Protein 5BXR (pdb70)

GO terms:
  GO:0047403 lacto-N-biosidase activity (F, EXP)

B-factor: mean 18.06, std 8.79, range [6.61, 90.72]

Radius of gyration: 36.3 Å; Cα contacts (8 Å, |Δi|>4): 2988; chains: 2; bounding box: 89×66×102 Å

Sequence (1270 aa):
SSGLVPRGSHMGYSATAPVNLTRPATVPSMDGWTDGTGAWTLGEGTRVVSSDALAARAQSLASELTKFTDVDIKAATGSATGKDISLTLDASKKAELGDEGFKLNIGSKGLEVIGATDIGVFYGTRSVSQMLRQGQLTLPAGTVATKPKYKERGATLCACQINISTDWIDRFLSDMADLRLNYVLLEMKLKPEEDNTKKAATWSYYTRDDVKKFVKKANNYGIDVIPEINSPGHMNVWLENYPEYQLADNSGRKDPNKLDISNPEAVKFYKTLIDEYDGVFTTKYWHMGADEYMIGTSFDNYSKLKTFAEKQYGAGATPNDAFTGFINDIDKYVKAKGKQLRIWNDGIVNTKNVSLNKDIVIEYWYGAGRKPQELVQDGYTLMNATQALYWSRSAQVYKVNAARLYNNNWNVGTFDGGRQIDKNYDKLTGAKVSIWPDSSYFQTENEVEKEIFDGMRFISQMTWSDSRPWATWNDMKADIDKIGYPLDIREYDYTPVDAGIYDIPQLKSISKGPWELITTPDGYYQMKDTVSGKCLALFTGSKHLDVVTQVGARPELRNCADVSVGQDQRNTANERNTQKWQIRADKDGKYTISPALTQQRLAIATGNEQNIDLETHRPAAGTVAQFPADLVSDHHSSGLVPRGSHMGYSATAPVNLTRPATVPSMDGWTDGTGAWTLGEGTRVVSSDALAARAQSLASELTKFTDVDIKAATGSATGKDISLTLDASKKAELGDEGFKLNIGSKGLEVIGATDIGVFYGTRSVSQMLRQGQLTLPAGTVATKPKYKERGATLCACQINISTDWIDRFLSDMADLRLNYVLLEMKLKPEEDNTKKAATWSYYTRDDVKKFVKKANNYGIDVIPEINSPGHMNVWLENYPEYQLADNSGRKDPNKLDISNPEAVKFYKTLIDEYDGVFTTKYWHMGADEYMIGTSFDNYSKLKTFAEKQYGAGATPNDAFTGFINDIDKYVKAKGKQLRIWNDGIVNTKNVSLNKDIVIEYWYGAGRKPQELVQDGYTLMNATQALYWSRSAQVYKVNAARLYNNNWNVGTFDGGRQIDKNYDKLTGAKVSIWPDSSYFQTENEVEKEIFDGMRFISQMTWSDSRPWATWNDMKADIDKIGYPLDIREYDYTPVDAGIYDIPQLKSISKGPWELITTPDGYYQMKDTVSGKCLALFTGSKHLDVVTQVGARPELRNCADVSVGQDQRNTANERNTQKWQIRADKDGKYTISPALTQQRLAIATGNEQNIDLETHRPAAGTVAQFPADLVSD

Secondary structure (DSSP, 8-state):
----EE--PPSEEES---TT------SS---S-EEEEEEEE--TT-EEEE-STTHHHHHHHHHHHHHHH-S--EEE-S---TTSEEEEE-GGGHHHHTTT-EEEEEETTEEEEEESSHHHHHHHHHHHHHHHSSS--EEEEEEEEE--SSSEEEEEEE--SSPPPHHHHHHHHHHHHHTT--EEEEE-PBPP-STTTGGG-PSS-B-HHHHHHHHHHHHHTT-EEEEEEEESSS-HHHHTT-GGGEEE-TTS-EEEEEE-TT-HHHHHHHHHHHHHHHTT---SEEEEE---TTTTS-GGG-HHHHHHHHHHH-TT--HHHHHHHHHHHHHHHHHTTT-EEEEESTT----SS----TTSEEEE-STTSS-HHHHHHTT--EEE--GGGEEESS-TT----HHHHHHTT--TTEETTTEE--TT-TTEEEEEEEEE-SSGGGS-HHHHHHHHHHHHHHHHHHHHT----SSSHHHHHHHHHHH---HHHHT--SS-S-SEEEE-GGGTTT-S--EEEEE-TTS-EEEEETTTS-EEE---S-EETTEE--TTPPPEEEPPP-TTS-TT-GGGHHHHHTT-EEEEE-TTS-EEEEETTT--EEEE--S----GGGGT--PPTTSEEEE-GGGS--/------EEPP--SEEES---TT------SS--TT-EEEEEEEE--TT-EEEE-GGGHHHHHHHHHHHHHHH-S--EEEES---TTSEEEEE-GGGHHHHTTT-EEEEEETTEEEEEESSHHHHHHHHHHHHHHHSSS--EEEEEEEEE--SSSEEEEEEE--SS---HHHHHHHHHHHHHTT--EEEEE--BPP-STTTGGG-PSS-B-HHHHHHHHHHHHHTT-EEEEEEEESSS-HHHHTT-GGGEEE-TTS-EEEEEE-TT-HHHHHHHHHHHHHHTTT---SEEEEE---TTTTS-GGG-HHHHHHHHHHH-TT--HHHHHHHHHHHHHHHHHTTT-EEEEESTT----SS----TTSEEEE-SS-SS-HHHHHHTT--EEE--GGGEEESS-TT----HHHHHHTT--TTEETTTEE--TT-TTEEEEEEEEE-SSGGGS-HHHHHHHHHHHHHHHHHHHHT----SSSHHHHHHHHHHH---HHHHH--SS-S-SEEEE-GGGTTT-S--EEEEE-TTS-EEEEETTT--EEE---S-EETTEE--TTPPPEEEPPP--SS-TT-GGGHHHHHTT-EEEEEPTTS-EEEEETTT--EEEE--S----HHHHH--PPTT-EEEE-GGGS--

Nearest PDB structures (foldseek):
  5bxt-assembly2_B  TM=9.995E-01  e=0.000E+00  Bifidobacterium bifidum JCM 1254
  7ezt-assembly3_C  TM=6.791E-01  e=1.115E-30  Akkermansia muciniphila ATCC BAA-835
  5fky-assembly1_A  TM=6.550E-01  e=6.855E-15  Bacteroides thetaiotaomicron
  2w67-assembly2_B  TM=6.382E-01  e=8.160E-15  Bacteroides thetaiotaomicron VPI-5482
  4aiu-assembly1_A  TM=6.571E-01  e=1.489E-13  Bacteroides thetaiotaomicron VPI-5482

CATH classification: 3.30.379.10 (+2 more: 3.20.20.80, 2.80.10.50)

Solvent-accessible surface area: 47411 Å² total; per-residue (Å²): 92,0,34,11,73,82,96,72,56,140,42,4,71,50,69,103,30,32,134,58,14,40,82,5,18,3,1,4,11,6,59,68,40,82,112,40,102,10,3,0,12,2,10,137,40,1,69,0,5,6,62,123,100,6,26,76,29,1,104,72,1,4,65,12,0,45,117,42,14,134,29,93,5,128,35,25,76,61,97,46,70,22,66,1,0,16,7,61,77,44,61,100,60,95,95,82,1,20,92,28,0,2,48,0,31,6,18,75,157,0,0,50,0,14,0,2,33,58,34,0,0,15,0,0,2,20,0,0,0,0,0,2,16,31,50,19,53,16,0,17,3,8,48,4,44,15,99,25,86,9,168,20,0,0,0,0,1,5,0,14,39,2,9,4,5,42,40,1,4,42,8,7,3,5,8,0,3,1,1,3,0,17,3,3,0,2,25,5,9,1,30,2,103,85,133,61,0,110,83,3,7,10,22,4,4,6,30,79,91,50,0,104,145,3,5,159,69,0,62,84,26,21,3,45,5,0,2,0,2,8,0,0,0,64,0,27,23,9,0,60,47,9,64,91,17,14,0,15,17,86,82,49,171,101,35,54,51,10,0,19,6,34,36,109,83,0,19,112,2,0,38,22,0,4,65,17,1,59,51,8,12,92,9,156,49,8,0,0,0,1,17,52,10,26,110,85,50,45,42,124,70,9,59,72,0,102,90,45,0,71,184,99,63,30,102,56,3,42,16,32,0,1,4,1,3,10,2,22,50,0,0,139,60,0,91,92,67,59,44,60,0,0,1,4,0,22,15,11,56,111,36,153,64,21,85,10,46,113,57,0,4,0,0,0,25,100,21,43,21,76,98,0,72,75,1,25,135,66,23,6,28,0,0,0,0,3,43,45,0,11,7,1,11,22,31,117,128,50,60,23,64,6,35,157,14,5,85,84,95,9,22,0,0,22,2,14,64,62,64,94,5,89,67,90,28,128,88,14,21,0,0,1,0,0,6,40,7,57,26,0,48,31,3,0,6,5,14,5,16,121,50,5,24,38,2,0,2,0,0,1,0,0,0,5,22,26,27,80,80,26,92,60,14,73,53,0,61,22,32,1,76,90,2,14,54,8,29,58,9,115,85,49,92,58,47,33,13,119,47,16,39,12,45,9,69,11,0,150,52,37,13,175,6,5,1,20,2,60,62,12,83,7,9,0,0,15,0,43,1,0,45,51,24,84,1,0,0,4,44,79,26,65,93,32,44,68,4,5,5,34,1,2,8,96,6,47,48,62,115,56,20,45,3,57,36,33,56,106,57,63,134,69,1,33,62,1,1,11,0,1,0,5,1,32,53,51,191,139,48,103,55,40,0,0,3,2,12,5,6,0,43,7,2,61,4,64,31,113,7,126,15,29,29,6,129,129,108,80,9,57,77,45,23,0,0,0,1,1,43,53,21,17,94,127,52,155,29,1,32,12,72,92,108,68,71,120,58,1,51,32,64,111,40,37,117,56,16,42,101,5,20,6,0,4,10,12,62,68,28,86,112,39,100,11,2,0,12,1,11,154,46,1,84,0,4,6,61,120,100,6,28,77,29,0,106,69,1,4,58,14,0,48,114,39,16,133,24,92,5,126,35,24,82,51,104,42,72,5,66,2,0,12,4,60,79,42,67,100,52,94,103,79,1,21,90,26,0,1,45,0,32,6,15,72,144,1,0,33,0,17,0,2,27,54,36,0,0,15,0,0,2,22,0,0,0,0,0,2,17,31,58,22,55,17,0,20,4,8,48,4,46,17,101,26,86,10,161,20,0,0,0,0,1,6,0,15,35,2,9,5,4,43,38,2,4,44,8,8,3,7,8,0,3,2,1,3,0,15,2,4,0,2,24,6,7,1,28,1,106,80,132,64,0,97,88,2,7,8,19,5,4,6,32,91,98,52,0,106,142,3,5,162,70,0,64,84,28,20,2,38,6,0,2,0,2,8,0,0,0,65,0,26,20,9,0,58,50,7,63,91,22,15,0,29,29,90,86,51,175,99,35,56,50,9,0,16,5,18,38,110,90,0,19,122,4,0,38,16,0,1,53,20,3,56,47,6,10,99,11,122,24,3,0,0,0,1,17,54,11,26,112,83,53,43,46,123,68,10,60,108,0,95,92,38,0,67,169,89,65,36,98,51,0,48,18,42,0,0,5,2,4,8,0,23,51,0,0,148,61,0,95,92,69,62,28,59,0,0,0,4,2,22,20,5,47,73,21,177,62,24,85,9,47,109,53,0,4,0,0,0,22,98,16,20,29,25,77,1,103,72,1,28,152,56,28,8,27,0,0,0,0,3,42,45,0,10,7,1,11,22,31,118,132,48,63,23,65,8,34,154,20,4,79,104,98,14,26,0,0,23,1,13,64,60,91,92,5,88,68,89,32,121,90,13,23,0,0,0,0,0,7,40,7,56,24,0,49,30,3,0,6,7,14,6,16,120,51,6,25,38,2,0,2,0,0,0,0,0,0,6,23,25,29,67,78,27,93,58,12,80,54,0,63,22,33,1,75,90,2,14,51,7,27,64,8,115,87,48,92,57,48,34,12,119,42,15,28,11,34,2,70,17,0,93,83,50,12,151,7,8,1,18,1,55,60,11,86,7,9,0,0,16,0,39,2,0,64,50,23,84,1,0,0,4,44,81,25,68,92,33,44,69,5,5,4,32,0,2,3,140,13,51,50,63,115,56,21,44,4,55,34,32,58,106,53,62,135,68,1,35,62,1,1,11,0,2,0,7,1,34,54,60,185,116,45,108,52,31,0,0,3,3,11,4,6,0,45,8,10,86,4,84,23,112,11,128,14,30,34,4,126,127,99,81,7,70,73,36,38,5,0,0,0,0,36,59,30,40,80,189

InterPro domains:
  IPR000421 Coagulation factor 5/8, C-terminal domain [PF00754] (787-915)
  IPR003343 Bacterial Ig-like domain, group 2 [PF02368] (975-1041)
  IPR003343 Bacterial Ig-like domain, group 2 [SM00635] (960-1041)
  IPR008964 Invasin/intimin cell-adhesion fragments [SSF49373] (976-1044)
  IPR008979 Galactose-binding-like domain superfamily [SSF49785] (787-899)
  IPR015882 Beta-hexosaminidase, bacterial type, N-terminal [PF02838] (53-173)
  IPR015883 Beta-hexosaminidase, catalytic domain [PF00728] (225-495)
  IPR017853 Glycoside hydrolase superfamily [SSF51445] (179-529)
  IPR025705 Beta-hexosaminidase [PR00738] (140-160)
  IPR025705 Beta-hexosaminidase [PR00738] (246-263)
  IPR025705 Beta-hexosaminidase [PR00738] (288-306)
  IPR025705 Beta-hexosaminidase [PR00738] (310-323)
  IPR029018 Beta-hexosaminidase-like, domain 2 [G3DSA:3.30.379.10] (40-175)
  IPR029018 Beta-hexosaminidase-like, domain 2 [SSF55545] (60-177)
  IPR035992 Ricin B-like lectins [SSF50370] (550-654)
  IPR052764 Glycosyl Hydrolase 20 Enzymes [PTHR43678] (1-511)

Organism: Bifidobacterium bifidum (strain DSM 20082 / JCM 1254 / BCRC 11844 / KCTC 3440 / E319f (Variant a)) (NCBI:txid398514)

Structure (mmCIF, N/CA/C/O backbone):
data_5BXR
#
_entry.id   5BXR
#
_cell.length_a   116.868
_cell.length_b   131.271
_cell.length_c   104.302
_cell.angle_alpha   90.00
_cell.angle_beta   90.00
_cell.angle_gamma   90.00
#
_symmetry.space_group_name_H-M   'P 21 21 2'
#
loop_
_entity.id
_entity.type
_entity.pdbx_description
1 polymer Lacto-N-biosidase
2 non-polymer beta-D-galactopyranose
3 non-polymer 2-ACETAMIDO-1,2-DIDEOXYNOJIRMYCIN
4 non-polymer 'SULFATE ION'
5 water water
#
loop_
_atom_site.group_PDB
_atom_site.id
_atom_site.type_symbol
_atom_site.label_atom_id
_atom_site.label_alt_id
_atom_site.label_comp_id
_atom_site.label_asym_id
_atom_site.label_entity_id
_atom_site.label_seq_id
_atom_site.pdbx_PDB_ins_code
_atom_site.Cartn_x
_atom_site.Cartn_y
_atom_site.Cartn_z
_atom_site.occupancy
_atom_site.B_iso_or_equiv
_atom_site.auth_seq_id
_atom_site.auth_comp_id
_atom_site.auth_asym_id
_atom_site.auth_atom_id
_atom_site.pdbx_PDB_model_num
ATOM 1 N N . SER A 1 11 ? 63.495 36.923 57.648 1.00 44.92 30 SER A N 1
ATOM 2 C CA . SER A 1 11 ? 63.378 36.514 56.188 1.00 38.73 30 SER A CA 1
ATOM 3 C C . SER A 1 11 ? 64.777 36.204 55.625 1.00 34.22 30 SER A C 1
ATOM 4 O O . SER A 1 11 ? 65.747 36.579 56.210 1.00 32.07 30 SER A O 1
ATOM 7 N N . SER A 1 12 ? 64.878 35.561 54.453 1.00 28.32 31 SER A N 1
ATOM 8 C CA . SER A 1 12 ? 66.202 35.101 53.984 1.00 24.65 31 SER A CA 1
ATOM 9 C C . SER A 1 12 ? 67.165 36.262 53.561 1.00 24.12 31 SER A C 1
ATOM 10 O O . SER A 1 12 ? 68.411 36.088 53.534 1.00 22.62 31 SER A O 1
ATOM 13 N N . GLY A 1 13 ? 66.553 37.365 53.135 1.00 25.11 32 GLY A N 1
ATOM 14 C CA . GLY A 1 13 ? 67.296 38.458 52.500 1.00 23.20 32 GLY A CA 1
ATOM 15 C C . GLY A 1 13 ? 67.893 38.212 51.127 1.00 25.70 32 GLY A C 1
ATOM 16 O O . GLY A 1 13 ? 68.792 38.924 50.662 1.00 26.39 32 GLY A O 1
ATOM 17 N N . LEU A 1 14 ? 67.411 37.193 50.454 1.00 20.81 33 LEU A N 1
ATOM 18 C CA . LEU A 1 14 ? 67.851 36.808 49.165 1.00 23.56 33 LEU A CA 1
ATOM 19 C C . LEU A 1 14 ? 67.800 37.991 48.214 1.00 22.80 33 LEU A C 1
ATOM 20 O O . LEU A 1 14 ? 66.723 38.637 48.101 1.00 25.50 33 LEU A O 1
ATOM 25 N N . VAL A 1 15 ? 68.913 38.288 47.557 1.00 23.59 34 VAL A N 1
ATOM 26 C CA . VAL A 1 15 ? 68.993 39.415 46.627 1.00 25.26 34 VAL A CA 1
ATOM 27 C C . VAL A 1 15 ? 70.004 39.076 45.537 1.00 26.21 34 VAL A C 1
ATOM 28 O O . VAL A 1 15 ? 70.983 38.421 45.795 1.00 22.72 34 VAL A O 1
ATOM 32 N N . PRO A 1 16 ? 69.748 39.512 44.274 1.00 27.98 35 PRO A N 1
ATOM 33 C CA . PRO A 1 16 ? 70.761 39.326 43.271 1.00 27.42 35 PRO A CA 1
ATOM 34 C C . PRO A 1 16 ? 72.065 39.906 43.684 1.00 27.84 35 PRO A C 1
ATOM 35 O O . PRO A 1 16 ? 72.102 41.003 44.285 1.00 30.60 35 PRO A O 1
ATOM 39 N N . ARG A 1 17 ? 73.114 39.166 43.369 1.00 26.66 36 ARG A N 1
ATOM 40 C CA . ARG A 1 17 ? 74.481 39.572 43.615 1.00 32.25 36 ARG A CA 1
ATOM 41 C C . ARG A 1 17 ? 74.734 40.933 42.927 1.00 31.95 36 ARG A C 1
ATOM 42 O O . ARG A 1 17 ? 75.295 41.870 43.543 1.00 35.51 36 ARG A O 1
ATOM 50 N N . GLY A 1 18 ? 74.361 41.032 41.661 1.00 28.85 37 GLY A N 1
ATOM 51 C CA . GLY A 1 18 ? 74.610 42.288 40.892 1.00 33.83 37 GLY A CA 1
ATOM 52 C C . GLY A 1 18 ? 76.076 42.767 40.916 1.00 35.31 37 GLY A C 1
ATOM 53 O O . GLY A 1 18 ? 76.369 43.897 41.294 1.00 39.65 37 GLY A O 1
ATOM 54 N N . SER A 1 19 ? 76.983 41.891 40.488 1.00 31.65 38 SER A N 1
ATOM 55 C CA . SER A 1 19 ? 78.418 42.228 40.232 1.00 32.72 38 SER A CA 1
ATOM 56 C C . SER A 1 19 ? 78.657 43.342 39.191 1.00 30.44 38 SER A C 1
ATOM 57 O O . SER A 1 19 ? 77.961 43.410 38.198 1.00 33.86 38 SER A O 1
ATOM 60 N N . HIS A 1 20 ? 79.645 44.212 39.429 1.00 29.43 39 HIS A N 1
ATOM 61 C CA . HIS A 1 20 ? 79.953 45.288 38.472 1.00 26.76 39 HIS A CA 1
ATOM 62 C C . HIS A 1 20 ? 80.411 44.646 37.147 1.00 26.47 39 HIS A C 1
ATOM 63 O O . HIS A 1 20 ? 80.915 43.561 37.156 1.00 23.44 39 HIS A O 1
ATOM 70 N N . MET A 1 21 ? 80.229 45.326 36.041 1.00 23.64 40 MET A N 1
ATOM 71 C CA . MET A 1 21 ? 80.710 44.780 34.777 1.00 26.75 40 MET A CA 1
ATOM 72 C C . MET A 1 21 ? 82.235 44.773 34.692 1.00 26.82 40 MET A C 1
ATOM 73 O O . MET A 1 21 ? 82.938 45.529 35.363 1.00 25.91 40 MET A O 1
ATOM 78 N N . GLY A 1 22 ? 82.761 43.882 33.894 1.00 22.77 41 GLY A N 1
ATOM 79 C CA . GLY A 1 22 ? 84.190 43.747 33.763 1.00 21.00 41 GLY A CA 1
ATOM 80 C C . GLY A 1 22 ? 84.867 42.753 34.671 1.00 19.63 41 GLY A C 1
ATOM 81 O O . GLY A 1 22 ? 84.269 41.820 35.237 1.00 18.12 41 GLY A O 1
ATOM 82 N N . TYR A 1 23 ? 86.166 42.892 34.756 1.00 17.38 42 TYR A N 1
ATOM 83 C CA . TYR A 1 23 ? 86.937 42.048 35.605 1.00 18.45 42 TYR A CA 1
ATOM 84 C C . TYR A 1 23 ? 86.847 42.365 37.108 1.00 22.99 42 TYR A C 1
ATOM 85 O O . TYR A 1 23 ? 86.741 43.576 37.530 1.00 24.98 42 TYR A O 1
ATOM 94 N N . SER A 1 24 ? 86.956 41.285 37.869 1.00 22.34 43 SER A N 1
ATOM 95 C CA . SER A 1 24 ? 87.124 41.362 39.319 1.00 22.21 43 SER A CA 1
ATOM 96 C C . SER A 1 24 ? 88.133 40.397 39.806 1.00 23.33 43 SER A C 1
ATOM 97 O O . SER A 1 24 ? 88.103 39.247 39.433 1.00 24.82 43 SER A O 1
ATOM 100 N N . ALA A 1 25 ? 89.092 40.827 40.672 1.00 21.99 44 ALA A N 1
ATOM 101 C CA . ALA A 1 25 ? 90.101 39.923 41.143 1.00 23.81 44 ALA A CA 1
ATOM 102 C C . ALA A 1 25 ? 89.435 38.943 42.106 1.00 22.21 44 ALA A C 1
ATOM 103 O O . ALA A 1 25 ? 90.033 37.996 42.463 1.00 23.38 44 ALA A O 1
ATOM 105 N N . THR A 1 26 ? 88.235 39.272 42.577 1.00 25.42 45 THR A N 1
ATOM 106 C CA . THR A 1 26 ? 87.538 38.446 43.579 1.00 28.46 45 THR A CA 1
ATOM 107 C C . THR A 1 26 ? 86.572 37.552 42.840 1.00 26.13 45 THR A C 1
ATOM 108 O O . THR A 1 26 ? 85.718 38.046 42.172 1.00 28.58 45 THR A O 1
ATOM 112 N N . ALA A 1 27 ? 86.692 36.253 43.036 1.00 27.55 46 ALA A N 1
ATOM 113 C CA . ALA A 1 27 ? 85.594 35.351 42.619 1.00 24.60 46 ALA A CA 1
ATOM 114 C C . ALA A 1 27 ? 85.555 34.172 43.486 1.00 22.83 46 ALA A C 1
ATOM 115 O O . ALA A 1 27 ? 86.564 33.638 43.832 1.00 23.09 46 ALA A O 1
ATOM 117 N N . PRO A 1 28 ? 84.318 33.644 43.737 1.00 20.72 47 PRO A N 1
ATOM 118 C CA . PRO A 1 28 ? 84.311 32.394 44.459 1.00 22.54 47 PRO A CA 1
ATOM 119 C C . PRO A 1 28 ? 84.980 31.239 43.713 1.00 20.02 47 PRO A C 1
ATOM 120 O O . PRO A 1 28 ? 84.836 31.066 42.448 1.00 22.40 47 PRO A O 1
ATOM 124 N N . VAL A 1 29 ? 85.671 30.422 44.440 1.00 22.57 48 VAL A N 1
ATOM 125 C CA . VAL A 1 29 ? 86.570 29.379 43.900 1.00 26.21 48 VAL A CA 1
ATOM 126 C C . VAL A 1 29 ? 85.849 28.355 43.038 1.00 25.51 48 VAL A C 1
ATOM 127 O O . VAL A 1 29 ? 86.360 27.853 42.021 1.00 24.90 48 VAL A O 1
ATOM 131 N N . ASN A 1 30 ? 84.601 28.087 43.420 1.00 20.32 49 ASN A N 1
ATOM 132 C CA . ASN A 1 30 ? 83.784 27.119 42.646 1.00 18.13 49 ASN A CA 1
ATOM 133 C C . ASN A 1 30 ? 82.603 27.709 41.967 1.00 18.96 49 ASN A C 1
ATOM 134 O O . ASN A 1 30 ? 81.560 27.042 41.779 1.00 17.31 49 ASN A O 1
ATOM 139 N N . LEU A 1 31 ? 82.638 28.972 41.535 1.00 17.94 50 LEU A N 1
ATOM 140 C CA . LEU A 1 31 ? 81.707 29.514 40.633 1.00 19.25 50 LEU A CA 1
ATOM 141 C C . LEU A 1 31 ? 81.667 28.614 39.369 1.00 18.89 50 LEU A C 1
ATOM 142 O O . LEU A 1 31 ? 82.717 28.126 38.901 1.00 16.68 50 LEU A O 1
ATOM 147 N N . THR A 1 32 ? 80.442 28.381 38.943 1.00 18.65 51 THR A N 1
ATOM 148 C CA . THR A 1 32 ? 80.215 27.539 37.743 1.00 16.67 51 THR A CA 1
ATOM 149 C C . THR A 1 32 ? 80.888 28.159 36.526 1.00 16.03 51 THR A C 1
ATOM 150 O O . THR A 1 32 ? 80.712 29.300 36.277 1.00 16.75 51 THR A O 1
ATOM 154 N N . ARG A 1 33 ? 81.621 27.319 35.828 1.00 16.44 52 ARG A N 1
ATOM 155 C CA . ARG A 1 33 ? 82.036 27.635 34.423 1.00 17.02 52 ARG A CA 1
ATOM 156 C C . ARG A 1 33 ? 80.947 27.104 33.465 1.00 15.20 52 ARG A C 1
ATOM 157 O O . ARG A 1 33 ? 80.813 25.883 33.405 1.00 18.99 52 ARG A O 1
ATOM 165 N N . PRO A 1 34 ? 80.164 27.953 32.851 1.00 16.10 53 PRO A N 1
ATOM 166 C CA . PRO A 1 34 ? 79.085 27.440 31.974 1.00 15.63 53 PRO A CA 1
ATOM 167 C C . PRO A 1 34 ? 79.659 26.539 30.899 1.00 17.13 53 PRO A C 1
ATOM 168 O O . PRO A 1 34 ? 80.686 26.814 30.272 1.00 18.59 53 PRO A O 1
ATOM 172 N N . ALA A 1 35 ? 78.979 25.392 30.710 1.00 17.15 54 ALA A N 1
ATOM 173 C CA . ALA A 1 35 ? 79.346 24.382 29.753 1.00 16.30 54 ALA A CA 1
ATOM 174 C C . ALA A 1 35 ? 79.190 24.921 28.299 1.00 14.37 54 ALA A C 1
ATOM 175 O O . ALA A 1 35 ? 78.395 25.758 28.023 1.00 11.72 54 ALA A O 1
ATOM 177 N N . THR A 1 36 ? 79.968 24.246 27.460 1.00 13.27 55 THR A N 1
ATOM 178 C CA . THR A 1 36 ? 79.853 24.404 25.988 1.00 12.54 55 THR A CA 1
ATOM 179 C C . THR A 1 36 ? 79.759 23.044 25.345 1.00 13.16 55 THR A C 1
ATOM 180 O O . THR A 1 36 ? 80.155 22.015 25.909 1.00 13.45 55 THR A O 1
ATOM 184 N N . VAL A 1 37 ? 79.255 23.063 24.107 1.00 12.30 56 VAL A N 1
ATOM 185 C CA . VAL A 1 37 ? 79.379 21.926 23.262 1.00 11.67 56 VAL A CA 1
ATOM 186 C C . VAL A 1 37 ? 79.906 22.368 21.864 1.00 9.25 56 VAL A C 1
ATOM 187 O O . VAL A 1 37 ? 79.277 23.231 21.280 1.00 10.83 56 VAL A O 1
ATOM 191 N N . PRO A 1 38 ? 81.028 21.788 21.440 1.00 10.56 57 PRO A N 1
ATOM 192 C CA . PRO A 1 38 ? 81.960 20.850 22.067 1.00 10.70 57 PRO A CA 1
ATOM 193 C C . PRO A 1 38 ? 82.477 21.362 23.430 1.00 11.90 57 PRO A C 1
ATOM 194 O O . PRO A 1 38 ? 82.571 22.608 23.595 1.00 11.87 57 PRO A O 1
ATOM 198 N N . SER A 1 39 ? 82.815 20.447 24.324 1.00 12.16 58 SER A N 1
ATOM 199 C CA . SER A 1 39 ? 83.564 20.841 25.518 1.00 12.50 58 SER A CA 1
ATOM 200 C C . SER A 1 39 ? 84.915 21.452 25.107 1.00 12.71 58 SER A C 1
ATOM 201 O O . SER A 1 39 ? 85.482 21.144 24.078 1.00 12.27 58 SER A O 1
ATOM 204 N N . MET A 1 40 ? 85.360 22.362 25.970 1.00 13.85 59 MET A N 1
ATOM 205 C CA . MET A 1 40 ? 86.726 22.935 25.769 1.00 14.66 59 MET A CA 1
ATOM 206 C C . MET A 1 40 ? 87.584 22.368 26.889 1.00 15.24 59 MET A C 1
ATOM 207 O O . MET A 1 40 ? 87.500 22.860 28.042 1.00 17.25 59 MET A O 1
ATOM 212 N N . ASP A 1 41 ? 88.372 21.374 26.548 1.00 16.58 60 ASP A N 1
ATOM 213 C CA . ASP A 1 41 ? 89.008 20.550 27.535 1.00 18.11 60 ASP A CA 1
ATOM 214 C C . ASP A 1 41 ? 90.350 21.240 27.912 1.00 18.80 60 ASP A C 1
ATOM 215 O O . ASP A 1 41 ? 90.965 21.890 27.057 1.00 20.13 60 ASP A O 1
ATOM 220 N N . GLY A 1 42 ? 90.775 21.013 29.136 1.00 25.53 61 GLY A N 1
ATOM 221 C CA . GLY A 1 42 ? 92.113 21.508 29.542 1.00 25.06 61 GLY A CA 1
ATOM 222 C C . GLY A 1 42 ? 92.130 22.990 29.885 1.00 26.17 61 GLY A C 1
ATOM 223 O O . GLY A 1 42 ? 93.157 23.639 29.729 1.00 24.14 61 GLY A O 1
ATOM 224 N N . TRP A 1 43 ? 90.997 23.487 30.337 1.00 24.79 62 TRP A N 1
ATOM 225 C CA . TRP A 1 43 ? 90.799 24.804 30.891 1.00 27.58 62 TRP A CA 1
ATOM 226 C C . TRP A 1 43 ? 91.820 25.029 32.024 1.00 30.84 62 TRP A C 1
ATOM 227 O O . TRP A 1 43 ? 92.083 24.120 32.862 1.00 30.49 62 TRP A O 1
ATOM 238 N N . THR A 1 44 ? 92.498 26.169 32.012 1.00 26.89 63 THR A N 1
ATOM 239 C CA . THR A 1 44 ? 93.407 26.518 33.105 1.00 26.77 63 THR A CA 1
ATOM 240 C C . THR A 1 44 ? 92.775 27.673 33.855 1.00 26.26 63 THR A C 1
ATOM 241 O O . THR A 1 44 ? 92.548 28.715 33.281 1.00 24.34 63 THR A O 1
ATOM 245 N N . ASP A 1 45 ? 92.593 27.501 35.158 1.00 25.14 64 ASP A N 1
ATOM 246 C CA . ASP A 1 45 ? 91.919 28.484 35.959 1.00 26.48 64 ASP A CA 1
ATOM 247 C C . ASP A 1 45 ? 92.831 29.652 36.274 1.00 24.78 64 ASP A C 1
ATOM 248 O O . ASP A 1 45 ? 94.006 29.459 36.476 1.00 27.54 64 ASP A O 1
ATOM 253 N N . GLY A 1 46 ? 92.244 30.824 36.252 1.00 25.51 65 GLY A N 1
ATOM 254 C CA . GLY A 1 46 ? 92.937 32.065 36.600 1.00 28.53 65 GLY A CA 1
ATOM 255 C C . GLY A 1 46 ? 92.290 32.654 37.816 1.00 30.05 65 GLY A C 1
ATOM 256 O O . GLY A 1 46 ? 91.311 32.183 38.320 1.00 36.08 65 GLY A O 1
ATOM 257 N N . THR A 1 47 ? 92.843 33.734 38.291 1.00 34.96 66 THR A N 1
ATOM 258 C CA . THR A 1 47 ? 92.274 34.428 39.388 1.00 29.81 66 THR A CA 1
ATOM 259 C C . THR A 1 47 ? 91.153 35.306 38.963 1.00 23.32 66 THR A C 1
ATOM 260 O O . THR A 1 47 ? 91.284 36.090 38.015 1.00 27.55 66 THR A O 1
ATOM 264 N N . GLY A 1 48 ? 90.082 35.290 39.726 1.00 19.92 67 GLY A N 1
ATOM 265 C CA . GLY A 1 48 ? 89.004 36.149 39.540 1.00 18.02 67 GLY A CA 1
ATOM 266 C C . GLY A 1 48 ? 88.043 35.726 38.439 1.00 21.37 67 GLY A C 1
ATOM 267 O O . GLY A 1 48 ? 87.965 34.563 38.150 1.00 20.80 67 GLY A O 1
ATOM 268 N N . ALA A 1 49 ? 87.282 36.671 37.949 1.00 21.78 68 ALA A N 1
ATOM 269 C CA . ALA A 1 49 ? 86.146 36.435 37.043 1.00 21.94 68 ALA A CA 1
ATOM 270 C C . ALA A 1 49 ? 85.852 37.665 36.254 1.00 22.99 68 ALA A C 1
ATOM 271 O O . ALA A 1 49 ? 86.239 38.785 36.625 1.00 24.87 68 ALA A O 1
ATOM 273 N N . TRP A 1 50 ? 85.121 37.479 35.166 1.00 18.60 69 TRP A N 1
ATOM 274 C CA . TRP A 1 50 ? 84.710 38.518 34.271 1.00 16.33 69 TRP A CA 1
ATOM 275 C C . TRP A 1 50 ? 83.233 38.592 34.061 1.00 19.57 69 TRP A C 1
ATOM 276 O O . TRP A 1 50 ? 82.576 37.550 33.813 1.00 18.47 69 TRP A O 1
ATOM 287 N N . THR A 1 51 ? 82.682 39.787 34.111 1.00 17.11 70 THR A N 1
ATOM 288 C CA . THR A 1 51 ? 81.235 40.016 34.020 1.00 17.74 70 THR A CA 1
ATOM 289 C C . THR A 1 51 ? 80.771 40.845 32.843 1.00 20.62 70 THR A C 1
ATOM 290 O O . THR A 1 51 ? 81.155 41.988 32.657 1.00 18.55 70 THR A O 1
ATOM 294 N N . LEU A 1 52 ? 79.920 40.299 31.956 1.00 18.54 71 LEU A N 1
ATOM 295 C CA . LEU A 1 52 ? 79.307 41.089 30.927 1.00 17.71 71 LEU A CA 1
ATOM 296 C C . LEU A 1 52 ? 78.256 41.992 31.569 1.00 20.89 71 LEU A C 1
ATOM 297 O O . LEU A 1 52 ? 77.473 41.540 32.410 1.00 20.66 71 LEU A O 1
ATOM 302 N N . GLY A 1 53 ? 78.289 43.276 31.239 1.00 23.95 72 GLY A N 1
ATOM 303 C CA . GLY A 1 53 ? 77.330 44.211 31.823 1.00 24.08 72 GLY A CA 1
ATOM 304 C C . GLY A 1 53 ? 77.250 45.502 31.039 1.00 27.17 72 GLY A C 1
ATOM 305 O O . GLY A 1 53 ? 77.703 45.620 29.903 1.00 26.40 72 GLY A O 1
ATOM 306 N N . GLU A 1 54 ? 76.617 46.510 31.638 1.00 28.47 73 GLU A N 1
ATOM 307 C CA . GLU A 1 54 ? 76.438 47.790 30.968 1.00 29.26 73 GLU A CA 1
ATOM 308 C C . GLU A 1 54 ? 77.796 48.375 30.520 1.00 25.73 73 GLU A C 1
ATOM 309 O O . GLU A 1 54 ? 78.717 48.466 31.295 1.00 28.28 73 GLU A O 1
ATOM 315 N N . GLY A 1 55 ? 77.884 48.789 29.266 1.00 27.56 74 GLY A N 1
ATOM 316 C CA . GLY A 1 55 ? 79.176 49.272 28.738 1.00 24.14 74 GLY A CA 1
ATOM 317 C C . GLY A 1 55 ? 80.025 48.206 28.061 1.00 26.29 74 GLY A C 1
ATOM 318 O O . GLY A 1 55 ? 81.001 48.526 27.385 1.00 25.32 74 GLY A O 1
ATOM 319 N N . THR A 1 56 ? 79.691 46.938 28.210 1.00 22.08 75 THR A N 1
ATOM 320 C CA . THR A 1 56 ? 80.559 45.893 27.571 1.00 20.18 75 THR A CA 1
ATOM 321 C C . THR A 1 56 ? 80.371 46.047 26.069 1.00 18.35 75 THR A C 1
ATOM 322 O O . THR A 1 56 ? 79.264 46.205 25.637 1.00 21.23 75 THR A O 1
ATOM 326 N N . ARG A 1 57 ? 81.455 45.921 25.269 1.00 16.55 76 ARG A N 1
ATOM 327 C CA . ARG A 1 57 ? 81.464 46.019 23.855 1.00 16.01 76 ARG A CA 1
ATOM 328 C C . ARG A 1 57 ? 82.095 44.789 23.281 1.00 14.84 76 ARG A C 1
ATOM 329 O O . ARG A 1 57 ? 82.786 44.098 24.000 1.00 15.81 76 ARG A O 1
ATOM 337 N N . VAL A 1 58 ? 81.792 44.503 22.003 1.00 16.11 77 VAL A N 1
ATOM 338 C CA . VAL A 1 58 ? 82.641 43.547 21.222 1.00 16.46 77 VAL A CA 1
ATOM 339 C C . VAL A 1 58 ? 83.567 44.373 20.368 1.00 15.38 77 VAL A C 1
ATOM 340 O O . VAL A 1 58 ? 83.117 45.106 19.488 1.00 15.99 77 VAL A O 1
ATOM 344 N N . VAL A 1 59 ? 84.870 44.235 20.667 1.00 17.26 78 VAL A N 1
ATOM 345 C CA . VAL A 1 59 ? 85.891 45.036 20.016 1.00 17.28 78 VAL A CA 1
ATOM 346 C C . VAL A 1 59 ? 86.674 44.175 19.061 1.00 15.25 78 VAL A C 1
ATOM 347 O O . VAL A 1 59 ? 87.145 43.098 19.421 1.00 15.66 78 VAL A O 1
ATOM 351 N N . SER A 1 60 ? 86.930 44.705 17.876 1.00 15.28 79 SER A N 1
ATOM 352 C CA . SER A 1 60 ? 87.723 44.040 16.917 1.00 14.57 79 SER A CA 1
ATOM 353 C C . SER A 1 60 ? 88.385 45.000 15.931 1.00 17.87 79 SER A C 1
ATOM 354 O O . SER A 1 60 ? 88.037 46.171 15.830 1.00 18.12 79 SER A O 1
ATOM 357 N N . SER A 1 61 ? 89.293 44.426 15.147 1.00 17.35 80 SER A N 1
ATOM 358 C CA . SER A 1 61 ? 89.774 45.093 13.896 1.00 18.21 80 SER A CA 1
ATOM 359 C C . SER A 1 61 ? 88.644 45.383 12.918 1.00 19.04 80 SER A C 1
ATOM 360 O O . SER A 1 61 ? 87.499 44.872 13.010 1.00 19.28 80 SER A O 1
ATOM 363 N N . ASP A 1 62 ? 88.934 46.152 11.884 1.00 21.94 81 ASP A N 1
ATOM 364 C CA . ASP A 1 62 ? 87.952 46.414 10.829 1.00 24.95 81 ASP A CA 1
ATOM 365 C C . ASP A 1 62 ? 87.551 45.148 10.123 1.00 22.24 81 ASP A C 1
ATOM 366 O O . ASP A 1 62 ? 86.364 44.993 9.759 1.00 22.15 81 ASP A O 1
ATOM 371 N N . ALA A 1 63 ? 88.523 44.294 9.860 1.00 21.72 82 ALA A N 1
ATOM 372 C CA . ALA A 1 63 ? 88.311 43.085 9.099 1.00 20.39 82 ALA A CA 1
ATOM 373 C C . ALA A 1 63 ? 87.350 42.135 9.792 1.00 20.72 82 ALA A C 1
ATOM 374 O O . ALA A 1 63 ? 86.629 41.432 9.119 1.00 19.99 82 ALA A O 1
ATOM 376 N N . LEU A 1 64 ? 87.297 42.220 11.118 1.00 18.44 83 LEU A N 1
ATOM 377 C CA . LEU A 1 64 ? 86.416 41.367 11.937 1.00 18.87 83 LEU A CA 1
ATOM 378 C C . LEU A 1 64 ? 85.114 42.078 12.309 1.00 18.95 83 LEU A C 1
ATOM 379 O O . LEU A 1 64 ? 84.317 41.559 13.063 1.00 16.35 83 LEU A O 1
ATOM 384 N N . ALA A 1 65 ? 84.937 43.273 11.825 1.00 16.29 84 ALA A N 1
ATOM 385 C CA . ALA A 1 65 ? 83.768 44.068 12.143 1.00 19.02 84 ALA A CA 1
ATOM 386 C C . ALA A 1 65 ? 82.424 43.374 12.013 1.00 19.37 84 ALA A C 1
ATOM 387 O O . ALA A 1 65 ? 81.592 43.485 12.927 1.00 19.60 84 ALA A O 1
ATOM 389 N N . ALA A 1 66 ? 82.209 42.657 10.915 1.00 18.24 85 ALA A N 1
ATOM 390 C CA . ALA A 1 66 ? 80.975 41.907 10.725 1.00 19.76 85 ALA A CA 1
ATOM 391 C C . ALA A 1 66 ? 80.784 40.850 11.791 1.00 18.81 85 ALA A C 1
ATOM 392 O O . ALA A 1 66 ? 79.665 40.647 12.288 1.00 18.16 85 ALA A O 1
ATOM 394 N N . ARG A 1 67 ? 81.815 40.106 12.103 1.00 16.34 86 ARG A N 1
ATOM 395 C CA . ARG A 1 67 ? 81.679 39.120 13.183 1.00 14.58 86 ARG A CA 1
ATOM 396 C C . ARG A 1 67 ? 81.354 39.775 14.475 1.00 15.15 86 ARG A C 1
ATOM 397 O O . ARG A 1 67 ? 80.612 39.269 15.296 1.00 15.20 86 ARG A O 1
ATOM 405 N N . ALA A 1 68 ? 81.989 40.932 14.745 1.00 14.84 87 ALA A N 1
ATOM 406 C CA . ALA A 1 68 ? 81.790 41.620 16.014 1.00 13.93 87 ALA A CA 1
ATOM 407 C C . ALA A 1 68 ? 80.427 42.195 16.090 1.00 14.78 87 ALA A C 1
ATOM 408 O O . ALA A 1 68 ? 79.811 42.134 17.142 1.00 15.98 87 ALA A O 1
ATOM 410 N N . GLN A 1 69 ? 79.921 42.711 14.997 1.00 15.78 88 GLN A N 1
ATOM 411 C CA . GLN A 1 69 ? 78.627 43.348 14.988 1.00 18.88 88 GLN A CA 1
ATOM 412 C C . GLN A 1 69 ? 77.579 42.240 15.220 1.00 20.65 88 GLN A C 1
ATOM 413 O O . GLN A 1 69 ? 76.682 42.423 15.965 1.00 20.41 88 GLN A O 1
ATOM 419 N N . SER A 1 70 ? 77.775 41.106 14.566 1.00 15.86 89 SER A N 1
ATOM 420 C CA . SER A 1 70 ? 76.780 39.992 14.700 1.00 16.50 89 SER A CA 1
ATOM 421 C C . SER A 1 70 ? 76.813 39.453 16.120 1.00 16.08 89 SER A C 1
ATOM 422 O O . SER A 1 70 ? 75.759 39.169 16.726 1.00 15.57 89 SER A O 1
ATOM 425 N N . LEU A 1 71 ? 77.990 39.279 16.718 1.00 14.97 90 LEU A N 1
ATOM 426 C CA . LEU A 1 71 ? 78.044 38.850 18.109 1.00 14.18 90 LEU A CA 1
ATOM 427 C C . LEU A 1 71 ? 77.384 39.857 19.137 1.00 14.45 90 LEU A C 1
ATOM 428 O O . LEU A 1 71 ? 76.673 39.499 20.044 1.00 15.28 90 LEU A O 1
ATOM 433 N N . ALA A 1 72 ? 77.673 41.141 18.948 1.00 16.69 91 ALA A N 1
ATOM 434 C CA . ALA A 1 72 ? 77.110 42.197 19.819 1.00 17.85 91 ALA A CA 1
ATOM 435 C C . ALA A 1 72 ? 75.593 42.119 19.737 1.00 16.91 91 ALA A C 1
ATOM 436 O O . ALA A 1 72 ? 74.939 42.148 20.794 1.00 19.11 91 ALA A O 1
ATOM 438 N N . SER A 1 73 ? 75.089 42.030 18.538 1.00 16.80 92 SER A N 1
ATOM 439 C CA . SER A 1 73 ? 73.625 42.033 18.321 1.00 21.42 92 SER A CA 1
ATOM 440 C C . SER A 1 73 ? 73.022 40.806 18.981 1.00 20.88 92 SER A C 1
ATOM 441 O O . SER A 1 73 ? 71.980 40.841 19.701 1.00 19.71 92 SER A O 1
ATOM 444 N N . GLU A 1 74 ? 73.699 39.674 18.803 1.00 19.13 93 GLU A N 1
ATOM 445 C CA . GLU A 1 74 ? 73.211 38.408 19.377 1.00 18.25 93 GLU A CA 1
ATOM 446 C C . GLU A 1 74 ? 73.255 38.453 20.876 1.00 18.84 93 GLU A C 1
ATOM 447 O O . GLU A 1 74 ? 72.339 38.098 21.606 1.00 17.57 93 GLU A O 1
ATOM 453 N N . LEU A 1 75 ? 74.355 38.926 21.458 1.00 15.97 94 LEU A N 1
ATOM 454 C CA . LEU A 1 75 ? 74.421 38.993 22.900 1.00 17.78 94 LEU A CA 1
ATOM 455 C C . LEU A 1 75 ? 73.453 40.016 23.566 1.00 17.53 94 LEU A C 1
ATOM 456 O O . LEU A 1 75 ? 73.040 39.845 24.729 1.00 20.60 94 LEU A O 1
ATOM 461 N N . THR A 1 76 ? 73.157 41.068 22.834 1.00 17.59 95 THR A N 1
ATOM 462 C CA . THR A 1 76 ? 72.208 42.061 23.321 1.00 19.97 95 THR A CA 1
ATOM 463 C C . THR A 1 76 ? 70.858 41.303 23.559 1.00 21.36 95 THR A C 1
ATOM 464 O O . THR A 1 76 ? 70.201 41.481 24.579 1.00 22.44 95 THR A O 1
ATOM 468 N N . LYS A 1 77 ? 70.476 40.553 22.544 1.00 20.07 96 LYS A N 1
ATOM 469 C CA . LYS A 1 77 ? 69.238 39.738 22.616 1.00 22.55 96 LYS A CA 1
ATOM 470 C C . LYS A 1 77 ? 69.239 38.712 23.735 1.00 22.68 96 LYS A C 1
ATOM 471 O O . LYS A 1 77 ? 68.247 38.643 24.463 1.00 29.63 96 LYS A O 1
ATOM 477 N N . PHE A 1 78 ? 70.293 37.914 23.946 1.00 22.53 97 PHE A N 1
ATOM 478 C CA . PHE A 1 78 ? 70.314 36.906 24.997 1.00 22.05 97 PHE A CA 1
ATOM 479 C C . PHE A 1 78 ? 70.421 37.480 26.387 1.00 24.74 97 PHE A C 1
ATOM 480 O O . PHE A 1 78 ? 70.015 36.862 27.365 1.00 23.45 97 PHE A O 1
ATOM 488 N N . THR A 1 79 ? 71.089 38.637 26.503 1.00 24.59 98 THR A N 1
ATOM 489 C CA . THR A 1 79 ? 71.435 39.133 27.857 1.00 23.80 98 THR A CA 1
ATOM 490 C C . THR A 1 79 ? 70.582 40.316 28.306 1.00 24.43 98 THR A C 1
ATOM 491 O O . THR A 1 79 ? 70.675 40.738 29.454 1.00 29.36 98 THR A O 1
ATOM 495 N N . ASP A 1 80 ? 69.840 40.913 27.399 1.00 26.85 99 ASP A N 1
ATOM 496 C CA . ASP A 1 80 ? 69.142 42.128 27.706 1.00 30.34 99 ASP A CA 1
ATOM 497 C C . ASP A 1 80 ? 70.043 43.314 28.078 1.00 34.07 99 ASP A C 1
ATOM 498 O O . ASP A 1 80 ? 69.563 44.250 28.669 1.00 32.18 99 ASP A O 1
ATOM 503 N N . VAL A 1 81 ? 71.345 43.276 27.742 1.00 27.67 100 VAL A N 1
ATOM 504 C CA . VAL A 1 81 ? 72.253 44.410 28.013 1.00 27.14 100 VAL A CA 1
ATOM 505 C C . VAL A 1 81 ? 72.545 44.986 26.607 1.00 28.33 100 VAL A C 1
ATOM 506 O O . VAL A 1 81 ? 72.670 44.214 25.625 1.00 22.40 100 VAL A O 1
ATOM 510 N N . ASP A 1 82 ? 72.635 46.311 26.470 1.00 27.88 101 ASP A N 1
ATOM 511 C CA . ASP A 1 82 ? 72.961 46.934 25.195 1.00 29.09 101 ASP A CA 1
ATOM 512 C C . ASP A 1 82 ? 74.449 46.678 24.893 1.00 28.09 101 ASP A C 1
ATOM 513 O O . ASP A 1 82 ? 75.349 47.315 25.470 1.00 25.73 101 ASP A O 1
ATOM 518 N N . ILE A 1 83 ? 74.723 45.724 24.007 1.00 23.79 102 ILE A N 1
ATOM 519 C CA . ILE A 1 83 ? 76.115 45.364 23.688 1.00 24.40 102 ILE A CA 1
ATOM 520 C C . ILE A 1 83 ? 76.350 45.868 22.278 1.00 23.29 102 ILE A C 1
ATOM 521 O O . ILE A 1 83 ? 75.692 45.481 21.338 1.00 20.51 102 ILE A O 1
ATOM 526 N N . LYS A 1 84 ? 77.320 46.787 22.133 1.00 22.57 103 LYS A N 1
ATOM 527 C CA . LYS A 1 84 ? 77.658 47.288 20.842 1.00 20.35 103 LYS A CA 1
ATOM 528 C C . LYS A 1 84 ? 79.035 46.794 20.366 1.00 15.83 103 LYS A C 1
ATOM 529 O O . LYS A 1 84 ? 79.840 46.450 21.217 1.00 17.54 103 LYS A O 1
ATOM 535 N N . ALA A 1 85 ? 79.261 46.859 19.085 1.00 17.53 104 ALA A N 1
ATOM 536 C CA . ALA A 1 85 ? 80.533 46.572 18.486 1.00 18.13 104 ALA A CA 1
ATOM 537 C C . ALA A 1 85 ? 81.309 47.871 18.315 1.00 19.58 104 ALA A C 1
ATOM 538 O O . ALA A 1 85 ? 80.727 48.920 18.018 1.00 20.30 104 ALA A O 1
ATOM 540 N N . ALA A 1 86 ? 82.608 47.715 18.365 1.00 18.43 105 ALA A N 1
ATOM 541 C CA . ALA A 1 86 ? 83.548 48.857 18.253 1.00 18.28 105 ALA A CA 1
ATOM 542 C C . ALA A 1 86 ? 84.842 48.408 17.709 1.00 18.47 105 ALA A C 1
ATOM 543 O O . ALA A 1 86 ? 85.239 47.215 17.732 1.00 17.94 105 ALA A O 1
ATOM 545 N N . THR A 1 87 ? 85.589 49.409 17.231 1.00 18.99 106 THR A N 1
ATOM 546 C CA . THR A 1 87 ? 87.019 49.225 16.881 1.00 20.83 106 THR A CA 1
ATOM 547 C C . THR A 1 87 ? 87.920 49.979 17.842 1.00 20.08 106 THR A C 1
ATOM 548 O O . THR A 1 87 ? 87.436 50.708 18.744 1.00 20.76 106 THR A O 1
ATOM 552 N N . GLY A 1 88 ? 89.219 49.787 17.672 1.00 20.09 107 GLY A N 1
ATOM 553 C CA . GLY A 1 88 ? 90.175 50.493 18.553 1.00 22.87 107 GLY A CA 1
ATOM 554 C C . GLY A 1 88 ? 90.476 49.652 19.763 1.00 23.73 107 GLY A C 1
ATOM 555 O O . GLY A 1 88 ? 90.399 48.396 19.701 1.00 25.74 107 GLY A O 1
ATOM 556 N N . SER A 1 89 ? 90.793 50.337 20.869 1.00 22.83 108 SER A N 1
ATOM 557 C CA . SER A 1 89 ? 91.277 49.744 22.101 1.00 24.08 108 SER A CA 1
ATOM 558 C C . SER A 1 89 ? 90.135 49.098 22.839 1.00 24.13 108 SER A C 1
ATOM 559 O O . SER A 1 89 ? 89.028 49.636 22.905 1.00 24.73 108 SER A O 1
ATOM 562 N N . ALA A 1 90 ? 90.488 47.984 23.457 1.00 26.45 109 ALA A N 1
ATOM 563 C CA . ALA A 1 90 ? 89.550 47.244 24.264 1.00 27.30 109 ALA A CA 1
ATOM 564 C C . ALA A 1 90 ? 89.786 47.572 25.744 1.00 29.62 109 ALA A C 1
ATOM 565 O O . ALA A 1 90 ? 90.926 47.823 26.140 1.00 28.04 109 ALA A O 1
ATOM 567 N N . THR A 1 91 ? 88.731 47.496 26.550 1.00 26.27 110 THR A N 1
ATOM 568 C CA . THR A 1 91 ? 88.876 4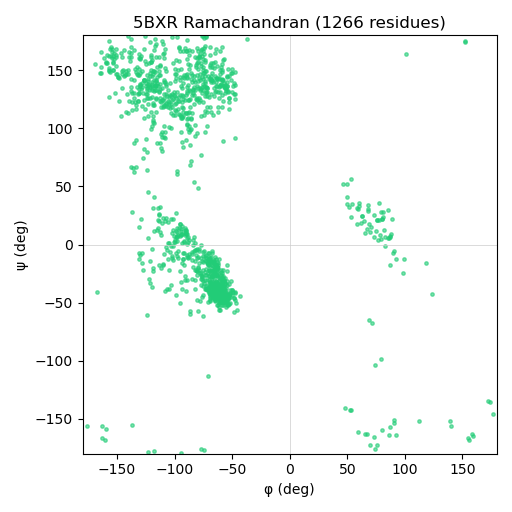7.597 27.979 1.00 27.03 110 THR A CA 1
ATOM 569 C C . THR A 1 91 ? 88.602 46.212 28.654 1.00 28.38 110 THR A C 1
ATOM 570 O O . THR A 1 91 ? 88.193 45.221 28.000 1.00 25.61 110 THR A O 1
ATOM 574 N N . GLY A 1 92 ? 88.855 46.130 29.953 1.00 26.36 111 GLY A N 1
ATOM 575 C CA . GLY A 1 92 ? 88.458 44.932 30.691 1.00 25.95 111 GLY A CA 1
ATOM 576 C C . GLY A 1 92 ? 86.947 44.701 30.674 1.00 22.62 111 GLY A C 1
ATOM 577 O O . GLY A 1 92 ? 86.505 43.599 31.048 1.00 23.75 111 GLY A O 1
ATOM 578 N N . LYS A 1 93 ? 86.119 45.649 30.252 1.00 21.17 112 LYS A N 1
ATOM 579 C CA . LYS A 1 93 ? 84.694 45.386 30.203 1.00 26.22 112 LYS A CA 1
ATOM 580 C C . LYS A 1 93 ? 84.346 44.609 28.945 1.00 21.02 112 LYS A C 1
ATOM 581 O O . LYS A 1 93 ? 83.187 44.262 28.790 1.00 22.84 112 LYS A O 1
ATOM 587 N N . ASP A 1 94 ? 85.323 44.369 28.067 1.00 18.10 113 ASP A N 1
ATOM 588 C CA . ASP A 1 94 ? 84.940 44.067 26.686 1.00 17.30 113 ASP A CA 1
ATOM 589 C C . ASP A 1 94 ? 85.272 42.602 26.316 1.00 12.86 113 ASP A C 1
ATOM 590 O O . ASP A 1 94 ? 86.153 41.996 26.808 1.00 14.52 113 ASP A O 1
ATOM 595 N N . ILE A 1 95 ? 84.505 42.126 25.342 1.00 16.75 114 ILE A N 1
ATOM 596 C CA . ILE A 1 95 ? 84.904 40.963 24.500 1.00 16.10 114 ILE A CA 1
ATOM 597 C C . ILE A 1 95 ? 85.713 41.467 23.303 1.00 14.29 114 ILE A C 1
ATOM 598 O O . ILE A 1 95 ? 85.285 42.381 22.621 1.00 15.50 114 ILE A O 1
ATOM 603 N N . SER A 1 96 ? 86.909 40.927 23.169 1.00 15.45 115 SER A N 1
ATOM 604 C CA . SER A 1 96 ? 87.823 41.247 22.058 1.0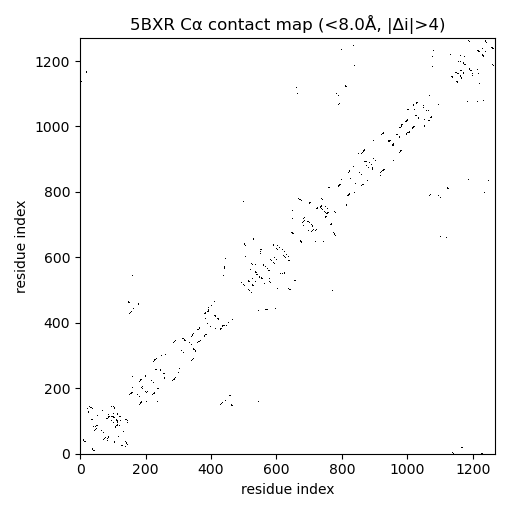0 16.06 115 SER A CA 1
ATOM 605 C C . SER A 1 96 ? 87.893 40.088 21.113 1.00 14.81 115 SER A C 1
ATOM 606 O O . SER A 1 96 ? 88.078 38.946 21.561 1.00 15.22 115 SER A O 1
ATOM 609 N N . LEU A 1 97 ? 87.892 40.340 19.815 1.00 14.59 116 LEU A N 1
ATOM 610 C CA . LEU A 1 97 ? 88.083 39.298 18.767 1.00 15.16 116 LEU A CA 1
ATOM 611 C C . LEU A 1 97 ? 89.421 39.595 18.062 1.00 15.40 116 LEU A C 1
ATOM 612 O O . LEU A 1 97 ? 89.640 40.747 17.556 1.00 16.91 116 LEU A O 1
ATOM 617 N N . THR A 1 98 ? 90.213 38.570 17.929 1.00 13.81 117 THR A N 1
ATOM 618 C CA . THR A 1 98 ? 91.590 38.655 17.320 1.00 14.81 117 THR A CA 1
ATOM 619 C C . THR A 1 98 ? 91.781 37.503 16.354 1.00 14.43 117 THR A C 1
ATOM 620 O O . THR A 1 98 ? 91.711 36.329 16.766 1.00 15.01 117 THR A O 1
ATOM 624 N N . LEU A 1 99 ? 92.144 37.862 15.133 1.00 13.13 118 LEU A N 1
ATOM 625 C CA . LEU A 1 99 ? 92.664 36.893 14.171 1.00 13.15 118 LEU A CA 1
ATOM 626 C C . LEU A 1 99 ? 94.180 36.948 14.131 1.00 13.79 118 LEU A C 1
ATOM 627 O O . LEU A 1 99 ? 94.742 37.967 13.752 1.00 16.78 118 LEU A O 1
ATOM 632 N N . ASP A 1 100 ? 94.801 35.882 14.532 1.00 14.55 119 ASP A N 1
ATOM 633 C CA . ASP A 1 100 ? 96.245 35.692 14.496 1.00 13.79 119 ASP A CA 1
ATOM 634 C C . ASP A 1 100 ? 96.647 34.470 13.770 1.00 13.67 119 ASP A C 1
ATOM 635 O O . ASP A 1 100 ? 96.819 33.378 14.327 1.00 14.28 119 ASP A O 1
ATOM 640 N N . ALA A 1 101 ? 96.865 34.654 12.480 1.00 14.59 120 ALA A N 1
ATOM 641 C CA . ALA A 1 101 ? 97.213 33.584 11.585 1.00 15.73 120 ALA A CA 1
ATOM 642 C C . ALA A 1 101 ? 98.552 32.895 11.853 1.00 15.69 120 ALA A C 1
ATOM 643 O O . ALA A 1 101 ? 98.801 31.895 11.269 1.00 17.32 120 ALA A O 1
ATOM 645 N N . SER A 1 102 ? 99.402 33.457 12.693 1.00 15.08 121 SER A N 1
ATOM 646 C CA . SER A 1 102 ? 100.634 32.792 13.084 1.00 16.58 121 SER A CA 1
ATOM 647 C C . SER A 1 102 ? 100.453 31.642 14.038 1.00 18.28 121 SER A C 1
ATOM 648 O O . SER A 1 102 ? 101.444 30.966 14.322 1.00 20.71 121 SER A O 1
ATOM 651 N N . LYS A 1 103 ? 99.221 31.492 14.568 1.00 17.36 122 LYS A N 1
ATOM 652 C CA . LYS A 1 103 ? 98.909 30.466 15.582 1.00 18.25 122 LYS A CA 1
ATOM 653 C C . LYS A 1 103 ? 98.350 29.221 14.927 1.00 20.58 122 LYS A C 1
ATOM 654 O O . LYS A 1 103 ? 97.654 28.450 15.625 1.00 18.29 122 LYS A O 1
ATOM 660 N N . LYS A 1 104 ? 98.527 29.030 13.622 1.00 20.85 123 LYS A N 1
ATOM 661 C CA . LYS A 1 104 ? 98.144 27.724 13.010 1.00 25.22 123 LYS A CA 1
ATOM 662 C C . LYS A 1 104 ? 98.638 26.484 13.742 1.00 27.92 123 LYS A C 1
ATOM 663 O O . LYS A 1 104 ? 97.910 25.447 13.847 1.00 25.92 123 LYS A O 1
ATOM 669 N N . ALA A 1 105 ? 99.877 26.453 14.237 1.00 25.66 124 ALA A N 1
ATOM 670 C CA . ALA A 1 105 ? 100.274 25.226 14.960 1.00 29.19 124 ALA A CA 1
ATOM 671 C C . ALA A 1 105 ? 99.471 24.907 16.196 1.00 29.71 124 ALA A C 1
ATOM 672 O O . ALA A 1 105 ? 99.155 23.715 16.433 1.00 30.70 124 ALA A O 1
ATOM 674 N N . GLU A 1 106 ? 99.167 25.915 17.010 1.00 22.14 125 GLU A N 1
ATOM 675 C CA . GLU A 1 106 ? 98.514 25.740 18.198 1.00 22.56 125 GLU A CA 1
ATOM 676 C C . GLU A 1 106 ? 97.020 25.477 17.813 1.00 24.08 125 GLU A C 1
ATOM 677 O O . GLU A 1 106 ? 96.351 24.613 18.468 1.00 26.28 125 GLU A O 1
ATOM 683 N N . LEU A 1 107 ? 96.475 26.259 16.858 1.00 17.85 126 LEU A N 1
ATOM 684 C CA . LEU A 1 107 ? 95.018 26.273 16.723 1.00 16.94 126 LEU A CA 1
ATOM 685 C C . LEU A 1 107 ? 94.475 25.613 15.494 1.00 16.50 126 LEU A C 1
ATOM 686 O O . LEU A 1 107 ? 93.233 25.452 15.402 1.00 17.31 126 LEU A O 1
ATOM 691 N N . GLY A 1 108 ? 95.306 25.411 14.517 1.00 15.96 127 GLY A N 1
ATOM 692 C CA . GLY A 1 108 ? 94.921 24.986 13.200 1.00 16.12 127 GLY A CA 1
ATOM 693 C C . GLY A 1 108 ? 93.971 25.912 12.480 1.00 14.76 127 GLY A C 1
ATOM 694 O O . GLY A 1 108 ? 93.828 27.087 12.796 1.00 15.62 127 GLY A O 1
ATOM 695 N N . ASP A 1 109 ? 93.313 25.366 11.449 1.00 17.39 128 ASP A N 1
ATOM 696 C CA . ASP A 1 109 ? 92.363 26.092 10.633 1.00 14.65 128 ASP A CA 1
ATOM 697 C C . ASP A 1 109 ? 91.030 26.461 11.319 1.00 11.95 128 ASP A C 1
ATOM 698 O O . ASP A 1 109 ? 90.270 27.289 10.838 1.00 12.07 128 ASP A O 1
ATOM 703 N N . GLU A 1 110 ? 90.668 25.730 12.396 1.00 12.17 129 GLU A N 1
ATOM 704 C CA . GLU A 1 110 ? 89.364 25.950 12.986 1.00 10.18 129 GLU A CA 1
ATOM 705 C C . GLU A 1 110 ? 89.313 26.170 14.518 1.00 9.29 129 GLU A C 1
ATOM 706 O O . GLU A 1 110 ? 88.282 26.529 15.067 1.00 10.42 129 GLU A O 1
ATOM 712 N N . GLY A 1 111 ? 90.423 25.953 15.169 1.00 10.56 130 GLY A N 1
ATOM 713 C CA . GLY A 1 111 ? 90.567 26.079 16.621 1.00 9.78 130 GLY A CA 1
ATOM 714 C C . GLY A 1 111 ? 90.598 27.520 17.096 1.00 10.66 130 GLY A C 1
ATOM 715 O O . GLY A 1 111 ? 90.669 28.536 16.306 1.00 11.14 130 GLY A O 1
ATOM 716 N N . PHE A 1 112 ? 90.493 27.679 18.410 1.00 9.80 131 PHE A N 1
ATOM 717 C CA . PHE A 1 112 ? 90.466 29.010 19.013 1.00 10.69 131 PHE A CA 1
ATOM 718 C C . PHE A 1 112 ? 90.958 28.913 20.466 1.00 11.57 131 PHE A C 1
ATOM 719 O O . PHE A 1 112 ? 91.077 27.784 21.039 1.00 12.87 131 PHE A O 1
ATOM 727 N N . LYS A 1 113 ? 91.323 30.076 20.980 1.00 11.77 132 LYS A N 1
ATOM 728 C CA . LYS A 1 113 ? 91.760 30.307 22.337 1.00 12.63 132 LYS A CA 1
ATOM 729 C C . LYS A 1 113 ? 90.906 31.326 22.978 1.00 12.44 132 LYS A C 1
ATOM 730 O O . LYS A 1 113 ? 90.493 32.315 22.352 1.00 12.93 132 LYS A O 1
ATOM 736 N N . LEU A 1 114 ? 90.531 31.098 24.268 1.00 12.48 133 LEU A N 1
ATOM 737 C CA . LEU A 1 114 ? 89.761 32.058 25.040 1.00 14.43 133 LEU A CA 1
ATOM 738 C C . LEU A 1 114 ? 90.725 32.421 26.180 1.00 16.85 133 LEU A C 1
ATOM 739 O O . LEU A 1 114 ? 91.303 31.553 26.766 1.00 15.95 133 LEU A O 1
ATOM 744 N N . ASN A 1 115 ? 90.850 33.715 26.433 1.00 16.50 134 ASN A N 1
ATOM 745 C CA . ASN A 1 115 ? 91.550 34.192 27.617 1.00 17.60 134 ASN A CA 1
ATOM 746 C C . ASN A 1 115 ? 90.560 35.039 28.321 1.00 16.60 134 ASN A C 1
ATOM 747 O O . ASN A 1 115 ? 90.146 36.106 27.772 1.00 15.01 134 ASN A O 1
ATOM 752 N N . ILE A 1 116 ? 90.234 34.685 29.576 1.00 14.31 135 ILE A N 1
ATOM 753 C CA . ILE A 1 116 ? 89.306 35.411 30.339 1.00 16.82 135 ILE A CA 1
ATOM 754 C C . ILE A 1 116 ? 89.967 35.924 31.605 1.00 16.75 135 ILE A C 1
ATOM 755 O O . ILE A 1 116 ? 90.548 35.170 32.328 1.00 18.94 135 ILE A O 1
ATOM 760 N N . GLY A 1 117 ? 90.086 37.260 31.704 1.00 19.59 136 GLY A N 1
ATOM 761 C CA . GLY A 1 117 ? 90.925 37.852 32.771 1.00 18.71 136 GLY A CA 1
ATOM 762 C C . GLY A 1 117 ? 90.827 39.366 32.748 1.00 15.68 136 GLY A C 1
ATOM 763 O O . GLY A 1 117 ? 89.800 39.974 32.381 1.00 15.83 136 GLY A O 1
ATOM 764 N N . SER A 1 118 ? 91.870 39.989 33.292 1.00 18.50 137 SER A N 1
ATOM 765 C CA . SER A 1 118 ? 91.725 41.421 33.537 1.00 18.91 137 SER A CA 1
ATOM 766 C C . SER A 1 118 ? 91.688 42.286 32.243 1.00 21.71 137 SER A C 1
ATOM 767 O O . SER A 1 118 ? 91.168 43.423 32.302 1.00 20.76 137 SER A O 1
ATOM 770 N N . LYS A 1 119 ? 92.033 41.710 31.094 1.00 20.79 138 LYS A N 1
ATOM 771 C CA . LYS A 1 119 ? 91.871 42.439 29.810 1.00 21.26 138 LYS A CA 1
ATOM 772 C C . LYS A 1 119 ? 90.554 42.163 29.099 1.00 24.33 138 LYS A C 1
ATOM 773 O O . LYS A 1 119 ? 90.282 42.733 28.026 1.00 29.96 138 LYS A O 1
ATOM 779 N N . GLY A 1 120 ? 89.714 41.339 29.729 1.00 19.35 139 GLY A N 1
ATOM 780 C CA . GLY A 1 120 ? 88.367 41.083 29.308 1.00 17.19 139 GLY A CA 1
ATOM 781 C C . GLY A 1 120 ? 88.259 39.644 28.840 1.00 14.29 139 GLY A C 1
ATOM 782 O O . GLY A 1 120 ? 89.089 38.800 29.234 1.00 18.32 139 GLY A O 1
ATOM 783 N N . LEU A 1 121 ? 87.320 39.401 27.913 1.00 14.26 140 LEU A N 1
ATOM 784 C CA . LEU A 1 121 ? 87.153 38.071 27.339 1.00 14.05 140 LEU A CA 1
ATOM 785 C C . LEU A 1 121 ? 87.748 38.112 25.918 1.00 13.27 140 LEU A C 1
ATOM 786 O O . LEU A 1 121 ? 87.144 38.679 25.062 1.00 12.83 140 LEU A O 1
ATOM 791 N N . GLU A 1 122 ? 88.939 37.610 25.772 1.00 13.57 141 GLU A N 1
ATOM 792 C CA . GLU A 1 122 ? 89.599 37.530 24.492 1.00 15.36 141 GLU A CA 1
ATOM 793 C C . GLU A 1 122 ? 89.294 36.237 23.748 1.00 13.75 141 GLU A C 1
ATOM 794 O O . GLU A 1 122 ? 89.467 35.140 24.314 1.00 14.23 141 GLU A O 1
ATOM 800 N N . VAL A 1 123 ? 88.914 36.391 22.484 1.00 13.81 142 VAL A N 1
ATOM 801 C CA . VAL A 1 123 ? 88.754 35.306 21.562 1.00 13.50 142 VAL A CA 1
ATOM 802 C C . VAL A 1 123 ? 89.869 35.452 20.537 1.00 14.15 142 VAL A C 1
ATOM 803 O O . VAL A 1 123 ? 89.978 36.531 19.928 1.00 15.50 142 VAL A O 1
ATOM 807 N N . ILE A 1 124 ? 90.666 34.412 20.360 1.00 12.80 143 ILE A N 1
ATOM 808 C CA . ILE A 1 124 ? 91.779 34.424 19.343 1.00 14.80 143 ILE A CA 1
ATOM 809 C C . ILE A 1 124 ? 91.556 33.205 18.439 1.00 14.50 143 ILE A C 1
ATOM 810 O O . ILE A 1 124 ? 91.417 32.059 18.896 1.00 14.35 143 ILE A O 1
ATOM 815 N N . GLY A 1 125 ? 91.565 33.421 17.140 1.00 13.14 144 GLY A N 1
ATOM 816 C CA . GLY A 1 125 ? 91.637 32.281 16.211 1.00 13.93 144 GLY A CA 1
ATOM 817 C C . GLY A 1 125 ? 92.705 32.531 15.192 1.00 13.44 144 GLY A C 1
ATOM 818 O O . GLY A 1 125 ? 93.148 33.682 15.036 1.00 11.93 144 GLY A O 1
ATOM 819 N N . ALA A 1 126 ? 93.123 31.497 14.483 1.00 13.44 145 ALA A N 1
ATOM 820 C CA . ALA A 1 126 ? 94.118 31.689 13.418 1.00 12.56 145 ALA A CA 1
ATOM 821 C C . ALA A 1 126 ? 93.544 31.923 12.050 1.00 13.69 145 ALA A C 1
ATOM 822 O O . ALA A 1 126 ? 94.269 32.211 11.107 1.00 14.59 145 ALA A O 1
ATOM 824 N N . THR A 1 127 ? 92.196 31.785 11.924 1.00 11.87 146 THR A N 1
ATOM 825 C CA . THR A 1 127 ? 91.455 32.020 10.743 1.00 12.12 146 THR A CA 1
ATOM 826 C C . THR A 1 127 ? 90.166 32.723 11.090 1.00 11.26 146 THR A C 1
ATOM 827 O O . THR A 1 127 ? 89.762 32.709 12.264 1.00 11.84 146 THR A O 1
ATOM 831 N N . ASP A 1 128 ? 89.456 33.289 10.136 1.00 10.90 147 ASP A N 1
ATOM 832 C CA . ASP A 1 128 ? 88.121 33.889 10.323 1.00 11.84 147 ASP A CA 1
ATOM 833 C C . ASP A 1 128 ? 87.162 32.854 10.970 1.00 10.83 147 ASP A C 1
ATOM 834 O O . ASP A 1 128 ? 86.473 33.160 11.937 1.00 11.09 147 ASP A O 1
ATOM 839 N N . ILE A 1 129 ? 87.150 31.660 10.408 1.00 12.49 148 ILE A N 1
ATOM 840 C CA . ILE A 1 129 ? 86.313 30.585 11.042 1.00 12.17 148 ILE A CA 1
ATOM 841 C C . ILE A 1 129 ? 86.747 30.235 12.437 1.00 11.02 148 ILE A C 1
ATOM 842 O O . ILE A 1 129 ? 85.846 30.058 13.353 1.00 11.31 148 ILE A O 1
ATOM 847 N N . GLY A 1 130 ? 88.042 30.209 12.758 1.00 10.44 149 GLY A N 1
ATOM 848 C CA . GLY A 1 130 ? 88.406 29.981 14.153 1.00 11.46 149 GLY A CA 1
ATOM 849 C C . GLY A 1 130 ? 87.825 31.014 15.076 1.00 10.42 149 GLY A C 1
ATOM 850 O O . GLY A 1 130 ? 87.365 30.704 16.211 1.00 9.75 149 GLY A O 1
ATOM 851 N N . VAL A 1 131 ? 87.968 32.299 14.697 1.00 10.79 150 VAL A N 1
ATOM 852 C CA . VAL A 1 131 ? 87.378 33.383 15.524 1.00 10.50 150 VAL A CA 1
ATOM 853 C C . VAL A 1 131 ? 85.868 33.121 15.671 1.00 10.65 150 VAL A C 1
ATOM 854 O O . VAL A 1 131 ? 85.364 33.171 16.773 1.00 11.83 150 VAL A O 1
ATOM 858 N N . PHE A 1 132 ? 85.170 32.833 14.580 1.00 10.00 151 PHE A N 1
ATOM 859 C CA . PHE A 1 132 ? 83.746 32.580 14.585 1.00 9.58 151 PHE A CA 1
ATOM 860 C C . PHE A 1 132 ? 83.456 31.439 15.518 1.00 9.09 151 PHE A C 1
ATOM 861 O O . PHE A 1 132 ? 82.499 31.547 16.343 1.00 10.01 151 PHE A O 1
ATOM 869 N N . TYR A 1 133 ? 84.214 30.370 15.493 1.00 8.50 152 TYR A N 1
ATOM 870 C CA . TYR A 1 133 ? 83.941 29.199 16.367 1.00 8.77 152 TYR A CA 1
ATOM 871 C C . TYR A 1 133 ? 84.193 29.585 17.829 1.00 10.80 152 TYR A C 1
ATOM 872 O O . TYR A 1 133 ? 83.446 29.216 18.675 1.00 10.62 152 TYR A O 1
ATOM 881 N N . GLY A 1 134 ? 85.188 30.444 18.093 1.00 9.91 153 GLY A N 1
ATOM 882 C CA . GLY A 1 134 ? 85.326 30.933 19.452 1.00 10.74 153 GLY A CA 1
ATOM 883 C C . GLY A 1 134 ? 84.150 31.735 19.924 1.00 10.26 153 GLY A C 1
ATOM 884 O O . GLY A 1 134 ? 83.734 31.625 21.115 1.00 10.60 153 GLY A O 1
ATOM 885 N N . THR A 1 135 ? 83.585 32.584 19.064 1.00 10.12 154 THR A N 1
ATOM 886 C CA . THR A 1 135 ? 82.412 33.339 19.360 1.00 11.28 154 THR A CA 1
ATOM 887 C C . THR A 1 135 ? 81.194 32.430 19.656 1.00 11.24 154 THR A C 1
ATOM 888 O O . THR A 1 135 ? 80.316 32.865 20.429 1.00 11.40 154 THR A O 1
ATOM 892 N N . ARG A 1 136 ? 81.153 31.249 19.030 1.00 11.25 155 ARG A N 1
ATOM 893 C CA . ARG A 1 136 ? 80.021 30.294 19.395 1.00 11.24 155 ARG A CA 1
ATOM 894 C C . ARG A 1 136 ? 80.165 29.871 20.841 1.00 11.46 155 ARG A C 1
ATOM 895 O O . ARG A 1 136 ? 79.144 29.833 21.549 1.00 12.21 155 ARG A O 1
ATOM 903 N N . SER A 1 137 ? 81.360 29.581 21.325 1.00 11.91 156 SER A N 1
ATOM 904 C CA . SER A 1 137 ? 81.535 29.267 22.732 1.00 12.67 156 SER A CA 1
ATOM 905 C C . SER A 1 137 ? 81.221 30.407 23.625 1.00 13.69 156 SER A C 1
ATOM 906 O O . SER A 1 137 ? 80.597 30.207 24.670 1.00 12.00 156 SER A O 1
ATOM 909 N N . VAL A 1 138 ? 81.583 31.641 23.265 1.00 11.90 157 VAL A N 1
ATOM 910 C CA . VAL A 1 138 ? 81.197 32.821 24.040 1.00 12.83 157 VAL A CA 1
ATOM 911 C C . VAL A 1 138 ? 79.690 32.944 24.149 1.00 12.44 157 VAL A C 1
ATOM 912 O O . VAL A 1 138 ? 79.184 33.080 25.248 1.00 13.65 157 VAL A O 1
ATOM 916 N N . SER A 1 139 ? 78.984 32.820 23.053 1.00 11.13 158 SER A N 1
ATOM 917 C CA . SER A 1 139 ? 77.519 32.851 23.032 1.00 12.60 158 SER A CA 1
ATOM 918 C C . SER A 1 139 ? 76.914 31.769 23.928 1.00 13.38 158 SER A C 1
ATOM 919 O O . SER A 1 139 ? 76.086 32.079 24.824 1.00 12.63 158 SER A O 1
ATOM 922 N N . GLN A 1 140 ? 77.406 30.551 23.778 1.00 11.08 159 GLN A N 1
ATOM 923 C CA . GLN A 1 140 ? 76.970 29.477 24.682 1.00 11.23 159 GLN A CA 1
ATOM 924 C C . GLN A 1 140 ? 77.151 29.772 26.129 1.00 13.81 159 GLN A C 1
ATOM 925 O O . GLN A 1 140 ? 76.211 29.555 26.912 1.00 13.98 159 GLN A O 1
ATOM 931 N N . MET A 1 141 ? 78.346 30.232 26.507 1.00 12.80 160 MET A N 1
ATOM 932 C CA . MET A 1 141 ? 78.683 30.458 27.910 1.00 14.43 160 MET A CA 1
ATOM 933 C C . MET A 1 141 ? 77.866 31.567 28.495 1.00 13.80 160 MET A C 1
ATOM 934 O O . MET A 1 141 ? 77.646 31.537 29.703 1.00 14.60 160 MET A O 1
ATOM 939 N N . LEU A 1 142 ? 77.383 32.519 27.725 1.00 12.81 161 LEU A N 1
ATOM 940 C CA . LEU A 1 142 ? 76.692 33.736 28.214 1.00 15.10 161 LEU A CA 1
ATOM 941 C C . LEU A 1 142 ? 75.193 33.719 28.188 1.00 17.57 161 LEU A C 1
ATOM 942 O O . LEU A 1 142 ? 74.509 34.689 28.619 1.00 17.47 161 LEU A O 1
ATOM 947 N N . ARG A 1 143 ? 74.615 32.663 27.582 1.00 16.50 162 ARG A N 1
ATOM 948 C CA . ARG A 1 143 ? 73.162 32.636 27.306 1.00 16.21 162 ARG A CA 1
ATOM 949 C C . ARG A 1 143 ? 72.532 31.638 28.299 1.00 15.89 162 ARG A C 1
ATOM 950 O O . ARG A 1 143 ? 71.416 31.186 28.024 1.00 18.75 162 ARG A O 1
ATOM 958 N N . GLN A 1 144 ? 73.131 31.333 29.419 1.00 17.35 163 GLN A N 1
ATOM 959 C CA . GLN A 1 144 ? 72.583 30.335 30.339 1.00 18.12 163 GLN A CA 1
ATOM 960 C C . GLN A 1 144 ? 72.125 30.999 31.696 1.00 20.71 163 GLN A C 1
ATOM 961 O O . GLN A 1 144 ? 71.970 30.315 32.682 1.00 24.02 163 GLN A O 1
ATOM 967 N N . GLY A 1 145 ? 71.920 32.305 31.618 1.00 23.34 164 GLY A N 1
ATOM 968 C CA . GLY A 1 145 ? 71.514 33.136 32.783 1.00 25.49 164 GLY A CA 1
ATOM 969 C C . GLY A 1 145 ? 72.648 33.493 33.730 1.00 25.19 164 GLY A C 1
ATOM 970 O O . GLY A 1 145 ? 72.370 33.939 34.832 1.00 29.25 164 GLY A O 1
ATOM 971 N N . GLN A 1 146 ? 73.909 33.208 33.402 1.00 21.82 165 GLN A N 1
ATOM 972 C CA . GLN A 1 146 ? 75.012 33.595 34.233 1.00 20.66 165 GLN A CA 1
ATOM 973 C C . GLN A 1 146 ? 75.838 34.574 33.390 1.00 22.27 165 GLN A C 1
ATOM 974 O O . GLN A 1 146 ? 76.219 34.262 32.234 1.00 21.36 165 GLN A O 1
ATOM 980 N N . LEU A 1 147 ? 76.111 35.785 33.911 1.00 18.74 166 LEU A N 1
ATOM 981 C CA . LEU A 1 147 ? 76.851 36.756 33.129 1.00 20.78 166 LEU A CA 1
ATOM 982 C C . LEU A 1 147 ? 78.264 36.918 33.654 1.00 19.82 166 LEU A C 1
ATOM 983 O O . LEU A 1 147 ? 79.042 37.672 33.057 1.00 19.83 166 LEU A O 1
ATOM 988 N N . THR A 1 148 ? 78.610 36.230 34.717 1.00 19.21 167 THR A N 1
ATOM 989 C CA . THR A 1 148 ? 79.970 36.186 35.289 1.00 20.37 167 THR A CA 1
ATOM 990 C C . THR A 1 148 ? 80.671 34.853 34.956 1.00 21.57 167 THR A C 1
ATOM 991 O O . THR A 1 148 ? 80.166 33.715 35.258 1.00 20.91 167 THR A O 1
ATOM 995 N N . LEU A 1 149 ? 81.819 34.964 34.319 1.00 18.08 168 LEU A N 1
ATOM 996 C CA . LEU A 1 149 ? 82.603 33.826 33.938 1.00 16.95 168 LEU A CA 1
ATOM 997 C C . LEU A 1 149 ? 83.875 33.745 34.635 1.00 17.30 168 LEU A C 1
ATOM 998 O O . LEU A 1 149 ? 84.670 34.734 34.622 1.00 16.98 168 LEU A O 1
ATOM 1003 N N . PRO A 1 150 ? 84.228 32.589 35.169 1.00 15.89 169 PRO A N 1
ATOM 1004 C CA . PRO A 1 150 ? 85.490 32.366 35.813 1.00 15.79 169 PRO A CA 1
ATOM 1005 C C . PRO A 1 150 ? 86.697 32.692 34.941 1.00 18.25 169 PRO A C 1
ATOM 1006 O O . PRO A 1 150 ? 86.678 32.346 33.777 1.00 16.34 169 PRO A O 1
ATOM 1010 N N . ALA A 1 151 ? 87.688 33.409 35.465 1.00 16.97 170 ALA A N 1
ATOM 1011 C CA . ALA A 1 151 ? 88.901 33.661 34.682 1.00 16.36 170 ALA A CA 1
ATOM 1012 C C . ALA A 1 151 ? 89.734 32.392 34.384 1.00 14.98 170 ALA A C 1
ATOM 1013 O O . ALA A 1 151 ? 89.675 31.337 35.088 1.00 16.44 170 ALA A O 1
ATOM 1015 N N . GLY A 1 152 ? 90.472 32.393 33.265 1.00 15.20 171 GLY A N 1
ATOM 1016 C CA . GLY A 1 152 ? 91.378 31.378 32.904 1.00 14.08 171 GLY A CA 1
ATOM 1017 C C . GLY A 1 152 ? 91.550 31.387 31.353 1.00 13.89 171 GLY A C 1
ATOM 1018 O O . GLY A 1 152 ? 91.133 32.313 30.719 1.00 16.43 171 GLY A O 1
ATOM 1019 N N . THR A 1 153 ? 92.132 30.345 30.876 1.00 17.12 172 THR A N 1
ATOM 1020 C CA . THR A 1 153 ? 92.483 30.265 29.478 1.00 17.49 172 THR A CA 1
ATOM 1021 C C . THR A 1 153 ? 92.264 28.838 29.011 1.00 18.51 172 THR A C 1
ATOM 1022 O O . THR A 1 153 ? 92.487 27.865 29.727 1.00 16.83 172 THR A O 1
ATOM 1026 N N . VAL A 1 154 ? 91.860 28.735 27.761 1.00 14.06 173 VAL A N 1
ATOM 1027 C CA . VAL A 1 154 ? 91.842 27.441 27.118 1.00 15.84 173 VAL A CA 1
ATOM 1028 C C . VAL A 1 154 ? 92.099 27.612 25.607 1.00 12.89 173 VAL A C 1
ATOM 1029 O O . VAL A 1 154 ? 91.641 28.570 25.016 1.00 15.60 173 VAL A O 1
ATOM 1033 N N . ALA A 1 155 ? 92.802 26.652 25.058 1.00 13.20 174 ALA A N 1
ATOM 1034 C CA . ALA A 1 155 ? 92.952 26.511 23.590 1.00 13.33 174 ALA A CA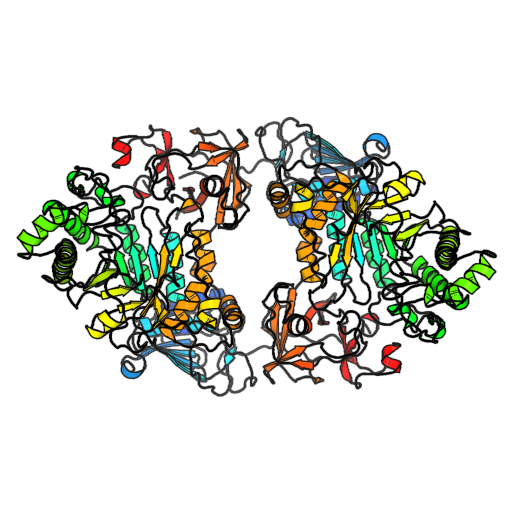 1
ATOM 1035 C C . ALA A 1 155 ? 92.377 25.154 23.171 1.00 13.35 174 ALA A C 1
ATOM 1036 O O . ALA A 1 155 ? 92.705 24.136 23.798 1.00 14.12 174 ALA A O 1
ATOM 1038 N N . THR A 1 156 ? 91.554 25.187 22.110 1.00 13.40 175 THR A N 1
ATOM 1039 C CA . THR A 1 156 ? 90.894 23.991 21.637 1.00 14.00 175 THR A CA 1
ATOM 1040 C C . THR A 1 156 ? 90.876 23.975 20.117 1.00 13.23 175 THR A C 1
ATOM 1041 O O . THR A 1 156 ? 90.608 25.001 19.497 1.00 14.03 175 THR A O 1
ATOM 1045 N N . LYS A 1 157 ? 90.959 22.784 19.589 1.00 11.65 176 LYS A N 1
ATOM 1046 C CA . LYS A 1 157 ? 90.877 22.585 18.142 1.00 11.47 176 LYS A CA 1
ATOM 1047 C C . LYS A 1 157 ? 90.348 21.170 17.855 1.00 11.18 176 LYS A C 1
ATOM 1048 O O . LYS A 1 157 ? 90.512 20.250 18.688 1.00 11.05 176 LYS A O 1
ATOM 1054 N N . PRO A 1 158 ? 89.657 21.033 16.745 1.00 10.62 177 PRO A N 1
ATOM 1055 C CA . PRO A 1 158 ? 88.994 19.718 16.544 1.00 10.06 177 PRO A CA 1
ATOM 1056 C C . PRO A 1 158 ? 89.918 18.631 16.193 1.00 10.69 177 PRO A C 1
ATOM 1057 O O . PRO A 1 158 ? 90.911 18.792 15.436 1.00 11.91 177 PRO A O 1
ATOM 1061 N N . LYS A 1 159 ? 89.652 17.439 16.775 1.00 10.37 178 LYS A N 1
ATOM 1062 C CA . LYS A 1 159 ? 90.400 16.294 16.490 1.00 10.99 178 LYS A CA 1
ATOM 1063 C C . LYS A 1 159 ? 90.316 15.850 15.022 1.00 10.71 178 LYS A C 1
ATOM 1064 O O . LYS A 1 159 ? 91.312 15.458 14.402 1.00 12.60 178 LYS A O 1
ATOM 1070 N N . TYR A 1 160 ? 89.091 15.982 14.437 1.00 10.03 179 TYR A N 1
ATOM 1071 C CA . TYR A 1 160 ? 88.838 15.539 13.076 1.00 9.77 179 TYR A CA 1
ATOM 1072 C C . TYR A 1 160 ? 88.405 16.703 12.177 1.00 10.88 179 TYR A C 1
ATOM 1073 O O . TYR A 1 160 ? 87.787 17.679 12.649 1.00 10.51 179 TYR A O 1
ATOM 1082 N N . LYS A 1 161 ? 88.765 16.597 10.873 1.00 11.79 180 LYS A N 1
ATOM 1083 C CA . LYS A 1 161 ? 88.581 17.663 9.931 1.00 11.98 180 LYS A CA 1
ATOM 1084 C C . LYS A 1 161 ? 87.163 17.812 9.360 1.00 10.66 180 LYS A C 1
ATOM 1085 O O . LYS A 1 161 ? 86.758 18.861 8.891 1.00 11.54 180 LYS A O 1
ATOM 1091 N N . GLU A 1 162 ? 86.397 16.709 9.403 1.00 11.01 181 GLU A N 1
ATOM 1092 C CA . GLU A 1 162 ? 85.057 16.697 8.826 1.00 10.98 181 GLU A CA 1
ATOM 1093 C C . GLU A 1 162 ? 84.081 16.183 9.845 1.00 10.16 181 GLU A C 1
ATOM 1094 O O . GLU A 1 162 ? 84.276 15.099 10.366 1.00 11.23 181 GLU A O 1
ATOM 1100 N N . ARG A 1 163 ? 83.135 17.033 10.187 1.00 10.36 182 ARG A N 1
ATOM 1101 C CA . ARG A 1 163 ? 82.244 16.833 11.348 1.00 8.72 182 ARG A CA 1
ATOM 1102 C C . ARG A 1 163 ? 80.862 17.308 10.979 1.00 9.26 182 ARG A C 1
ATOM 1103 O O . ARG A 1 163 ? 80.647 18.509 10.736 1.00 7.98 182 ARG A O 1
ATOM 1111 N N . GLY A 1 164 ? 79.852 16.419 10.887 1.00 9.24 183 GLY A N 1
ATOM 1112 C CA . GLY A 1 164 ? 78.587 16.905 10.475 1.00 8.54 183 GLY A CA 1
ATOM 1113 C C . GLY A 1 164 ? 77.489 15.880 10.234 1.00 8.83 183 GLY A C 1
ATOM 1114 O O . GLY A 1 164 ? 77.352 14.965 11.015 1.00 9.01 183 GLY A O 1
ATOM 1115 N N . ALA A 1 165 ? 76.781 16.082 9.119 1.00 7.97 184 ALA A N 1
ATOM 1116 C CA . ALA A 1 165 ? 75.524 15.288 8.895 1.00 8.60 184 ALA A CA 1
ATOM 1117 C C . ALA A 1 165 ? 75.405 15.027 7.398 1.00 9.27 184 ALA A C 1
ATOM 1118 O O . ALA A 1 165 ? 75.728 15.873 6.567 1.00 9.54 184 ALA A O 1
ATOM 1120 N N . THR A 1 166 ? 74.845 13.860 7.057 1.00 8.89 185 THR A N 1
ATOM 1121 C CA . THR A 1 166 ? 74.102 13.667 5.795 1.00 8.49 185 THR A CA 1
ATOM 1122 C C . THR A 1 166 ? 72.683 14.216 5.981 1.00 9.21 185 THR A C 1
ATOM 1123 O O . THR A 1 166 ? 71.995 13.778 6.953 1.00 8.29 185 THR A O 1
ATOM 1127 N N . LEU A 1 167 ? 72.256 15.128 5.135 1.00 8.54 186 LEU A N 1
ATOM 1128 C CA . LEU A 1 167 ? 70.867 15.617 5.139 1.00 8.70 186 LEU A CA 1
ATOM 1129 C C . LEU A 1 167 ? 70.322 15.248 3.790 1.00 10.01 186 LEU A C 1
ATOM 1130 O O . LEU A 1 167 ? 70.640 15.906 2.798 1.00 11.56 186 LEU A O 1
ATOM 1135 N N . CYS A 1 168 ? 69.507 14.223 3.751 1.00 9.41 187 CYS A N 1
ATOM 1136 C CA . CYS A 1 168 ? 68.925 13.804 2.473 1.00 10.08 187 CYS A CA 1
ATOM 1137 C C . CYS A 1 168 ? 67.681 14.608 2.265 1.00 9.48 187 CYS A C 1
ATOM 1138 O O . CYS A 1 168 ? 66.614 14.321 2.775 1.00 10.22 187 CYS A O 1
ATOM 1141 N N . ALA A 1 169 ? 67.838 15.647 1.483 1.00 10.41 188 ALA A N 1
ATOM 1142 C CA . ALA A 1 169 ? 66.728 16.555 1.142 1.00 11.12 188 ALA A CA 1
ATOM 1143 C C . ALA A 1 169 ? 66.268 16.032 -0.238 1.00 11.12 188 ALA A C 1
ATOM 1144 O O . ALA A 1 169 ? 66.325 16.755 -1.222 1.00 11.31 188 ALA A O 1
ATOM 1146 N N . CYS A 1 170 ? 65.837 14.784 -0.241 1.00 12.06 189 CYS A N 1
ATOM 1147 C CA . CYS A 1 170 ? 65.779 13.971 -1.407 1.00 12.25 189 CYS A CA 1
ATOM 1148 C C . CYS A 1 170 ? 64.350 13.334 -1.623 1.00 10.74 189 CYS A C 1
ATOM 1149 O O . CYS A 1 170 ? 63.816 12.711 -0.690 1.00 11.13 189 CYS A O 1
ATOM 1152 N N . GLN A 1 171 ? 63.810 13.465 -2.820 1.00 9.22 190 GLN A N 1
ATOM 1153 C CA . GLN A 1 171 ? 62.445 13.042 -3.214 1.00 10.98 190 GLN A CA 1
ATOM 1154 C C . GLN A 1 171 ? 61.450 13.900 -2.553 1.00 10.78 190 GLN A C 1
ATOM 1155 O O . GLN A 1 171 ? 60.765 14.667 -3.234 1.00 11.09 190 GLN A O 1
ATOM 1161 N N . ILE A 1 172 ? 61.350 13.856 -1.236 1.00 10.49 191 ILE A N 1
ATOM 1162 C CA . ILE A 1 172 ? 60.703 14.945 -0.497 1.00 10.07 191 ILE A CA 1
ATOM 1163 C C . ILE A 1 172 ? 61.606 16.169 -0.422 1.00 9.77 191 ILE A C 1
ATOM 1164 O O . ILE A 1 172 ? 62.780 16.132 -0.754 1.00 10.25 191 ILE A O 1
ATOM 1169 N N . ASN A 1 173 ? 60.954 17.327 -0.159 1.00 9.22 192 ASN A N 1
ATOM 1170 C CA . ASN A 1 173 ? 61.651 18.580 -0.033 1.00 8.90 192 ASN A CA 1
ATOM 1171 C C . ASN A 1 173 ? 61.743 18.937 1.455 1.00 9.63 192 ASN A C 1
ATOM 1172 O O . ASN A 1 173 ? 60.785 18.839 2.217 1.00 9.77 192 ASN A O 1
ATOM 1177 N N . ILE A 1 174 ? 62.974 19.245 1.881 1.00 9.16 193 ILE A N 1
ATOM 1178 C CA . ILE A 1 174 ? 63.223 19.809 3.226 1.00 10.20 193 ILE A CA 1
ATOM 1179 C C . ILE A 1 174 ? 63.221 21.313 3.013 1.00 9.60 193 ILE A C 1
ATOM 1180 O O . ILE A 1 174 ? 64.010 21.841 2.189 1.00 9.56 193 ILE A O 1
ATOM 1185 N N . SER A 1 175 ? 62.357 22.034 3.704 1.00 9.68 194 SER A N 1
ATOM 1186 C CA . SER A 1 175 ? 62.200 23.433 3.354 1.00 8.89 194 SER A CA 1
ATOM 1187 C C . SER A 1 175 ? 63.533 24.214 3.470 1.00 9.44 194 SER A C 1
ATOM 1188 O O . SER A 1 175 ? 64.358 23.952 4.321 1.00 9.23 194 SER A O 1
ATOM 1191 N N . THR A 1 176 ? 63.710 25.219 2.642 1.00 10.74 195 THR A N 1
ATOM 1192 C CA . THR A 1 176 ? 64.859 26.061 2.837 1.00 10.44 195 THR A CA 1
ATOM 1193 C C . THR A 1 176 ? 64.904 26.767 4.184 1.00 10.37 195 THR A C 1
ATOM 1194 O O . THR A 1 176 ? 65.988 26.992 4.755 1.00 11.23 195 THR A O 1
ATOM 1198 N N . ASP A 1 177 ? 63.752 27.071 4.793 1.00 11.19 196 ASP A N 1
ATOM 1199 C CA . ASP A 1 177 ? 63.788 27.590 6.119 1.00 11.20 196 ASP A CA 1
ATOM 1200 C C . ASP A 1 177 ? 64.363 26.587 7.127 1.00 10.33 196 ASP A C 1
ATOM 1201 O O . ASP A 1 177 ? 65.132 26.968 8.025 1.00 9.83 196 ASP A O 1
ATOM 1206 N N . TRP A 1 178 ? 63.956 25.301 6.975 1.00 9.12 197 TRP A N 1
ATOM 1207 C CA . TRP A 1 178 ? 64.554 24.216 7.789 1.00 8.87 197 TRP A CA 1
ATOM 1208 C C . TRP A 1 178 ? 66.049 24.172 7.581 1.00 8.43 197 TRP A C 1
ATOM 1209 O O . TRP A 1 178 ? 66.813 24.071 8.517 1.00 9.23 197 TRP A O 1
ATOM 1220 N N . ILE A 1 179 ? 66.461 24.175 6.328 1.00 8.52 198 ILE A N 1
ATOM 1221 C CA . ILE A 1 179 ? 67.873 24.109 6.040 1.00 9.57 198 ILE A CA 1
ATOM 1222 C C . ILE A 1 179 ? 68.640 25.286 6.691 1.00 8.86 198 ILE A C 1
ATOM 1223 O O . ILE A 1 179 ? 69.690 25.080 7.307 1.00 9.71 198 ILE A O 1
ATOM 1228 N N . ASP A 1 180 ? 68.057 26.473 6.636 1.00 10.02 199 ASP A N 1
ATOM 1229 C CA . ASP A 1 180 ? 68.735 27.604 7.260 1.00 11.83 199 ASP A CA 1
ATOM 1230 C C . ASP A 1 180 ? 68.885 27.404 8.746 1.00 10.74 199 ASP A C 1
ATOM 1231 O O . ASP A 1 180 ? 69.934 27.716 9.344 1.00 10.30 199 ASP A O 1
ATOM 1236 N N . ARG A 1 181 ? 67.825 26.933 9.401 1.00 9.88 200 ARG A N 1
ATOM 1237 C CA . ARG A 1 181 ? 67.924 26.628 10.821 1.00 9.67 200 ARG A CA 1
ATOM 1238 C C . ARG A 1 181 ? 68.970 25.565 11.130 1.00 9.19 200 ARG A C 1
ATOM 1239 O O . ARG A 1 181 ? 69.732 25.673 12.099 1.00 8.98 200 ARG A O 1
ATOM 1247 N N . PHE A 1 182 ? 68.977 24.509 10.313 1.00 8.99 201 PHE A N 1
ATOM 1248 C CA . PHE A 1 182 ? 69.938 23.433 10.476 1.00 8.35 201 PHE A CA 1
ATOM 1249 C C . PHE A 1 182 ? 71.365 23.910 10.394 1.00 9.14 201 PHE A C 1
ATOM 1250 O O . PHE A 1 182 ? 72.238 23.470 11.176 1.00 10.04 201 PHE A O 1
ATOM 1258 N N . LEU A 1 183 ? 71.635 24.791 9.431 1.00 8.84 202 LEU A N 1
ATOM 1259 C CA . LEU A 1 183 ? 72.946 25.378 9.268 1.00 9.71 202 LEU A CA 1
ATOM 1260 C C . LEU A 1 183 ? 73.357 26.210 10.510 1.00 9.67 202 LEU A C 1
ATOM 1261 O O . LEU A 1 183 ? 74.505 26.109 10.955 1.00 8.67 202 LEU A O 1
ATOM 1266 N N . SER A 1 184 ? 72.419 26.975 11.061 1.00 9.23 203 SER A N 1
ATOM 1267 C CA . SER A 1 184 ? 72.639 27.723 12.301 1.00 11.02 203 SER A CA 1
ATOM 1268 C C . SER A 1 184 ? 72.949 26.798 13.445 1.00 9.65 203 SER A C 1
ATOM 1269 O O . SER A 1 184 ? 73.808 27.087 14.295 1.00 10.37 203 SER A O 1
ATOM 1272 N N . ASP A 1 185 ? 72.200 25.641 13.525 1.00 9.61 204 ASP A N 1
ATOM 1273 C CA . ASP A 1 185 ? 72.474 24.717 14.584 1.00 10.40 204 ASP A CA 1
ATOM 1274 C C . ASP A 1 185 ? 73.875 24.066 14.430 1.00 9.71 204 ASP A C 1
ATOM 1275 O O . ASP A 1 185 ? 74.673 23.968 15.375 1.00 10.25 204 ASP A O 1
ATOM 1280 N N . MET A 1 186 ? 74.213 23.669 13.200 1.00 8.85 205 MET A N 1
ATOM 1281 C CA . MET A 1 186 ? 75.494 23.104 12.925 1.00 8.64 205 MET A CA 1
ATOM 1282 C C . MET A 1 186 ? 76.632 24.106 13.364 1.00 8.12 205 MET A C 1
ATOM 1283 O O . MET A 1 186 ? 77.604 23.716 13.969 1.00 8.82 205 MET A O 1
ATOM 1288 N N . ALA A 1 187 ? 76.417 25.355 12.997 1.00 9.48 206 ALA A N 1
ATOM 1289 C CA . ALA A 1 187 ? 77.432 26.368 13.315 1.00 9.85 206 ALA A CA 1
ATOM 1290 C C . ALA A 1 187 ? 77.652 26.494 14.816 1.00 9.72 206 ALA A C 1
ATOM 1291 O O . ALA A 1 187 ? 78.807 26.574 15.311 1.00 10.00 206 ALA A O 1
ATOM 1293 N N . ASP A 1 188 ? 76.546 26.513 15.600 1.00 9.51 207 ASP A N 1
ATOM 1294 C CA . ASP A 1 188 ? 76.595 26.621 17.035 1.00 9.20 207 ASP A CA 1
ATOM 1295 C C . ASP A 1 188 ? 77.416 25.460 17.554 1.00 9.13 207 ASP A C 1
ATOM 1296 O O . ASP A 1 188 ? 78.222 25.549 18.511 1.00 10.83 207 ASP A O 1
ATOM 1301 N N . LEU A 1 189 ? 77.231 24.292 16.922 1.00 10.70 208 LEU A N 1
ATOM 1302 C CA . LEU A 1 189 ? 77.930 23.031 17.349 1.00 9.06 208 LEU A CA 1
ATOM 1303 C C . LEU A 1 189 ? 79.295 22.762 16.705 1.00 9.66 208 LEU A C 1
ATOM 1304 O O . LEU A 1 189 ? 79.925 21.689 16.860 1.00 10.41 208 LEU A O 1
ATOM 1309 N N . ARG A 1 190 ? 79.794 23.784 15.968 1.00 9.85 209 ARG A N 1
ATOM 1310 C CA . ARG A 1 190 ? 81.090 23.669 15.310 1.00 9.75 209 ARG A CA 1
ATOM 1311 C C . ARG A 1 190 ? 81.137 22.509 14.311 1.00 9.02 209 ARG A C 1
ATOM 1312 O O . ARG A 1 190 ? 82.195 21.828 14.134 1.00 8.89 209 ARG A O 1
ATOM 1320 N N . LEU A 1 191 ? 79.974 22.211 13.716 1.00 9.79 210 LEU A N 1
ATOM 1321 C CA . LEU A 1 191 ? 79.901 21.188 12.683 1.00 8.99 210 LEU A CA 1
ATOM 1322 C C . LEU A 1 191 ? 80.078 21.856 11.308 1.00 8.26 210 LEU A C 1
ATOM 1323 O O . LEU A 1 191 ? 79.407 22.852 10.993 1.00 9.22 210 LEU A O 1
ATOM 1328 N N . ASN A 1 192 ? 81.031 21.290 10.542 1.00 8.76 211 ASN A N 1
ATOM 1329 C CA . ASN A 1 192 ? 81.496 21.886 9.308 1.00 8.78 211 ASN A CA 1
ATOM 1330 C C . ASN A 1 192 ? 81.239 21.145 8.050 1.00 8.95 211 ASN A C 1
ATOM 1331 O O . ASN A 1 192 ? 81.705 21.557 6.954 1.00 9.00 211 ASN A O 1
ATOM 1336 N N . TYR A 1 193 ? 80.374 20.108 8.070 1.00 8.88 212 TYR A N 1
ATOM 1337 C CA . TYR A 1 193 ? 80.157 19.234 6.945 1.00 8.50 212 TYR A CA 1
ATOM 1338 C C . TYR A 1 193 ? 78.663 18.901 6.810 1.00 8.70 212 TYR A C 1
ATOM 1339 O O . TYR A 1 193 ? 78.062 18.425 7.758 1.00 9.30 212 TYR A O 1
ATOM 1348 N N . VAL A 1 194 ? 78.066 19.187 5.636 1.00 9.18 213 VAL A N 1
ATOM 1349 C CA . VAL A 1 194 ? 76.708 18.638 5.353 1.00 9.15 213 VAL A CA 1
ATOM 1350 C C . VAL A 1 194 ? 76.708 18.063 3.937 1.00 9.95 213 VAL A C 1
ATOM 1351 O O . VAL A 1 194 ? 77.083 18.760 2.941 1.00 9.81 213 VAL A O 1
ATOM 1355 N N . LEU A 1 195 ? 76.428 16.769 3.869 1.00 9.11 214 LEU A N 1
ATOM 1356 C CA . LEU A 1 195 ? 76.192 16.135 2.562 1.00 9.71 214 LEU A CA 1
ATOM 1357 C C . LEU A 1 195 ? 74.747 16.294 2.249 1.00 9.24 214 LEU A C 1
ATOM 1358 O O . LEU A 1 195 ? 73.905 15.699 2.934 1.00 8.50 214 LEU A O 1
ATOM 1363 N N . LEU A 1 196 ? 74.457 17.058 1.233 1.00 9.76 215 LEU A N 1
ATOM 1364 C CA . LEU A 1 196 ? 73.106 17.452 0.863 1.00 9.59 215 LEU A CA 1
ATOM 1365 C C . LEU A 1 196 ? 72.786 16.712 -0.407 1.00 10.44 215 LEU A C 1
ATOM 1366 O O . LEU A 1 196 ? 73.055 17.166 -1.494 1.00 11.97 215 LEU A O 1
ATOM 1371 N N . GLU A 1 197 ? 72.170 15.547 -0.226 1.00 10.10 216 GLU A N 1
ATOM 1372 C CA . GLU A 1 197 ? 71.555 14.922 -1.389 1.00 10.33 216 GLU A CA 1
ATOM 1373 C C . GLU A 1 197 ? 70.239 15.557 -1.711 1.00 10.87 216 GLU A C 1
ATOM 1374 O O . GLU A 1 197 ? 69.358 15.590 -0.901 1.00 11.32 216 GLU A O 1
ATOM 1380 N N . MET A 1 198 ? 70.103 16.068 -2.931 1.00 11.10 217 MET A N 1
ATOM 1381 C CA . MET A 1 198 ? 69.109 16.984 -3.310 1.00 10.90 217 MET A CA 1
ATOM 1382 C C . MET A 1 198 ? 69.088 17.147 -4.808 1.00 11.39 217 MET A C 1
ATOM 1383 O O . MET A 1 198 ? 70.044 16.794 -5.474 1.00 13.16 217 MET A O 1
ATOM 1388 N N . LYS A 1 199 ? 67.941 17.554 -5.311 1.00 10.47 218 LYS A N 1
ATOM 1389 C CA . LYS A 1 199 ? 67.816 17.912 -6.744 1.00 11.65 218 LYS A CA 1
ATOM 1390 C C . LYS A 1 199 ? 67.888 19.434 -6.945 1.00 13.50 218 LYS A C 1
ATOM 1391 O O . LYS A 1 199 ? 67.066 20.205 -6.447 1.00 12.96 218 LYS A O 1
ATOM 1397 N N . LEU A 1 200 ? 68.856 19.925 -7.756 1.00 12.85 219 LEU A N 1
ATOM 1398 C CA . LEU A 1 200 ? 68.879 21.295 -8.209 1.00 14.22 219 LEU A CA 1
ATOM 1399 C C . LEU A 1 200 ? 68.015 21.312 -9.464 1.00 13.74 219 LEU A C 1
ATOM 1400 O O . LEU A 1 200 ? 68.252 20.518 -10.377 1.00 12.63 219 LEU A O 1
ATOM 1405 N N . LYS A 1 201 ? 67.100 22.235 -9.595 1.00 14.41 220 LYS A N 1
ATOM 1406 C CA . LYS A 1 201 ? 66.147 22.136 -10.700 1.00 13.92 220 LYS A CA 1
ATOM 1407 C C . LYS A 1 201 ? 66.853 22.132 -12.059 1.00 15.91 220 LYS A C 1
ATOM 1408 O O . LYS A 1 201 ? 67.561 23.060 -12.357 1.00 17.94 220 LYS A O 1
ATOM 1414 N N . PRO A 1 202 ? 66.714 21.070 -12.833 1.00 16.06 221 PRO A N 1
ATOM 1415 C CA . PRO A 1 202 ? 67.370 21.028 -14.163 1.00 17.35 221 PRO A CA 1
ATOM 1416 C C . PRO A 1 202 ? 66.612 21.893 -15.184 1.00 20.82 221 PRO A C 1
ATOM 1417 O O . PRO A 1 202 ? 65.426 21.897 -15.191 1.00 17.88 221 PRO A O 1
ATOM 1421 N N . GLU A 1 203 ? 67.337 22.711 -16.004 1.00 23.55 222 GLU A N 1
ATOM 1422 C CA . GLU A 1 203 ? 66.653 23.682 -16.895 1.00 26.97 222 GLU A CA 1
ATOM 1423 C C . GLU A 1 203 ? 66.956 23.496 -18.377 1.00 31.84 222 GLU A C 1
ATOM 1424 O O . GLU A 1 203 ? 66.296 24.138 -19.239 1.00 34.19 222 GLU A O 1
ATOM 1430 N N . GLU A 1 204 ? 67.985 22.709 -18.662 1.00 26.31 223 GLU A N 1
ATOM 1431 C CA . GLU A 1 204 ? 68.429 22.592 -20.011 1.00 29.05 223 GLU A CA 1
ATOM 1432 C C . GLU A 1 204 ? 67.441 21.763 -20.788 1.00 35.50 223 GLU A C 1
ATOM 1433 O O . GLU A 1 204 ? 66.726 20.903 -20.243 1.00 32.94 223 GLU A O 1
ATOM 1439 N N . ASP A 1 205 ? 67.435 21.948 -22.095 1.00 37.82 224 ASP A N 1
ATOM 1440 C CA . ASP A 1 205 ? 66.579 21.104 -22.945 1.00 37.95 224 ASP A CA 1
ATOM 1441 C C . ASP A 1 205 ? 66.703 19.548 -22.717 1.00 30.44 224 ASP A C 1
ATOM 1442 O O . ASP A 1 205 ? 65.745 18.873 -22.693 1.00 35.60 224 ASP A O 1
ATOM 1447 N N . ASN A 1 206 ? 67.896 19.065 -22.485 1.00 25.56 225 ASN A N 1
ATOM 1448 C CA . ASN A 1 206 ? 68.280 17.674 -22.329 1.00 30.63 225 ASN A CA 1
ATOM 1449 C C . ASN A 1 206 ? 68.025 17.044 -20.874 1.00 29.43 225 ASN A C 1
ATOM 1450 O O . ASN A 1 206 ? 68.233 15.824 -20.574 1.00 23.67 225 ASN A O 1
ATOM 1455 N N . THR A 1 207 ? 67.670 17.918 -19.949 1.00 24.44 226 THR A N 1
ATOM 1456 C CA . THR A 1 207 ? 67.509 17.450 -18.517 1.00 22.81 226 THR A CA 1
ATOM 1457 C C . THR A 1 207 ? 66.217 17.903 -17.897 1.00 22.74 226 THR A C 1
ATOM 1458 O O . THR A 1 207 ? 65.852 17.397 -16.813 1.00 19.75 226 THR A O 1
ATOM 1462 N N . LYS A 1 208 ? 65.520 18.835 -18.537 1.00 22.61 227 LYS A N 1
ATOM 1463 C CA . LYS A 1 208 ? 64.437 19.517 -17.899 1.00 23.52 227 LYS A CA 1
ATOM 1464 C C . LYS A 1 208 ? 63.238 18.611 -17.565 1.00 20.46 227 LYS A C 1
ATOM 1465 O O . LYS A 1 208 ? 62.399 19.012 -16.738 1.00 20.41 227 LYS A O 1
ATOM 1471 N N . LYS A 1 209 ? 63.143 17.414 -18.169 1.00 22.11 228 LYS A N 1
ATOM 1472 C CA . LYS A 1 209 ? 62.025 16.501 -17.829 1.00 18.28 228 LYS A CA 1
ATOM 1473 C C . LYS A 1 209 ? 62.187 15.904 -16.416 1.00 15.54 228 LYS A C 1
ATOM 1474 O O . LYS A 1 209 ? 61.266 15.267 -15.947 1.00 15.16 228 LYS A O 1
ATOM 1480 N N . ALA A 1 210 ? 63.366 16.070 -15.859 1.00 13.71 229 ALA A N 1
ATOM 1481 C CA . ALA A 1 210 ? 63.587 15.673 -14.428 1.00 14.48 229 ALA A CA 1
ATOM 1482 C C . ALA A 1 210 ? 63.298 16.774 -13.452 1.00 14.09 229 ALA A C 1
ATOM 1483 O O . ALA A 1 210 ? 63.587 16.511 -12.248 1.00 11.42 229 ALA A O 1
ATOM 1485 N N . ALA A 1 211 ? 62.707 17.916 -13.838 1.00 13.58 230 ALA A N 1
ATOM 1486 C CA . ALA A 1 211 ? 62.333 18.942 -12.948 1.00 14.21 230 ALA A CA 1
ATOM 1487 C C . ALA A 1 211 ? 61.042 18.672 -12.234 1.00 16.58 230 ALA A C 1
ATOM 1488 O O . ALA A 1 211 ? 60.199 19.510 -12.026 1.00 18.81 230 ALA A O 1
ATOM 1490 N N . THR A 1 212 ? 60.967 17.466 -11.689 1.00 12.74 231 THR A N 1
ATOM 1491 C CA . THR A 1 212 ? 59.899 17.088 -10.791 1.00 11.41 231 THR A CA 1
ATOM 1492 C C . THR A 1 212 ? 60.278 17.446 -9.368 1.00 11.43 231 THR A C 1
ATOM 1493 O O . THR A 1 212 ? 61.461 17.576 -9.014 1.00 11.37 231 THR A O 1
ATOM 1497 N N . TRP A 1 213 ? 59.253 17.646 -8.526 1.00 9.89 232 TRP A N 1
ATOM 1498 C CA . TRP A 1 213 ? 59.490 18.008 -7.097 1.00 10.00 232 TRP A CA 1
ATOM 1499 C C . TRP A 1 213 ? 59.768 16.755 -6.249 1.00 9.34 232 TRP A C 1
ATOM 1500 O O . TRP A 1 213 ? 59.178 15.725 -6.501 1.00 10.05 232 TRP A O 1
ATOM 1511 N N . SER A 1 214 ? 60.625 16.813 -5.237 1.00 9.44 233 SER A N 1
ATOM 1512 C CA . SER A 1 214 ? 61.356 18.002 -4.770 1.00 9.44 233 SER A CA 1
ATOM 1513 C C . SER A 1 214 ? 62.414 18.535 -5.702 1.00 9.32 233 SER A C 1
ATOM 1514 O O . SER A 1 214 ? 63.168 17.783 -6.312 1.00 11.48 233 SER A O 1
ATOM 1517 N N . TYR A 1 215 ? 62.527 19.857 -5.795 1.00 10.32 234 TYR A N 1
ATOM 1518 C CA . TYR A 1 215 ? 63.730 20.490 -6.327 1.00 11.18 234 TYR A CA 1
ATOM 1519 C C . TYR A 1 215 ? 63.996 21.787 -5.630 1.00 12.37 234 TYR A C 1
ATOM 1520 O O . TYR A 1 215 ? 63.112 22.334 -4.897 1.00 11.83 234 TYR A O 1
ATOM 1529 N N . TYR A 1 216 ? 65.236 22.240 -5.743 1.00 12.32 235 TYR A N 1
ATOM 1530 C CA . TYR A 1 216 ? 65.627 23.554 -5.260 1.00 11.83 235 TYR A CA 1
ATOM 1531 C C . TYR A 1 216 ? 66.043 24.421 -6.430 1.00 11.74 235 TYR A C 1
ATOM 1532 O O . TYR A 1 216 ? 66.676 23.892 -7.330 1.00 12.55 235 TYR A O 1
ATOM 1541 N N . THR A 1 217 ? 65.736 25.703 -6.346 1.00 12.71 236 THR A N 1
ATOM 1542 C CA . THR A 1 217 ? 66.118 26.586 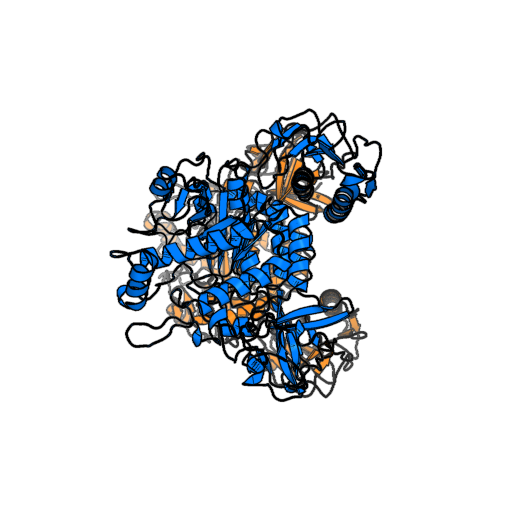-7.439 1.00 14.47 236 THR A CA 1
ATOM 1543 C C . THR A 1 217 ? 67.613 26.967 -7.267 1.00 14.55 236 THR A C 1
ATOM 1544 O O . THR A 1 217 ? 68.213 26.909 -6.177 1.00 14.25 236 THR A O 1
ATOM 1548 N N . ARG A 1 218 ? 68.221 27.418 -8.374 1.00 15.92 237 ARG A N 1
ATOM 1549 C CA . ARG A 1 218 ? 69.568 27.979 -8.271 1.00 14.90 237 ARG A CA 1
ATOM 1550 C C . ARG A 1 218 ? 69.685 29.070 -7.267 1.00 15.15 237 ARG A C 1
ATOM 1551 O O . ARG A 1 218 ? 70.726 29.164 -6.575 1.00 14.90 237 ARG A O 1
ATOM 1559 N N . ASP A 1 219 ? 68.721 29.992 -7.244 1.00 16.60 238 ASP A N 1
ATOM 1560 C CA . ASP A 1 219 ? 68.755 31.104 -6.313 1.00 18.28 238 ASP A CA 1
ATOM 1561 C C . ASP A 1 219 ? 68.674 30.626 -4.856 1.00 17.11 238 ASP A C 1
ATOM 1562 O O . ASP A 1 219 ? 69.429 31.077 -4.007 1.00 21.44 238 ASP A O 1
ATOM 1567 N N . ASP A 1 220 ? 67.866 29.617 -4.674 1.00 18.99 239 ASP A N 1
ATOM 1568 C CA . ASP A 1 220 ? 67.694 29.087 -3.298 1.00 19.40 239 ASP A CA 1
ATOM 1569 C C . ASP A 1 220 ? 68.957 28.472 -2.802 1.00 15.51 239 ASP A C 1
ATOM 1570 O O . ASP A 1 220 ? 69.345 28.721 -1.629 1.00 16.29 239 ASP A O 1
ATOM 1575 N N . VAL A 1 221 ? 69.590 27.684 -3.626 1.00 15.12 240 VAL A N 1
ATOM 1576 C CA . VAL A 1 221 ? 70.866 27.015 -3.286 1.00 13.35 240 VAL A CA 1
ATOM 1577 C C . VAL A 1 221 ? 71.969 28.038 -3.078 1.00 14.23 240 VAL A C 1
ATOM 1578 O O . VAL A 1 221 ? 72.694 27.977 -2.107 1.00 14.94 240 VAL A O 1
ATOM 1582 N N . LYS A 1 222 ? 72.036 29.008 -3.952 1.00 14.42 241 LYS A N 1
ATOM 1583 C CA . LYS A 1 222 ? 73.037 30.074 -3.754 1.00 16.18 241 LYS A CA 1
ATOM 1584 C C . LYS A 1 222 ? 72.913 30.740 -2.420 1.00 14.51 241 LYS A C 1
ATOM 1585 O O . LYS A 1 222 ? 73.887 30.946 -1.760 1.00 15.65 241 LYS A O 1
ATOM 1591 N N . LYS A 1 223 ? 71.704 31.013 -1.988 1.00 14.57 242 LYS A N 1
ATOM 1592 C CA . LYS A 1 223 ? 71.452 31.668 -0.725 1.00 16.31 242 LYS A CA 1
ATOM 1593 C C . LYS A 1 223 ? 71.890 30.798 0.488 1.00 15.92 242 LYS A C 1
ATOM 1594 O O . LYS A 1 223 ? 72.550 31.265 1.412 1.00 15.51 242 LYS A O 1
ATOM 1600 N N . PHE A 1 224 ? 71.524 29.517 0.461 1.00 12.54 243 PHE A N 1
ATOM 1601 C CA . PHE A 1 224 ? 71.967 28.671 1.633 1.00 13.15 243 PHE A CA 1
ATOM 1602 C C . PHE A 1 224 ? 73.393 28.212 1.612 1.00 12.99 243 PHE A C 1
ATOM 1603 O O . PHE A 1 224 ? 73.975 28.088 2.643 1.00 12.56 243 PHE A O 1
ATOM 1611 N N . VAL A 1 225 ? 73.994 28.174 0.433 1.00 12.03 244 VAL A N 1
ATOM 1612 C CA . VAL A 1 225 ? 75.446 27.937 0.373 1.00 12.41 244 VAL A CA 1
ATOM 1613 C C . VAL A 1 225 ? 76.212 29.176 0.927 1.00 11.19 244 VAL A C 1
ATOM 1614 O O . VAL A 1 225 ? 77.221 29.034 1.599 1.00 10.67 244 VAL A O 1
ATOM 1618 N N . LYS A 1 226 ? 75.738 30.381 0.556 1.00 12.48 245 LYS A N 1
ATOM 1619 C CA . LYS A 1 226 ? 76.390 31.615 1.107 1.00 14.92 245 LYS A CA 1
ATOM 1620 C C . LYS A 1 226 ? 76.283 31.651 2.645 1.00 14.90 245 LYS A C 1
ATOM 1621 O O . LYS A 1 226 ? 77.279 31.906 3.348 1.00 14.64 245 LYS A O 1
ATOM 1627 N N . LYS A 1 227 ? 75.099 31.295 3.163 1.00 13.36 246 LYS A N 1
ATOM 1628 C CA . LYS A 1 227 ? 74.909 31.192 4.634 1.00 13.99 246 LYS A CA 1
ATOM 1629 C C . LYS A 1 227 ? 75.851 30.178 5.203 1.00 12.79 246 LYS A C 1
ATOM 1630 O O . LYS A 1 227 ? 76.530 30.427 6.190 1.00 12.54 246 LYS A O 1
ATOM 1636 N N . ALA A 1 228 ? 75.889 29.001 4.608 1.00 11.62 247 ALA A N 1
ATOM 1637 C CA . ALA A 1 228 ? 76.758 27.927 5.078 1.00 10.51 247 ALA A CA 1
ATOM 1638 C C . ALA A 1 228 ? 78.223 28.333 5.136 1.00 11.39 247 ALA A C 1
ATOM 1639 O O . ALA A 1 228 ? 78.958 28.077 6.130 1.00 10.88 247 ALA A O 1
ATOM 1641 N N . ASN A 1 229 ? 78.646 28.928 4.060 1.00 11.80 248 ASN A N 1
ATOM 1642 C CA . ASN A 1 229 ? 80.039 29.273 3.955 1.00 12.92 248 ASN A CA 1
ATOM 1643 C C . ASN A 1 229 ? 80.474 30.281 5.006 1.00 13.97 248 ASN A C 1
ATOM 1644 O O . ASN A 1 229 ? 81.599 30.168 5.496 1.00 15.71 248 ASN A O 1
ATOM 1649 N N . ASN A 1 230 ? 79.612 31.252 5.318 1.00 14.53 249 ASN A N 1
ATOM 1650 C CA . ASN A 1 230 ? 79.818 32.272 6.400 1.00 14.01 249 ASN A CA 1
ATOM 1651 C C . ASN A 1 230 ? 79.899 31.583 7.743 1.00 11.99 249 ASN A C 1
ATOM 1652 O O . ASN A 1 230 ? 80.505 32.085 8.662 1.00 14.02 249 ASN A O 1
ATOM 1657 N N . TYR A 1 231 ? 79.264 30.402 7.885 1.00 11.35 250 TYR A N 1
ATOM 1658 C CA . TYR A 1 231 ? 79.347 29.606 9.112 1.00 10.51 250 TYR A CA 1
ATOM 1659 C C . TYR A 1 231 ? 80.446 28.536 9.082 1.00 11.50 250 TYR A C 1
ATOM 1660 O O . TYR A 1 231 ? 80.529 27.738 10.079 1.00 12.71 250 TYR A O 1
ATOM 1669 N N . GLY A 1 232 ? 81.335 28.499 8.056 1.00 11.72 251 GLY A N 1
ATOM 1670 C CA . GLY A 1 232 ? 82.408 27.512 8.003 1.00 11.46 251 GLY A CA 1
ATOM 1671 C C . GLY A 1 232 ? 81.945 26.115 7.602 1.00 10.62 251 GLY A C 1
ATOM 1672 O O . GLY A 1 232 ? 82.679 25.159 7.813 1.00 11.79 251 GLY A O 1
ATOM 1673 N N . ILE A 1 233 ? 80.790 26.034 6.942 1.00 9.85 252 ILE A N 1
ATOM 1674 C CA . ILE A 1 233 ? 80.213 24.727 6.540 1.00 9.43 252 ILE A CA 1
ATOM 1675 C C . ILE A 1 233 ? 80.414 24.451 5.071 1.00 9.93 252 ILE A C 1
ATOM 1676 O O . ILE A 1 233 ? 80.101 25.340 4.242 1.00 10.40 252 ILE A O 1
ATOM 1681 N N . ASP A 1 234 ? 80.954 23.291 4.777 1.00 9.59 253 ASP A N 1
ATOM 1682 C CA . ASP A 1 234 ? 81.125 22.780 3.395 1.00 11.72 253 ASP A CA 1
ATOM 1683 C C . ASP A 1 234 ? 79.853 22.049 3.059 1.00 11.91 253 ASP A C 1
ATOM 1684 O O . ASP A 1 234 ? 79.530 21.027 3.696 1.00 11.38 253 ASP A O 1
ATOM 1689 N N . VAL A 1 235 ? 79.091 22.598 2.094 1.00 11.06 254 VAL A N 1
ATOM 1690 C CA . VAL A 1 235 ? 77.876 21.966 1.609 1.00 10.82 254 VAL A CA 1
ATOM 1691 C C . VAL A 1 235 ? 78.223 21.137 0.372 1.00 11.30 254 VAL A C 1
ATOM 1692 O O . VAL A 1 235 ? 78.556 21.710 -0.673 1.00 11.80 254 VAL A O 1
ATOM 1696 N N . ILE A 1 236 ? 78.181 19.810 0.538 1.00 10.51 255 ILE A N 1
ATOM 1697 C CA . ILE A 1 236 ? 78.653 18.910 -0.527 1.00 10.54 255 ILE A CA 1
ATOM 1698 C C . ILE A 1 236 ? 77.364 18.342 -1.106 1.00 10.22 255 ILE A C 1
ATOM 1699 O O . ILE A 1 236 ? 76.611 17.629 -0.387 1.00 11.02 255 ILE A O 1
ATOM 1704 N N . PRO A 1 237 ? 77.156 18.514 -2.444 1.00 10.21 256 PRO A N 1
ATOM 1705 C CA . PRO A 1 237 ? 75.978 17.963 -3.089 1.00 11.54 256 PRO A CA 1
ATOM 1706 C C . PRO A 1 237 ? 76.164 16.492 -3.366 1.00 10.53 256 PRO A C 1
ATOM 1707 O O . PRO A 1 237 ? 77.304 16.040 -3.611 1.00 9.91 256 PRO A O 1
ATOM 1711 N N . GLU A 1 238 ? 75.091 15.740 -3.384 1.00 12.23 257 GLU A N 1
ATOM 1712 C CA . GLU A 1 238 ? 75.133 14.380 -3.895 1.00 12.50 257 GLU A CA 1
ATOM 1713 C C . GLU A 1 238 ? 74.001 14.201 -4.920 1.00 13.57 257 GLU A C 1
ATOM 1714 O O . GLU A 1 238 ? 72.834 14.610 -4.731 1.00 12.75 257 GLU A O 1
ATOM 1720 N N . ILE A 1 239 ? 74.382 13.591 -6.061 1.00 13.96 258 ILE A N 1
ATOM 1721 C CA . ILE A 1 239 ? 73.372 13.006 -7.018 1.00 14.39 258 ILE A CA 1
ATOM 1722 C C . ILE A 1 239 ? 73.752 11.579 -7.009 1.00 13.55 258 ILE A C 1
ATOM 1723 O O . ILE A 1 239 ? 74.843 11.132 -7.503 1.00 13.41 258 ILE A O 1
ATOM 1728 N N . ASN A 1 240 ? 72.862 10.794 -6.414 1.00 13.09 259 ASN A N 1
ATOM 1729 C CA . ASN A 1 240 ? 73.222 9.404 -6.208 1.00 12.17 259 ASN A CA 1
ATOM 1730 C C . ASN A 1 240 ? 73.141 8.710 -7.601 1.00 11.59 259 ASN A C 1
ATOM 1731 O O . ASN A 1 240 ? 72.234 8.971 -8.372 1.00 12.47 259 ASN A O 1
ATOM 1736 N N . SER A 1 241 ? 74.121 7.850 -7.855 1.00 14.27 260 SER A N 1
ATOM 1737 C CA . SER A 1 241 ? 74.283 7.093 -9.135 1.00 12.05 260 SER A CA 1
ATOM 1738 C C . SER A 1 241 ? 75.175 5.899 -8.826 1.00 12.42 260 SER A C 1
ATOM 1739 O O . SER A 1 241 ? 76.036 5.894 -7.873 1.00 13.00 260 SER A O 1
ATOM 1742 N N . PRO A 1 242 ? 75.084 4.810 -9.630 1.00 10.53 261 PRO A N 1
ATOM 1743 C CA . PRO A 1 242 ? 74.095 4.550 -10.650 1.00 12.24 261 PRO A CA 1
ATOM 1744 C C . PRO A 1 242 ? 72.805 3.937 -10.090 1.00 12.37 261 PRO A C 1
ATOM 1745 O O . PRO A 1 242 ? 71.884 3.724 -10.888 1.00 11.06 261 PRO A O 1
ATOM 1749 N N . GLY A 1 243 ? 72.676 3.768 -8.751 1.00 11.97 262 GLY A N 1
ATOM 1750 C CA . GLY A 1 243 ? 71.381 3.434 -8.158 1.00 13.00 262 GLY A CA 1
ATOM 1751 C C . GLY A 1 243 ? 70.616 4.601 -7.582 1.00 11.14 262 GLY A C 1
ATOM 1752 O O . GLY A 1 243 ? 71.054 5.749 -7.619 1.00 11.21 262 GLY A O 1
ATOM 1753 N N . HIS A 1 244 ? 69.409 4.301 -7.054 1.00 12.67 263 HIS A N 1
ATOM 1754 C CA . HIS A 1 244 ? 68.548 5.363 -6.458 1.00 12.07 263 HIS A CA 1
ATOM 1755 C C . HIS A 1 244 ? 68.363 6.517 -7.299 1.00 11.78 263 HIS A C 1
ATOM 1756 O O . HIS A 1 244 ? 68.318 7.675 -6.883 1.00 12.65 263 HIS A O 1
ATOM 1763 N N . MET A 1 245 ? 68.167 6.256 -8.629 1.00 11.01 264 MET A N 1
ATOM 1764 C CA . MET A 1 245 ? 68.079 7.298 -9.600 1.00 12.31 264 MET A CA 1
ATOM 1765 C C . MET A 1 245 ? 66.647 7.634 -10.075 1.00 10.83 264 MET A C 1
ATOM 1766 O O . MET A 1 245 ? 66.451 8.458 -11.028 1.00 12.97 264 MET A O 1
ATOM 1771 N N . ASN A 1 246 ? 65.668 7.049 -9.372 1.00 13.58 265 ASN A N 1
ATOM 1772 C CA . ASN A 1 246 ? 64.254 7.276 -9.769 1.00 13.05 265 ASN A CA 1
ATOM 1773 C C . ASN A 1 246 ? 63.908 8.711 -10.028 1.00 12.81 265 ASN A C 1
ATOM 1774 O O . ASN A 1 246 ? 63.341 9.006 -11.069 1.00 13.93 265 ASN A O 1
ATOM 1779 N N . VAL A 1 247 ? 64.217 9.641 -9.128 1.00 12.46 266 VAL A N 1
ATOM 1780 C CA . VAL A 1 247 ? 63.851 11.035 -9.346 1.00 13.33 266 VAL A CA 1
ATOM 1781 C C . VAL A 1 247 ? 64.506 11.752 -10.532 1.00 12.11 266 VAL A C 1
ATOM 1782 O O . VAL A 1 247 ? 64.026 12.796 -10.949 1.00 12.35 266 VAL A O 1
ATOM 1786 N N . TRP A 1 248 ? 65.529 11.114 -11.141 1.00 12.20 267 TRP A N 1
ATOM 1787 C CA . TRP A 1 248 ? 66.183 11.629 -12.278 1.00 12.64 267 TRP A CA 1
ATOM 1788 C C . TRP A 1 248 ? 65.767 10.929 -13.590 1.00 12.80 267 TRP A C 1
ATOM 1789 O O . TRP A 1 248 ? 65.654 11.596 -14.632 1.00 12.84 267 TRP A O 1
ATOM 1800 N N . LEU A 1 249 ? 65.500 9.618 -13.490 1.00 12.42 268 LEU A N 1
ATOM 1801 C CA . LEU A 1 249 ? 65.329 8.851 -14.710 1.00 12.42 268 LEU A CA 1
ATOM 1802 C C . LEU A 1 249 ? 63.851 8.568 -15.021 1.00 15.41 268 LEU A C 1
ATOM 1803 O O . LEU A 1 249 ? 63.555 7.902 -16.007 1.00 13.77 268 LEU A O 1
ATOM 1808 N N . GLU A 1 250 ? 62.943 8.854 -14.100 1.00 13.74 269 GLU A N 1
ATOM 1809 C CA . GLU A 1 250 ? 61.513 8.503 -14.334 1.00 16.11 269 GLU A CA 1
ATOM 1810 C C . GLU A 1 250 ? 61.027 8.909 -15.679 1.00 15.70 269 GLU A C 1
ATOM 1811 O O . GLU A 1 250 ? 60.129 8.266 -16.215 1.00 16.12 269 GLU A O 1
ATOM 1817 N N . ASN A 1 251 ? 61.431 10.076 -16.111 1.00 15.31 270 ASN A N 1
ATOM 1818 C CA . ASN A 1 251 ? 61.040 10.577 -17.378 1.00 14.79 270 ASN A CA 1
ATOM 1819 C C . ASN A 1 251 ? 62.024 10.420 -18.494 1.00 17.04 270 ASN A C 1
ATOM 1820 O O . ASN A 1 251 ? 61.821 11.003 -19.611 1.00 16.79 270 ASN A O 1
ATOM 1825 N N . TYR A 1 252 ? 63.105 9.691 -18.183 1.00 15.95 271 TYR A N 1
ATOM 1826 C CA . TYR A 1 252 ? 64.126 9.290 -19.165 1.00 15.50 271 TYR A CA 1
ATOM 1827 C C . TYR A 1 252 ? 64.321 7.750 -19.196 1.00 14.40 271 TYR A C 1
ATOM 1828 O O . TYR A 1 252 ? 65.407 7.213 -18.936 1.00 14.40 271 TYR A O 1
ATOM 1837 N N . PRO A 1 253 ? 63.292 6.985 -19.592 1.00 14.30 272 PRO A N 1
ATOM 1838 C CA . PRO A 1 253 ? 63.433 5.541 -19.679 1.00 14.57 272 PRO A CA 1
ATOM 1839 C C . PRO A 1 253 ? 64.580 5.094 -20.632 1.00 14.77 272 PRO A C 1
ATOM 1840 O O . PRO A 1 253 ? 65.094 3.958 -20.481 1.00 15.84 272 PRO A O 1
ATOM 1844 N N . GLU A 1 254 ? 64.966 5.978 -21.549 1.00 15.63 273 GLU A N 1
ATOM 1845 C CA . GLU A 1 254 ? 66.096 5.677 -22.468 1.00 16.18 273 GLU A CA 1
ATOM 1846 C C . GLU A 1 254 ? 67.430 5.487 -21.763 1.00 16.98 273 GLU A C 1
ATOM 1847 O O . GLU A 1 254 ? 68.303 4.857 -22.320 1.00 17.00 273 GLU A O 1
ATOM 1853 N N . TYR A 1 255 ? 67.536 5.984 -20.507 1.00 13.40 274 TYR A N 1
ATOM 1854 C CA . TYR A 1 255 ? 68.755 5.837 -19.730 1.00 13.62 274 TYR A CA 1
ATOM 1855 C C . TYR A 1 255 ? 68.695 4.808 -18.614 1.00 12.32 274 TYR A C 1
ATOM 1856 O O . TYR A 1 255 ? 69.713 4.579 -17.915 1.00 11.96 274 TYR A O 1
ATOM 1865 N N . GLN A 1 256 ? 67.567 4.129 -18.467 1.00 13.40 275 GLN A N 1
ATOM 1866 C CA . GLN A 1 256 ? 67.335 3.108 -17.426 1.00 12.88 275 GLN A CA 1
ATOM 1867 C C . GLN A 1 256 ? 67.868 1.757 -17.768 1.00 14.27 275 GLN A C 1
ATOM 1868 O O . GLN A 1 256 ? 67.874 1.350 -18.958 1.00 16.25 275 GLN A O 1
ATOM 1874 N N . LEU A 1 257 ? 68.428 1.088 -16.814 1.00 12.83 276 LEU A N 1
ATOM 1875 C CA . LEU A 1 257 ? 68.949 -0.213 -17.024 1.00 12.75 276 LEU A CA 1
ATOM 1876 C C . LEU A 1 257 ? 67.863 -1.278 -17.060 1.00 13.44 276 LEU A C 1
ATOM 1877 O O . LEU A 1 257 ? 67.056 -1.421 -16.074 1.00 13.39 276 LEU A O 1
ATOM 1882 N N . ALA A 1 258 ? 67.842 -2.038 -18.170 1.00 12.66 277 ALA A N 1
ATOM 1883 C CA . ALA A 1 258 ? 66.955 -3.256 -18.240 1.00 12.82 277 ALA A CA 1
ATOM 1884 C C . ALA A 1 258 ? 67.601 -4.537 -17.809 1.00 14.15 277 ALA A C 1
ATOM 1885 O O . ALA A 1 258 ? 68.796 -4.736 -17.979 1.00 15.01 277 ALA A O 1
ATOM 1887 N N . ASP A 1 259 ? 66.837 -5.428 -17.135 1.00 15.65 278 ASP A N 1
ATOM 1888 C CA . ASP A 1 259 ? 67.258 -6.747 -16.754 1.00 15.68 278 ASP A CA 1
ATOM 1889 C C . ASP A 1 259 ? 67.247 -7.655 -17.980 1.00 15.28 278 ASP A C 1
ATOM 1890 O O . ASP A 1 259 ? 66.948 -7.215 -19.113 1.00 15.51 278 ASP A O 1
ATOM 1895 N N . ASN A 1 260 ? 67.628 -8.912 -17.781 1.00 18.03 279 ASN A N 1
ATOM 1896 C CA . ASN A 1 260 ? 67.725 -9.864 -18.860 1.00 19.57 279 ASN A CA 1
ATOM 1897 C C . ASN A 1 260 ? 66.384 -10.071 -19.589 1.00 18.54 279 ASN A C 1
ATOM 1898 O O . ASN A 1 260 ? 66.393 -10.382 -20.766 1.00 21.23 279 ASN A O 1
ATOM 1903 N N . SER A 1 261 ? 65.304 -9.846 -18.900 1.00 21.07 280 SER A N 1
ATOM 1904 C CA . SER A 1 261 ? 63.978 -9.934 -19.528 1.00 25.44 280 SER A CA 1
ATOM 1905 C C . SER A 1 261 ? 63.473 -8.614 -20.187 1.00 22.22 280 SER A C 1
ATOM 1906 O O . SER A 1 261 ? 62.342 -8.534 -20.729 1.00 23.18 280 SER A O 1
ATOM 1909 N N . GLY A 1 262 ? 64.274 -7.550 -20.181 1.00 17.41 281 GLY A N 1
ATOM 1910 C CA . GLY A 1 262 ? 63.845 -6.358 -20.750 1.00 17.85 281 GLY A CA 1
ATOM 1911 C C . GLY A 1 262 ? 63.079 -5.405 -19.844 1.00 20.37 281 GLY A C 1
ATOM 1912 O O . GLY A 1 262 ? 62.669 -4.342 -20.315 1.00 20.01 281 GLY A O 1
ATOM 1913 N N . ARG A 1 263 ? 63.041 -5.706 -18.549 1.00 19.10 282 ARG A N 1
ATOM 1914 C CA . ARG A 1 263 ? 62.317 -4.785 -17.648 1.00 21.85 282 ARG A CA 1
ATOM 1915 C C . ARG A 1 263 ? 63.253 -3.710 -17.079 1.00 17.71 282 ARG A C 1
ATOM 1916 O O . ARG A 1 263 ? 64.298 -4.014 -16.467 1.00 18.46 282 ARG A O 1
ATOM 1924 N N . LYS A 1 264 ? 62.869 -2.476 -17.302 1.00 19.34 283 LYS A N 1
ATOM 1925 C CA . LYS A 1 264 ? 63.699 -1.412 -16.864 1.00 17.31 283 LYS A CA 1
ATOM 1926 C C . LYS A 1 264 ? 63.323 -1.036 -15.427 1.00 19.42 283 LYS A C 1
ATOM 1927 O O . LYS A 1 264 ? 62.167 -1.021 -15.080 1.00 22.12 283 LYS A O 1
ATOM 1933 N N . ASP A 1 265 ? 64.335 -0.613 -14.644 1.00 16.15 284 ASP A N 1
ATOM 1934 C CA . ASP A 1 265 ? 64.157 0.070 -13.342 1.00 16.63 284 ASP A CA 1
ATOM 1935 C C . ASP A 1 265 ? 64.430 1.595 -13.389 1.00 15.04 284 ASP A C 1
ATOM 1936 O O . ASP A 1 265 ? 65.587 1.977 -13.675 1.00 16.36 284 ASP A O 1
ATOM 1941 N N . PRO A 1 266 ? 63.481 2.429 -13.047 1.00 13.95 285 PRO A N 1
ATOM 1942 C CA . PRO A 1 266 ? 63.770 3.868 -13.060 1.00 14.33 285 PRO A CA 1
ATOM 1943 C C . PRO A 1 266 ? 64.859 4.216 -12.065 1.00 12.10 285 PRO A C 1
ATOM 1944 O O . PRO A 1 266 ? 65.464 5.254 -12.161 1.00 15.59 285 PRO A O 1
ATOM 1948 N N . ASN A 1 267 ? 65.072 3.342 -11.085 1.00 14.25 286 ASN A N 1
ATOM 1949 C CA . ASN A 1 267 ? 66.199 3.558 -10.109 1.00 12.73 286 ASN A CA 1
ATOM 1950 C C . ASN A 1 267 ? 67.574 3.240 -10.619 1.00 13.49 286 ASN A C 1
ATOM 1951 O O . ASN A 1 267 ? 68.537 3.688 -10.010 1.00 12.98 286 ASN A O 1
ATOM 1956 N N . LYS A 1 268 ? 67.738 2.533 -11.768 1.00 13.44 287 LYS A N 1
ATOM 1957 C CA . LYS A 1 268 ? 69.074 2.147 -12.189 1.00 13.16 287 LYS A CA 1
ATOM 1958 C C . LYS A 1 268 ? 69.486 2.859 -13.456 1.00 12.08 287 LYS A C 1
ATOM 1959 O O . LYS A 1 268 ? 68.850 2.698 -14.497 1.00 11.79 287 LYS A O 1
ATOM 1965 N N . LEU A 1 269 ? 70.637 3.520 -13.396 1.00 10.96 288 LEU A N 1
ATOM 1966 C CA . LEU A 1 269 ? 71.303 4.070 -14.620 1.00 11.62 288 LEU A CA 1
ATOM 1967 C C . LEU A 1 269 ? 71.932 2.934 -15.412 1.00 11.36 288 LEU A C 1
ATOM 1968 O O . LEU A 1 269 ? 72.641 2.074 -14.885 1.00 10.89 288 LEU A O 1
ATOM 1973 N N . ASP A 1 270 ? 71.755 2.958 -16.757 1.00 11.26 289 ASP A N 1
ATOM 1974 C CA . ASP A 1 270 ? 72.498 1.978 -17.614 1.00 11.19 289 ASP A CA 1
ATOM 1975 C C . ASP A 1 270 ? 73.905 2.446 -17.897 1.00 11.88 289 ASP A C 1
ATOM 1976 O O . ASP A 1 270 ? 74.162 3.237 -18.804 1.00 12.36 289 ASP A O 1
ATOM 1981 N N . ILE A 1 271 ? 74.853 2.003 -17.076 1.00 11.51 290 ILE A N 1
ATOM 1982 C CA . ILE A 1 271 ? 76.259 2.502 -17.161 1.00 12.71 290 ILE A CA 1
ATOM 1983 C C . ILE A 1 271 ? 76.989 2.024 -18.430 1.00 11.82 290 ILE A C 1
ATOM 1984 O O . ILE A 1 271 ? 78.045 2.532 -18.775 1.00 13.43 290 ILE A O 1
ATOM 1989 N N . SER A 1 272 ? 76.298 1.131 -19.142 1.00 11.94 291 SER A N 1
ATOM 1990 C CA . SER A 1 272 ? 76.819 0.608 -20.466 1.00 12.13 291 SER A CA 1
ATOM 1991 C C . SER A 1 272 ? 76.379 1.511 -21.587 1.00 13.87 291 SER A C 1
ATOM 1992 O O . SER A 1 272 ? 76.834 1.370 -22.760 1.00 14.76 291 SER A O 1
ATOM 1995 N N . ASN A 1 273 ? 75.503 2.476 -21.300 1.00 12.05 292 ASN A N 1
ATOM 1996 C CA . ASN A 1 273 ? 74.983 3.353 -22.332 1.00 14.04 292 ASN A CA 1
ATOM 1997 C C . ASN A 1 273 ? 75.684 4.686 -22.236 1.00 14.30 292 ASN A C 1
ATOM 1998 O O . ASN A 1 273 ? 75.502 5.391 -21.218 1.00 11.31 292 ASN A O 1
ATOM 2003 N N . PRO A 1 274 ? 76.515 5.111 -23.205 1.00 14.32 293 PRO A N 1
ATOM 2004 C CA . PRO A 1 274 ? 77.274 6.325 -23.004 1.00 14.77 293 PRO A CA 1
ATOM 2005 C C . PRO A 1 274 ? 76.432 7.593 -22.916 1.00 13.46 293 PRO A C 1
ATOM 2006 O O . PRO A 1 274 ? 76.877 8.634 -22.367 1.00 14.37 293 PRO A O 1
ATOM 2010 N N . GLU A 1 275 ? 75.238 7.533 -23.470 1.00 14.07 294 GLU A N 1
ATOM 2011 C CA . GLU A 1 275 ? 74.354 8.664 -23.439 1.00 14.26 294 GLU A CA 1
ATOM 2012 C C . GLU A 1 275 ? 73.815 8.882 -21.994 1.00 12.19 294 GLU A C 1
ATOM 2013 O O . GLU A 1 275 ? 73.574 10.064 -21.507 1.00 14.48 294 GLU A O 1
ATOM 2019 N N . ALA A 1 276 ? 73.573 7.752 -21.338 1.00 11.92 295 ALA A N 1
ATOM 2020 C CA . ALA A 1 276 ? 73.173 7.752 -19.894 1.00 10.94 295 ALA A CA 1
ATOM 2021 C C . ALA A 1 276 ? 74.239 8.303 -19.032 1.00 11.90 295 ALA A C 1
ATOM 2022 O O . ALA A 1 276 ? 73.999 9.134 -18.104 1.00 14.01 295 ALA A O 1
ATOM 2024 N N . VAL A 1 277 ? 75.470 7.869 -19.265 1.00 12.41 296 VAL A N 1
ATOM 2025 C CA . VAL A 1 277 ? 76.610 8.461 -18.549 1.00 12.92 296 VAL A CA 1
ATOM 2026 C C . VAL A 1 277 ? 76.783 9.948 -18.782 1.00 12.55 296 VAL A C 1
ATOM 2027 O O . VAL A 1 277 ? 77.087 10.705 -17.842 1.00 12.44 296 VAL A O 1
ATOM 2031 N N . LYS A 1 278 ? 76.640 10.387 -20.020 1.00 11.69 297 LYS A N 1
ATOM 2032 C CA . LYS A 1 278 ? 76.714 11.770 -20.380 1.00 13.29 297 LYS A CA 1
ATOM 2033 C C . LYS A 1 278 ? 75.604 12.515 -19.682 1.00 12.68 297 LYS A C 1
ATOM 2034 O O . LYS A 1 278 ? 75.815 13.593 -19.208 1.00 13.64 297 LYS A O 1
ATOM 2040 N N . PHE A 1 279 ? 74.422 11.922 -19.565 1.00 13.80 298 PHE A N 1
ATOM 2041 C CA . PHE A 1 279 ? 73.342 12.568 -18.874 1.00 14.61 298 PHE A CA 1
ATOM 2042 C C . PHE A 1 279 ? 73.747 12.874 -17.412 1.00 12.39 298 PHE A C 1
ATOM 2043 O O . PHE A 1 279 ? 73.517 13.977 -16.887 1.00 14.30 298 PHE A O 1
ATOM 2051 N N . TYR A 1 280 ? 74.337 11.901 -16.715 1.00 11.78 299 TYR A N 1
ATOM 2052 C CA . TYR A 1 280 ? 74.777 12.117 -15.328 1.00 11.65 299 TYR A CA 1
ATOM 2053 C C . TYR A 1 280 ? 75.799 13.241 -15.333 1.00 12.59 299 TYR A C 1
ATOM 2054 O O . TYR A 1 280 ? 75.806 14.056 -14.419 1.00 14.11 299 TYR A O 1
ATOM 2063 N N . LYS A 1 281 ? 76.766 13.207 -16.262 1.00 12.21 300 LYS A N 1
ATOM 2064 C CA . LYS A 1 281 ? 77.813 14.255 -16.236 1.00 12.88 300 LYS A CA 1
ATOM 2065 C C . LYS A 1 281 ? 77.207 15.672 -16.482 1.00 12.53 300 LYS A C 1
ATOM 2066 O O . LYS A 1 281 ? 77.808 16.695 -16.006 1.00 14.39 300 LYS A O 1
ATOM 2072 N N . THR A 1 282 ? 76.180 15.749 -17.313 1.00 12.63 301 THR A N 1
ATOM 2073 C CA . THR A 1 282 ? 75.467 16.962 -17.578 1.00 14.61 301 THR A CA 1
ATOM 2074 C C . THR A 1 282 ? 74.932 17.504 -16.240 1.00 16.36 301 THR A C 1
ATOM 2075 O O . THR A 1 282 ? 75.014 18.691 -15.987 1.00 16.42 301 THR A O 1
ATOM 2079 N N . LEU A 1 283 ? 74.390 16.617 -15.407 1.00 15.20 302 LEU A N 1
ATOM 2080 C CA . LEU A 1 283 ? 73.899 17.029 -14.091 1.00 16.20 302 LEU A CA 1
ATOM 2081 C C . LEU A 1 283 ? 74.991 17.556 -13.240 1.00 15.70 302 LEU A C 1
ATOM 2082 O O . LEU A 1 283 ? 74.809 18.619 -12.641 1.00 17.45 302 LEU A O 1
ATOM 2087 N N . ILE A 1 284 ? 76.142 16.893 -13.206 1.00 13.39 303 ILE A N 1
ATOM 2088 C CA . ILE A 1 284 ? 77.268 17.417 -12.479 1.00 14.64 303 ILE A CA 1
ATOM 2089 C C . ILE A 1 284 ? 77.537 18.877 -12.899 1.00 13.77 303 ILE A C 1
ATOM 2090 O O . ILE A 1 284 ? 77.772 19.752 -12.071 1.00 14.74 303 ILE A O 1
ATOM 2095 N N . ASP A 1 285 ? 77.616 19.105 -14.178 1.00 12.89 304 ASP A N 1
ATOM 2096 C CA . ASP A 1 285 ? 77.972 20.424 -14.681 1.00 13.72 304 ASP A CA 1
ATOM 2097 C C . ASP A 1 285 ? 76.913 21.478 -14.270 1.00 14.62 304 ASP A C 1
ATOM 2098 O O . ASP A 1 285 ? 77.317 22.626 -13.956 1.00 16.83 304 ASP A O 1
ATOM 2103 N N . GLU A 1 286 ? 75.634 21.072 -14.161 1.00 16.39 305 GLU A N 1
ATOM 2104 C CA . GLU A 1 286 ? 74.584 22.013 -13.696 1.00 16.66 305 GLU A CA 1
ATOM 2105 C C . GLU A 1 286 ? 74.814 22.414 -12.227 1.00 17.59 305 GLU A C 1
ATOM 2106 O O . GLU A 1 286 ? 74.689 23.579 -11.825 1.00 21.22 305 GLU A O 1
ATOM 2112 N N . TYR A 1 287 ? 75.238 21.491 -11.434 1.00 17.02 306 TYR A N 1
ATOM 2113 C CA . TYR A 1 287 ? 75.496 21.725 -9.956 1.00 16.09 306 TYR A CA 1
ATOM 2114 C C . TYR A 1 287 ? 76.785 22.538 -9.691 1.00 19.93 306 TYR A C 1
ATOM 2115 O O . TYR A 1 287 ? 76.922 23.212 -8.664 1.00 21.26 306 TYR A O 1
ATOM 2124 N N . ASP A 1 288 ? 77.764 22.347 -10.547 1.00 20.82 307 ASP A N 1
ATOM 2125 C CA . ASP A 1 288 ? 79.017 23.039 -10.422 1.00 25.20 307 ASP A CA 1
ATOM 2126 C C . ASP A 1 288 ? 78.822 24.563 -10.348 1.00 24.33 307 ASP A C 1
ATOM 2127 O O . ASP A 1 288 ? 79.636 25.269 -9.669 1.00 25.19 307 ASP A O 1
ATOM 2132 N N . GLY A 1 289 ? 77.788 25.088 -11.009 1.00 22.66 308 GLY A N 1
ATOM 2133 C CA . GLY A 1 289 ? 77.638 26.518 -10.925 1.00 22.66 308 GLY A CA 1
ATOM 2134 C C . GLY A 1 289 ? 77.161 27.183 -9.637 1.00 26.62 308 GLY A C 1
ATOM 2135 O O . GLY A 1 289 ? 77.141 28.391 -9.559 1.00 28.87 308 GLY A O 1
ATOM 2136 N N . VAL A 1 290 ? 76.664 26.417 -8.655 1.00 19.95 309 VAL A N 1
ATOM 2137 C CA . VAL A 1 290 ? 75.969 26.994 -7.473 1.00 19.48 309 VAL A CA 1
ATOM 2138 C C . VAL A 1 290 ? 76.553 26.487 -6.144 1.00 17.80 309 VAL A C 1
ATOM 2139 O O . VAL A 1 290 ? 76.308 27.064 -5.065 1.00 19.63 309 VAL A O 1
ATOM 2143 N N . PHE A 1 291 ? 77.232 25.353 -6.138 1.00 15.26 310 PHE A N 1
ATOM 2144 C CA . PHE A 1 291 ? 77.893 24.951 -4.934 1.00 15.87 310 PHE A CA 1
ATOM 2145 C C . PHE A 1 291 ? 79.338 25.385 -5.048 1.00 15.63 310 PHE A C 1
ATOM 2146 O O . PHE A 1 291 ? 79.887 25.416 -6.192 1.00 19.03 310 PHE A O 1
ATOM 2154 N N . THR A 1 292 ? 79.935 25.677 -3.920 1.00 14.68 311 THR A N 1
ATOM 2155 C CA . THR A 1 292 ? 81.345 26.199 -3.845 1.00 15.33 311 THR A CA 1
ATOM 2156 C C . THR A 1 292 ? 82.359 25.120 -3.428 1.00 15.43 311 THR A C 1
ATOM 2157 O O . THR A 1 292 ? 83.598 25.291 -3.471 1.00 16.31 311 THR A O 1
ATOM 2161 N N . THR A 1 293 ? 81.860 23.967 -2.972 1.00 13.39 312 THR A N 1
ATOM 2162 C CA . THR A 1 293 ? 82.729 22.904 -2.458 1.00 11.61 312 THR A CA 1
ATOM 2163 C C . THR A 1 293 ? 83.730 22.395 -3.444 1.00 12.06 312 THR A C 1
ATOM 2164 O O . THR A 1 293 ? 83.456 22.461 -4.663 1.00 13.92 312 THR A O 1
ATOM 2168 N N . LYS A 1 294 ? 84.829 21.844 -2.926 1.00 13.64 313 LYS A N 1
ATOM 2169 C CA . LYS A 1 294 ? 85.733 21.100 -3.743 1.00 15.52 313 LYS A CA 1
ATOM 2170 C C . LYS A 1 294 ? 85.446 19.618 -3.831 1.00 15.84 313 LYS A C 1
ATOM 2171 O O . LYS A 1 294 ? 86.304 18.854 -4.292 1.00 16.13 313 LYS A O 1
ATOM 2177 N N . TYR A 1 295 ? 84.252 19.147 -3.407 1.00 11.73 314 TYR A N 1
ATOM 2178 C CA . TYR A 1 295 ? 83.942 17.704 -3.486 1.00 11.36 314 TYR A CA 1
ATOM 2179 C C . TYR A 1 295 ? 82.691 17.481 -4.362 1.00 11.57 314 TYR A C 1
ATOM 2180 O O . TYR A 1 295 ? 81.820 18.317 -4.544 1.00 12.17 314 TYR A O 1
ATOM 2189 N N . TRP A 1 296 ? 82.625 16.225 -4.881 1.00 10.98 315 TRP A N 1
ATOM 2190 C CA . TRP A 1 296 ? 81.417 15.734 -5.513 1.00 12.52 315 TRP A CA 1
ATOM 2191 C C . TRP A 1 296 ? 81.171 14.390 -4.891 1.00 10.90 315 TRP A C 1
ATOM 2192 O O . TRP A 1 296 ? 82.028 13.551 -4.784 1.00 14.14 315 TRP A O 1
ATOM 2203 N N . HIS A 1 297 ? 79.922 14.146 -4.407 1.00 11.54 316 HIS A N 1
ATOM 2204 C CA . HIS A 1 297 ? 79.534 12.840 -3.963 1.00 10.71 316 HIS A CA 1
ATOM 2205 C C . HIS A 1 297 ? 78.536 12.179 -4.922 1.00 11.07 316 HIS A C 1
ATOM 2206 O O . HIS A 1 297 ? 77.550 12.763 -5.277 1.00 11.53 316 HIS A O 1
ATOM 2213 N N . MET A 1 298 ? 78.953 11.027 -5.451 1.00 11.38 317 MET A N 1
ATOM 2214 C CA . MET A 1 298 ? 78.102 10.382 -6.460 1.00 11.88 317 MET A CA 1
ATOM 2215 C C . MET A 1 298 ? 77.316 9.266 -5.874 1.00 13.49 317 MET A C 1
ATOM 2216 O O . MET A 1 298 ? 76.685 8.515 -6.632 1.00 13.18 317 MET A O 1
ATOM 2221 N N . GLY A 1 299 ? 77.352 9.079 -4.550 1.00 11.79 318 GLY A N 1
ATOM 2222 C CA . GLY A 1 299 ? 76.559 8.049 -3.913 1.00 14.50 318 GLY A CA 1
ATOM 2223 C C . GLY A 1 299 ? 77.162 6.752 -4.042 1.00 12.40 318 GLY A C 1
ATOM 2224 O O . GLY A 1 299 ? 78.073 6.350 -3.360 1.00 15.91 318 GLY A O 1
ATOM 2225 N N . ALA A 1 300 ? 76.628 6.012 -5.051 1.00 15.91 319 ALA A N 1
ATOM 2226 C CA . ALA A 1 300 ? 76.999 4.630 -5.312 1.00 14.97 319 ALA A CA 1
ATOM 2227 C C . ALA A 1 300 ? 76.590 3.579 -4.292 1.00 14.29 319 ALA A C 1
ATOM 2228 O O . ALA A 1 300 ? 77.066 2.495 -4.372 1.00 15.19 319 ALA A O 1
ATOM 2230 N N . ASP A 1 301 ? 75.492 3.817 -3.589 1.00 15.34 320 ASP A N 1
ATOM 2231 C CA . ASP A 1 301 ? 74.956 2.800 -2.667 1.00 12.29 320 ASP A CA 1
ATOM 2232 C C . ASP A 1 301 ? 73.833 2.063 -3.328 1.00 13.51 320 ASP A C 1
ATOM 2233 O O . ASP A 1 301 ? 73.123 2.630 -4.178 1.00 13.50 320 ASP A O 1
ATOM 2238 N N . GLU A 1 302 ? 73.699 0.761 -2.991 1.00 13.53 321 GLU A N 1
ATOM 2239 C CA . GLU A 1 302 ? 72.448 0.012 -3.239 1.00 13.44 321 GLU A CA 1
ATOM 2240 C C . GLU A 1 302 ? 72.059 -0.054 -4.697 1.00 13.89 321 GLU A C 1
ATOM 2241 O O . GLU A 1 302 ? 70.873 -0.094 -5.021 1.00 13.83 321 GLU A O 1
ATOM 2247 N N . TYR A 1 303 ? 73.044 -0.091 -5.588 1.00 13.42 322 TYR A N 1
ATOM 2248 C CA . TYR A 1 303 ? 72.718 -0.224 -7.058 1.00 12.12 322 TYR A CA 1
ATOM 2249 C C . TYR A 1 303 ? 71.856 -1.415 -7.334 1.00 14.74 322 TYR A C 1
ATOM 2250 O O . TYR A 1 303 ? 70.852 -1.323 -8.075 1.00 16.81 322 TYR A O 1
ATOM 2259 N N . MET A 1 304 ? 72.247 -2.541 -6.740 1.00 13.53 323 MET A N 1
ATOM 2260 C CA . MET A 1 304 ? 71.564 -3.806 -7.023 1.00 17.26 323 MET A CA 1
ATOM 2261 C C . MET A 1 304 ? 70.595 -4.256 -5.917 1.00 16.87 323 MET A C 1
ATOM 2262 O O . MET A 1 304 ? 70.210 -5.442 -5.853 1.00 17.88 323 MET A O 1
ATOM 2267 N N . ILE A 1 305 ? 70.124 -3.332 -5.078 1.00 17.02 324 ILE A N 1
ATOM 2268 C CA . ILE A 1 305 ? 69.119 -3.705 -4.062 1.00 15.65 324 ILE A CA 1
ATOM 2269 C C . ILE A 1 305 ? 67.867 -4.310 -4.662 1.00 15.74 324 ILE A C 1
ATOM 2270 O O . ILE A 1 305 ? 67.356 -3.794 -5.673 1.00 15.33 324 ILE A O 1
ATOM 2275 N N . GLY A 1 306 ? 67.405 -5.393 -4.021 1.00 16.56 325 GLY A N 1
ATOM 2276 C CA . GLY A 1 306 ? 66.229 -6.162 -4.441 1.00 14.14 325 GLY A CA 1
ATOM 2277 C C . GLY A 1 306 ? 66.527 -7.109 -5.585 1.00 15.36 325 GLY A C 1
ATOM 2278 O O . GLY A 1 306 ? 65.584 -7.693 -6.134 1.00 17.18 325 GLY A O 1
ATOM 2279 N N . THR A 1 307 ? 67.782 -7.215 -5.991 1.00 14.87 326 THR A N 1
ATOM 2280 C CA . THR A 1 307 ? 68.183 -8.040 -7.153 1.00 15.49 326 THR A CA 1
ATOM 2281 C C . THR A 1 307 ? 69.665 -8.379 -7.095 1.00 15.54 326 THR A C 1
ATOM 2282 O O . THR A 1 307 ? 70.262 -8.497 -6.068 1.00 16.27 326 THR A O 1
ATOM 2286 N N . SER A 1 308 ? 70.239 -8.712 -8.232 1.00 15.24 327 SER A N 1
ATOM 2287 C CA . SER A 1 308 ? 71.649 -9.075 -8.328 1.00 16.38 327 SER A CA 1
ATOM 2288 C C . SER A 1 308 ? 72.153 -8.795 -9.756 1.00 15.67 327 SER A C 1
ATOM 2289 O O . SER A 1 308 ? 71.388 -8.770 -10.700 1.00 17.89 327 SER A O 1
ATOM 2292 N N . PHE A 1 309 ? 73.456 -8.694 -9.900 1.00 17.10 328 PHE A N 1
ATOM 2293 C CA . PHE A 1 309 ? 74.103 -8.559 -11.231 1.00 16.54 328 PHE A CA 1
ATOM 2294 C C . PHE A 1 309 ? 73.901 -9.704 -12.155 1.00 17.14 328 PHE A C 1
ATOM 2295 O O . PHE A 1 309 ? 73.991 -9.519 -13.391 1.00 18.03 328 PHE A O 1
ATOM 2303 N N . ASP A 1 310 ? 73.491 -10.842 -11.606 1.00 17.33 329 ASP A N 1
ATOM 2304 C CA . ASP A 1 310 ? 73.271 -12.014 -12.467 1.00 17.40 329 ASP A CA 1
ATOM 2305 C C . ASP A 1 310 ? 72.109 -11.732 -13.396 1.00 16.81 329 ASP A C 1
ATOM 2306 O O . ASP A 1 310 ? 72.029 -12.366 -14.436 1.00 19.56 329 ASP A O 1
ATOM 2311 N N . ASN A 1 311 ? 71.210 -10.828 -13.030 1.00 16.66 330 ASN A N 1
ATOM 2312 C CA . ASN A 1 311 ? 70.004 -10.506 -13.727 1.00 14.87 330 ASN A CA 1
ATOM 2313 C C . ASN A 1 311 ? 70.284 -9.425 -14.793 1.00 16.04 330 ASN A C 1
ATOM 2314 O O . ASN A 1 311 ? 69.317 -8.907 -15.425 1.00 15.86 330 ASN A O 1
ATOM 2319 N N . TYR A 1 312 ? 71.575 -9.026 -14.961 1.00 14.68 331 TYR A N 1
ATOM 2320 C CA . TYR A 1 312 ? 71.952 -7.908 -15.869 1.00 14.00 331 TYR A CA 1
ATOM 2321 C C . TYR A 1 312 ? 73.176 -8.341 -16.601 1.00 15.62 331 TYR A C 1
ATOM 2322 O O . TYR A 1 312 ? 74.216 -7.724 -16.540 1.00 13.54 331 TYR A O 1
ATOM 2331 N N . SER A 1 313 ? 73.008 -9.348 -17.439 1.00 18.44 332 SER A N 1
ATOM 2332 C CA . SER A 1 313 ? 74.156 -9.922 -18.251 1.00 18.81 332 SER A CA 1
ATOM 2333 C C . SER A 1 313 ? 74.817 -8.905 -19.133 1.00 16.41 332 SER A C 1
ATOM 2334 O O . SER A 1 313 ? 76.037 -8.937 -19.414 1.00 16.40 332 SER A O 1
ATOM 2337 N N . LYS A 1 314 ? 74.049 -7.903 -19.554 1.00 16.18 333 LYS A N 1
ATOM 2338 C CA . LYS A 1 314 ? 74.559 -6.843 -20.359 1.00 16.90 333 LYS A CA 1
ATOM 2339 C C . LYS A 1 314 ? 75.718 -6.100 -19.691 1.00 13.83 333 LYS A C 1
ATOM 2340 O O . LYS A 1 314 ? 76.589 -5.621 -20.393 1.00 14.46 333 LYS A O 1
ATOM 2346 N N . LEU A 1 315 ? 75.746 -6.004 -18.343 1.00 12.65 334 LEU A N 1
ATOM 2347 C CA . LEU A 1 315 ? 76.835 -5.367 -17.675 1.00 13.27 334 LEU A CA 1
ATOM 2348 C C . LEU A 1 315 ? 78.107 -6.233 -17.686 1.00 13.83 334 LEU A C 1
ATOM 2349 O O . LEU A 1 315 ? 79.199 -5.687 -17.704 1.00 14.80 334 LEU A O 1
ATOM 2354 N N . LYS A 1 316 ? 77.927 -7.537 -17.686 1.00 14.21 335 LYS A N 1
ATOM 2355 C CA . LYS A 1 316 ? 79.101 -8.411 -17.872 1.00 17.59 335 LYS A CA 1
ATOM 2356 C C . LYS A 1 316 ? 79.695 -8.228 -19.280 1.00 15.49 335 LYS A C 1
ATOM 2357 O O . LYS A 1 316 ? 80.903 -8.053 -19.470 1.00 15.09 335 LYS A O 1
ATOM 2363 N N . THR A 1 317 ? 78.835 -8.171 -20.302 1.00 14.39 336 THR A N 1
ATOM 2364 C CA . THR A 1 317 ? 79.279 -7.987 -21.672 1.00 15.55 336 THR A CA 1
ATOM 2365 C C . THR A 1 317 ? 80.047 -6.691 -21.827 1.00 15.14 336 THR A C 1
ATOM 2366 O O . THR A 1 317 ? 81.104 -6.607 -22.481 1.00 15.96 336 THR A O 1
ATOM 2370 N N . PHE A 1 318 ? 79.486 -5.621 -21.234 1.00 13.48 337 PHE A N 1
ATOM 2371 C CA . PHE A 1 318 ? 80.121 -4.358 -21.186 1.00 13.06 337 PHE A CA 1
ATOM 2372 C C . PHE A 1 318 ? 81.456 -4.341 -20.512 1.00 13.71 337 PHE A C 1
ATOM 2373 O O . PHE A 1 318 ? 82.409 -3.795 -21.038 1.00 14.54 337 PHE A O 1
ATOM 2381 N N . ALA A 1 319 ? 81.508 -4.961 -19.337 1.00 15.52 338 ALA A N 1
ATOM 2382 C CA . ALA A 1 319 ? 82.727 -5.058 -18.601 1.00 15.02 338 ALA A CA 1
ATOM 2383 C C . ALA A 1 319 ? 83.842 -5.681 -19.415 1.00 17.90 338 ALA A C 1
ATOM 2384 O O . ALA A 1 319 ? 84.940 -5.137 -19.483 1.00 18.95 338 ALA A O 1
ATOM 2386 N N . GLU A 1 320 ? 83.460 -6.760 -20.130 1.00 17.65 339 GLU A N 1
ATOM 2387 C CA . GLU A 1 320 ? 84.478 -7.473 -20.941 1.00 20.32 339 GLU A CA 1
ATOM 2388 C C . GLU A 1 320 ? 85.014 -6.654 -22.094 1.00 21.43 339 GLU A C 1
ATOM 2389 O O . GLU A 1 320 ? 86.245 -6.661 -22.382 1.00 20.80 339 GLU A O 1
ATOM 2395 N N . LYS A 1 321 ? 84.134 -5.921 -22.751 1.00 20.95 340 LYS A N 1
ATOM 2396 C CA . LYS A 1 321 ? 84.510 -5.047 -23.866 1.00 25.77 340 LYS A CA 1
ATOM 2397 C C . LYS A 1 321 ? 85.403 -3.950 -23.298 1.00 25.22 340 LYS A C 1
ATOM 2398 O O . LYS A 1 321 ? 86.437 -3.600 -23.814 1.00 24.29 340 LYS A O 1
ATOM 2404 N N . GLN A 1 322 ? 84.973 -3.391 -22.184 1.00 21.24 341 GLN A N 1
ATOM 2405 C CA . GLN A 1 322 ? 85.576 -2.179 -21.730 1.00 22.10 341 GLN A CA 1
ATOM 2406 C C . GLN A 1 322 ? 86.843 -2.418 -20.975 1.00 21.88 341 GLN A C 1
ATOM 2407 O O . GLN A 1 322 ? 87.774 -1.645 -21.052 1.00 25.63 341 GLN A O 1
ATOM 2413 N N . TYR A 1 323 ? 86.894 -3.458 -20.177 1.00 22.33 342 TYR A N 1
ATOM 2414 C CA . TYR A 1 323 ? 87.984 -3.667 -19.201 1.00 26.99 342 TYR A CA 1
ATOM 2415 C C . TYR A 1 323 ? 88.678 -5.008 -19.417 1.00 26.67 342 TYR A C 1
ATOM 2416 O O . TYR A 1 323 ? 89.443 -5.427 -18.553 1.00 28.66 342 TYR A O 1
ATOM 2425 N N . GLY A 1 324 ? 88.279 -5.706 -20.487 1.00 26.73 343 GLY A N 1
ATOM 2426 C CA . GLY A 1 324 ? 89.031 -6.840 -21.046 1.00 30.11 343 GLY A CA 1
ATOM 2427 C C . GLY A 1 324 ? 88.467 -8.179 -20.653 1.00 29.36 343 GLY A C 1
ATOM 2428 O O . GLY A 1 324 ? 87.667 -8.321 -19.696 1.00 26.54 343 GLY A O 1
ATOM 2429 N N . ALA A 1 325 ? 88.879 -9.234 -21.375 1.00 28.73 344 ALA A N 1
ATOM 2430 C CA . ALA A 1 325 ? 88.328 -10.573 -21.097 1.00 26.61 344 ALA A CA 1
ATOM 2431 C C . ALA A 1 325 ? 88.500 -10.859 -19.586 1.00 22.12 344 ALA A C 1
ATOM 2432 O O . ALA A 1 325 ? 89.469 -10.395 -18.987 1.00 27.19 344 ALA A O 1
ATOM 2434 N N . GLY A 1 326 ? 87.548 -11.569 -18.947 1.00 24.96 345 GLY A N 1
ATOM 2435 C CA . GLY A 1 326 ? 87.459 -11.838 -17.467 1.00 24.15 345 GLY A CA 1
ATOM 2436 C C . GLY A 1 326 ? 86.728 -10.771 -16.553 1.00 25.04 345 GLY A C 1
ATOM 2437 O O . GLY A 1 326 ? 86.326 -11.007 -15.365 1.00 22.68 345 GLY A O 1
ATOM 2438 N N . ALA A 1 327 ? 86.571 -9.584 -17.101 1.00 27.04 346 ALA A N 1
ATOM 2439 C CA . ALA A 1 327 ? 85.953 -8.460 -16.321 1.00 21.95 346 ALA A CA 1
ATOM 2440 C C . ALA A 1 327 ? 84.541 -8.806 -15.901 1.00 21.44 346 ALA A C 1
ATOM 2441 O O . ALA A 1 327 ? 83.799 -9.440 -16.686 1.00 20.65 346 ALA A O 1
ATOM 2443 N N . THR A 1 328 ? 84.137 -8.311 -14.734 1.00 17.59 347 THR A N 1
ATOM 2444 C CA . THR A 1 328 ? 82.887 -8.714 -14.149 1.00 16.79 347 THR A CA 1
ATOM 2445 C C . THR A 1 328 ? 81.959 -7.486 -14.022 1.00 14.78 347 THR A C 1
ATOM 2446 O O . THR A 1 328 ? 82.447 -6.356 -14.159 1.00 14.53 347 THR A O 1
ATOM 2450 N N . PRO A 1 329 ? 80.669 -7.679 -13.751 1.00 15.19 348 PRO A N 1
ATOM 2451 C CA . PRO A 1 329 ? 79.903 -6.478 -13.519 1.00 13.74 348 PRO A CA 1
ATOM 2452 C C . PRO A 1 329 ? 80.429 -5.549 -12.396 1.00 15.79 348 PRO A C 1
ATOM 2453 O O . PRO A 1 329 ? 80.303 -4.300 -12.492 1.00 13.36 348 PRO A O 1
ATOM 2457 N N . ASN A 1 330 ? 81.023 -6.120 -11.319 1.00 14.12 349 ASN A N 1
ATOM 2458 C CA . ASN A 1 330 ? 81.614 -5.311 -10.278 1.00 16.43 349 ASN A CA 1
ATOM 2459 C C . ASN A 1 330 ? 82.719 -4.490 -10.881 1.00 14.66 349 ASN A C 1
ATOM 2460 O O . ASN A 1 330 ? 82.929 -3.319 -10.504 1.00 12.11 349 ASN A O 1
ATOM 2465 N N . ASP A 1 331 ? 83.481 -5.027 -11.857 1.00 13.66 350 ASP A N 1
ATOM 2466 C CA . ASP A 1 331 ? 84.498 -4.197 -12.544 1.00 13.85 350 ASP A CA 1
ATOM 2467 C C . ASP A 1 331 ? 83.848 -3.040 -13.312 1.00 13.77 350 ASP A C 1
ATOM 2468 O O . ASP A 1 331 ? 84.388 -1.905 -13.326 1.00 13.98 350 ASP A O 1
ATOM 2473 N N . ALA A 1 332 ? 82.765 -3.345 -14.028 1.00 12.80 351 ALA A N 1
ATOM 2474 C CA . ALA A 1 332 ? 82.070 -2.272 -14.771 1.00 14.11 351 ALA A CA 1
ATOM 2475 C C . ALA A 1 332 ? 81.604 -1.144 -13.760 1.00 13.31 351 ALA A C 1
ATOM 2476 O O . ALA A 1 332 ? 81.636 0.082 -14.048 1.00 12.94 351 ALA A O 1
ATOM 2478 N N . PHE A 1 333 ? 81.078 -1.595 -12.618 1.00 12.39 352 PHE A N 1
ATOM 2479 C CA . PHE A 1 333 ? 80.614 -0.658 -11.592 1.00 11.74 352 PHE A CA 1
ATOM 2480 C C . PHE A 1 333 ? 81.716 0.202 -11.065 1.00 11.53 352 PHE A C 1
ATOM 2481 O O . PHE A 1 333 ? 81.641 1.413 -10.962 1.00 10.58 352 PHE A O 1
ATOM 2489 N N . THR A 1 334 ? 82.850 -0.409 -10.753 1.00 12.99 353 THR A N 1
ATOM 2490 C CA . THR A 1 334 ? 83.965 0.364 -10.246 1.00 12.49 353 THR A CA 1
ATOM 2491 C C . THR A 1 334 ? 84.531 1.246 -11.320 1.00 11.36 353 THR A C 1
ATOM 2492 O O . THR A 1 334 ? 84.956 2.373 -11.060 1.00 11.56 353 THR A O 1
ATOM 2496 N N . GLY A 1 335 ? 84.563 0.748 -12.569 1.00 12.66 354 GLY A N 1
ATOM 2497 C CA . GLY A 1 335 ? 84.997 1.540 -13.715 1.00 11.08 354 GLY A CA 1
ATOM 2498 C C . GLY A 1 335 ? 84.179 2.807 -13.927 1.00 10.02 354 GLY A C 1
ATOM 2499 O O . GLY A 1 335 ? 84.693 3.811 -14.312 1.00 11.99 354 GLY A O 1
ATOM 2500 N N . PHE A 1 336 ? 82.878 2.697 -13.690 1.00 9.65 355 PHE A N 1
ATOM 2501 C CA . PHE A 1 336 ? 81.979 3.862 -13.779 1.00 10.03 355 PHE A CA 1
ATOM 2502 C C . PHE A 1 336 ? 82.362 4.868 -12.686 1.00 10.07 355 PHE A C 1
ATOM 2503 O O . PHE A 1 336 ? 82.491 6.055 -12.948 1.00 10.61 355 PHE A O 1
ATOM 2511 N N . ILE A 1 337 ? 82.602 4.403 -11.485 1.00 10.96 356 ILE A N 1
ATOM 2512 C CA . ILE A 1 337 ? 83.010 5.332 -10.384 1.00 10.54 356 ILE A CA 1
ATOM 2513 C C . ILE A 1 337 ? 84.358 6.002 -10.765 1.00 10.23 356 ILE A C 1
ATOM 2514 O O . ILE A 1 337 ? 84.473 7.218 -10.632 1.00 10.18 356 ILE A O 1
ATOM 2519 N N . ASN A 1 338 ? 85.328 5.240 -11.335 1.00 11.05 357 ASN A N 1
ATOM 2520 C CA . ASN A 1 338 ? 86.627 5.834 -11.644 1.00 11.57 357 ASN A CA 1
ATOM 2521 C C . ASN A 1 338 ? 86.506 6.812 -12.794 1.00 10.91 357 ASN A C 1
ATOM 2522 O O . ASN A 1 338 ? 87.207 7.816 -12.842 1.00 11.75 357 ASN A O 1
ATOM 2527 N N . ASP A 1 339 ? 85.555 6.581 -13.723 1.00 11.77 358 ASP A N 1
ATOM 2528 C CA . ASP A 1 339 ? 85.353 7.511 -14.799 1.00 11.39 358 ASP A CA 1
ATOM 2529 C C . ASP A 1 339 ? 84.693 8.789 -14.319 1.00 10.76 358 ASP A C 1
ATOM 2530 O O . ASP A 1 339 ? 85.086 9.877 -14.707 1.00 12.86 358 ASP A O 1
ATOM 2535 N N . ILE A 1 340 ? 83.771 8.697 -13.337 1.00 10.94 359 ILE A N 1
ATOM 2536 C CA . ILE A 1 340 ? 83.265 9.899 -12.714 1.00 11.08 359 ILE A CA 1
ATOM 2537 C C . ILE A 1 340 ? 84.365 10.645 -11.898 1.00 11.11 359 ILE A C 1
ATOM 2538 O O . ILE A 1 340 ? 84.413 11.893 -11.925 1.00 11.28 359 ILE A O 1
ATOM 2543 N N . ASP A 1 341 ? 85.274 9.911 -11.273 1.00 11.06 360 ASP A N 1
ATOM 2544 C CA . ASP A 1 341 ? 86.441 10.441 -10.566 1.00 10.49 360 ASP A CA 1
ATOM 2545 C C . ASP A 1 341 ? 87.270 11.249 -11.543 1.00 12.10 360 ASP A C 1
ATOM 2546 O O . ASP A 1 341 ? 87.525 12.405 -11.317 1.00 13.19 360 ASP A O 1
ATOM 2551 N N . LYS A 1 342 ? 87.582 10.684 -12.680 1.00 12.77 361 LYS A N 1
ATOM 2552 C CA . LYS A 1 342 ? 88.297 11.425 -13.689 1.00 15.81 361 LYS A CA 1
ATOM 2553 C C . LYS A 1 342 ? 87.615 12.706 -14.084 1.00 14.33 361 LYS A C 1
ATOM 2554 O O . LYS A 1 342 ? 88.245 13.748 -14.188 1.00 15.02 361 LYS A O 1
ATOM 2560 N N . TYR A 1 343 ? 86.304 12.649 -14.276 1.00 13.01 362 TYR A N 1
ATOM 2561 C CA . TYR A 1 343 ? 85.520 13.702 -14.728 1.00 12.41 362 TYR A CA 1
ATOM 2562 C C . TYR A 1 343 ? 85.523 14.851 -13.700 1.00 14.52 362 TYR A C 1
ATOM 2563 O O . TYR A 1 343 ? 85.763 16.046 -14.078 1.00 15.68 362 TYR A O 1
ATOM 2572 N N . VAL A 1 344 ? 85.289 14.559 -12.445 1.00 13.21 363 VAL A N 1
ATOM 2573 C CA . VAL A 1 344 ? 85.209 15.647 -11.461 1.00 13.45 363 VAL A CA 1
ATOM 2574 C C . VAL A 1 344 ? 86.584 16.198 -11.112 1.00 14.25 363 VAL A C 1
ATOM 2575 O O . VAL A 1 344 ? 86.747 17.390 -10.797 1.00 14.95 363 VAL A O 1
ATOM 2579 N N . LYS A 1 345 ? 87.570 15.342 -11.154 1.00 14.99 364 LYS A N 1
ATOM 2580 C CA . LYS A 1 345 ? 88.943 15.841 -10.937 1.00 15.42 364 LYS A CA 1
ATOM 2581 C C . LYS A 1 345 ? 89.347 16.890 -11.932 1.00 17.80 364 LYS A C 1
ATOM 2582 O O . LYS A 1 345 ? 90.127 17.812 -11.585 1.00 17.47 364 LYS A O 1
ATOM 2588 N N . ALA A 1 346 ? 88.919 16.712 -13.173 1.00 18.21 365 ALA A N 1
ATOM 2589 C CA . ALA A 1 346 ? 89.208 17.664 -14.189 1.00 20.47 365 ALA A CA 1
ATOM 2590 C C . ALA A 1 346 ? 88.515 18.978 -13.993 1.00 23.48 365 ALA A C 1
ATOM 2591 O O . ALA A 1 346 ? 88.908 19.969 -14.608 1.00 25.33 365 ALA A O 1
ATOM 2593 N N . LYS A 1 347 ? 87.464 19.012 -13.153 1.00 18.97 366 LYS A N 1
ATOM 2594 C CA . LYS A 1 347 ? 86.774 20.218 -12.757 1.00 21.63 366 LYS A CA 1
ATOM 2595 C C . LYS A 1 347 ? 87.329 20.724 -11.429 1.00 20.29 366 LYS A C 1
ATOM 2596 O O . LYS A 1 347 ? 86.711 21.637 -10.885 1.00 24.44 366 LYS A O 1
ATOM 2602 N N . GLY A 1 348 ? 88.411 20.141 -10.910 1.00 17.85 367 GLY A N 1
ATOM 2603 C CA . GLY A 1 348 ? 89.002 20.469 -9.659 1.00 20.92 367 GLY A CA 1
ATOM 2604 C C . GLY A 1 348 ? 88.444 19.949 -8.367 1.00 20.70 367 GLY A C 1
ATOM 2605 O O . GLY A 1 348 ? 88.747 20.501 -7.290 1.00 19.97 367 GLY A O 1
ATOM 2606 N N . LYS A 1 349 ? 87.685 18.841 -8.452 1.00 20.25 368 LYS A N 1
ATOM 2607 C CA . LYS A 1 349 ? 87.003 18.256 -7.318 1.00 19.44 368 LYS A CA 1
ATOM 2608 C C . LYS A 1 349 ? 87.558 16.925 -6.960 1.00 20.93 368 LYS A C 1
ATOM 2609 O O . LYS A 1 349 ? 88.247 16.288 -7.773 1.00 21.80 368 LYS A O 1
ATOM 2615 N N . GLN A 1 350 ? 87.264 16.488 -5.727 1.00 14.84 369 GLN A N 1
ATOM 2616 C CA . GLN A 1 350 ? 87.682 15.209 -5.197 1.00 13.35 369 GLN A CA 1
ATOM 2617 C C . GLN A 1 350 ? 86.351 14.447 -5.066 1.00 13.44 369 GLN A C 1
ATOM 2618 O O . GLN A 1 350 ? 85.367 15.035 -4.549 1.00 11.78 369 GLN A O 1
ATOM 2624 N N . LEU A 1 351 ? 86.353 13.204 -5.530 1.00 12.17 370 LEU A N 1
ATOM 2625 C CA . LEU A 1 351 ? 85.161 12.321 -5.455 1.00 12.03 370 LEU A CA 1
ATOM 2626 C C . LEU A 1 351 ? 85.016 11.696 -4.093 1.00 11.28 370 LEU A C 1
ATOM 2627 O O . LEU A 1 351 ? 85.952 11.334 -3.444 1.00 12.14 370 LEU A O 1
ATOM 2632 N N . ARG A 1 352 ? 83.733 11.502 -3.683 1.00 10.88 371 ARG A N 1
ATOM 2633 C CA . ARG A 1 352 ? 83.363 10.785 -2.494 1.00 10.81 371 ARG A CA 1
ATOM 2634 C C . ARG A 1 352 ? 82.231 9.740 -2.901 1.00 10.47 371 ARG A C 1
ATOM 2635 O O . ARG A 1 352 ? 81.433 10.016 -3.793 1.00 11.30 371 ARG A O 1
ATOM 2643 N N . ILE A 1 353 ? 82.270 8.610 -2.235 1.00 11.03 372 ILE A N 1
ATOM 2644 C CA . ILE A 1 353 ? 81.275 7.553 -2.433 1.00 12.65 372 ILE A CA 1
ATOM 2645 C C . ILE A 1 353 ? 80.896 6.999 -1.075 1.00 11.75 372 ILE A C 1
ATOM 2646 O O . ILE A 1 353 ? 81.629 7.089 -0.064 1.00 11.97 372 ILE A O 1
ATOM 2651 N N . TRP A 1 354 ? 79.722 6.327 -1.079 1.00 13.43 373 TRP A N 1
ATOM 2652 C CA . TRP A 1 354 ? 79.424 5.290 -0.074 1.00 13.47 373 TRP A CA 1
ATOM 2653 C C . TRP A 1 354 ? 80.182 3.966 -0.260 1.00 15.69 373 TRP A C 1
ATOM 2654 O O . TRP A 1 354 ? 80.460 3.653 -1.427 1.00 17.31 373 TRP A O 1
ATOM 2665 N N . ASN A 1 355 ? 80.465 3.290 0.832 1.00 16.76 374 ASN A N 1
ATOM 2666 C CA . ASN A 1 355 ? 81.461 2.138 0.823 1.00 16.04 374 ASN A CA 1
ATOM 2667 C C . ASN A 1 355 ? 80.857 0.893 0.185 1.00 18.03 374 ASN A C 1
ATOM 2668 O O . ASN A 1 355 ? 81.619 0.008 -0.205 1.00 19.96 374 ASN A O 1
ATOM 2673 N N . ASP A 1 356 ? 79.538 0.751 0.132 1.00 14.04 375 ASP A N 1
ATOM 2674 C CA . ASP A 1 356 ? 78.956 -0.585 -0.185 1.00 12.79 375 ASP A CA 1
ATOM 2675 C C . ASP A 1 356 ? 78.991 -1.348 -1.489 1.00 18.27 375 ASP A C 1
ATOM 2676 O O . ASP A 1 356 ? 78.837 -2.576 -1.494 1.00 22.66 375 ASP A O 1
ATOM 2681 N N . GLY A 1 357 ? 79.165 -0.657 -2.525 1.00 16.75 376 GLY A N 1
ATOM 2682 C CA . GLY A 1 357 ? 79.270 -1.240 -3.861 1.00 21.61 376 GLY A CA 1
ATOM 2683 C C . GLY A 1 357 ? 80.736 -1.580 -4.120 1.00 22.72 376 GLY A C 1
ATOM 2684 O O . GLY A 1 357 ? 81.000 -2.228 -5.203 1.00 24.02 376 GLY A O 1
ATOM 2685 N N . ILE A 1 358 ? 81.662 -1.089 -3.232 1.00 22.34 377 ILE A N 1
ATOM 2686 C CA . ILE A 1 358 ? 83.091 -1.391 -3.446 1.00 26.12 377 ILE A CA 1
ATOM 2687 C C . ILE A 1 358 ? 83.301 -2.762 -3.082 1.00 25.99 377 ILE A C 1
ATOM 2688 O O . ILE A 1 358 ? 83.328 -3.108 -1.904 1.00 19.12 377 ILE A O 1
ATOM 2693 N N . VAL A 1 359 ? 83.577 -3.531 -4.110 1.00 22.81 378 VAL A N 1
ATOM 2694 C CA . VAL A 1 359 ? 83.574 -4.954 -3.960 1.00 35.68 378 VAL A CA 1
ATOM 2695 C C . VAL A 1 359 ? 84.745 -5.503 -4.653 1.00 32.21 378 VAL A C 1
ATOM 2696 O O . VAL A 1 359 ? 85.775 -4.800 -4.839 1.00 25.35 378 VAL A O 1
ATOM 2700 N N . ASN A 1 360 ? 84.511 -6.786 -4.999 1.00 38.50 379 ASN A N 1
ATOM 2701 C CA . ASN A 1 360 ? 85.531 -7.721 -5.456 1.00 35.24 379 ASN A CA 1
ATOM 2702 C C . ASN A 1 360 ? 85.669 -7.505 -6.933 1.00 33.63 379 ASN A C 1
ATOM 2703 O O . ASN A 1 360 ? 84.772 -7.880 -7.725 1.00 32.76 379 ASN A O 1
ATOM 2708 N N . THR A 1 361 ? 86.798 -6.895 -7.270 1.00 30.94 380 THR A N 1
ATOM 2709 C CA . THR A 1 361 ? 87.122 -6.626 -8.627 1.00 28.40 380 THR A CA 1
ATOM 2710 C C . THR A 1 361 ? 88.260 -7.494 -9.128 1.00 30.20 380 THR A C 1
ATOM 2711 O O . THR A 1 361 ? 88.903 -8.130 -8.393 1.00 37.17 380 THR A O 1
ATOM 2715 N N . LYS A 1 362 ? 88.398 -7.531 -10.436 1.00 29.19 381 LYS A N 1
ATOM 2716 C CA . LYS A 1 362 ? 89.416 -8.389 -11.052 1.00 35.22 381 LYS A CA 1
ATOM 2717 C C . LYS A 1 362 ? 90.278 -7.508 -11.914 1.00 26.73 381 LYS A C 1
ATOM 2718 O O . LYS A 1 362 ? 91.528 -7.413 -11.748 1.00 24.20 381 LYS A O 1
ATOM 2724 N N . ASN A 1 363 ? 89.592 -6.911 -12.880 1.00 31.46 382 ASN A N 1
ATOM 2725 C CA . ASN A 1 363 ? 90.249 -6.194 -13.972 1.00 27.69 382 ASN A CA 1
ATOM 2726 C C . ASN A 1 363 ? 90.459 -4.708 -13.695 1.00 24.42 382 ASN A C 1
ATOM 2727 O O . ASN A 1 363 ? 91.187 -4.029 -14.427 1.00 24.96 382 ASN A O 1
ATOM 2732 N N . VAL A 1 364 ? 89.741 -4.164 -12.709 1.00 22.89 383 VAL A N 1
ATOM 2733 C CA . VAL A 1 364 ? 89.743 -2.736 -12.395 1.00 24.39 383 VAL A CA 1
ATOM 2734 C C . VAL A 1 364 ? 89.984 -2.590 -10.895 1.00 27.16 383 VAL A C 1
ATOM 2735 O O . VAL A 1 364 ? 89.584 -3.469 -10.117 1.00 30.15 383 VA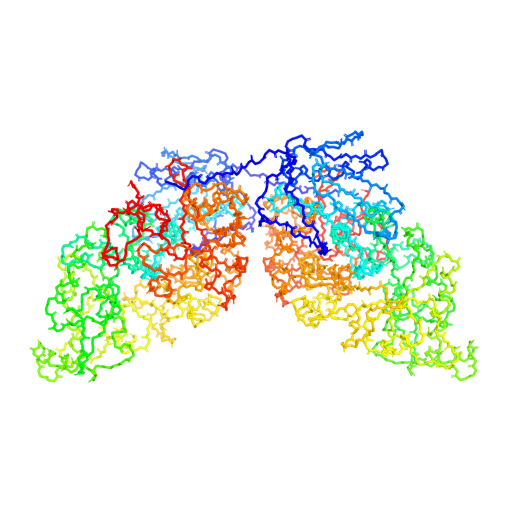L A O 1
ATOM 2739 N N . SER A 1 365 ? 90.653 -1.521 -10.470 1.00 23.77 384 SER A N 1
ATOM 2740 C CA . SER A 1 365 ? 90.781 -1.293 -9.055 1.00 24.79 384 SER A CA 1
ATOM 2741 C C . SER A 1 365 ? 90.248 0.144 -8.736 1.00 19.99 384 SER A C 1
ATOM 2742 O O . SER A 1 365 ? 90.460 1.091 -9.523 1.00 21.05 384 SER A O 1
ATOM 2745 N N . LEU A 1 366 ? 89.480 0.294 -7.681 1.00 20.00 385 LEU A N 1
ATOM 2746 C CA . LEU A 1 366 ? 89.012 1.602 -7.255 1.00 18.85 385 LEU A CA 1
ATOM 2747 C C . LEU A 1 366 ? 90.142 2.590 -7.033 1.00 20.36 385 LEU A C 1
ATOM 2748 O O . LEU A 1 366 ? 91.114 2.227 -6.343 1.00 20.22 385 LEU A O 1
ATOM 2753 N N . ASN A 1 367 ? 90.002 3.821 -7.531 1.00 16.15 386 ASN A N 1
ATOM 2754 C CA . ASN A 1 367 ? 90.984 4.866 -7.396 1.00 15.79 386 ASN A CA 1
ATOM 2755 C C . ASN A 1 367 ? 91.089 5.232 -5.913 1.00 17.07 386 ASN A C 1
ATOM 2756 O O . ASN A 1 367 ? 90.062 5.333 -5.253 1.00 18.17 386 ASN A O 1
ATOM 2761 N N . LYS A 1 368 ? 92.355 5.359 -5.412 1.00 17.09 387 LYS A N 1
ATOM 2762 C CA . LYS A 1 368 ? 92.572 5.668 -3.968 1.00 19.71 387 LYS A CA 1
ATOM 2763 C C . LYS A 1 368 ? 92.375 7.120 -3.573 1.00 19.57 387 LYS A C 1
ATOM 2764 O O . LYS A 1 368 ? 92.373 7.460 -2.379 1.00 19.77 387 LYS A O 1
ATOM 2770 N N . ASP A 1 369 ? 92.143 7.999 -4.519 1.00 17.65 388 ASP A N 1
ATOM 2771 C CA . ASP A 1 369 ? 91.904 9.397 -4.265 1.00 17.10 388 ASP A CA 1
ATOM 2772 C C . ASP A 1 369 ? 90.415 9.710 -4.070 1.00 13.71 388 ASP A C 1
ATOM 2773 O O . ASP A 1 369 ? 90.015 10.840 -4.092 1.00 16.48 388 ASP A O 1
ATOM 2778 N N . ILE A 1 370 ? 89.639 8.641 -3.913 1.00 14.91 389 ILE A N 1
ATOM 2779 C CA . ILE A 1 370 ? 88.180 8.753 -3.678 1.00 13.87 389 ILE A CA 1
ATOM 2780 C C . ILE A 1 370 ? 87.936 8.543 -2.180 1.00 12.90 389 ILE A C 1
ATOM 2781 O O . ILE A 1 370 ? 88.266 7.506 -1.599 1.00 13.32 389 ILE A O 1
ATOM 2786 N N . VAL A 1 371 ? 87.255 9.516 -1.556 1.00 12.67 390 VAL A N 1
ATOM 2787 C CA . VAL A 1 371 ? 86.935 9.404 -0.165 1.00 12.31 390 VAL A CA 1
ATOM 2788 C C . VAL A 1 371 ? 85.821 8.342 -0.005 1.00 11.00 390 VAL A C 1
ATOM 2789 O O . VAL A 1 371 ? 84.805 8.459 -0.649 1.00 13.40 390 VAL A O 1
ATOM 2793 N N . ILE A 1 372 ? 86.008 7.418 0.903 1.00 12.95 391 ILE A N 1
ATOM 2794 C CA . ILE A 1 372 ? 85.024 6.360 1.208 1.00 12.66 391 ILE A CA 1
ATOM 2795 C C . ILE A 1 372 ? 84.300 6.741 2.500 1.00 11.61 391 ILE A C 1
ATOM 2796 O O . ILE A 1 372 ? 84.914 6.880 3.543 1.00 12.28 391 ILE A O 1
ATOM 2801 N N . GLU A 1 373 ? 82.966 6.927 2.424 1.00 11.59 392 GLU A N 1
ATOM 2802 C CA . GLU A 1 373 ? 82.108 7.207 3.585 1.00 10.54 392 GLU A CA 1
ATOM 2803 C C . GLU A 1 373 ? 81.463 5.875 3.938 1.00 11.51 392 GLU A C 1
ATOM 2804 O O . GLU A 1 373 ? 80.703 5.321 3.111 1.00 10.92 392 GLU A O 1
ATOM 2810 N N . TYR A 1 374 ? 81.866 5.378 5.066 1.00 12.52 393 TYR A N 1
ATOM 2811 C CA . TYR A 1 374 ? 81.581 4.031 5.472 1.00 13.79 393 TYR A CA 1
ATOM 2812 C C . TYR A 1 374 ? 80.386 3.984 6.364 1.00 11.45 393 TYR A C 1
ATOM 2813 O O . TYR A 1 374 ? 80.365 4.358 7.503 1.00 11.54 393 TYR A O 1
ATOM 2822 N N . TRP A 1 375 ? 79.316 3.354 5.800 1.00 12.28 394 TRP A N 1
ATOM 2823 C CA . TRP A 1 375 ? 78.106 3.152 6.533 1.00 11.44 394 TRP A CA 1
ATOM 2824 C C . TRP A 1 375 ? 77.705 1.689 6.734 1.00 11.19 394 TRP A C 1
ATOM 2825 O O . TRP A 1 375 ? 76.933 1.356 7.656 1.00 10.62 394 TRP A O 1
ATOM 2836 N N . TYR A 1 376 ? 78.170 0.765 5.891 1.00 11.20 395 TYR A N 1
ATOM 2837 C CA . TYR A 1 376 ? 77.635 -0.585 5.938 1.00 14.06 395 TYR A CA 1
ATOM 2838 C C . TYR A 1 376 ? 78.714 -1.667 6.078 1.00 15.23 395 TYR A C 1
ATOM 2839 O O . TYR A 1 376 ? 79.471 -1.845 5.175 1.00 20.88 395 TYR A O 1
ATOM 2848 N N . GLY A 1 377 ? 78.839 -2.313 7.199 1.00 19.15 396 GLY A N 1
ATOM 2849 C CA . GLY A 1 377 ? 79.753 -3.562 7.119 1.00 24.84 396 GLY A CA 1
ATOM 2850 C C . GLY A 1 377 ? 79.382 -4.456 5.867 1.00 27.88 396 GLY A C 1
ATOM 2851 O O . GLY A 1 377 ? 78.605 -5.398 6.048 1.00 21.88 396 GLY A O 1
ATOM 2852 N N . ALA A 1 378 ? 80.022 -4.241 4.675 1.00 27.46 397 ALA A N 1
ATOM 2853 C CA . ALA A 1 378 ? 79.657 -4.732 3.321 1.00 33.51 397 ALA A CA 1
ATOM 2854 C C . ALA A 1 378 ? 80.712 -4.608 2.165 1.00 36.02 397 ALA A C 1
ATOM 2855 O O . ALA A 1 378 ? 80.809 -5.522 1.307 1.00 34.17 397 ALA A O 1
ATOM 2857 N N . GLY A 1 379 ? 81.452 -3.503 2.070 1.00 36.47 398 GLY A N 1
ATOM 2858 C CA . GLY A 1 379 ? 82.625 -3.464 1.097 1.00 45.58 398 GLY A CA 1
ATOM 2859 C C . GLY A 1 379 ? 83.744 -4.394 1.662 1.00 53.28 398 GLY A C 1
ATOM 2860 O O . GLY A 1 379 ? 83.526 -5.615 1.782 1.00 37.22 398 GLY A O 1
ATOM 2861 N N . ARG A 1 380 ? 84.901 -3.840 2.078 1.00 49.35 399 ARG A N 1
ATOM 2862 C CA . ARG A 1 380 ? 85.735 -4.571 3.002 1.00 42.07 399 ARG A CA 1
ATOM 2863 C C . ARG A 1 380 ? 85.369 -4.221 4.491 1.00 33.66 399 ARG A C 1
ATOM 2864 O O . ARG A 1 380 ? 84.442 -3.389 4.762 1.00 30.72 399 ARG A O 1
ATOM 2872 N N . LYS A 1 381 ? 85.877 -4.949 5.479 1.00 27.95 400 LYS A N 1
ATOM 2873 C CA . LYS A 1 381 ? 85.819 -4.417 6.793 1.00 31.12 400 LYS A CA 1
ATOM 2874 C C . LYS A 1 381 ? 86.596 -3.053 6.605 1.00 34.31 400 LYS A C 1
ATOM 2875 O O . LYS A 1 381 ? 87.247 -2.811 5.554 1.00 38.82 400 LYS A O 1
ATOM 2881 N N . PRO A 1 382 ? 86.346 -2.130 7.520 1.00 40.88 401 PRO A N 1
ATOM 2882 C CA . PRO A 1 382 ? 87.102 -0.886 7.559 1.00 37.54 401 PRO A CA 1
ATOM 2883 C C . PRO A 1 382 ? 88.584 -1.226 7.624 1.00 34.91 401 PRO A C 1
ATOM 2884 O O . PRO A 1 382 ? 89.299 -0.743 6.772 1.00 29.69 401 PRO A O 1
ATOM 2888 N N . GLN A 1 383 ? 88.950 -2.092 8.569 1.00 33.61 402 GLN A N 1
ATOM 2889 C CA . GLN A 1 383 ? 90.381 -2.522 8.787 1.00 36.73 402 GLN A CA 1
ATOM 2890 C C . GLN A 1 383 ? 91.064 -2.977 7.513 1.00 35.11 402 GLN A C 1
ATOM 2891 O O . GLN A 1 383 ? 92.231 -2.574 7.219 1.00 35.63 402 GLN A O 1
ATOM 2897 N N . GLU A 1 384 ? 90.338 -3.698 6.663 1.00 34.94 403 GLU A N 1
ATOM 2898 C CA . GLU A 1 384 ? 90.840 -3.931 5.303 1.00 37.42 403 GLU A CA 1
ATOM 2899 C C . GLU A 1 384 ? 91.084 -2.689 4.435 1.00 38.23 403 GLU A C 1
ATOM 2900 O O . GLU A 1 384 ? 92.067 -2.596 3.642 1.00 37.55 403 GLU A O 1
ATOM 2906 N N . LEU A 1 385 ? 90.182 -1.694 4.551 1.00 34.17 404 LEU A N 1
ATOM 2907 C CA . LEU A 1 385 ? 90.363 -0.481 3.786 1.00 25.87 404 LEU A CA 1
ATOM 2908 C C . LEU A 1 385 ? 91.535 0.422 4.286 1.00 22.25 404 LEU A C 1
ATOM 2909 O O . LEU A 1 385 ? 92.192 1.079 3.489 1.00 24.95 404 LEU A O 1
ATOM 2914 N N . VAL A 1 386 ? 91.688 0.399 5.567 1.00 23.81 405 VAL A N 1
ATOM 2915 C CA . VAL A 1 386 ? 92.817 1.068 6.260 1.00 23.55 405 VAL A CA 1
ATOM 2916 C C . VAL A 1 386 ? 94.119 0.466 5.653 1.00 21.92 405 VAL A C 1
ATOM 2917 O O . VAL A 1 386 ? 95.038 1.159 5.281 1.00 22.89 405 VAL A O 1
ATOM 2921 N N . GLN A 1 387 ? 94.148 -0.852 5.547 1.00 28.72 406 GLN A N 1
ATOM 2922 C CA . GLN A 1 387 ? 95.383 -1.518 5.102 1.00 33.34 406 GLN A CA 1
ATOM 2923 C C . GLN A 1 387 ? 95.763 -1.067 3.713 1.00 31.74 406 GLN A C 1
ATOM 2924 O O . GLN A 1 387 ? 96.930 -0.794 3.435 1.00 32.27 406 GLN A O 1
ATOM 2930 N N . ASP A 1 388 ? 94.748 -0.873 2.852 1.00 34.77 407 ASP A N 1
ATOM 2931 C CA . ASP A 1 388 ? 94.999 -0.401 1.502 1.00 36.31 407 ASP A CA 1
ATOM 2932 C C . ASP A 1 388 ? 95.200 1.108 1.339 1.00 29.93 407 ASP A C 1
ATOM 2933 O O . ASP A 1 388 ? 95.475 1.562 0.254 1.00 31.64 407 ASP A O 1
ATOM 2938 N N . GLY A 1 389 ? 95.040 1.884 2.416 1.00 27.03 408 GLY A N 1
ATOM 2939 C CA . GLY A 1 389 ? 95.373 3.278 2.385 1.00 25.48 408 GLY A CA 1
ATOM 2940 C C . GLY A 1 389 ? 94.235 4.194 1.928 1.00 23.64 408 GLY A C 1
ATOM 2941 O O . GLY A 1 389 ? 94.487 5.218 1.411 1.00 22.16 408 GLY A O 1
ATOM 2942 N N . TYR A 1 390 ? 93.007 3.741 2.031 1.00 24.44 409 TYR A N 1
ATOM 2943 C CA . TYR A 1 390 ? 91.879 4.567 1.574 1.00 24.56 409 TYR A CA 1
ATOM 2944 C C . TYR A 1 390 ? 91.603 5.632 2.620 1.00 18.36 409 TYR A C 1
ATOM 2945 O O . TYR A 1 390 ? 91.783 5.402 3.760 1.00 16.19 409 TYR A O 1
ATOM 2954 N N . THR A 1 391 ? 91.035 6.754 2.176 1.00 17.86 410 THR A N 1
ATOM 2955 C CA . THR A 1 391 ? 90.622 7.822 3.088 1.00 15.96 410 THR A CA 1
ATOM 2956 C C . THR A 1 391 ? 89.176 7.490 3.493 1.00 15.20 410 THR A C 1
ATOM 2957 O O . THR A 1 391 ? 88.417 7.160 2.574 1.00 15.49 410 THR A O 1
ATOM 2961 N N . LEU A 1 392 ? 88.876 7.610 4.785 1.00 14.77 411 LEU A N 1
ATOM 2962 C CA . LEU A 1 392 ? 87.628 7.055 5.336 1.00 15.00 411 LEU A CA 1
ATOM 2963 C C . LEU A 1 392 ? 86.944 8.114 6.147 1.00 14.68 411 LEU A C 1
ATOM 2964 O O . LEU A 1 392 ? 87.569 8.823 6.941 1.00 13.63 411 LEU A O 1
ATOM 2969 N N . MET A 1 393 ? 85.619 8.211 6.007 1.00 12.67 412 MET A N 1
ATOM 2970 C CA . MET A 1 393 ? 84.783 8.966 6.969 1.00 12.92 412 MET A CA 1
ATOM 2971 C C . MET A 1 393 ? 83.825 8.000 7.637 1.00 12.72 412 MET A C 1
ATOM 2972 O O . MET A 1 393 ? 83.263 7.132 6.932 1.00 11.63 412 MET A O 1
ATOM 2977 N N . ASN A 1 394 ? 83.650 8.093 8.914 1.00 10.77 413 ASN A N 1
ATOM 2978 C CA . ASN A 1 394 ? 82.756 7.111 9.636 1.00 11.45 413 ASN A CA 1
ATOM 2979 C C . ASN A 1 394 ? 81.306 7.660 9.510 1.00 11.00 413 ASN A C 1
ATOM 2980 O O . ASN A 1 394 ? 80.962 8.674 10.105 1.00 10.10 413 ASN A O 1
ATOM 2985 N N . ALA A 1 395 ? 80.430 6.919 8.755 1.00 9.92 414 ALA A N 1
ATOM 2986 C CA . ALA A 1 395 ? 79.061 7.235 8.563 1.00 9.93 414 ALA A CA 1
ATOM 2987 C C . ALA A 1 395 ? 78.205 5.990 9.047 1.00 9.53 414 ALA A C 1
ATOM 2988 O O . ALA A 1 395 ? 77.185 5.663 8.453 1.00 10.15 414 ALA A O 1
ATOM 2990 N N . THR A 1 396 ? 78.588 5.486 10.212 1.00 10.22 415 THR A N 1
ATOM 2991 C CA . THR A 1 396 ? 77.946 4.299 10.785 1.00 11.02 415 THR A CA 1
ATOM 2992 C C . THR A 1 396 ? 76.421 4.456 10.815 1.00 9.92 415 THR A C 1
ATOM 2993 O O . THR A 1 396 ? 75.853 5.498 11.146 1.00 10.71 415 THR A O 1
ATOM 2997 N N . GLN A 1 397 ? 75.748 3.311 10.649 1.00 10.09 416 GLN A N 1
ATOM 2998 C CA . GLN A 1 397 ? 74.291 3.286 10.885 1.00 10.57 416 GLN A CA 1
ATOM 2999 C C . GLN A 1 397 ? 73.897 3.527 12.323 1.00 9.51 416 GLN A C 1
ATOM 3000 O O . GLN A 1 397 ? 72.709 3.784 12.618 1.00 9.70 416 GLN A O 1
ATOM 3006 N N . ALA A 1 398 ? 74.801 3.431 13.323 1.00 8.72 417 ALA A N 1
ATOM 3007 C CA . ALA A 1 398 ? 74.526 3.794 14.669 1.00 9.65 417 ALA A CA 1
ATOM 3008 C C . ALA A 1 398 ? 74.160 5.341 14.876 1.00 9.46 417 ALA A C 1
ATOM 3009 O O . ALA A 1 398 ? 73.653 5.723 15.927 1.00 10.21 417 ALA A O 1
ATOM 3011 N N . LEU A 1 399 ? 74.508 6.104 13.783 1.00 10.31 418 LEU A N 1
ATOM 3012 C CA . LEU A 1 399 ? 74.247 7.520 13.768 1.00 9.94 418 LEU A CA 1
ATOM 3013 C C . LEU A 1 399 ? 73.216 7.921 12.716 1.00 10.35 418 LEU A C 1
ATOM 3014 O O . LEU A 1 399 ? 73.055 9.077 12.365 1.00 9.54 418 LEU A O 1
ATOM 3019 N N . TYR A 1 400 ? 72.409 6.962 12.278 1.00 9.32 419 TYR A N 1
ATOM 3020 C CA . TYR A 1 400 ? 71.238 7.227 11.413 1.00 8.54 419 TYR A CA 1
ATOM 3021 C C . TYR A 1 400 ? 69.964 7.509 12.138 1.00 8.30 419 TYR A C 1
ATOM 3022 O O . TYR A 1 400 ? 69.591 6.887 13.172 1.00 9.19 419 TYR A O 1
ATOM 3031 N N . TRP A 1 401 ? 69.178 8.439 11.539 1.00 8.16 420 TRP A N 1
ATOM 3032 C CA . TRP A 1 401 ? 67.750 8.545 11.750 1.00 9.02 420 TRP A CA 1
ATOM 3033 C C . TRP A 1 401 ? 67.039 8.359 10.410 1.00 8.55 420 TRP A C 1
ATOM 3034 O O . TRP A 1 401 ? 67.457 8.768 9.360 1.00 10.81 420 TRP A O 1
ATOM 3045 N N . SER A 1 402 ? 65.881 7.732 10.543 1.00 8.98 421 SER A N 1
ATOM 3046 C CA . SER A 1 402 ? 64.909 7.645 9.490 1.00 8.70 421 SER A CA 1
ATOM 3047 C C . SER A 1 402 ? 63.534 8.020 10.048 1.00 8.29 421 SER A C 1
ATOM 3048 O O . SER A 1 402 ? 63.153 7.679 11.190 1.00 8.93 421 SER A O 1
ATOM 3051 N N . ARG A 1 403 ? 62.693 8.684 9.192 1.00 8.11 422 ARG A N 1
ATOM 3052 C CA . ARG A 1 403 ? 61.352 8.961 9.653 1.00 8.77 422 ARG A CA 1
ATOM 3053 C C . ARG A 1 403 ? 60.526 7.685 9.870 1.00 8.70 422 ARG A C 1
ATOM 3054 O O . ARG A 1 403 ? 59.616 7.684 10.732 1.00 10.50 422 ARG A O 1
ATOM 3062 N N . SER A 1 404 ? 60.788 6.710 9.023 1.00 9.31 423 SER A N 1
ATOM 3063 C CA . SER A 1 404 ? 59.966 5.457 8.969 1.00 9.80 423 SER A CA 1
ATOM 3064 C C . SER A 1 404 ? 60.637 4.234 9.547 1.00 10.68 423 SER A C 1
ATOM 3065 O O . SER A 1 404 ? 59.931 3.370 10.122 1.00 12.18 423 SER A O 1
ATOM 3068 N N . ALA A 1 405 ? 61.932 4.067 9.349 1.00 10.19 424 ALA A N 1
ATOM 3069 C CA . ALA A 1 405 ? 62.658 2.889 9.771 1.00 11.32 424 ALA A CA 1
ATOM 3070 C C . ALA A 1 405 ? 63.102 3.054 11.239 1.00 11.32 424 ALA A C 1
ATOM 3071 O O . ALA A 1 405 ? 64.107 3.694 11.510 1.00 10.88 424 ALA A O 1
ATOM 3073 N N . GLN A 1 406 ? 62.336 2.432 12.159 1.00 10.57 425 GLN A N 1
ATOM 3074 C CA . GLN A 1 406 ? 62.525 2.596 13.576 1.00 10.33 425 GLN A CA 1
ATOM 3075 C C . GLN A 1 406 ? 63.826 1.924 13.998 1.00 10.83 425 GLN A C 1
ATOM 3076 O O . GLN A 1 406 ? 64.326 2.222 15.101 1.00 11.95 425 GLN A O 1
ATOM 3082 N N . VAL A 1 407 ? 64.393 1.106 13.146 1.00 10.94 426 VAL A N 1
ATOM 3083 C CA . VAL A 1 407 ? 65.768 0.582 13.420 1.00 11.59 426 VAL A CA 1
ATOM 3084 C C . VAL A 1 407 ? 66.769 1.688 13.451 1.00 13.16 426 VAL A C 1
ATOM 3085 O O . VAL A 1 407 ? 67.831 1.576 14.066 1.00 14.67 426 VAL A O 1
ATOM 3089 N N . TYR A 1 408 ? 66.430 2.783 12.846 1.00 11.30 427 TYR A N 1
ATOM 3090 C CA . TYR A 1 408 ? 67.334 3.956 12.773 1.00 10.40 427 TYR A CA 1
ATOM 3091 C C . TYR A 1 408 ? 66.892 5.159 13.568 1.00 10.00 427 TYR A C 1
ATOM 3092 O O . TYR A 1 408 ? 66.222 6.093 13.029 1.00 10.75 427 TYR A O 1
ATOM 3101 N N . LYS A 1 409 ? 67.165 5.106 14.860 1.00 10.10 428 LYS A N 1
ATOM 3102 C CA . LYS A 1 409 ? 66.990 6.264 15.722 1.00 10.89 428 LYS A CA 1
ATOM 3103 C C . LYS A 1 409 ? 68.215 6.389 16.570 1.00 11.05 428 LYS A C 1
ATOM 3104 O O . LYS A 1 409 ? 68.508 5.500 17.369 1.00 12.68 428 LYS A O 1
ATOM 3110 N N . VAL A 1 410 ? 68.946 7.455 16.419 1.00 10.98 429 VAL A N 1
ATOM 3111 C CA . VAL A 1 410 ? 70.206 7.527 17.181 1.00 11.48 429 VAL A CA 1
ATOM 3112 C C . VAL A 1 410 ? 69.926 7.472 18.683 1.00 11.35 429 VAL A C 1
ATOM 3113 O O . VAL A 1 410 ? 69.018 8.118 19.205 1.00 12.52 429 VAL A O 1
ATOM 3117 N N . ASN A 1 411 ? 70.745 6.687 19.349 1.00 11.67 430 ASN A N 1
ATOM 3118 C CA . ASN A 1 411 ? 70.699 6.597 20.800 1.00 12.15 430 ASN A CA 1
ATOM 3119 C C . ASN A 1 411 ? 71.957 7.175 21.441 1.00 12.05 430 ASN A C 1
ATOM 3120 O O . ASN A 1 411 ? 72.912 6.468 21.656 1.00 12.82 430 ASN A O 1
ATOM 3125 N N . ALA A 1 412 ? 71.909 8.500 21.679 1.00 11.60 431 ALA A N 1
ATOM 3126 C CA . ALA A 1 412 ? 73.128 9.204 22.110 1.00 11.51 431 ALA A CA 1
ATOM 3127 C C . ALA A 1 412 ? 73.538 8.700 23.485 1.00 13.06 431 ALA A C 1
ATOM 3128 O O . ALA A 1 412 ? 74.742 8.559 23.730 1.00 13.16 431 ALA A O 1
ATOM 3130 N N . ALA A 1 413 ? 72.591 8.332 24.324 1.00 12.45 432 ALA A N 1
ATOM 3131 C CA . ALA A 1 413 ? 72.930 7.888 25.703 1.00 14.44 432 ALA A CA 1
ATOM 3132 C C . ALA A 1 413 ? 73.757 6.648 25.568 1.00 14.95 432 ALA A C 1
ATOM 3133 O O . ALA A 1 413 ? 74.815 6.453 26.187 1.00 13.95 432 ALA A O 1
ATOM 3135 N N . ARG A 1 414 ? 73.251 5.682 24.808 1.00 14.60 433 ARG A N 1
ATOM 3136 C CA . ARG A 1 414 ? 74.003 4.477 24.580 1.00 16.54 433 ARG A CA 1
ATOM 3137 C C . ARG A 1 414 ? 75.393 4.630 24.024 1.00 16.57 433 ARG A C 1
ATOM 3138 O O . ARG A 1 414 ? 76.377 4.031 24.474 1.00 14.17 433 ARG A O 1
ATOM 3146 N N . LEU A 1 415 ? 75.554 5.440 22.982 1.00 14.20 434 LEU A N 1
ATOM 3147 C CA . LEU A 1 415 ? 76.869 5.632 22.416 1.00 14.63 434 LEU A CA 1
ATOM 3148 C C . LEU A 1 415 ? 77.824 6.322 23.386 1.00 12.87 434 LEU A C 1
ATOM 3149 O O . LEU A 1 415 ? 78.997 6.019 23.384 1.00 13.77 434 LEU A O 1
ATOM 3154 N N . TYR A 1 416 ? 77.283 7.286 24.107 1.00 12.36 435 TYR A N 1
ATOM 3155 C CA . TYR A 1 416 ? 78.090 8.053 25.103 1.00 13.10 435 TYR A CA 1
ATOM 3156 C C . TYR A 1 416 ? 78.579 7.060 26.178 1.00 13.97 435 TYR A C 1
ATOM 3157 O O . TYR A 1 416 ? 79.763 6.992 26.474 1.00 13.84 435 TYR A O 1
ATOM 3166 N N . ASN A 1 417 ? 77.632 6.322 26.719 1.00 13.50 436 ASN A N 1
ATOM 3167 C CA . ASN A 1 417 ? 77.967 5.324 27.772 1.00 12.65 436 ASN A CA 1
ATOM 3168 C C . ASN A 1 417 ? 78.758 4.135 27.391 1.00 13.17 436 ASN A C 1
ATOM 3169 O O . ASN A 1 417 ? 79.456 3.594 28.290 1.00 14.06 436 ASN A O 1
ATOM 3174 N N . ASN A 1 418 ? 78.693 3.673 26.137 1.00 11.68 437 ASN A N 1
ATOM 3175 C CA . ASN A 1 418 ? 79.400 2.528 25.677 1.00 14.18 437 ASN A CA 1
ATOM 3176 C C . ASN A 1 418 ? 80.707 2.828 25.071 1.00 14.79 437 ASN A C 1
ATOM 3177 O O . ASN A 1 418 ? 81.275 1.997 24.492 1.00 15.00 437 ASN A O 1
ATOM 3182 N N . ASN A 1 419 ? 81.174 4.083 25.175 1.00 16.70 438 ASN A N 1
ATOM 3183 C CA . ASN A 1 419 ? 82.525 4.406 24.641 1.00 19.08 438 ASN A CA 1
ATOM 3184 C C . ASN A 1 419 ? 82.809 4.374 23.112 1.00 15.72 438 ASN A C 1
ATOM 3185 O O . ASN A 1 419 ? 83.879 4.140 22.645 1.00 18.02 438 ASN A O 1
ATOM 3190 N N . TRP A 1 420 ? 81.754 4.673 22.349 1.00 14.95 439 TRP A N 1
ATOM 3191 C CA . TRP A 1 420 ? 81.827 4.850 20.937 1.00 12.68 439 TRP A CA 1
ATOM 3192 C C . TRP A 1 420 ? 82.814 5.986 20.689 1.00 12.64 439 TRP A C 1
ATOM 3193 O O . TRP A 1 420 ? 82.741 6.946 21.429 1.00 12.68 439 TRP A O 1
ATOM 3204 N N . ASN A 1 421 ? 83.601 5.847 19.651 1.00 13.63 440 ASN A N 1
ATOM 3205 C CA . ASN A 1 421 ? 84.369 7.008 19.192 1.00 12.96 440 ASN A CA 1
ATOM 3206 C C . ASN A 1 421 ? 84.379 7.013 17.689 1.00 13.75 440 ASN A C 1
ATOM 3207 O O . ASN A 1 421 ? 83.913 6.078 17.058 1.00 13.50 440 ASN A O 1
ATOM 3212 N N . VAL A 1 422 ? 85.018 8.006 17.086 1.00 12.05 441 VAL A N 1
ATOM 3213 C CA . VAL A 1 422 ? 85.043 8.096 15.647 1.00 11.85 441 VAL A CA 1
ATOM 3214 C C . VAL A 1 422 ? 85.742 6.958 14.915 1.00 11.74 441 VAL A C 1
ATOM 3215 O O . VAL A 1 422 ? 85.462 6.765 13.727 1.00 11.94 441 VAL A O 1
ATOM 3219 N N . GLY A 1 423 ? 86.615 6.189 15.627 1.00 13.67 442 GLY A N 1
ATOM 3220 C CA . GLY A 1 423 ? 87.138 4.911 15.063 1.00 13.97 442 GLY A CA 1
ATOM 3221 C C . GLY A 1 423 ? 86.206 3.673 15.081 1.00 13.89 442 GLY A C 1
ATOM 3222 O O . GLY A 1 423 ? 86.580 2.643 14.529 1.00 15.69 442 GLY A O 1
ATOM 3223 N N . THR A 1 424 ? 85.035 3.872 15.606 1.00 14.21 443 THR A N 1
ATOM 3224 C CA . THR A 1 424 ? 84.059 2.760 15.832 1.00 13.73 443 THR A CA 1
ATOM 3225 C C . THR A 1 424 ? 83.147 2.687 14.629 1.00 14.50 443 THR A C 1
ATOM 3226 O O . THR A 1 424 ? 82.118 3.414 14.605 1.00 14.96 443 THR A O 1
ATOM 3230 N N . PHE A 1 425 ? 83.596 1.932 13.682 1.00 15.94 444 PHE A N 1
ATOM 3231 C CA . PHE A 1 425 ? 82.967 1.797 12.360 1.00 15.79 444 PHE A CA 1
ATOM 3232 C C . PHE A 1 425 ? 81.697 0.904 12.514 1.00 15.90 444 PHE A C 1
ATOM 3233 O O . PHE A 1 425 ? 81.460 0.345 13.565 1.00 16.44 444 PHE A O 1
ATOM 3241 N N . ASP A 1 426 ? 80.882 0.927 11.461 1.00 14.71 445 ASP A N 1
ATOM 3242 C CA . ASP A 1 426 ? 79.597 0.198 11.440 1.00 15.35 445 ASP A CA 1
ATOM 3243 C C . ASP A 1 426 ? 79.821 -1.234 11.947 1.00 16.31 445 ASP A C 1
ATOM 3244 O O . ASP A 1 426 ? 80.658 -1.939 11.446 1.00 18.46 445 ASP A O 1
ATOM 3249 N N . GLY A 1 427 ? 78.885 -1.632 12.753 1.00 20.84 446 GLY A N 1
ATOM 3250 C CA . GLY A 1 427 ? 78.864 -3.047 13.204 1.00 26.00 446 GLY A CA 1
ATOM 3251 C C . GLY A 1 427 ? 79.884 -3.208 14.341 1.00 28.17 446 GLY A C 1
ATOM 3252 O O . GLY A 1 427 ? 80.314 -4.331 14.625 1.00 37.37 446 GLY A O 1
ATOM 3253 N N . GLY A 1 428 ? 80.235 -2.119 15.003 1.00 26.43 447 GLY A N 1
ATOM 3254 C CA . GLY A 1 428 ? 81.259 -2.189 16.093 1.00 28.56 447 GLY A CA 1
ATOM 3255 C C . GLY A 1 428 ? 82.657 -2.615 15.686 1.00 29.76 447 GLY A C 1
ATOM 3256 O O . GLY A 1 428 ? 83.405 -3.105 16.545 1.00 36.43 447 GLY A O 1
ATOM 3257 N N . ARG A 1 429 ? 83.006 -2.405 14.428 1.00 26.91 448 ARG A N 1
ATOM 3258 C CA . ARG A 1 429 ? 84.283 -2.675 13.830 1.00 25.54 448 ARG A CA 1
ATOM 3259 C C . ARG A 1 429 ? 85.264 -1.486 14.150 1.00 25.38 448 ARG A C 1
ATOM 3260 O O . ARG A 1 429 ? 85.151 -0.437 13.595 1.00 21.20 448 ARG A O 1
ATOM 3268 N N . GLN A 1 430 ? 86.161 -1.675 15.082 1.00 23.47 449 GLN A N 1
ATOM 3269 C CA . GLN A 1 430 ? 87.043 -0.573 15.611 1.00 22.17 449 GLN A CA 1
ATOM 3270 C C . GLN A 1 430 ? 88.257 -0.518 14.737 1.00 24.51 449 GLN A C 1
ATOM 3271 O O . GLN A 1 430 ? 88.802 -1.540 14.278 1.00 25.89 449 GLN A O 1
ATOM 3277 N N . ILE A 1 431 ? 88.646 0.705 14.411 1.00 21.57 450 ILE A N 1
ATOM 3278 C CA . ILE A 1 431 ? 89.876 0.946 13.693 1.00 18.55 450 ILE A CA 1
ATOM 3279 C C . ILE A 1 431 ? 90.582 1.944 14.533 1.00 16.59 450 ILE A C 1
ATOM 3280 O O . ILE A 1 431 ? 90.058 2.423 15.504 1.00 18.40 450 ILE A O 1
ATOM 3285 N N . ASP A 1 432 ? 91.882 2.151 14.200 1.00 19.12 451 ASP A N 1
ATOM 3286 C CA . ASP A 1 432 ? 92.648 3.124 14.942 1.00 18.92 451 ASP A CA 1
ATOM 3287 C C . ASP A 1 432 ? 91.991 4.543 14.736 1.00 17.76 451 ASP A C 1
ATOM 3288 O O . ASP A 1 432 ? 91.917 5.036 13.604 1.00 19.07 451 ASP A O 1
ATOM 3293 N N . LYS A 1 433 ? 91.546 5.108 15.818 1.00 16.45 452 LYS A N 1
ATOM 3294 C CA . LYS A 1 433 ? 90.820 6.397 15.686 1.00 16.68 452 LYS A CA 1
ATOM 3295 C C . LYS A 1 433 ? 91.860 7.479 15.287 1.00 15.67 452 LYS A C 1
ATOM 3296 O O . LYS A 1 433 ? 91.501 8.559 14.834 1.00 16.56 452 LYS A O 1
ATOM 3302 N N . ASN A 1 434 ? 93.137 7.181 15.499 1.00 16.63 453 ASN A N 1
ATOM 3303 C CA . ASN A 1 434 ? 94.196 8.073 14.961 1.00 18.38 453 ASN A CA 1
ATOM 3304 C C . ASN A 1 434 ? 94.720 7.775 13.576 1.00 17.00 453 ASN A C 1
ATOM 3305 O O . ASN A 1 434 ? 95.711 8.362 13.117 1.00 19.78 453 ASN A O 1
ATOM 3310 N N . TYR A 1 435 ? 94.038 6.878 12.831 1.00 17.33 454 TYR A N 1
ATOM 3311 C CA . TYR A 1 435 ? 94.355 6.617 11.453 1.00 19.17 454 TYR A CA 1
ATOM 3312 C C . TYR A 1 435 ? 94.525 7.904 10.689 1.00 17.38 454 TYR A C 1
ATOM 3313 O O . TYR A 1 435 ? 93.662 8.804 10.741 1.00 19.21 454 TYR A O 1
ATOM 3322 N N . ASP A 1 436 ? 95.671 8.109 10.006 1.00 21.94 455 ASP A N 1
ATOM 3323 C CA . ASP A 1 436 ? 95.919 9.441 9.503 1.00 23.69 455 ASP A CA 1
ATOM 3324 C C . ASP A 1 436 ? 95.085 9.840 8.293 1.00 19.88 455 ASP A C 1
ATOM 3325 O O . ASP A 1 436 ? 95.068 11.008 7.945 1.00 24.31 455 ASP A O 1
ATOM 3330 N N . LYS A 1 437 ? 94.287 8.919 7.712 1.00 17.39 456 LYS A N 1
ATOM 3331 C CA . LYS A 1 437 ? 93.335 9.240 6.671 1.00 17.06 456 LYS A CA 1
ATOM 3332 C C . LYS A 1 437 ? 91.844 9.039 7.150 1.00 14.41 456 LYS A C 1
ATOM 3333 O O . LYS A 1 437 ? 91.030 8.794 6.263 1.00 13.07 456 LYS A O 1
ATOM 3339 N N . LEU A 1 438 ? 91.615 9.149 8.438 1.00 14.75 457 LEU A N 1
ATOM 3340 C CA . LEU A 1 438 ? 90.255 9.165 9.030 1.00 15.05 457 LEU A CA 1
ATOM 3341 C C . LEU A 1 438 ? 89.849 10.614 9.131 1.00 13.73 457 LEU A C 1
ATOM 3342 O O . LEU A 1 438 ? 90.396 11.415 9.920 1.00 13.72 457 LEU A O 1
ATOM 3347 N N . THR A 1 439 ? 88.881 10.977 8.297 1.00 12.20 458 THR A N 1
ATOM 3348 C CA . THR A 1 439 ? 88.462 12.347 8.136 1.00 12.97 458 THR A CA 1
ATOM 3349 C C . THR A 1 439 ? 87.590 12.858 9.275 1.00 11.42 458 THR A C 1
ATOM 3350 O O . THR A 1 439 ? 87.511 14.024 9.462 1.00 11.92 458 THR A O 1
ATOM 3354 N N . GLY A 1 440 ? 86.843 11.994 9.986 1.00 12.08 459 GLY A N 1
ATOM 3355 C CA . GLY A 1 440 ? 85.830 12.388 10.924 1.00 10.54 459 GLY A CA 1
ATOM 3356 C C . GLY A 1 440 ? 84.632 11.493 10.781 1.00 10.80 459 GLY A C 1
ATOM 3357 O O . GLY A 1 440 ? 84.783 10.353 10.421 1.00 9.61 459 GLY A O 1
ATOM 3358 N N . ALA A 1 441 ? 83.467 12.042 11.112 1.00 10.04 460 ALA A N 1
ATOM 3359 C CA . ALA A 1 441 ? 82.291 11.185 11.282 1.00 10.63 460 ALA A CA 1
ATOM 3360 C C . ALA A 1 441 ? 81.088 12.064 11.125 1.00 9.82 460 ALA A C 1
ATOM 3361 O O . ALA A 1 441 ? 81.140 13.341 11.273 1.00 10.00 460 ALA A O 1
ATOM 3363 N N . LYS A 1 442 ? 79.923 11.425 10.888 1.00 9.27 461 LYS A N 1
ATOM 3364 C CA . LYS A 1 442 ? 78.693 12.179 10.670 1.00 7.99 461 LYS A CA 1
ATOM 3365 C C . LYS A 1 442 ? 77.502 11.316 11.081 1.00 8.10 461 LYS A C 1
ATOM 3366 O O . LYS A 1 442 ? 77.516 10.093 10.982 1.00 9.14 461 LYS A O 1
ATOM 3372 N N . VAL A 1 443 ? 76.488 12.028 11.521 1.00 7.99 462 VAL A N 1
ATOM 3373 C CA . VAL A 1 443 ? 75.093 11.515 11.613 1.00 7.80 462 VAL A CA 1
ATOM 3374 C C . VAL A 1 443 ? 74.465 11.641 10.280 1.00 8.37 462 VAL A C 1
ATOM 3375 O O . VAL A 1 443 ? 74.963 12.305 9.359 1.00 7.83 462 VAL A O 1
ATOM 3379 N N . SER A 1 444 ? 73.375 10.884 10.107 1.00 8.23 463 SER A N 1
ATOM 3380 C CA . SER A 1 444 ? 72.634 10.855 8.813 1.00 8.36 463 SER A CA 1
ATOM 3381 C C . SER A 1 444 ? 71.132 10.886 8.981 1.00 8.09 463 SER A C 1
ATOM 3382 O O . SER A 1 444 ? 70.594 10.199 9.862 1.00 8.43 463 SER A O 1
ATOM 3385 N N . ILE A 1 445 ? 70.515 11.783 8.248 1.00 8.09 464 ILE A N 1
ATOM 3386 C CA . ILE A 1 445 ? 69.129 12.149 8.463 1.00 7.88 464 ILE A CA 1
ATOM 3387 C C . ILE A 1 445 ? 68.356 11.821 7.187 1.00 7.44 464 ILE A C 1
ATOM 3388 O O . ILE A 1 445 ? 68.408 12.561 6.198 1.00 8.19 464 ILE A O 1
ATOM 3393 N N . TRP A 1 446 ? 67.622 10.690 7.201 1.00 8.13 465 TRP A N 1
ATOM 3394 C CA . TRP A 1 446 ? 67.048 10.096 6.011 1.00 9.91 465 TRP A CA 1
ATOM 3395 C C . TRP A 1 446 ? 65.517 10.143 6.140 1.00 9.37 465 TRP A C 1
ATOM 3396 O O . TRP A 1 446 ? 64.941 9.900 7.209 1.00 9.47 465 TRP A O 1
ATOM 3407 N N . PRO A 1 447 ? 64.828 10.509 5.053 1.00 8.79 466 PRO A N 1
ATOM 3408 C CA . PRO A 1 447 ? 63.370 10.594 5.122 1.00 9.01 466 PRO A CA 1
ATOM 3409 C C . PRO A 1 447 ? 62.683 9.233 5.051 1.00 8.80 466 PRO A C 1
ATOM 3410 O O . PRO A 1 447 ? 61.747 9.023 5.798 1.00 10.57 466 PRO A O 1
ATOM 3414 N N . ASP A 1 448 ? 63.078 8.406 4.078 1.00 9.76 467 ASP A N 1
ATOM 3415 C CA . ASP A 1 448 ? 62.437 7.112 3.802 1.00 10.94 467 ASP A CA 1
ATOM 3416 C C . ASP A 1 448 ? 60.911 7.336 3.751 1.00 10.91 467 ASP A C 1
ATOM 3417 O O . ASP A 1 448 ? 60.507 8.315 3.099 1.00 10.51 467 ASP A O 1
ATOM 3422 N N . SER A 1 449 ? 60.041 6.468 4.255 1.00 10.20 468 SER A N 1
ATOM 3423 C CA . SER A 1 449 ? 58.586 6.723 4.173 1.00 11.01 468 SER A CA 1
ATOM 3424 C C . SER A 1 449 ? 58.219 7.915 5.022 1.00 9.96 468 SER A C 1
ATOM 3425 O O . SER A 1 449 ? 58.369 7.956 6.216 1.00 11.27 468 SER A O 1
ATOM 3428 N N . SER A 1 450 ? 57.825 9.013 4.367 1.00 10.23 469 SER A N 1
ATOM 3429 C CA . SER A 1 450 ? 58.061 10.397 4.917 1.00 9.61 469 SER A CA 1
ATOM 3430 C C . SER A 1 450 ? 56.849 11.021 5.667 1.00 9.85 469 SER A C 1
ATOM 3431 O O . SER A 1 450 ? 56.970 12.090 6.315 1.00 9.55 469 SER A O 1
ATOM 3434 N N . TYR A 1 451 ? 55.704 10.336 5.654 1.00 10.20 470 TYR A N 1
ATOM 3435 C CA . TYR A 1 451 ? 54.493 10.899 6.301 1.00 9.70 470 TYR A CA 1
ATOM 3436 C C . TYR A 1 451 ? 54.565 10.645 7.805 1.00 9.07 470 TYR A C 1
ATOM 3437 O O . TYR A 1 451 ? 53.743 11.232 8.510 1.00 10.38 470 TYR A O 1
ATOM 3446 N N . PHE A 1 452 ? 55.488 9.804 8.308 1.00 10.13 471 PHE A N 1
ATOM 3447 C CA . PHE A 1 452 ? 55.474 9.450 9.737 1.00 9.19 471 PHE A CA 1
ATOM 3448 C C . PHE A 1 452 ? 55.897 10.606 10.649 1.00 9.33 471 PHE A C 1
ATOM 3449 O O . PHE A 1 452 ? 55.628 10.577 11.862 1.00 10.27 471 PHE A O 1
ATOM 3457 N N . GLN A 1 453 ? 56.679 11.560 10.105 1.00 9.69 472 GLN A N 1
ATOM 3458 C CA . GLN A 1 453 ? 57.226 12.598 10.889 1.00 10.29 472 GLN A CA 1
ATOM 3459 C C . GLN A 1 453 ? 57.291 13.841 10.047 1.00 10.06 472 GLN A C 1
ATOM 3460 O O . GLN A 1 453 ? 57.765 13.783 8.890 1.00 11.17 472 GLN A O 1
ATOM 3466 N N . THR A 1 454 ? 56.874 14.980 10.587 1.00 9.22 473 THR A N 1
ATOM 3467 C CA . THR A 1 454 ? 57.080 16.225 9.874 1.00 8.98 473 THR A CA 1
ATOM 3468 C C . THR A 1 454 ? 58.543 16.635 10.010 1.00 8.51 473 THR A C 1
ATOM 3469 O O . THR A 1 454 ? 59.246 16.210 10.926 1.00 10.04 473 THR A O 1
ATOM 3473 N N . GLU A 1 455 ? 58.980 17.553 9.117 1.00 8.85 474 GLU A N 1
ATOM 3474 C CA . GLU A 1 455 ? 60.380 18.059 9.260 1.00 8.30 474 GLU A CA 1
ATOM 3475 C C . GLU A 1 455 ? 60.637 18.727 10.622 1.00 7.79 474 GLU A C 1
ATOM 3476 O O . GLU A 1 455 ? 61.672 18.580 11.249 1.00 8.31 474 GLU A O 1
ATOM 3482 N N . ASN A 1 456 ? 59.607 19.369 11.175 1.00 7.87 475 ASN A N 1
ATOM 3483 C CA . ASN A 1 456 ? 59.732 19.954 12.503 1.00 8.12 475 ASN A CA 1
ATOM 3484 C C . ASN A 1 456 ? 59.901 18.918 13.616 1.00 8.13 475 ASN A C 1
ATOM 3485 O O . ASN A 1 456 ? 60.630 19.169 14.587 1.00 9.92 475 ASN A O 1
ATOM 3490 N N . GLU A 1 457 ? 59.216 17.753 13.444 1.00 8.08 476 GLU A N 1
ATOM 3491 C CA . GLU A 1 457 ? 59.442 16.678 14.399 1.00 7.63 476 GLU A CA 1
ATOM 3492 C C . GLU A 1 457 ? 60.850 16.100 14.243 1.00 7.41 476 GLU A C 1
ATOM 3493 O O . GLU A 1 457 ? 61.460 15.708 15.237 1.00 8.98 476 GLU A O 1
ATOM 3499 N N . VAL A 1 458 ? 61.333 16.040 13.016 1.00 7.19 477 VAL A N 1
ATOM 3500 C CA . VAL A 1 458 ? 62.736 15.572 12.823 1.00 7.25 477 VAL A CA 1
ATOM 3501 C C . VAL A 1 458 ? 63.687 16.498 13.574 1.00 8.24 477 VAL A C 1
ATOM 3502 O O . VAL A 1 458 ? 64.567 16.073 14.321 1.00 8.15 477 VAL A O 1
ATOM 3506 N N . GLU A 1 459 ? 63.497 17.799 13.405 1.00 8.48 478 GLU A N 1
ATOM 3507 C CA . GLU A 1 459 ? 64.316 18.777 14.129 1.00 8.88 478 GLU A CA 1
ATOM 3508 C C . GLU A 1 459 ? 64.295 18.532 15.665 1.00 8.78 478 GLU A C 1
ATOM 3509 O O . GLU A 1 459 ? 65.361 18.560 16.294 1.00 9.47 478 GLU A O 1
ATOM 3515 N N . LYS A 1 460 ? 63.127 18.310 16.287 1.00 8.77 479 LYS A N 1
ATOM 3516 C CA . LYS A 1 460 ? 63.080 18.039 17.695 1.00 9.93 479 LYS A CA 1
ATOM 3517 C C . LYS A 1 460 ? 63.870 16.787 17.983 1.00 9.04 479 LYS A C 1
ATOM 3518 O O . LYS A 1 460 ? 64.613 16.714 18.985 1.00 11.56 479 LYS A O 1
ATOM 3524 N N . GLU A 1 461 ? 63.693 15.748 17.158 1.00 9.45 480 GLU A N 1
ATOM 3525 C CA . GLU A 1 461 ? 64.279 14.438 17.501 1.00 9.27 480 GLU A CA 1
ATOM 3526 C C . GLU A 1 461 ? 65.825 14.433 17.456 1.00 9.42 480 GLU A C 1
ATOM 3527 O O . GLU A 1 461 ? 66.494 13.792 18.243 1.00 11.93 480 GLU A O 1
ATOM 3533 N N . ILE A 1 462 ? 66.353 15.071 16.416 1.00 8.98 481 ILE A N 1
ATOM 3534 C CA . ILE A 1 462 ? 67.836 15.041 16.188 1.00 9.26 481 ILE A CA 1
ATOM 3535 C C . ILE A 1 462 ? 68.648 15.817 17.193 1.00 9.87 481 ILE A C 1
ATOM 3536 O O . ILE A 1 462 ? 69.876 15.684 17.156 1.00 10.93 481 ILE A O 1
ATOM 3541 N N . PHE A 1 463 ? 68.021 16.627 18.042 1.00 9.80 482 PHE A N 1
ATOM 3542 C CA . PHE A 1 463 ? 68.828 17.502 18.960 1.00 10.81 482 PHE A CA 1
ATOM 3543 C C . PHE A 1 463 ? 69.986 16.870 19.672 1.00 11.15 482 PHE A C 1
ATOM 3544 O O . PHE A 1 463 ? 71.134 17.299 19.561 1.00 11.40 482 PHE A O 1
ATOM 3552 N N . ASP A 1 464 ? 69.701 15.785 20.435 1.00 10.61 483 ASP A N 1
ATOM 3553 C CA . ASP A 1 464 ? 70.717 15.143 21.234 1.00 11.43 483 ASP A CA 1
ATOM 3554 C C . ASP A 1 464 ? 71.826 14.574 20.409 1.00 10.65 483 ASP A C 1
ATOM 3555 O O . ASP A 1 464 ? 72.991 14.767 20.689 1.00 11.27 483 ASP A O 1
ATOM 3560 N N . GLY A 1 465 ? 71.485 13.870 19.316 1.00 8.96 484 GLY A N 1
ATOM 3561 C CA . GLY A 1 465 ? 72.452 13.265 18.496 1.00 9.97 484 GLY A CA 1
ATOM 3562 C C . GLY A 1 465 ? 73.440 14.256 17.829 1.00 9.57 484 GLY A C 1
ATOM 3563 O O . GLY A 1 465 ? 74.611 13.934 17.656 1.00 10.22 484 GLY A O 1
ATOM 3564 N N . MET A 1 466 ? 72.913 15.402 17.443 1.00 8.83 485 MET A N 1
ATOM 3565 C CA . MET A 1 466 ? 73.750 16.453 16.874 1.00 9.00 485 MET A CA 1
ATOM 3566 C C . MET A 1 466 ? 74.768 16.935 17.893 1.00 9.65 485 MET A C 1
ATOM 3567 O O . MET A 1 466 ? 75.960 17.109 17.591 1.00 9.57 485 MET A O 1
ATOM 3572 N N . ARG A 1 467 ? 74.373 17.095 19.161 1.00 10.17 486 ARG A N 1
ATOM 3573 C CA . ARG A 1 467 ? 75.321 17.428 20.203 1.00 10.28 486 ARG A CA 1
ATOM 3574 C C . ARG A 1 467 ? 76.334 16.312 20.449 1.00 9.78 486 ARG A C 1
ATOM 3575 O O . ARG A 1 467 ? 77.566 16.547 20.635 1.00 9.13 486 ARG A O 1
ATOM 3583 N N . PHE A 1 468 ? 75.864 15.061 20.457 1.00 8.23 487 PHE A N 1
ATOM 3584 C CA . PHE A 1 468 ? 76.765 13.934 20.570 1.00 9.90 487 PHE A CA 1
ATOM 3585 C C . PHE A 1 468 ? 77.896 13.919 19.543 1.00 9.76 487 PHE A C 1
ATOM 3586 O O . PHE A 1 468 ? 79.102 13.780 19.869 1.00 9.17 487 PHE A O 1
ATOM 3594 N N . ILE A 1 469 ? 77.531 14.061 18.270 1.00 9.58 488 ILE A N 1
ATOM 3595 C CA . ILE A 1 469 ? 78.505 13.989 17.234 1.00 10.24 488 ILE A CA 1
ATOM 3596 C C . ILE A 1 469 ? 79.493 15.205 17.219 1.00 9.26 488 ILE A C 1
ATOM 3597 O O . ILE A 1 469 ? 80.679 15.050 16.943 1.00 10.07 488 ILE A O 1
ATOM 3602 N N . SER A 1 470 ? 78.912 16.324 17.556 1.00 9.66 489 SER A N 1
ATOM 3603 C CA . SER A 1 470 ? 79.729 17.523 17.762 1.00 9.57 489 SER A CA 1
ATOM 3604 C C . SER A 1 470 ? 80.835 17.289 18.770 1.00 10.32 489 SER A C 1
ATOM 3605 O O . SER A 1 470 ? 82.011 17.604 18.548 1.00 9.72 489 SER A O 1
ATOM 3608 N N . GLN A 1 471 ? 80.463 16.664 19.885 1.00 11.36 490 GLN A N 1
ATOM 3609 C CA . GLN A 1 471 ? 81.417 16.482 21.005 1.00 10.60 490 GLN A CA 1
ATOM 3610 C C . GLN A 1 471 ? 82.459 15.507 20.589 1.00 10.88 490 GLN A C 1
ATOM 3611 O O . GLN A 1 471 ? 83.697 15.654 20.784 1.00 11.90 490 GLN A O 1
ATOM 3617 N N . MET A 1 472 ? 82.021 14.349 20.011 1.00 9.81 491 MET A N 1
ATOM 3618 C CA . MET A 1 472 ? 82.963 13.298 19.730 1.00 10.70 491 MET A CA 1
ATOM 3619 C C . MET A 1 472 ? 83.898 13.554 18.565 1.00 12.20 491 MET A C 1
ATOM 3620 O O . MET A 1 472 ? 84.999 13.067 18.526 1.00 13.54 491 MET A O 1
ATOM 3625 N N . THR A 1 473 ? 83.484 14.386 17.610 1.00 10.98 492 THR A N 1
ATOM 3626 C CA . THR A 1 473 ? 84.373 14.730 16.524 1.00 11.41 492 THR A CA 1
ATOM 3627 C C . THR A 1 473 ? 85.353 15.901 16.787 1.00 9.91 492 THR A C 1
ATOM 3628 O O . THR A 1 473 ? 86.401 15.961 16.134 1.00 11.21 492 THR A O 1
ATOM 3632 N N . TRP A 1 474 ? 84.940 16.833 17.626 1.00 10.76 493 TRP A N 1
ATOM 3633 C CA . TRP A 1 474 ? 85.853 17.979 17.986 1.00 10.73 493 TRP A CA 1
ATOM 3634 C C . TRP A 1 474 ? 86.744 17.540 19.164 1.00 11.81 493 TRP A C 1
ATOM 3635 O O . TRP A 1 474 ? 87.966 17.509 19.100 1.00 12.96 493 TRP A O 1
ATOM 3646 N N . SER A 1 475 ? 86.099 17.192 20.288 1.00 12.40 494 SER A N 1
ATOM 3647 C CA . SER A 1 475 ? 86.889 17.003 21.565 1.00 12.81 494 SER A CA 1
ATOM 3648 C C . SER A 1 475 ? 87.362 15.555 21.748 1.00 15.69 494 SER A C 1
ATOM 3649 O O . SER A 1 475 ? 88.399 15.309 22.333 1.00 14.28 494 SER A O 1
ATOM 3652 N N . ASP A 1 476 ? 86.621 14.578 21.166 1.00 14.19 495 ASP A N 1
ATOM 3653 C CA . ASP A 1 476 ? 86.910 13.175 21.395 1.00 13.34 495 ASP A CA 1
ATOM 3654 C C . ASP A 1 476 ? 87.147 12.868 22.924 1.00 15.41 495 ASP A C 1
ATOM 3655 O O . ASP A 1 476 ? 88.193 12.288 23.287 1.00 14.24 495 ASP A O 1
ATOM 3660 N N . SER A 1 477 ? 86.231 13.280 23.720 1.00 13.78 496 SER A N 1
ATOM 3661 C CA . SER A 1 477 ? 86.348 13.153 25.219 1.00 15.27 496 SER A CA 1
ATOM 3662 C C . SER A 1 477 ? 84.978 13.063 25.841 1.00 13.96 496 SER A C 1
ATOM 3663 O O . SER A 1 477 ? 83.950 13.438 25.227 1.00 15.42 496 SER A O 1
ATOM 3666 N N . ARG A 1 478 ? 84.959 12.536 27.062 1.00 16.40 497 ARG A N 1
ATOM 3667 C CA . ARG A 1 478 ? 83.751 12.388 27.766 1.00 15.82 497 ARG A CA 1
ATOM 3668 C C . ARG A 1 478 ? 83.871 13.014 29.141 1.00 17.05 497 ARG A C 1
ATOM 3669 O O . ARG A 1 478 ? 84.029 12.286 30.135 1.00 18.29 497 ARG A O 1
ATOM 3677 N N . PRO A 1 479 ? 83.846 14.364 29.214 1.00 15.08 498 PRO A N 1
ATOM 3678 C CA . PRO A 1 479 ? 84.050 15.059 30.475 1.00 15.58 498 PRO A CA 1
ATOM 3679 C C . PRO A 1 479 ? 82.878 14.987 31.424 1.00 16.30 498 PRO A C 1
ATOM 3680 O O . PRO A 1 479 ? 83.046 15.179 32.632 1.00 18.01 498 PRO A O 1
ATOM 3684 N N . TRP A 1 480 ? 81.657 14.763 30.896 1.00 14.34 499 TRP A N 1
ATOM 3685 C CA . TRP A 1 480 ? 80.502 14.459 31.661 1.00 14.30 499 TRP A CA 1
ATOM 3686 C C . TRP A 1 480 ? 80.540 12.922 32.049 1.00 14.02 499 TRP A C 1
ATOM 3687 O O . TRP A 1 480 ? 80.898 12.024 31.296 1.00 15.32 499 TRP A O 1
ATOM 3698 N N . ALA A 1 481 ? 80.232 12.688 33.319 1.00 17.40 500 ALA A N 1
ATOM 3699 C CA . ALA A 1 481 ? 80.486 11.374 33.824 1.00 16.60 500 ALA A CA 1
ATOM 3700 C C . ALA A 1 481 ? 79.574 10.349 33.161 1.00 18.59 500 ALA A C 1
ATOM 3701 O O . ALA A 1 481 ? 79.971 9.196 32.914 1.00 21.29 500 ALA A O 1
ATOM 3703 N N . THR A 1 482 ? 78.369 10.792 32.882 1.00 19.27 501 THR A N 1
ATOM 3704 C CA . THR A 1 482 ? 77.442 9.972 32.134 1.00 17.99 501 THR A CA 1
ATOM 3705 C C . THR A 1 482 ? 76.754 10.819 31.063 1.00 18.31 501 THR A C 1
ATOM 3706 O O . THR A 1 482 ? 76.693 12.052 31.170 1.00 18.18 501 THR A O 1
ATOM 3710 N N . TRP A 1 483 ? 76.084 10.114 30.158 1.00 17.02 502 TRP A N 1
ATOM 3711 C CA . TRP A 1 483 ? 75.212 10.839 29.178 1.00 16.84 502 TRP A CA 1
ATOM 3712 C C . TRP A 1 483 ? 74.250 11.792 29.849 1.00 13.42 502 TRP A C 1
ATOM 3713 O O . TRP A 1 483 ? 73.998 12.955 29.469 1.00 15.35 502 TRP A O 1
ATOM 3724 N N . ASN A 1 484 ? 73.588 11.322 30.928 1.00 17.31 503 ASN A N 1
ATOM 3725 C CA . ASN A 1 484 ? 72.588 12.196 31.517 1.00 14.46 503 ASN A CA 1
ATOM 3726 C C . ASN A 1 484 ? 73.113 13.627 32.016 1.00 15.09 503 ASN A C 1
ATOM 3727 O O . ASN A 1 484 ? 72.389 14.605 31.985 1.00 14.17 503 ASN A O 1
ATOM 3732 N N . ASP A 1 485 ? 74.371 13.668 32.436 1.00 15.71 504 ASP A N 1
ATOM 3733 C CA . ASP A 1 485 ? 75.033 14.896 32.826 1.00 17.05 504 ASP A CA 1
ATOM 3734 C C . ASP A 1 485 ? 75.276 15.809 31.588 1.00 13.41 504 ASP A C 1
ATOM 3735 O O . ASP A 1 485 ? 74.948 17.003 31.647 1.00 13.91 504 ASP A O 1
ATOM 3740 N N . MET A 1 486 ? 75.703 15.193 30.504 1.00 14.94 505 MET A N 1
ATOM 3741 C CA . MET A 1 486 ? 75.799 15.904 29.198 1.00 12.89 505 MET A CA 1
ATOM 3742 C C . MET A 1 486 ? 74.487 16.536 28.838 1.00 12.30 505 MET A C 1
ATOM 3743 O O . MET A 1 486 ? 74.328 17.663 28.417 1.00 12.76 505 MET A O 1
ATOM 3748 N N . LYS A 1 487 ? 73.425 15.734 28.876 1.00 11.84 506 LYS A N 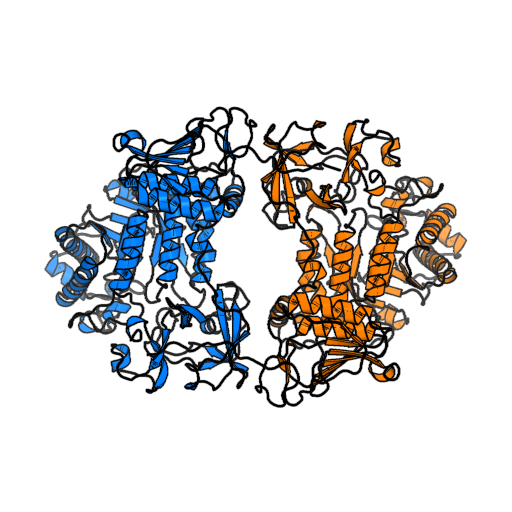1
ATOM 3749 C CA . LYS A 1 487 ? 72.133 16.131 28.482 1.00 12.37 506 LYS A CA 1
ATOM 3750 C C . LYS A 1 487 ? 71.601 17.327 29.239 1.00 12.26 506 LYS A C 1
ATOM 3751 O O . LYS A 1 487 ? 70.983 18.236 28.703 1.00 13.10 506 LYS A O 1
ATOM 3757 N N . ALA A 1 488 ? 71.840 17.355 30.571 1.00 12.73 507 ALA A N 1
ATOM 3758 C CA . ALA A 1 488 ? 71.439 18.458 31.348 1.00 11.99 507 ALA A CA 1
ATOM 3759 C C . ALA A 1 488 ? 72.158 19.768 30.809 1.00 12.28 507 ALA A C 1
ATOM 3760 O O . ALA A 1 488 ? 71.499 20.745 30.724 1.00 12.52 507 ALA A O 1
ATOM 3762 N N . ASP A 1 489 ? 73.433 19.676 30.515 1.00 13.30 508 ASP A N 1
ATOM 3763 C CA . ASP A 1 489 ? 74.103 20.893 30.018 1.00 14.45 508 ASP A CA 1
ATOM 3764 C C . ASP A 1 489 ? 73.696 21.280 28.581 1.00 12.27 508 ASP A C 1
ATOM 3765 O O . ASP A 1 489 ? 73.445 22.429 28.310 1.00 13.75 508 ASP A O 1
ATOM 3770 N N . ILE A 1 490 ? 73.514 20.293 27.704 1.00 12.85 509 ILE A N 1
ATOM 3771 C CA . ILE A 1 490 ? 73.125 20.664 26.352 1.00 13.18 509 ILE A CA 1
ATOM 3772 C C . ILE A 1 490 ? 71.767 21.341 26.307 1.00 12.91 509 ILE A C 1
ATOM 3773 O O . ILE A 1 490 ? 71.476 22.235 25.511 1.00 13.12 509 ILE A O 1
ATOM 3778 N N . ASP A 1 491 ? 70.839 20.971 27.218 1.00 12.48 510 ASP A N 1
ATOM 3779 C CA . ASP A 1 491 ? 69.569 21.585 27.256 1.00 12.72 510 ASP A CA 1
ATOM 3780 C C . ASP A 1 491 ? 69.695 23.023 27.828 1.00 12.21 510 ASP A C 1
ATOM 3781 O O . ASP A 1 491 ? 69.026 23.927 27.374 1.00 13.11 510 ASP A O 1
ATOM 3786 N N . LYS A 1 492 ? 70.552 23.199 28.820 1.00 13.79 511 LYS A N 1
ATOM 3787 C CA . LYS A 1 492 ? 70.870 24.560 29.351 1.00 14.22 511 LYS A CA 1
ATOM 3788 C C . LYS A 1 492 ? 71.431 25.529 28.251 1.00 13.59 511 LYS A C 1
ATOM 3789 O O . LYS A 1 492 ? 71.006 26.657 28.135 1.00 14.67 511 LYS A O 1
ATOM 3795 N N . ILE A 1 493 ? 72.329 24.976 27.489 1.00 12.34 512 ILE A N 1
ATOM 3796 C CA . ILE A 1 493 ? 72.950 25.709 26.335 1.00 13.13 512 ILE A CA 1
ATOM 3797 C C . ILE A 1 493 ? 71.917 26.126 25.329 1.00 12.04 512 ILE A C 1
ATOM 3798 O O . ILE A 1 493 ? 71.817 27.267 24.847 1.00 13.30 512 ILE A O 1
ATOM 3803 N N . GLY A 1 494 ? 71.026 25.180 24.977 1.00 13.51 513 GLY A N 1
ATOM 3804 C CA . GLY A 1 494 ? 69.928 25.520 24.170 1.00 13.21 513 GLY A CA 1
ATOM 3805 C C . GLY A 1 494 ? 70.317 25.756 22.681 1.00 11.19 513 GLY A C 1
ATOM 3806 O O . GLY A 1 494 ? 71.478 25.547 22.328 1.00 13.17 513 GLY A O 1
ATOM 3807 N N . TYR A 1 495 ? 69.312 26.167 21.920 1.00 12.92 514 TYR A N 1
ATOM 3808 C CA . TYR A 1 495 ? 69.488 26.362 20.476 1.00 11.87 514 TYR A CA 1
ATOM 3809 C C . TYR A 1 495 ? 70.185 27.701 20.264 1.00 13.15 514 TYR A C 1
ATOM 3810 O O . TYR A 1 495 ? 70.196 28.566 21.166 1.00 13.03 514 TYR A O 1
ATOM 3819 N N . PRO A 1 496 ? 70.760 27.893 19.093 1.00 12.80 515 PRO A N 1
ATOM 3820 C CA . PRO A 1 496 ? 71.248 29.227 18.715 1.00 12.07 515 PRO A CA 1
ATOM 3821 C C . PRO A 1 496 ? 70.137 30.201 18.470 1.00 13.26 515 PRO A C 1
ATOM 3822 O O . PRO A 1 496 ? 68.924 29.859 18.334 1.00 12.64 515 PRO A O 1
ATOM 3826 N N . LEU A 1 497 ? 70.499 31.469 18.471 1.00 14.58 516 LEU A N 1
ATOM 3827 C CA . LEU A 1 497 ? 69.538 32.519 18.288 1.00 16.37 516 LEU A CA 1
ATOM 3828 C C . LEU A 1 497 ? 68.615 32.354 17.107 1.00 15.74 516 LEU A C 1
ATOM 3829 O O . LEU A 1 497 ? 67.415 32.607 17.284 1.00 17.79 516 LEU A O 1
ATOM 3834 N N . ASP A 1 498 ? 69.113 31.947 15.942 1.00 14.11 517 ASP A N 1
ATOM 3835 C CA . ASP A 1 498 ? 68.239 31.945 14.776 1.00 17.18 517 ASP A 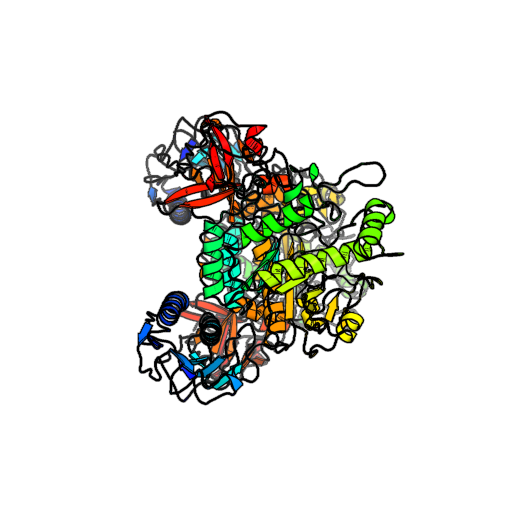CA 1
ATOM 3836 C C . ASP A 1 498 ? 67.090 31.009 14.954 1.00 14.58 517 ASP A C 1
ATOM 3837 O O . ASP A 1 498 ? 66.054 31.226 14.347 1.00 15.58 517 ASP A O 1
ATOM 3842 N N . ILE A 1 499 ? 67.353 29.936 15.650 1.00 13.66 518 ILE A N 1
ATOM 3843 C CA . ILE A 1 499 ? 66.242 28.955 15.913 1.00 13.14 518 ILE A CA 1
ATOM 3844 C C . ILE A 1 499 ? 65.197 29.498 16.901 1.00 15.28 518 ILE A C 1
ATOM 3845 O O . ILE A 1 499 ? 63.942 29.430 16.663 1.00 14.70 518 ILE A O 1
ATOM 3850 N N . ARG A 1 500 ? 65.698 30.191 17.935 1.00 14.35 519 ARG A N 1
ATOM 3851 C CA . ARG A 1 500 ? 64.810 30.787 18.903 1.00 16.12 519 ARG A CA 1
ATOM 3852 C C . ARG A 1 500 ? 64.011 31.901 18.257 1.00 15.94 519 ARG A C 1
ATOM 3853 O O . ARG A 1 500 ? 62.892 32.194 18.711 1.00 20.38 519 ARG A O 1
ATOM 3861 N N . GLU A 1 501 ? 64.470 32.468 17.176 1.00 16.15 520 GLU A N 1
ATOM 3862 C CA . GLU A 1 501 ? 63.817 33.602 16.583 1.00 19.29 520 GLU A CA 1
ATOM 3863 C C . GLU A 1 501 ? 62.834 33.211 15.501 1.00 18.70 520 GLU A C 1
ATOM 3864 O O . GLU A 1 501 ? 62.088 34.032 15.013 1.00 20.15 520 GLU A O 1
ATOM 3870 N N . TYR A 1 502 ? 62.932 31.973 15.017 1.00 16.71 521 TYR A N 1
ATOM 3871 C CA . TYR A 1 502 ? 62.152 31.560 13.857 1.00 14.16 521 TYR A CA 1
ATOM 3872 C C . TYR A 1 502 ? 60.670 31.586 14.263 1.00 15.16 521 TYR A C 1
ATOM 3873 O O . TYR A 1 502 ? 60.296 31.048 15.284 1.00 13.92 521 TYR A O 1
ATOM 3882 N N . ASP A 1 503 ? 59.873 32.268 13.467 1.00 14.97 522 ASP A N 1
ATOM 3883 C CA . ASP A 1 503 ? 58.454 32.424 13.755 1.00 16.28 522 ASP A CA 1
ATOM 3884 C C . ASP A 1 503 ? 57.686 31.227 13.175 1.00 13.47 522 ASP A C 1
ATOM 3885 O O . ASP A 1 503 ? 57.176 31.246 12.075 1.00 14.49 522 ASP A O 1
ATOM 3890 N N . TYR A 1 504 ? 57.632 30.198 13.962 1.00 13.39 523 TYR A N 1
ATOM 3891 C CA . TYR A 1 504 ? 57.019 28.956 13.489 1.00 12.03 523 TYR A CA 1
ATOM 3892 C C . TYR A 1 504 ? 55.580 29.148 13.110 1.00 12.47 523 TYR A C 1
ATOM 3893 O O . TYR A 1 504 ? 55.167 28.671 12.046 1.00 13.28 523 TYR A O 1
ATOM 3902 N N . THR A 1 505 ? 54.801 29.835 13.966 1.00 12.83 524 THR A N 1
ATOM 3903 C CA . THR A 1 505 ? 53.367 30.000 13.829 1.00 13.15 524 THR A CA 1
ATOM 3904 C C . THR A 1 505 ? 53.009 31.497 13.820 1.00 13.00 524 THR A C 1
ATOM 3905 O O . THR A 1 505 ? 52.725 32.048 14.890 1.00 15.77 524 THR A O 1
ATOM 3909 N N . PRO A 1 506 ? 53.179 32.158 12.700 1.00 13.77 525 PRO A N 1
ATOM 3910 C CA . PRO A 1 506 ? 53.110 33.628 12.707 1.00 15.33 525 PRO A CA 1
ATOM 3911 C C . PRO A 1 506 ? 51.770 34.232 12.956 1.00 16.29 525 PRO A C 1
ATOM 3912 O O . PRO A 1 506 ? 51.762 35.424 13.344 1.00 17.75 525 PRO A O 1
ATOM 3916 N N . VAL A 1 507 ? 50.696 33.436 12.868 1.00 16.35 526 VAL A N 1
ATOM 3917 C CA . VAL A 1 507 ? 49.383 33.988 13.157 1.00 17.30 526 VAL A CA 1
ATOM 3918 C C . VAL A 1 507 ? 48.724 33.227 14.317 1.00 17.21 526 VAL A C 1
ATOM 3919 O O . VAL A 1 507 ? 48.973 32.038 14.602 1.00 15.77 526 VAL A O 1
ATOM 3923 N N . ASP A 1 508 ? 47.874 33.954 15.074 1.00 18.52 527 ASP A N 1
ATOM 3924 C CA . ASP A 1 508 ? 47.241 33.375 16.215 1.00 18.98 527 ASP A CA 1
ATOM 3925 C C . ASP A 1 508 ? 46.174 32.393 15.741 1.00 16.65 527 ASP A C 1
ATOM 3926 O O . ASP A 1 508 ? 45.629 32.550 14.674 1.00 16.83 527 ASP A O 1
ATOM 3931 N N . ALA A 1 509 ? 45.957 31.366 16.533 1.00 16.21 528 ALA A N 1
ATOM 3932 C CA . ALA A 1 509 ? 44.840 30.542 16.397 1.00 15.35 528 ALA A CA 1
ATOM 3933 C C . ALA A 1 509 ? 43.603 31.471 16.431 1.00 16.73 528 ALA A C 1
ATOM 3934 O O . ALA A 1 509 ? 43.559 32.509 17.145 1.00 18.22 528 ALA A O 1
ATOM 3936 N N . GLY A 1 510 ? 42.597 31.101 15.656 1.00 16.47 529 GLY A N 1
ATOM 3937 C CA . GLY A 1 510 ? 41.369 31.870 15.570 1.00 17.17 529 GLY A CA 1
ATOM 3938 C C . GLY A 1 510 ? 40.609 31.580 14.325 1.00 16.31 529 GLY A C 1
ATOM 3939 O O . GLY A 1 510 ? 40.870 30.588 13.634 1.00 15.27 529 GLY A O 1
ATOM 3940 N N . ILE A 1 511 ? 39.655 32.465 14.020 1.00 16.57 530 ILE A N 1
ATOM 3941 C CA . ILE A 1 511 ? 38.798 32.287 12.886 1.00 17.33 530 ILE A CA 1
ATOM 3942 C C . ILE A 1 511 ? 39.210 33.296 11.768 1.00 15.86 530 ILE A C 1
ATOM 3943 O O . ILE A 1 511 ? 39.443 34.505 12.027 1.00 18.55 530 ILE A O 1
ATOM 3948 N N . TYR A 1 512 ? 39.427 32.740 10.571 1.00 15.09 531 TYR A N 1
ATOM 3949 C CA . TYR A 1 512 ? 39.937 33.462 9.438 1.00 15.55 531 TYR A CA 1
ATOM 3950 C C . TYR A 1 512 ? 39.121 33.357 8.170 1.00 16.59 531 TYR A C 1
ATOM 3951 O O . TYR A 1 512 ? 38.586 32.337 7.837 1.00 16.26 531 TYR A O 1
ATOM 3960 N N . ASP A 1 513 ? 39.014 34.438 7.432 1.00 17.26 532 ASP A N 1
ATOM 3961 C CA . ASP A 1 513 ? 38.643 34.415 6.030 1.00 18.44 532 ASP A CA 1
ATOM 3962 C C . ASP A 1 513 ? 39.897 34.146 5.166 1.00 17.67 532 ASP A C 1
ATOM 3963 O O . ASP A 1 513 ? 40.930 34.748 5.410 1.00 18.58 532 ASP A O 1
ATOM 3968 N N . ILE A 1 514 ? 39.784 33.192 4.253 1.00 16.11 533 ILE A N 1
ATOM 3969 C CA . ILE A 1 514 ? 40.905 32.856 3.385 1.00 17.46 533 ILE A CA 1
ATOM 3970 C C . ILE A 1 514 ? 40.438 32.744 1.952 1.00 17.90 533 ILE A C 1
ATOM 3971 O O . ILE A 1 514 ? 39.995 31.716 1.520 1.00 18.50 533 ILE A O 1
ATOM 3976 N N . PRO A 1 515 ? 40.470 33.871 1.207 1.00 19.30 534 PRO A N 1
ATOM 3977 C CA . PRO A 1 515 ? 39.949 33.878 -0.157 1.00 21.39 534 PRO A CA 1
ATOM 3978 C C . PRO A 1 515 ? 40.573 32.866 -1.097 1.00 18.78 534 PRO A C 1
ATOM 3979 O O . PRO A 1 515 ? 39.889 32.315 -1.921 1.00 16.73 534 PRO A O 1
ATOM 3983 N N . GLN A 1 516 ? 41.845 32.537 -0.911 1.00 17.81 535 GLN A N 1
ATOM 3984 C CA . GLN A 1 516 ? 42.511 31.565 -1.781 1.00 16.18 535 GLN A CA 1
ATOM 3985 C C . GLN A 1 516 ? 41.831 30.201 -1.750 1.00 17.63 535 GLN A C 1
ATOM 3986 O O . GLN A 1 516 ? 41.968 29.359 -2.705 1.00 16.81 535 GLN A O 1
ATOM 3992 N N . LEU A 1 517 ? 41.073 29.943 -0.664 1.00 16.43 536 LEU A N 1
ATOM 3993 C CA . LEU A 1 517 ? 40.462 28.658 -0.465 1.00 14.85 536 LEU A CA 1
ATOM 3994 C C . LEU A 1 517 ? 39.013 28.617 -0.912 1.00 16.68 536 LEU A C 1
ATOM 3995 O O . LEU A 1 517 ? 38.364 27.606 -0.727 1.00 16.67 536 LEU A O 1
ATOM 4000 N N . LYS A 1 518 ? 38.513 29.691 -1.576 1.00 18.69 537 LYS A N 1
ATOM 4001 C CA . LYS A 1 518 ? 37.065 29.675 -1.962 1.00 20.46 537 LYS A CA 1
ATOM 4002 C C . LYS A 1 518 ? 36.614 28.505 -2.858 1.00 19.22 537 LYS A C 1
ATOM 4003 O O . LYS A 1 518 ? 35.482 28.022 -2.715 1.00 19.39 537 LYS A O 1
ATOM 4009 N N . SER A 1 519 ? 37.470 27.989 -3.714 1.00 19.40 538 SER A N 1
ATOM 4010 C CA . SER A 1 519 ? 37.096 26.839 -4.483 1.00 20.58 538 SER A CA 1
ATOM 4011 C C . SER A 1 519 ? 36.889 25.548 -3.693 1.00 23.52 538 SER A C 1
ATOM 4012 O O . SER A 1 519 ? 36.330 24.610 -4.232 1.00 24.88 538 SER A O 1
ATOM 4015 N N . ILE A 1 520 ? 37.344 25.525 -2.433 1.00 20.23 539 ILE A N 1
ATOM 4016 C CA . ILE A 1 520 ? 37.099 24.409 -1.548 1.00 20.81 539 ILE A CA 1
ATOM 4017 C C . ILE A 1 520 ? 35.869 24.711 -0.696 1.00 17.86 539 ILE A C 1
ATOM 4018 O O . ILE A 1 520 ? 35.023 23.847 -0.516 1.00 18.95 539 ILE A O 1
ATOM 4023 N N . SER A 1 521 ? 35.850 25.877 -0.079 1.00 16.76 540 SER A N 1
ATOM 4024 C CA . SER A 1 521 ? 34.718 26.365 0.685 1.00 17.51 540 SER A CA 1
ATOM 4025 C C . SER A 1 521 ? 34.711 27.878 0.800 1.00 17.88 540 SER A C 1
ATOM 4026 O O . SER A 1 521 ? 35.760 28.474 0.800 1.00 18.23 540 SER A O 1
ATOM 4029 N N . LYS A 1 522 ? 33.516 28.492 0.945 1.00 20.29 541 LYS A N 1
ATOM 4030 C CA . LYS A 1 522 ? 33.467 29.924 1.276 1.00 24.95 541 LYS A CA 1
ATOM 4031 C C . LYS A 1 522 ? 33.976 30.282 2.669 1.00 20.19 541 LYS A C 1
ATOM 4032 O O . LYS A 1 522 ? 34.236 31.436 2.959 1.00 23.69 541 LYS A O 1
ATOM 4038 N N . GLY A 1 523 ? 34.257 29.287 3.473 1.00 17.70 542 GLY A N 1
ATOM 4039 C CA . GLY A 1 523 ? 34.701 29.554 4.832 1.00 16.75 542 GLY A CA 1
ATOM 4040 C C . GLY A 1 523 ? 33.672 30.182 5.758 1.00 17.92 542 GLY A C 1
ATOM 4041 O O . GLY A 1 523 ? 32.452 30.165 5.450 1.00 18.50 542 GLY A O 1
ATOM 4042 N N . PRO A 1 524 ? 34.133 30.755 6.876 1.00 16.44 543 PRO A N 1
ATOM 4043 C CA . PRO A 1 524 ? 35.502 30.940 7.300 1.00 15.59 543 PRO A CA 1
ATOM 4044 C C . PRO A 1 524 ? 36.158 29.633 7.831 1.00 13.93 543 PRO A C 1
ATOM 4045 O O . PRO A 1 524 ? 35.506 28.583 7.877 1.00 13.29 543 PRO A O 1
ATOM 4049 N N . TRP A 1 525 ? 37.392 29.751 8.204 1.00 13.71 544 TRP A N 1
ATOM 4050 C CA . TRP A 1 525 ? 38.213 28.628 8.653 1.00 13.42 544 TRP A CA 1
ATOM 4051 C C . TRP A 1 525 ? 38.690 28.832 10.067 1.00 13.95 544 TRP A C 1
ATOM 4052 O O . TRP A 1 525 ? 39.146 29.924 10.425 1.00 15.64 544 TRP A O 1
ATOM 4063 N N . GLU A 1 526 ? 38.624 27.784 10.872 1.00 14.04 545 GLU A N 1
ATOM 4064 C CA . GLU A 1 526 ? 39.208 27.764 12.246 1.00 13.82 545 GLU A CA 1
ATOM 4065 C C . GLU A 1 526 ? 40.611 27.190 12.213 1.00 14.16 545 GLU A C 1
ATOM 4066 O O . GLU A 1 526 ? 40.757 26.052 11.747 1.00 14.21 545 GLU A O 1
ATOM 4072 N N . LEU A 1 527 ? 41.585 27.998 12.603 1.00 13.15 546 LEU A N 1
ATOM 4073 C CA . LEU A 1 527 ? 43.038 27.641 12.686 1.00 13.23 546 LEU A CA 1
ATOM 4074 C C . LEU A 1 527 ? 43.378 27.326 14.102 1.00 14.16 546 LEU A C 1
ATOM 4075 O O . LEU A 1 527 ? 43.062 28.128 14.972 1.00 14.15 546 LEU A O 1
ATOM 4080 N N . ILE A 1 528 ? 44.007 26.137 14.312 1.00 13.63 547 ILE A N 1
ATOM 4081 C CA . ILE A 1 528 ? 44.643 25.847 15.549 1.00 14.51 547 ILE A CA 1
ATOM 4082 C C . ILE A 1 528 ? 46.103 25.465 15.262 1.00 13.18 547 ILE A C 1
ATOM 4083 O O . ILE A 1 528 ? 46.377 24.965 14.146 1.00 13.73 547 ILE A O 1
ATOM 4088 N N . THR A 1 529 ? 46.944 25.661 16.247 1.00 12.63 548 THR A N 1
ATOM 4089 C CA . THR A 1 529 ? 48.375 25.351 16.099 1.00 11.98 548 THR A CA 1
ATOM 4090 C C . THR A 1 529 ? 48.649 23.990 16.660 1.00 12.21 548 THR A C 1
ATOM 4091 O O . THR A 1 529 ? 47.836 23.363 17.422 1.00 13.69 548 THR A O 1
ATOM 4095 N N . THR A 1 530 ? 49.741 23.404 16.196 1.00 11.62 549 THR A N 1
ATOM 4096 C CA . THR A 1 530 ? 50.211 22.055 16.582 1.00 11.46 549 THR A CA 1
ATOM 4097 C C . THR A 1 530 ? 51.561 22.139 17.302 1.00 11.42 549 THR A C 1
ATOM 4098 O O . THR A 1 530 ? 52.295 23.200 17.231 1.00 11.26 549 THR A O 1
ATOM 4102 N N . PRO A 1 531 ? 51.909 21.063 18.038 1.00 11.46 550 PRO A N 1
ATOM 4103 C CA . PRO A 1 531 ? 53.126 21.157 18.806 1.00 11.08 550 PRO A CA 1
ATOM 4104 C C . PRO A 1 531 ? 54.365 21.271 17.991 1.00 10.26 550 PRO A C 1
ATOM 4105 O O . PRO A 1 531 ? 55.365 21.786 18.500 1.00 10.69 550 PRO A O 1
ATOM 4109 N N . ASP A 1 532 ? 54.311 20.831 16.735 1.00 10.02 551 ASP A N 1
ATOM 4110 C CA . ASP A 1 532 ? 55.373 20.927 15.776 1.00 9.67 551 ASP A CA 1
ATOM 4111 C C . ASP A 1 532 ? 55.331 22.170 14.871 1.00 10.86 551 ASP A C 1
ATOM 4112 O O . ASP A 1 532 ? 56.116 22.213 13.868 1.00 11.56 551 ASP A O 1
ATOM 4117 N N . GLY A 1 533 ? 54.550 23.189 15.255 1.00 10.81 552 GLY A N 1
ATOM 4118 C CA . GLY A 1 533 ? 54.610 24.465 14.576 1.00 10.17 552 GLY A CA 1
ATOM 4119 C C . GLY A 1 533 ? 53.898 24.553 13.237 1.00 10.09 552 GLY A C 1
ATOM 4120 O O . GLY A 1 533 ? 54.350 25.355 12.368 1.00 11.84 552 GLY A O 1
ATOM 4121 N N . TYR A 1 534 ? 52.752 23.861 13.122 1.00 9.82 553 TYR A N 1
ATOM 4122 C CA . TYR A 1 534 ? 51.894 23.885 11.981 1.00 10.12 553 TYR A CA 1
ATOM 4123 C C . TYR A 1 534 ? 50.488 24.245 12.393 1.00 10.25 553 TYR A C 1
ATOM 4124 O O . TYR A 1 534 ? 50.180 24.470 13.582 1.00 12.30 553 TYR A O 1
ATOM 4133 N N . TYR A 1 535 ? 49.590 24.316 11.431 1.00 9.27 554 TYR A N 1
ATOM 4134 C CA . TYR A 1 535 ? 48.207 24.601 11.667 1.00 10.22 554 TYR A CA 1
ATOM 4135 C C . TYR A 1 535 ? 47.328 23.476 11.146 1.00 10.06 554 TYR A C 1
ATOM 4136 O O . TYR A 1 535 ? 47.583 22.956 10.056 1.00 11.26 554 TYR A O 1
ATOM 4145 N N . GLN A 1 536 ? 46.190 23.220 11.795 1.00 10.63 555 GLN A N 1
ATOM 4146 C CA . GLN A 1 536 ? 45.092 22.523 11.204 1.00 10.81 555 GLN A CA 1
ATOM 4147 C C . GLN A 1 536 ? 44.000 23.585 10.847 1.00 10.41 555 GLN A C 1
ATOM 4148 O O . GLN A 1 536 ? 43.879 24.580 11.564 1.00 11.31 555 GLN A O 1
ATOM 4154 N N . MET A 1 537 ? 43.380 23.431 9.684 1.00 11.83 556 MET A N 1
ATOM 4155 C CA . MET A 1 537 ? 42.410 24.408 9.134 1.00 12.06 556 MET A CA 1
ATOM 4156 C C . MET A 1 537 ? 41.083 23.707 8.979 1.00 11.10 556 MET A C 1
ATOM 4157 O O . MET A 1 537 ? 40.912 22.933 8.059 1.00 12.57 556 MET A O 1
ATOM 4162 N N . LYS A 1 538 ? 40.121 24.034 9.864 1.00 12.66 557 LYS A N 1
ATOM 4163 C CA . LYS A 1 538 ? 38.805 23.453 9.826 1.00 12.53 557 LYS A CA 1
ATOM 4164 C C . LYS A 1 538 ? 37.845 24.379 9.066 1.00 11.91 557 LYS A C 1
ATOM 4165 O O . LYS A 1 538 ? 37.760 25.576 9.366 1.00 13.07 557 LYS A O 1
ATOM 4171 N N . ASP A 1 539 ? 37.148 23.825 8.063 1.00 12.35 558 ASP A N 1
ATOM 4172 C CA . ASP A 1 539 ? 36.113 24.538 7.317 1.00 11.76 558 ASP A CA 1
ATOM 4173 C C . ASP A 1 539 ? 34.885 24.605 8.252 1.00 11.80 558 ASP A C 1
ATOM 4174 O O . ASP A 1 539 ? 34.252 23.587 8.565 1.00 12.18 558 ASP A O 1
ATOM 4179 N N . THR A 1 540 ? 34.425 25.816 8.534 1.00 13.99 559 THR A N 1
ATOM 4180 C CA . THR A 1 540 ? 33.272 25.923 9.405 1.00 14.64 559 THR A CA 1
ATOM 4181 C C . THR A 1 540 ? 31.990 25.587 8.667 1.00 15.79 559 THR A C 1
ATOM 4182 O O . THR A 1 540 ? 30.954 25.513 9.299 1.00 15.07 559 THR A O 1
ATOM 4186 N N . VAL A 1 541 ? 31.996 25.482 7.342 1.00 13.36 560 VAL A N 1
ATOM 4187 C CA . VAL A 1 541 ? 30.805 25.061 6.620 1.00 15.11 560 VAL A CA 1
ATOM 4188 C C . VAL A 1 541 ? 30.599 23.573 6.770 1.00 15.23 560 VAL A C 1
ATOM 4189 O O . VAL A 1 541 ? 29.540 23.118 7.244 1.00 17.12 560 VAL A O 1
ATOM 4193 N N . SER A 1 542 ? 31.557 22.771 6.293 1.00 15.21 561 SER A N 1
ATOM 4194 C CA . SER A 1 542 ? 31.380 21.338 6.270 1.00 14.54 561 SER A CA 1
ATOM 4195 C C . SER A 1 542 ? 31.729 20.667 7.602 1.00 14.24 561 SER A C 1
ATOM 4196 O O . SER A 1 542 ? 31.315 19.539 7.874 1.00 15.88 561 SER A O 1
ATOM 4199 N N . GLY A 1 543 ? 32.495 21.363 8.452 1.00 14.50 562 GLY A N 1
ATOM 4200 C CA . GLY A 1 543 ? 33.092 20.791 9.582 1.00 13.06 562 GLY A CA 1
ATOM 4201 C C . GLY A 1 543 ? 34.279 19.861 9.344 1.00 14.14 562 GLY A C 1
ATOM 4202 O O . GLY A 1 543 ? 34.726 19.208 10.286 1.00 13.34 562 GLY A O 1
ATOM 4203 N N . LYS A 1 544 ? 34.738 19.770 8.142 1.00 13.69 563 LYS A N 1
ATOM 4204 C CA . LYS A 1 544 ? 35.895 18.940 7.740 1.00 13.34 563 LYS A CA 1
ATOM 4205 C C . LYS A 1 544 ? 37.145 19.841 7.707 1.00 13.82 563 LYS A C 1
ATOM 4206 O O . LYS A 1 544 ? 37.050 21.048 7.774 1.00 14.77 563 LYS A O 1
ATOM 4212 N N . CYS A 1 545 ? 38.342 19.231 7.577 1.00 11.78 564 CYS A N 1
ATOM 4213 C CA . CYS A 1 545 ? 39.578 19.925 7.644 1.00 11.74 564 CYS A CA 1
ATOM 4214 C C . CYS A 1 545 ? 40.302 19.772 6.310 1.00 10.90 564 CYS A C 1
ATOM 4215 O O . CYS A 1 545 ? 40.205 18.761 5.616 1.00 10.54 564 CYS A O 1
ATOM 4218 N N . LEU A 1 546 ? 41.072 20.789 5.968 1.00 11.41 565 LEU A N 1
ATOM 4219 C CA . LEU A 1 546 ? 41.813 20.798 4.708 1.00 11.46 565 LEU A CA 1
ATOM 4220 C C . LEU A 1 546 ? 42.995 19.811 4.811 1.00 10.38 565 LEU A C 1
ATOM 4221 O O . LEU A 1 546 ? 43.728 19.789 5.815 1.00 10.65 565 LEU A O 1
ATOM 4226 N N . ALA A 1 547 ? 43.140 19.037 3.725 1.00 9.95 566 ALA A N 1
ATOM 4227 C CA . ALA A 1 547 ? 44.270 18.099 3.635 1.00 9.79 566 ALA A CA 1
ATOM 4228 C C . ALA A 1 547 ? 44.913 18.189 2.265 1.00 9.10 566 ALA A C 1
ATOM 4229 O O . ALA A 1 547 ? 44.186 18.418 1.285 1.00 11.11 566 ALA A O 1
ATOM 4231 N N . LEU A 1 548 ? 46.222 17.900 2.189 1.00 8.58 567 LEU A N 1
ATOM 4232 C CA . LEU A 1 548 ? 46.895 17.615 0.928 1.00 8.33 567 LEU A CA 1
ATOM 4233 C C . LEU A 1 548 ? 47.184 16.109 0.953 1.00 8.68 567 LEU A C 1
ATOM 4234 O O . LEU A 1 548 ? 48.136 15.670 1.636 1.00 10.31 567 LEU A O 1
ATOM 4239 N N . PHE A 1 549 ? 46.275 15.370 0.302 1.00 9.47 568 PHE A N 1
ATOM 4240 C CA . PHE A 1 549 ? 46.178 13.893 0.538 1.00 10.67 568 PHE A CA 1
ATOM 4241 C C . PHE A 1 549 ? 46.361 13.086 -0.698 1.00 9.52 568 PHE A C 1
ATOM 4242 O O . PHE A 1 549 ? 46.843 11.929 -0.618 1.00 10.58 568 PHE A O 1
ATOM 4250 N N . THR A 1 550 ? 45.988 13.650 -1.856 1.00 10.24 569 THR A N 1
ATOM 4251 C CA . THR A 1 550 ? 45.866 12.893 -3.088 1.00 10.65 569 THR A CA 1
ATOM 4252 C C . THR A 1 550 ? 46.700 13.394 -4.212 1.00 10.94 569 THR A C 1
ATOM 4253 O O . THR A 1 550 ? 46.674 14.597 -4.504 1.00 12.25 569 THR A O 1
ATOM 4257 N N . GLY A 1 551 ? 47.404 12.459 -4.868 1.00 10.80 570 GLY A N 1
ATOM 4258 C CA . GLY A 1 551 ? 48.226 12.775 -5.986 1.00 10.31 570 GLY A CA 1
ATOM 4259 C C . GLY A 1 551 ? 49.373 11.767 -6.087 1.00 10.50 570 GLY A C 1
ATOM 4260 O O . GLY A 1 551 ? 49.513 10.883 -5.248 1.00 10.90 570 GLY A O 1
ATOM 4261 N N . SER A 1 552 ? 50.162 11.854 -7.143 1.00 9.55 571 SER A N 1
ATOM 4262 C CA . SER A 1 552 ? 51.305 10.948 -7.295 1.00 9.44 571 SER A CA 1
ATOM 4263 C C . SER A 1 552 ? 52.353 11.278 -6.217 1.00 9.95 571 SER A C 1
ATOM 4264 O O . SER A 1 552 ? 52.592 12.457 -5.843 1.00 10.37 571 SER A O 1
ATOM 4267 N N . LYS A 1 553 ? 52.961 10.208 -5.692 1.00 10.49 572 LYS A N 1
ATOM 4268 C CA . LYS A 1 553 ? 53.829 10.290 -4.558 1.00 10.09 572 LYS A CA 1
ATOM 4269 C C . LYS A 1 553 ? 55.230 9.755 -4.822 1.00 10.24 572 LYS A C 1
ATOM 4270 O O . LYS A 1 553 ? 55.477 8.942 -5.689 1.00 11.11 572 LYS A O 1
ATOM 4276 N N . HIS A 1 554 ? 56.164 10.262 -3.992 1.00 11.13 573 HIS A N 1
ATOM 4277 C CA . HIS A 1 554 ? 57.501 9.673 -3.784 1.00 10.52 573 HIS A CA 1
ATOM 4278 C C . HIS A 1 554 ? 57.621 9.552 -2.262 1.00 9.44 573 HIS A C 1
ATOM 4279 O O . HIS A 1 554 ? 57.166 10.486 -1.530 1.00 9.83 573 HIS A O 1
ATOM 4286 N N . LEU A 1 555 ? 58.184 8.437 -1.772 1.00 9.97 574 LEU A N 1
ATOM 4287 C CA . LEU A 1 555 ? 58.315 8.271 -0.309 1.00 9.24 574 LEU A CA 1
ATOM 4288 C C . LEU A 1 555 ? 57.002 8.539 0.423 1.00 9.96 574 LEU A C 1
ATOM 4289 O O . LEU A 1 555 ? 56.987 8.911 1.595 1.00 9.52 574 LEU A O 1
ATOM 4294 N N . ASP A 1 556 ? 55.900 8.164 -0.240 1.00 10.41 575 ASP A N 1
ATOM 4295 C CA . ASP A 1 556 ? 54.548 8.187 0.339 1.00 10.29 575 ASP A CA 1
ATOM 4296 C C . ASP A 1 556 ? 54.035 9.555 0.693 1.00 10.86 575 ASP A C 1
ATOM 4297 O O . ASP A 1 556 ? 53.116 9.685 1.475 1.00 11.31 575 ASP A O 1
ATOM 4302 N N . VAL A 1 557 ? 54.640 10.582 0.092 1.00 9.74 576 VAL A N 1
ATOM 4303 C CA . VAL A 1 557 ? 54.225 11.977 0.210 1.00 10.18 576 VAL A CA 1
ATOM 4304 C C . VAL A 1 557 ? 53.868 12.493 -1.172 1.00 8.31 576 VAL A C 1
ATOM 4305 O O . VAL A 1 557 ? 54.503 12.137 -2.187 1.00 9.28 576 VAL A O 1
ATOM 4309 N N . VAL A 1 558 ? 52.787 13.282 -1.211 1.00 7.88 577 VAL A N 1
ATOM 4310 C CA . VAL A 1 558 ? 52.379 13.791 -2.518 1.00 8.95 577 VAL A CA 1
ATOM 4311 C C . VAL A 1 558 ? 53.397 14.796 -3.088 1.00 10.27 577 VAL A C 1
ATOM 4312 O O . VAL A 1 558 ? 53.543 15.918 -2.567 1.00 11.28 577 VAL A O 1
ATOM 4316 N N . THR A 1 559 ? 54.050 14.437 -4.172 1.00 9.51 578 THR A N 1
ATOM 4317 C CA . THR A 1 559 ? 55.043 15.308 -4.802 1.00 9.56 578 THR A CA 1
ATOM 4318 C C . THR A 1 559 ? 54.510 15.978 -6.075 1.00 8.97 578 THR A C 1
ATOM 4319 O O . THR A 1 559 ? 55.193 16.914 -6.606 1.00 10.66 578 THR A O 1
ATOM 4323 N N . GLN A 1 560 ? 53.302 15.582 -6.486 1.00 9.44 579 GLN A N 1
ATOM 4324 C CA . GLN A 1 560 ? 52.791 15.990 -7.799 1.00 9.96 579 GLN A CA 1
ATOM 4325 C C . GLN A 1 560 ? 52.612 17.522 -7.766 1.00 10.24 579 GLN A C 1
ATOM 4326 O O . GLN A 1 560 ? 51.899 18.068 -6.945 1.00 9.37 579 GLN A O 1
ATOM 4332 N N . VAL A 1 561 ? 53.139 18.145 -8.802 1.00 10.60 580 VAL A N 1
ATOM 4333 C CA . VAL A 1 561 ? 52.911 19.536 -9.030 1.00 11.36 580 VAL A CA 1
ATOM 4334 C C . VAL A 1 561 ? 51.499 19.686 -9.524 1.00 11.91 580 VAL A C 1
ATOM 4335 O O . VAL A 1 561 ? 51.056 19.017 -10.415 1.00 11.72 580 VAL A O 1
ATOM 4339 N N . GLY A 1 562 ? 50.789 20.569 -8.861 1.00 9.82 581 GLY A N 1
ATOM 4340 C CA . GLY A 1 562 ? 49.424 20.830 -9.216 1.00 10.71 581 GLY A CA 1
ATOM 4341 C C . GLY A 1 562 ? 48.364 19.925 -8.565 1.00 12.01 581 GLY A C 1
ATOM 4342 O O . GLY A 1 562 ? 47.130 19.990 -8.856 1.00 11.66 581 GLY A O 1
ATOM 4343 N N . ALA A 1 563 ? 48.789 19.050 -7.619 1.00 10.60 582 ALA A N 1
ATOM 4344 C CA . ALA A 1 563 ? 47.821 18.314 -6.809 1.00 10.56 582 ALA A CA 1
ATOM 4345 C C . ALA A 1 563 ? 46.913 19.293 -6.048 1.00 11.12 582 ALA A C 1
ATOM 4346 O O . ALA A 1 563 ? 47.394 20.303 -5.563 1.00 10.41 582 ALA A O 1
ATOM 4348 N N . ARG A 1 564 ? 45.641 18.940 -5.923 1.00 12.60 583 ARG A N 1
ATOM 4349 C CA . ARG A 1 564 ? 44.668 19.737 -5.212 1.00 12.38 583 ARG A CA 1
ATOM 4350 C C . ARG A 1 564 ? 44.406 19.219 -3.794 1.00 10.94 583 ARG A C 1
ATOM 4351 O O . ARG A 1 564 ? 44.324 18.020 -3.585 1.00 12.90 583 ARG A O 1
ATOM 4359 N N . PRO A 1 565 ? 44.243 20.137 -2.826 1.00 10.76 584 PRO A N 1
ATOM 4360 C CA . PRO A 1 565 ? 43.820 19.764 -1.489 1.00 11.44 584 PRO A CA 1
ATOM 4361 C C . PRO A 1 565 ? 42.361 19.402 -1.476 1.00 11.63 584 PRO A C 1
ATOM 4362 O O . PRO A 1 565 ? 41.657 19.535 -2.494 1.00 11.37 584 PRO A O 1
ATOM 4366 N N . GLU A 1 566 ? 41.903 18.870 -0.344 1.00 11.69 585 GLU A N 1
ATOM 4367 C CA . GLU A 1 566 ? 40.573 18.355 -0.218 1.00 11.34 585 GLU A CA 1
ATOM 4368 C C . GLU A 1 566 ? 40.123 18.445 1.196 1.00 10.60 585 GLU A C 1
ATOM 4369 O O . GLU A 1 566 ? 40.956 18.650 2.111 1.00 11.76 585 GLU A O 1
ATOM 4375 N N . LEU A 1 567 ? 38.816 18.298 1.415 1.00 10.95 586 LEU A N 1
ATOM 4376 C CA . LEU A 1 567 ? 38.294 18.266 2.782 1.00 10.87 586 LEU A CA 1
ATOM 4377 C C . LEU A 1 567 ? 38.176 16.819 3.281 1.00 11.70 586 LEU A C 1
ATOM 4378 O O . LEU A 1 567 ? 37.591 15.933 2.570 1.00 13.74 586 LEU A O 1
ATOM 4383 N N . ARG A 1 568 ? 38.624 16.565 4.492 1.00 11.27 587 ARG A N 1
ATOM 4384 C CA . ARG A 1 568 ? 38.552 15.249 5.077 1.00 12.39 587 ARG A CA 1
ATOM 4385 C C . ARG A 1 568 ? 38.158 15.361 6.527 1.00 11.98 587 ARG A C 1
ATOM 4386 O O . ARG A 1 568 ? 38.406 16.356 7.163 1.00 11.70 587 ARG A O 1
ATOM 4394 N N . ASN A 1 569 ? 37.605 14.240 7.078 1.00 13.10 588 ASN A N 1
ATOM 4395 C CA . ASN A 1 569 ? 37.316 14.230 8.539 1.00 14.11 588 ASN A CA 1
ATOM 4396 C C . ASN A 1 569 ? 38.517 14.688 9.335 1.00 12.55 588 ASN A C 1
ATOM 4397 O O . ASN A 1 569 ? 39.665 14.281 9.069 1.00 12.35 588 ASN A O 1
ATOM 4402 N N . CYS A 1 570 ? 38.307 15.539 10.339 1.00 13.01 589 CYS A N 1
ATOM 4403 C CA . CYS A 1 570 ? 39.401 16.201 11.006 1.00 12.41 589 CYS A CA 1
ATOM 4404 C C . CYS A 1 570 ? 40.223 15.227 11.837 1.00 13.75 589 CYS A C 1
ATOM 4405 O O . CYS A 1 570 ? 39.619 14.462 12.600 1.00 16.26 589 CYS A O 1
ATOM 4408 N N . ALA A 1 571 ? 41.551 15.188 11.645 1.00 12.38 590 ALA A N 1
ATOM 4409 C CA . ALA A 1 571 ? 42.431 14.341 12.385 1.00 13.11 590 ALA A CA 1
ATOM 4410 C C . ALA A 1 571 ? 42.830 14.981 13.683 1.00 12.28 590 ALA A C 1
ATOM 4411 O O . ALA A 1 571 ? 42.675 16.195 13.825 1.00 11.51 590 ALA A O 1
ATOM 4413 N N . ASP A 1 572 ? 43.421 14.190 14.601 1.00 11.19 591 ASP A N 1
ATOM 4414 C CA . ASP A 1 572 ? 43.895 14.763 15.836 1.00 11.26 591 ASP A CA 1
ATOM 4415 C C . ASP A 1 572 ? 45.340 15.223 15.624 1.00 10.85 591 ASP A C 1
ATOM 4416 O O . ASP A 1 572 ? 46.236 14.361 15.574 1.00 12.00 591 ASP A O 1
ATOM 4421 N N . VAL A 1 573 ? 45.558 16.518 15.446 1.00 10.06 592 VAL A N 1
ATOM 4422 C CA . VAL A 1 573 ? 46.900 17.031 15.211 1.00 9.83 592 VAL A CA 1
ATOM 4423 C C . VAL A 1 573 ? 47.662 17.435 16.472 1.00 10.03 592 VAL A C 1
ATOM 4424 O O . VAL A 1 573 ? 48.818 17.978 16.426 1.00 10.58 592 VAL A O 1
ATOM 4428 N N . SER A 1 574 ? 47.082 17.119 17.630 1.00 10.36 593 SER A N 1
ATOM 4429 C CA . SER A 1 574 ? 47.715 17.396 18.866 1.00 11.14 593 SER A CA 1
ATOM 4430 C C . SER A 1 574 ? 48.736 16.363 19.412 1.00 11.37 593 SER A C 1
ATOM 4431 O O . SER A 1 574 ? 49.503 16.676 20.336 1.00 12.54 593 SER A O 1
ATOM 4434 N N . VAL A 1 575 ? 48.748 15.183 18.838 1.00 10.32 594 VAL A N 1
ATOM 4435 C CA . VAL A 1 575 ? 49.521 14.076 19.275 1.00 10.22 594 VAL A CA 1
ATOM 4436 C C . VAL A 1 575 ? 50.866 14.044 18.636 1.00 11.59 594 VAL A C 1
ATOM 4437 O O . VAL A 1 575 ? 51.111 14.598 17.560 1.00 11.89 594 VAL A O 1
ATOM 4441 N N . GLY A 1 576 ? 51.738 13.196 19.212 1.00 12.18 595 GLY A N 1
ATOM 4442 C CA . GLY A 1 576 ? 53.127 13.020 18.830 1.00 12.07 595 GLY A CA 1
ATOM 4443 C C . GLY A 1 576 ? 53.352 11.967 17.768 1.00 11.60 595 GLY A C 1
ATOM 4444 O O . GLY A 1 576 ? 52.472 11.198 17.389 1.00 11.12 595 GLY A O 1
ATOM 4445 N N . GLN A 1 577 ? 54.610 11.880 17.374 1.00 11.09 596 GLN A N 1
ATOM 4446 C CA . GLN A 1 577 ? 55.055 10.983 16.329 1.00 11.72 596 GLN A CA 1
ATOM 4447 C C . GLN A 1 577 ? 54.993 9.515 16.699 1.00 12.45 596 GLN A C 1
ATOM 4448 O O . GLN A 1 577 ? 55.091 8.665 15.801 1.00 12.91 596 GLN A O 1
ATOM 4454 N N . ASP A 1 578 ? 54.772 9.204 17.976 1.00 12.50 597 ASP A N 1
ATOM 4455 C CA . ASP A 1 578 ? 54.620 7.820 18.378 1.00 13.69 597 ASP A CA 1
ATOM 4456 C C . ASP A 1 578 ? 53.278 7.305 17.904 1.00 13.22 597 ASP A C 1
ATOM 4457 O O . ASP A 1 578 ? 53.053 6.073 17.836 1.00 13.74 597 ASP A O 1
ATOM 4462 N N . GLN A 1 579 ? 52.354 8.189 17.491 1.00 11.64 598 GLN A N 1
ATOM 4463 C CA . GLN A 1 579 ? 51.062 7.716 16.984 1.00 12.26 598 GLN A CA 1
ATOM 4464 C C . GLN A 1 579 ? 51.117 7.394 15.490 1.00 11.96 598 GLN A C 1
ATOM 4465 O O . GLN A 1 579 ? 50.602 8.125 14.599 1.00 11.95 598 GLN A O 1
ATOM 4471 N N . ARG A 1 580 ? 51.857 6.344 15.188 1.00 11.94 599 ARG A N 1
ATOM 4472 C CA . ARG A 1 580 ? 52.192 5.978 13.850 1.00 10.03 599 ARG A CA 1
ATOM 4473 C C . ARG A 1 580 ? 50.985 5.498 13.019 1.00 11.99 599 ARG A C 1
ATOM 4474 O O . ARG A 1 580 ? 50.959 5.661 11.776 1.00 12.58 599 ARG A O 1
ATOM 4482 N N . ASN A 1 581 ? 49.989 4.957 13.716 1.00 13.12 600 ASN A N 1
ATOM 4483 C CA . ASN A 1 581 ? 48.820 4.471 12.995 1.00 14.11 600 ASN A CA 1
ATOM 4484 C C . ASN A 1 581 ? 47.910 5.490 12.333 1.00 14.21 600 ASN A C 1
ATOM 4485 O O . ASN A 1 581 ? 47.239 5.201 11.319 1.00 18.82 600 ASN A O 1
ATOM 4490 N N . THR A 1 582 ? 47.956 6.699 12.833 1.00 12.46 601 THR A N 1
ATOM 4491 C CA . THR A 1 582 ? 47.151 7.737 12.264 1.00 12.23 601 THR A CA 1
ATOM 4492 C C . THR A 1 582 ? 48.035 8.783 11.583 1.00 10.71 601 THR A C 1
ATOM 4493 O O . THR A 1 582 ? 47.540 9.908 11.299 1.00 13.02 601 THR A O 1
ATOM 4497 N N . ALA A 1 583 ? 49.342 8.502 11.406 1.00 9.76 602 ALA A N 1
ATOM 4498 C CA . ALA A 1 583 ? 50.296 9.538 10.928 1.00 10.29 602 ALA A CA 1
ATOM 4499 C C . ALA A 1 583 ? 49.894 10.262 9.615 1.00 10.34 602 ALA A C 1
ATOM 4500 O O . ALA A 1 583 ? 50.059 11.479 9.473 1.00 9.67 602 ALA A O 1
ATOM 4502 N N . ASN A 1 584 ? 49.425 9.489 8.638 1.00 11.26 603 ASN A N 1
ATOM 4503 C CA . ASN A 1 584 ? 49.230 10.046 7.323 1.00 10.04 603 ASN A CA 1
ATOM 4504 C C . ASN A 1 584 ? 48.022 11.006 7.400 1.00 10.63 603 ASN A C 1
ATOM 4505 O O . ASN A 1 584 ? 48.123 12.135 6.895 1.00 10.37 603 ASN A O 1
ATOM 4510 N N . GLU A 1 585 ? 46.874 10.574 7.966 1.00 10.96 604 GLU A N 1
ATOM 4511 C CA . GLU A 1 585 ? 45.735 11.502 8.055 1.00 10.03 604 GLU A CA 1
ATOM 4512 C C . GLU A 1 585 ? 46.105 12.719 8.884 1.00 10.60 604 GLU A C 1
ATOM 4513 O O . GLU A 1 585 ? 45.743 13.854 8.545 1.00 12.31 604 GLU A O 1
ATOM 4519 N N . ARG A 1 586 ? 46.861 12.531 9.942 1.00 9.35 605 ARG A N 1
ATOM 4520 C CA . ARG A 1 586 ? 47.317 13.617 10.767 1.00 8.96 605 ARG A CA 1
ATOM 4521 C C . ARG A 1 586 ? 48.183 14.631 9.997 1.00 10.01 605 ARG A C 1
ATOM 4522 O O . ARG A 1 586 ? 47.894 15.804 9.991 1.00 9.85 605 ARG A O 1
ATOM 4530 N N . ASN A 1 587 ? 49.257 14.136 9.391 1.00 8.20 606 ASN A N 1
ATOM 4531 C CA . ASN A 1 587 ? 50.275 15.027 8.886 1.00 8.40 606 ASN A CA 1
ATOM 4532 C C . ASN A 1 587 ? 49.912 15.656 7.544 1.00 7.95 606 ASN A C 1
ATOM 4533 O O . ASN A 1 587 ? 50.417 16.737 7.185 1.00 9.48 606 ASN A O 1
ATOM 4538 N N . THR A 1 588 ? 48.971 15.041 6.807 1.00 8.95 607 THR A N 1
ATOM 4539 C CA . THR A 1 588 ? 48.431 15.607 5.620 1.00 8.72 607 THR A CA 1
ATOM 4540 C C . THR A 1 588 ? 47.441 16.742 5.957 1.00 8.83 607 THR A C 1
ATOM 4541 O O . THR A 1 588 ? 47.056 17.499 5.072 1.00 9.99 607 THR A O 1
ATOM 4545 N N . GLN A 1 589 ? 47.112 16.859 7.216 1.00 8.68 608 GLN A N 1
ATOM 4546 C CA . GLN A 1 589 ? 46.278 17.988 7.725 1.00 9.19 608 GLN A CA 1
ATOM 4547 C C . GLN A 1 589 ? 47.020 19.090 8.358 1.00 8.24 608 GLN A C 1
ATOM 4548 O O . GLN A 1 589 ? 46.390 20.021 8.952 1.00 10.56 608 GLN A O 1
ATOM 4554 N N . LYS A 1 590 ? 48.367 19.056 8.372 1.00 8.73 609 LYS A N 1
ATOM 4555 C CA . LYS A 1 590 ? 49.222 20.092 8.933 1.00 9.20 609 LYS A CA 1
ATOM 4556 C C . LYS A 1 590 ? 49.617 21.036 7.801 1.00 9.12 609 LYS A C 1
ATOM 4557 O O . LYS A 1 590 ? 50.062 20.637 6.693 1.00 10.37 609 LYS A O 1
ATOM 4563 N N . TRP A 1 591 ? 49.547 22.317 8.111 1.00 9.64 610 TRP A N 1
ATOM 4564 C CA . TRP A 1 591 ? 49.859 23.408 7.201 1.00 9.57 610 TRP A CA 1
ATOM 4565 C C . TRP A 1 591 ? 50.832 24.385 7.771 1.00 9.26 610 TRP A C 1
ATOM 4566 O O . TRP A 1 591 ? 50.764 24.765 8.936 1.00 9.70 610 TRP A O 1
ATOM 4577 N N . GLN A 1 592 ? 51.806 24.784 6.955 1.00 9.43 611 GLN A N 1
ATOM 4578 C CA . GLN A 1 592 ? 52.731 25.826 7.377 1.00 10.24 611 GLN A CA 1
ATOM 4579 C C . GLN A 1 592 ? 52.349 27.170 6.815 1.00 10.12 611 GLN A C 1
ATOM 4580 O O . GLN A 1 592 ? 52.121 27.304 5.630 1.00 9.93 611 GLN A O 1
ATOM 4586 N N . ILE A 1 593 ? 52.201 28.159 7.683 1.00 11.35 612 ILE A N 1
ATOM 4587 C CA . ILE A 1 593 ? 51.884 29.537 7.300 1.00 11.60 612 ILE A CA 1
ATOM 4588 C C . ILE A 1 593 ? 53.162 30.373 7.516 1.00 10.79 612 ILE A C 1
ATOM 4589 O O . ILE A 1 593 ? 53.773 30.253 8.556 1.00 12.87 612 ILE A O 1
ATOM 4594 N N . ARG A 1 594 ? 53.519 31.126 6.463 1.00 11.68 613 ARG A N 1
ATOM 4595 C CA . ARG A 1 594 ? 54.630 32.052 6.425 1.00 12.62 613 ARG A CA 1
ATOM 4596 C C . ARG A 1 594 ? 54.139 33.439 6.057 1.00 16.33 613 ARG A C 1
ATOM 4597 O O . ARG A 1 594 ? 53.297 33.595 5.170 1.00 15.01 613 ARG A O 1
ATOM 4605 N N . ALA A 1 595 ? 54.778 34.421 6.713 1.00 17.56 614 ALA A N 1
ATOM 4606 C CA . ALA A 1 595 ? 54.704 35.851 6.284 1.00 23.34 614 ALA A CA 1
ATOM 4607 C C . ALA A 1 595 ? 55.767 36.234 5.243 1.00 27.08 614 ALA A C 1
ATOM 4608 O O . ALA A 1 595 ? 56.929 35.860 5.365 1.00 27.79 614 ALA A O 1
ATOM 4610 N N . ASP A 1 596 ? 55.310 36.912 4.193 1.00 36.22 615 ASP A N 1
ATOM 4611 C CA . ASP A 1 596 ? 56.137 37.655 3.215 1.00 41.89 615 ASP A CA 1
ATOM 4612 C C . ASP A 1 596 ? 56.987 38.681 3.873 1.00 44.23 615 ASP A C 1
ATOM 4613 O O . ASP A 1 596 ? 56.658 39.157 4.957 1.00 41.37 615 ASP A O 1
ATOM 4618 N N . LYS A 1 597 ? 58.034 39.089 3.155 1.00 58.34 616 LYS A N 1
ATOM 4619 C CA . LYS A 1 597 ? 58.645 40.406 3.338 1.00 67.65 616 LYS A CA 1
ATOM 4620 C C . LYS A 1 597 ? 57.898 41.205 2.254 1.00 66.76 616 LYS A C 1
ATOM 4621 O O . LYS A 1 597 ? 58.234 41.083 1.085 1.00 67.13 616 LYS A O 1
ATOM 4627 N N . ASP A 1 598 ? 56.838 41.936 2.585 1.00 62.20 617 ASP A N 1
ATOM 4628 C CA . ASP A 1 598 ? 56.311 42.015 3.926 1.00 63.59 617 ASP A CA 1
ATOM 4629 C C . ASP A 1 598 ? 54.761 42.043 3.926 1.00 56.35 617 ASP A C 1
ATOM 4630 O O . ASP A 1 598 ? 54.104 42.781 3.180 1.00 52.44 617 ASP A O 1
ATOM 4635 N N . GLY A 1 599 ? 54.213 41.154 4.746 1.00 48.47 618 GLY A N 1
ATOM 4636 C CA . GLY A 1 599 ? 52.853 41.264 5.244 1.00 46.27 618 GLY A CA 1
ATOM 4637 C C . GLY A 1 599 ? 52.040 40.043 4.926 1.00 39.04 618 GLY A C 1
ATOM 4638 O O . GLY A 1 599 ? 51.290 39.584 5.757 1.00 45.07 618 GLY A O 1
ATOM 4639 N N . LYS A 1 600 ? 52.192 39.537 3.710 1.00 34.10 619 LYS A N 1
ATOM 4640 C CA . LYS A 1 600 ? 51.183 38.648 3.084 1.00 30.92 619 LYS A CA 1
ATOM 4641 C C . LYS A 1 600 ? 51.504 37.244 3.541 1.00 26.70 619 LYS A C 1
ATOM 4642 O O . LYS A 1 600 ? 52.676 36.986 3.879 1.00 28.92 619 LYS A O 1
ATOM 4648 N N . TYR A 1 601 ? 50.499 36.360 3.557 1.00 21.95 620 TYR A N 1
ATOM 4649 C CA . TYR A 1 601 ? 50.725 34.983 4.057 1.00 19.53 620 TYR A CA 1
ATOM 4650 C C . TYR A 1 601 ? 50.584 33.932 2.986 1.00 18.10 620 TYR A C 1
ATOM 4651 O O . TYR A 1 601 ? 49.609 33.904 2.228 1.00 18.06 620 TYR A O 1
ATOM 4660 N N . THR A 1 602 ? 51.529 33.002 3.015 1.00 15.68 621 THR A N 1
ATOM 4661 C CA . THR A 1 602 ? 51.481 31.808 2.136 1.00 17.48 621 THR A CA 1
ATOM 4662 C C . THR A 1 602 ? 51.159 30.568 2.984 1.00 14.65 621 THR A C 1
ATOM 4663 O O . THR A 1 602 ? 51.501 30.514 4.210 1.00 14.69 621 THR A O 1
ATOM 4667 N N . ILE A 1 603 ? 50.524 29.588 2.327 1.00 13.44 622 ILE A N 1
ATOM 4668 C CA . ILE A 1 603 ? 50.042 28.363 3.022 1.00 12.19 622 ILE A CA 1
ATOM 4669 C C . ILE A 1 603 ? 50.664 27.202 2.293 1.00 13.20 622 ILE A C 1
ATOM 4670 O O . ILE A 1 603 ? 50.470 27.068 1.124 1.00 13.82 622 ILE A O 1
ATOM 4675 N N . SER A 1 604 ? 51.345 26.327 3.035 1.00 11.71 623 SER A N 1
ATOM 4676 C CA . SER A 1 604 ? 52.105 25.233 2.412 1.00 11.18 623 SER A CA 1
ATOM 4677 C C . SER A 1 604 ? 51.714 23.951 3.109 1.00 9.56 623 SER A C 1
ATOM 4678 O O . SER A 1 604 ? 51.732 23.901 4.371 1.00 10.48 623 SER A O 1
ATOM 4681 N N . PRO A 1 605 ? 51.493 22.897 2.345 1.00 9.70 624 PRO A N 1
ATOM 4682 C CA . PRO A 1 605 ? 51.260 21.555 3.013 1.00 9.37 624 PRO A CA 1
ATOM 4683 C C . PRO A 1 605 ? 52.489 21.206 3.788 1.00 9.87 624 PRO A C 1
ATOM 4684 O O . PRO A 1 605 ? 53.620 21.291 3.271 1.00 9.90 624 PRO A O 1
ATOM 4688 N N . ALA A 1 606 ? 52.409 20.898 5.070 1.00 9.21 625 ALA A N 1
ATOM 4689 C CA . ALA A 1 606 ? 53.627 20.684 5.864 1.00 9.29 625 ALA A CA 1
ATOM 4690 C C . ALA A 1 606 ? 54.529 19.604 5.328 1.00 8.61 625 ALA A C 1
ATOM 4691 O O . ALA A 1 606 ? 55.729 19.700 5.391 1.00 8.30 625 ALA A O 1
ATOM 4693 N N . LEU A 1 607 ? 53.945 18.527 4.826 1.00 8.85 626 LEU A N 1
ATOM 4694 C CA . LEU A 1 607 ? 54.799 17.415 4.358 1.00 8.41 626 LEU A CA 1
ATOM 4695 C C . LEU A 1 607 ? 55.444 17.690 2.977 1.00 9.46 626 LEU A C 1
ATOM 4696 O O . LEU A 1 607 ? 56.518 17.172 2.673 1.00 10.36 626 LEU A O 1
ATOM 4701 N N . THR A 1 608 ? 54.737 18.473 2.151 1.00 8.62 627 THR A N 1
ATOM 4702 C CA . THR A 1 608 ? 55.162 18.605 0.770 1.00 8.78 627 THR A CA 1
ATOM 4703 C C . THR A 1 608 ? 56.065 19.799 0.547 1.00 10.16 627 THR A C 1
ATOM 4704 O O . THR A 1 608 ? 57.007 19.725 -0.241 1.00 9.58 627 THR A O 1
ATOM 4708 N N . GLN A 1 609 ? 55.762 20.918 1.239 1.00 9.03 628 GLN A N 1
ATOM 4709 C CA . GLN A 1 609 ? 56.538 22.145 1.158 1.00 9.22 628 GLN A CA 1
ATOM 4710 C C . GLN A 1 609 ? 56.415 22.847 -0.192 1.00 9.52 628 GLN A C 1
ATOM 4711 O O . GLN A 1 609 ? 57.152 23.831 -0.488 1.00 9.02 628 GLN A O 1
ATOM 4717 N N . GLN A 1 610 ? 55.478 22.405 -1.012 1.00 8.21 629 GLN A N 1
ATOM 4718 C CA . GLN A 1 610 ? 54.977 23.253 -2.103 1.00 9.49 629 GLN A CA 1
ATOM 4719 C C . GLN A 1 610 ? 54.073 24.304 -1.473 1.00 10.13 629 GLN A C 1
ATOM 4720 O O . GLN A 1 610 ? 53.898 24.350 -0.243 1.00 9.71 629 GLN A O 1
ATOM 4726 N N . ARG A 1 611 ? 53.553 25.209 -2.277 1.00 9.69 630 ARG A N 1
ATOM 4727 C CA . ARG A 1 611 ? 52.740 26.339 -1.804 1.00 10.28 630 ARG A CA 1
ATOM 4728 C C . ARG A 1 611 ? 51.379 26.280 -2.450 1.00 10.72 630 ARG A C 1
ATOM 4729 O O . ARG A 1 611 ? 51.265 26.002 -3.686 1.00 10.29 630 ARG A O 1
ATOM 4737 N N . LEU A 1 612 ? 50.298 26.494 -1.691 1.00 11.70 631 LEU A N 1
ATOM 4738 C CA . LEU A 1 612 ? 49.005 26.689 -2.335 1.00 12.17 631 LEU A CA 1
ATOM 4739 C C . LEU A 1 612 ? 48.993 28.011 -3.145 1.00 11.46 631 LEU A C 1
ATOM 4740 O O . LEU A 1 612 ? 49.544 29.038 -2.755 1.00 12.31 631 LEU A O 1
ATOM 4745 N N . ALA A 1 613 ? 48.367 27.881 -4.306 1.00 11.67 632 ALA A N 1
ATOM 4746 C CA . ALA A 1 613 ? 48.126 29.007 -5.290 1.00 11.56 632 ALA A CA 1
ATOM 4747 C C . ALA A 1 613 ? 46.948 28.750 -6.110 1.00 12.91 632 ALA A C 1
ATOM 4748 O O . ALA A 1 613 ? 46.466 27.645 -6.280 1.00 12.63 632 ALA A O 1
ATOM 4750 N N . ILE A 1 614 ? 46.349 29.825 -6.655 1.00 13.38 633 ILE A N 1
ATOM 4751 C CA . ILE A 1 614 ? 45.334 29.664 -7.648 1.00 13.30 633 ILE A CA 1
ATOM 4752 C C . ILE A 1 614 ? 46.002 29.376 -8.993 1.00 14.13 633 ILE A C 1
ATOM 4753 O O . ILE A 1 614 ? 46.799 30.227 -9.439 1.00 14.37 633 ILE A O 1
ATOM 4758 N N . ALA A 1 615 ? 45.606 28.294 -9.629 1.00 13.44 634 ALA A N 1
ATOM 4759 C CA . ALA A 1 615 ? 46.207 27.782 -10.875 1.00 13.40 634 ALA A CA 1
ATOM 4760 C C . ALA A 1 615 ? 45.802 28.752 -12.027 1.00 16.25 634 ALA A C 1
ATOM 4761 O O . ALA A 1 615 ? 44.594 29.123 -12.145 1.00 16.71 634 ALA A O 1
ATOM 4763 N N . THR A 1 616 ? 46.789 29.204 -12.762 1.00 17.22 635 THR A N 1
ATOM 4764 C CA . THR A 1 616 ? 46.494 30.103 -13.927 1.00 17.84 635 THR A CA 1
ATOM 4765 C C . THR A 1 616 ? 46.401 29.342 -15.220 1.00 19.78 635 THR A C 1
ATOM 4766 O O . THR A 1 616 ? 45.853 29.850 -16.202 1.00 17.43 635 THR A O 1
ATOM 4770 N N . GLY A 1 617 ? 47.018 28.132 -15.298 1.00 15.71 636 GLY A N 1
ATOM 4771 C CA . GLY A 1 617 ? 47.172 27.439 -16.526 1.00 18.43 636 GLY A CA 1
ATOM 4772 C C . GLY A 1 617 ? 48.464 27.770 -17.240 1.00 18.12 636 GLY A C 1
ATOM 4773 O O . GLY A 1 617 ? 48.707 27.115 -18.298 1.00 22.09 636 GLY A O 1
ATOM 4774 N N . ASN A 1 618 ? 49.248 28.726 -16.740 1.00 18.02 637 ASN A N 1
ATOM 4775 C CA . ASN A 1 618 ? 50.512 29.160 -17.373 1.00 22.09 637 ASN A CA 1
ATOM 4776 C C . ASN A 1 618 ? 51.739 28.673 -16.618 1.00 19.46 637 ASN A C 1
ATOM 4777 O O . ASN A 1 618 ? 52.877 28.885 -17.014 1.00 21.76 637 ASN A O 1
ATOM 4782 N N . GLU A 1 619 ? 51.526 28.037 -15.485 1.00 16.40 638 GLU A N 1
ATOM 4783 C CA . GLU A 1 619 ? 52.640 27.355 -14.818 1.00 16.48 638 GLU A CA 1
ATOM 4784 C C . GLU A 1 619 ? 53.249 26.277 -15.710 1.00 16.53 638 GLU A C 1
ATOM 4785 O O . GLU A 1 619 ? 52.581 25.550 -16.372 1.00 17.11 638 GLU A O 1
ATOM 4791 N N . GLN A 1 620 ? 54.594 26.232 -15.723 1.00 15.28 639 GLN A N 1
ATOM 4792 C CA . GLN A 1 620 ? 55.230 25.308 -16.627 1.00 18.74 639 GLN A CA 1
ATOM 4793 C C . GLN A 1 620 ? 56.041 24.328 -15.775 1.00 15.49 639 GLN A C 1
ATOM 4794 O O . GLN A 1 620 ? 56.895 24.714 -15.020 1.00 17.49 639 GLN A O 1
ATOM 4800 N N . ASN A 1 621 ? 55.694 23.048 -15.952 1.00 15.03 640 ASN A N 1
ATOM 4801 C CA . ASN A 1 621 ? 56.402 21.964 -15.324 1.00 16.00 640 ASN A CA 1
ATOM 4802 C C . ASN A 1 621 ? 56.062 20.658 -15.998 1.00 14.92 640 ASN A C 1
ATOM 4803 O O . ASN A 1 621 ? 54.962 20.449 -16.424 1.00 16.22 640 ASN A O 1
ATOM 4808 N N . ILE A 1 622 ? 57.025 19.708 -16.042 1.00 16.20 641 ILE A N 1
ATOM 4809 C CA . ILE A 1 622 ? 56.773 18.433 -16.679 1.00 15.90 641 ILE A CA 1
ATOM 4810 C C . ILE A 1 622 ? 55.495 17.779 -16.149 1.00 14.55 641 ILE A C 1
ATOM 4811 O O . ILE A 1 622 ? 54.800 17.147 -16.911 1.00 17.03 641 ILE A O 1
ATOM 4816 N N . ASP A 1 623 ? 55.192 17.800 -14.804 1.00 13.34 642 ASP A N 1
ATOM 4817 C CA . ASP A 1 623 ? 54.003 17.150 -14.308 1.00 11.73 642 ASP A CA 1
ATOM 4818 C C . ASP A 1 623 ? 52.757 17.702 -14.967 1.00 11.29 642 ASP A C 1
ATOM 4819 O O . ASP A 1 623 ? 51.819 16.976 -15.180 1.00 13.86 642 ASP A O 1
ATOM 4824 N N . LEU A 1 624 ? 52.784 18.990 -15.222 1.00 13.87 643 LEU A N 1
ATOM 4825 C CA . LEU A 1 624 ? 51.575 19.705 -15.712 1.00 13.96 643 LEU A CA 1
ATOM 4826 C C . LEU A 1 624 ? 51.420 19.422 -17.217 1.00 15.91 643 LEU A C 1
ATOM 4827 O O . LEU A 1 624 ? 50.297 19.646 -17.776 1.00 18.05 643 LEU A O 1
ATOM 4832 N N . GLU A 1 625 ? 52.448 18.926 -17.864 1.00 16.64 644 GLU A N 1
ATOM 4833 C CA . GLU A 1 625 ? 52.233 18.527 -19.280 1.00 20.70 644 GLU A CA 1
ATOM 4834 C C . GLU A 1 625 ? 51.250 17.382 -19.411 1.00 20.56 644 GLU A C 1
ATOM 4835 O O . GLU A 1 625 ? 50.717 17.163 -20.497 1.00 24.37 644 GLU A O 1
ATOM 4841 N N . THR A 1 626 ? 51.097 16.587 -18.393 1.00 18.69 645 THR A N 1
ATOM 4842 C CA . THR A 1 626 ? 50.231 15.428 -18.372 1.00 23.25 645 THR A CA 1
ATOM 4843 C C . THR A 1 626 ? 48.970 15.481 -17.447 1.00 18.59 645 THR A C 1
ATOM 4844 O O . THR A 1 626 ? 48.029 14.672 -17.617 1.00 18.37 645 THR A O 1
ATOM 4848 N N . HIS A 1 627 ? 48.988 16.380 -16.448 1.00 18.24 646 HIS A N 1
ATOM 4849 C CA . HIS A 1 627 ? 47.786 16.703 -15.686 1.00 17.72 646 HIS A CA 1
ATOM 4850 C C . HIS A 1 627 ? 47.950 18.083 -15.057 1.00 17.30 646 HIS A C 1
ATOM 4851 O O . HIS A 1 627 ? 48.934 18.377 -14.345 1.00 15.25 646 HIS A O 1
ATOM 4858 N N . ARG A 1 628 ? 46.942 18.914 -15.342 1.00 15.98 647 ARG A N 1
ATOM 4859 C CA . ARG A 1 628 ? 46.780 20.185 -14.692 1.00 17.03 647 ARG A CA 1
ATOM 4860 C C . ARG A 1 628 ? 45.520 20.258 -13.886 1.00 16.67 647 ARG A C 1
ATOM 4861 O O . ARG A 1 628 ? 44.480 19.736 -14.320 1.00 18.76 647 ARG A O 1
ATOM 4869 N N . PRO A 1 629 ? 45.588 20.906 -12.717 1.00 14.81 648 PRO A N 1
ATOM 4870 C CA . PRO A 1 629 ? 44.365 21.192 -11.973 1.00 13.68 648 PRO A CA 1
ATOM 4871 C C . PRO A 1 629 ? 43.544 22.164 -12.824 1.00 13.94 648 PRO A C 1
ATOM 4872 O O . PRO A 1 629 ? 44.079 22.875 -13.654 1.00 16.85 648 PRO A O 1
ATOM 4876 N N . ALA A 1 630 ? 42.280 22.169 -12.581 1.00 14.83 649 ALA A N 1
ATOM 4877 C CA . ALA A 1 630 ? 41.407 23.005 -13.370 1.00 16.78 649 ALA A CA 1
ATOM 4878 C C . ALA A 1 630 ? 41.814 24.421 -13.107 1.00 15.58 649 ALA A C 1
ATOM 4879 O O . ALA A 1 630 ? 42.036 24.832 -11.951 1.00 16.93 649 ALA A O 1
ATOM 4881 N N . ALA A 1 631 ? 41.886 25.187 -14.163 1.00 14.78 650 ALA A N 1
ATOM 4882 C CA . ALA A 1 631 ? 42.303 26.593 -14.020 1.00 14.59 650 ALA A CA 1
ATOM 4883 C C . ALA A 1 631 ? 41.416 27.348 -13.043 1.00 14.29 650 ALA A C 1
ATOM 4884 O O . ALA A 1 631 ? 40.188 27.138 -13.056 1.00 14.21 650 ALA A O 1
ATOM 4886 N N . GLY A 1 632 ? 42.016 28.125 -12.160 1.00 14.90 651 GLY A N 1
ATOM 4887 C CA . GLY A 1 632 ? 41.346 29.011 -11.187 1.00 14.23 651 GLY A CA 1
ATOM 4888 C C . GLY A 1 632 ? 41.024 28.347 -9.849 1.00 12.98 651 GLY A C 1
ATOM 4889 O O . GLY A 1 632 ? 40.589 28.986 -8.879 1.00 15.66 651 GLY A O 1
ATOM 4890 N N . THR A 1 633 ? 41.258 27.002 -9.815 1.00 14.76 652 THR A N 1
ATOM 4891 C CA . THR A 1 633 ? 41.137 26.264 -8.542 1.00 14.13 652 THR A CA 1
ATOM 4892 C C . THR A 1 633 ? 42.468 26.320 -7.802 1.00 12.54 652 THR A C 1
ATOM 4893 O O . THR A 1 633 ? 43.498 26.647 -8.351 1.00 11.36 652 THR A O 1
ATOM 4897 N N . VAL A 1 634 ? 42.379 26.009 -6.512 1.00 11.99 653 VAL A N 1
ATOM 4898 C CA . VAL A 1 634 ? 43.555 26.075 -5.636 1.00 12.80 653 VAL A CA 1
ATOM 4899 C C . VAL A 1 634 ? 44.270 24.738 -5.656 1.00 11.31 653 VAL A C 1
ATOM 4900 O O . VAL A 1 634 ? 43.609 23.687 -5.622 1.00 11.74 653 VAL A O 1
ATOM 4904 N N . ALA A 1 635 ? 45.592 24.807 -5.833 1.00 11.53 654 ALA A N 1
ATOM 4905 C CA . ALA A 1 635 ? 46.423 23.626 -5.962 1.00 10.37 654 ALA A CA 1
ATOM 4906 C C . ALA A 1 635 ? 47.773 23.937 -5.454 1.00 10.41 654 ALA A C 1
ATOM 4907 O O . ALA A 1 635 ? 48.169 25.065 -5.264 1.00 11.67 654 ALA A O 1
ATOM 4909 N N . GLN A 1 636 ? 48.542 22.879 -5.140 1.00 9.31 655 GLN A N 1
ATOM 4910 C CA . GLN A 1 636 ? 49.948 23.135 -4.756 1.00 10.35 655 GLN A CA 1
ATOM 4911 C C . GLN A 1 636 ? 50.873 23.216 -5.915 1.00 9.54 655 GLN A C 1
ATOM 4912 O O . GLN A 1 636 ? 50.699 22.553 -6.929 1.00 9.83 655 GLN A O 1
ATOM 4918 N N . PHE A 1 637 ? 51.822 24.138 -5.790 1.00 10.03 656 PHE A N 1
ATOM 4919 C CA . PHE A 1 637 ? 52.897 24.326 -6.751 1.00 10.79 656 PHE A CA 1
ATOM 4920 C C . PHE A 1 637 ? 54.200 24.678 -6.042 1.00 10.29 656 PHE A C 1
ATOM 4921 O O . PHE A 1 637 ? 54.191 25.349 -5.041 1.00 11.10 656 PHE A O 1
ATOM 4929 N N . PRO A 1 638 ? 55.348 24.238 -6.589 1.00 10.41 657 PRO A N 1
ATOM 4930 C CA . PRO A 1 638 ? 56.606 24.820 -6.112 1.00 11.55 657 PRO A CA 1
ATOM 4931 C C . PRO A 1 638 ? 56.578 26.342 -6.143 1.00 12.23 657 PRO A C 1
ATOM 4932 O O . PRO A 1 638 ? 56.012 26.868 -7.084 1.00 12.34 657 PRO A O 1
ATOM 4936 N N . ALA A 1 639 ? 57.156 26.972 -5.148 1.00 14.20 658 ALA A N 1
ATOM 4937 C CA . ALA A 1 639 ? 57.124 28.414 -5.046 1.00 15.29 658 ALA A CA 1
ATOM 4938 C C . ALA A 1 639 ? 57.598 29.122 -6.291 1.00 14.86 658 ALA A C 1
ATOM 4939 O O . ALA A 1 639 ? 57.024 30.159 -6.594 1.00 15.78 658 ALA A O 1
ATOM 4941 N N . ASP A 1 640 ? 58.575 28.564 -7.018 1.00 15.42 659 ASP A N 1
ATOM 4942 C CA . ASP A 1 640 ? 59.082 29.281 -8.242 1.00 17.18 659 ASP A CA 1
ATOM 4943 C C . ASP A 1 640 ? 58.099 29.348 -9.336 1.00 18.41 659 ASP A C 1
ATOM 4944 O O . ASP A 1 640 ? 58.291 30.128 -10.244 1.00 24.53 659 ASP A O 1
ATOM 4949 N N . LEU A 1 641 ? 57.018 28.569 -9.326 1.00 15.63 660 LEU A N 1
ATOM 4950 C CA . LEU A 1 641 ? 56.065 28.612 -10.414 1.00 15.76 660 LEU A CA 1
ATOM 4951 C C . LEU A 1 641 ? 54.956 29.582 -10.128 1.00 18.47 660 LEU A C 1
ATOM 4952 O O . LEU A 1 641 ? 54.145 29.855 -11.019 1.00 20.35 660 LEU A O 1
ATOM 4957 N N . VAL A 1 642 ? 54.868 30.041 -8.895 1.00 20.57 661 VAL A N 1
ATOM 4958 C CA . VAL A 1 642 ? 53.760 30.957 -8.455 1.00 23.30 661 VAL A CA 1
ATOM 4959 C C . VAL A 1 642 ? 54.248 32.216 -7.732 1.00 27.62 661 VAL A C 1
ATOM 4960 O O . VAL A 1 642 ? 53.493 32.854 -7.006 1.00 29.15 661 VAL A O 1
ATOM 4964 N N . SER A 1 643 ? 55.484 32.605 -7.942 1.00 31.25 662 SER A N 1
ATOM 4965 C CA . SER A 1 643 ? 56.028 33.797 -7.272 1.00 36.31 662 SER A CA 1
ATOM 4966 C C . SER A 1 643 ? 55.958 34.976 -8.223 1.00 43.09 662 SER A C 1
ATOM 4967 O O . SER A 1 643 ? 56.784 35.863 -8.139 1.00 49.87 662 SER A O 1
ATOM 4970 N N . ASP A 1 644 ? 55.006 34.945 -9.153 1.00 42.61 663 ASP A N 1
ATOM 4971 C CA . ASP A 1 644 ? 54.669 36.079 -10.014 1.00 38.74 663 ASP A CA 1
ATOM 4972 C C . ASP A 1 644 ? 53.147 36.327 -9.993 1.00 40.33 663 ASP A C 1
ATOM 4973 O O . ASP A 1 644 ? 52.555 36.650 -8.943 1.00 38.41 663 ASP A O 1
ATOM 4978 N N . HIS B 1 9 ? 49.884 35.511 -9.683 1.00 32.82 28 HIS B N 1
ATOM 4979 C CA . HIS B 1 9 ? 49.560 34.774 -8.417 1.00 33.70 28 HIS B CA 1
ATOM 4980 C C . HIS B 1 9 ? 49.614 35.646 -7.172 1.00 36.43 28 HIS B C 1
ATOM 4981 O O . HIS B 1 9 ? 50.684 36.090 -6.762 1.00 39.20 28 HIS B O 1
ATOM 4988 N N . HIS B 1 10 ? 48.461 35.862 -6.561 1.00 34.26 29 HIS B N 1
ATOM 4989 C CA . HIS B 1 10 ? 48.355 36.641 -5.285 1.00 34.53 29 HIS B CA 1
ATOM 4990 C C . HIS B 1 10 ? 48.508 35.749 -4.070 1.00 34.63 29 HIS B C 1
ATOM 4991 O O . HIS B 1 10 ? 48.448 34.542 -4.210 1.00 34.60 29 HIS B O 1
ATOM 4998 N N . SER B 1 11 ? 48.709 36.351 -2.889 1.00 34.15 30 SER B N 1
ATOM 4999 C CA . SER B 1 11 ? 48.921 35.598 -1.648 1.00 31.99 30 SER B CA 1
ATOM 5000 C C . SER B 1 11 ? 47.585 35.021 -1.205 1.00 27.38 30 SER B C 1
ATOM 5001 O O . SER B 1 11 ? 46.606 35.158 -1.902 1.00 29.66 30 SER B O 1
ATOM 5004 N N . SER B 1 12 ? 47.548 34.350 -0.050 1.00 24.51 31 SER B N 1
ATOM 5005 C CA . SER B 1 12 ? 46.327 33.688 0.386 1.00 22.51 31 SER B CA 1
ATOM 5006 C C . SER B 1 12 ? 45.139 34.622 0.766 1.00 22.33 31 SER B C 1
ATOM 5007 O O . SER B 1 12 ? 43.981 34.187 0.739 1.00 21.86 31 SER B O 1
ATOM 5010 N N . GLY B 1 13 ? 45.497 35.839 1.180 1.00 25.96 32 GLY B N 1
ATOM 5011 C CA . GLY B 1 13 ? 44.528 36.755 1.738 1.00 23.46 32 GLY B CA 1
ATOM 5012 C C . GLY B 1 13 ? 44.088 36.445 3.145 1.00 23.87 32 GLY B C 1
ATOM 5013 O O . GLY B 1 13 ? 43.106 37.035 3.621 1.00 23.99 32 GLY B O 1
ATOM 5014 N N . LEU B 1 14 ? 44.784 35.537 3.832 1.00 19.55 33 LEU B N 1
ATOM 5015 C CA . LEU B 1 14 ? 44.379 35.146 5.165 1.00 22.98 33 LEU B CA 1
ATOM 5016 C C . LEU B 1 14 ? 44.224 36.406 6.021 1.00 21.33 33 LEU B C 1
ATOM 5017 O O . LEU B 1 14 ? 45.198 37.179 6.166 1.00 22.33 33 LEU B O 1
ATOM 5022 N N . VAL B 1 15 ? 43.051 36.629 6.597 1.00 19.61 34 VAL B N 1
ATOM 5023 C CA . VAL B 1 15 ? 42.810 37.785 7.435 1.00 25.13 34 VAL B CA 1
ATOM 5024 C C . VAL B 1 15 ? 41.884 37.365 8.563 1.00 21.81 34 VAL B C 1
ATOM 5025 O O . VAL B 1 15 ? 40.958 36.538 8.347 1.00 19.25 34 VAL B O 1
ATOM 5029 N N . PRO B 1 16 ? 42.090 37.940 9.755 1.00 25.14 35 PRO B N 1
ATOM 5030 C CA . PRO B 1 16 ? 41.162 37.574 10.833 1.00 27.28 35 PRO B CA 1
ATOM 5031 C C . PRO B 1 16 ? 39.713 37.956 10.470 1.00 24.48 35 PRO B C 1
ATOM 5032 O O . PRO B 1 16 ? 39.502 38.986 9.853 1.00 25.28 35 PRO B O 1
ATOM 5036 N N . ARG B 1 17 ? 38.754 37.083 10.738 1.00 25.29 36 ARG B N 1
ATOM 5037 C CA . ARG B 1 17 ? 37.363 37.421 10.534 1.00 28.78 36 ARG B CA 1
ATOM 5038 C C . ARG B 1 17 ? 36.883 38.214 11.717 1.00 30.06 36 ARG B C 1
ATOM 5039 O O . ARG B 1 17 ? 36.903 37.690 12.788 1.00 35.39 36 ARG B O 1
ATOM 5047 N N . GLY B 1 18 ? 36.332 39.400 11.535 1.00 36.42 37 GLY B N 1
ATOM 5048 C CA . GLY B 1 18 ? 35.829 40.129 12.725 1.00 37.84 37 GLY B CA 1
ATOM 5049 C C . GLY B 1 18 ? 34.478 39.604 13.117 1.00 33.25 37 GLY B C 1
ATOM 5050 O O . GLY B 1 18 ? 33.805 39.022 12.308 1.00 32.08 37 GLY B O 1
ATOM 5051 N N . SER B 1 19 ? 34.064 39.740 14.360 1.00 35.74 38 SER B N 1
ATOM 5052 C CA . SER B 1 19 ? 32.630 39.545 14.678 1.00 35.36 38 SER B CA 1
ATOM 5053 C C . SER B 1 19 ? 32.234 40.620 15.638 1.00 34.69 38 SER B C 1
ATOM 5054 O O . SER B 1 19 ? 33.017 41.026 16.469 1.00 40.93 38 SER B O 1
ATOM 5057 N N . HIS B 1 20 ? 31.029 41.131 15.482 1.00 34.36 39 HIS B N 1
ATOM 5058 C CA . HIS B 1 20 ? 30.609 42.159 16.379 1.00 31.60 39 HIS B CA 1
ATOM 5059 C C . HIS B 1 20 ? 30.293 41.480 17.724 1.00 23.30 39 HIS B C 1
ATOM 5060 O O . HIS B 1 20 ? 29.766 40.395 17.709 1.00 25.80 39 HIS B O 1
ATOM 5067 N N . MET B 1 21 ? 30.525 42.194 18.818 1.00 24.64 40 MET B N 1
ATOM 5068 C CA . MET B 1 21 ? 30.028 41.810 20.109 1.00 22.38 40 MET B CA 1
ATOM 5069 C C . MET B 1 21 ? 28.533 41.444 20.046 1.00 23.97 40 MET B C 1
ATOM 5070 O O . MET B 1 21 ? 27.710 42.032 19.290 1.00 24.36 40 MET B O 1
ATOM 5075 N N . GLY B 1 22 ? 28.123 40.514 20.902 1.00 20.30 41 GLY B N 1
ATOM 5076 C CA . GLY B 1 22 ? 26.720 40.195 21.067 1.00 20.84 41 GLY B CA 1
ATOM 5077 C C . GLY B 1 22 ? 26.112 39.192 20.142 1.00 20.30 41 GLY B C 1
ATOM 5078 O O . GLY B 1 22 ? 26.808 38.352 19.593 1.00 21.47 41 GLY B O 1
ATOM 5079 N N . TYR B 1 23 ? 24.791 39.147 20.084 1.00 21.68 42 TYR B N 1
ATOM 5080 C CA . TYR B 1 23 ? 24.127 38.186 19.301 1.00 22.36 42 TYR B CA 1
ATOM 5081 C C . TYR B 1 23 ? 24.069 38.455 17.801 1.00 26.96 42 TYR B C 1
ATOM 5082 O O . TYR B 1 23 ? 23.718 39.550 17.351 1.00 30.55 42 TYR B O 1
ATOM 5091 N N . SER B 1 24 ? 24.362 37.411 17.008 1.00 26.18 43 SER B N 1
ATOM 5092 C CA . SER B 1 24 ? 24.142 37.437 15.536 1.00 25.63 43 SER B CA 1
ATOM 5093 C C . SER B 1 24 ? 23.187 36.356 15.162 1.00 24.21 43 SER B C 1
ATOM 5094 O O . SER B 1 24 ? 23.290 35.209 15.582 1.00 23.02 43 SER B O 1
ATOM 5097 N N . ALA B 1 25 ? 22.201 36.639 14.318 1.00 22.36 44 ALA B N 1
ATOM 5098 C CA . ALA B 1 25 ? 21.302 35.571 13.877 1.00 22.75 44 ALA B CA 1
ATOM 5099 C C . ALA B 1 25 ? 21.943 34.615 12.940 1.00 20.92 44 ALA B C 1
ATOM 5100 O O . ALA B 1 25 ? 21.315 33.588 12.640 1.00 23.84 44 ALA B O 1
ATOM 5102 N N . THR B 1 26 ? 23.094 34.956 12.345 1.00 21.94 45 THR B N 1
ATOM 5103 C CA . THR B 1 26 ? 23.755 34.042 11.451 1.00 22.43 45 THR B CA 1
ATOM 5104 C C . THR B 1 26 ? 25.084 33.617 12.077 1.00 19.71 45 THR B C 1
ATOM 5105 O O . THR B 1 26 ? 25.801 34.392 12.718 1.00 22.72 45 THR B O 1
ATOM 5109 N N . ALA B 1 27 ? 25.455 32.401 11.734 1.00 19.37 46 ALA B N 1
ATOM 5110 C CA . ALA B 1 27 ? 26.775 31.951 12.069 1.00 19.82 46 ALA B CA 1
ATOM 5111 C C . ALA B 1 27 ? 27.059 30.765 11.182 1.00 19.21 46 ALA B C 1
ATOM 5112 O O . ALA B 1 27 ? 26.155 30.089 10.698 1.00 21.44 46 ALA B O 1
ATOM 5114 N N . PRO B 1 28 ? 28.325 30.427 11.016 1.00 20.73 47 PRO B N 1
ATOM 5115 C CA . PRO B 1 28 ? 28.588 29.232 10.211 1.00 22.35 47 PRO B CA 1
ATOM 5116 C C . PRO B 1 28 ? 28.019 27.930 10.747 1.00 20.58 47 PRO B C 1
ATOM 5117 O O . PRO B 1 28 ? 28.016 27.698 12.011 1.00 17.73 47 PRO B O 1
ATOM 5121 N N . VAL B 1 29 ? 27.531 27.056 9.888 1.00 20.71 48 VAL B N 1
ATOM 5122 C CA . VAL B 1 29 ? 26.822 25.826 10.346 1.00 21.86 48 VAL B CA 1
ATOM 5123 C C . VAL B 1 29 ? 27.613 24.885 11.288 1.00 24.43 48 VAL B C 1
ATOM 5124 O O . VAL B 1 29 ? 27.053 24.331 12.229 1.00 23.40 48 VAL B O 1
ATOM 5128 N N . ASN B 1 30 ? 28.913 24.747 11.076 1.00 18.13 49 ASN B N 1
ATOM 5129 C CA . ASN B 1 30 ? 29.738 23.871 11.904 1.00 18.65 49 ASN B CA 1
ATOM 5130 C C . ASN B 1 30 ? 30.809 24.613 12.625 1.00 17.67 49 ASN B C 1
ATOM 5131 O O . ASN B 1 30 ? 31.953 24.137 12.826 1.00 16.60 49 ASN B O 1
ATOM 5136 N N . LEU B 1 31 ? 30.524 25.853 12.965 1.00 16.53 50 LEU B N 1
ATOM 5137 C CA . LEU B 1 31 ? 31.279 26.540 13.939 1.00 17.51 50 LEU B CA 1
ATOM 5138 C C . LEU B 1 31 ? 31.454 25.654 15.221 1.00 16.65 50 LEU B C 1
ATOM 5139 O O . LEU B 1 31 ? 30.503 25.124 15.703 1.00 17.96 50 LEU B O 1
ATOM 5144 N N . THR B 1 32 ? 32.684 25.537 15.664 1.00 16.08 51 THR B N 1
ATOM 5145 C CA . THR B 1 32 ? 33.004 24.667 16.864 1.00 14.80 51 THR B CA 1
ATOM 5146 C C . THR B 1 32 ? 32.255 25.218 18.064 1.00 14.11 51 THR B C 1
ATOM 5147 O O . THR B 1 32 ? 32.241 26.419 18.288 1.00 13.94 51 THR B O 1
ATOM 5151 N N . ARG B 1 33 ? 31.675 24.260 18.787 1.00 14.15 52 ARG B N 1
ATOM 5152 C CA . ARG B 1 33 ? 31.233 24.479 20.166 1.00 16.19 52 ARG B CA 1
ATOM 5153 C C . ARG B 1 33 ? 32.389 24.043 21.103 1.00 15.83 52 ARG B C 1
ATOM 5154 O O . ARG B 1 33 ? 32.685 22.814 21.141 1.00 16.65 52 ARG B O 1
ATOM 5162 N N . PRO B 1 34 ? 32.998 25.011 21.838 1.00 15.95 53 PRO B N 1
ATOM 5163 C CA . PRO B 1 34 ? 34.124 24.691 22.784 1.00 14.72 53 PRO B CA 1
ATOM 5164 C C . PRO B 1 34 ? 33.653 23.626 23.785 1.00 15.43 53 PRO B C 1
ATOM 5165 O O . PRO B 1 34 ? 32.499 23.660 24.260 1.00 15.30 53 PRO B O 1
ATOM 5169 N N . ALA B 1 35 ? 34.555 22.650 24.029 1.00 14.49 54 ALA B N 1
ATOM 5170 C CA . ALA B 1 35 ? 34.286 21.549 24.978 1.00 12.84 54 ALA B CA 1
ATOM 5171 C C . ALA B 1 35 ? 34.374 22.146 26.371 1.00 11.34 54 ALA B C 1
ATOM 5172 O O . ALA B 1 35 ? 35.027 23.151 26.646 1.00 12.48 54 ALA B O 1
ATOM 5174 N N . THR B 1 36 ? 33.720 21.384 27.235 1.00 10.68 55 THR B N 1
ATOM 5175 C CA . THR B 1 36 ? 33.800 21.561 28.739 1.00 10.48 55 THR B CA 1
ATOM 5176 C C . THR B 1 36 ? 34.130 20.199 29.361 1.00 10.61 55 THR B C 1
ATOM 5177 O O . THR B 1 36 ? 33.856 19.102 28.799 1.00 11.05 55 THR B O 1
ATOM 5181 N N . VAL B 1 37 ? 34.593 20.252 30.631 1.00 10.40 56 VAL B N 1
ATOM 5182 C CA . VAL B 1 37 ? 34.622 19.140 31.450 1.00 10.19 56 VAL B CA 1
ATOM 5183 C C . VAL B 1 37 ? 34.066 19.552 32.824 1.00 8.54 56 VAL B C 1
ATOM 5184 O O . VAL B 1 37 ? 34.629 20.458 33.377 1.00 10.19 56 VAL B O 1
ATOM 5188 N N . PRO B 1 38 ? 33.008 18.904 33.318 1.00 9.75 57 PRO B N 1
ATOM 5189 C CA . PRO B 1 38 ? 32.241 17.857 32.692 1.00 10.47 57 PRO B CA 1
ATOM 5190 C C . PRO B 1 38 ? 31.598 18.277 31.360 1.00 10.34 57 PRO B C 1
ATOM 5191 O O . PRO B 1 38 ? 31.354 19.478 31.101 1.00 10.87 57 PRO B O 1
ATOM 5195 N N . SER B 1 39 ? 31.368 17.302 30.478 1.00 11.22 58 SER B N 1
ATOM 5196 C CA . SER B 1 39 ? 30.589 17.535 29.273 1.00 11.86 58 SER B CA 1
ATOM 5197 C C . SER B 1 39 ? 29.182 18.016 29.659 1.00 13.30 58 SER B C 1
ATOM 5198 O O . SER B 1 39 ? 28.669 17.642 30.667 1.00 12.05 58 SER B O 1
ATOM 5201 N N . MET B 1 40 ? 28.595 18.818 28.779 1.00 11.84 59 MET B N 1
ATOM 5202 C CA . MET B 1 40 ? 27.163 19.248 29.017 1.00 13.40 59 MET B CA 1
ATOM 5203 C C . MET B 1 40 ? 26.351 18.558 27.939 1.00 13.61 59 MET B C 1
ATOM 5204 O O . MET B 1 40 ? 26.319 19.011 26.798 1.00 16.17 59 MET B O 1
ATOM 5209 N N . ASP B 1 41 ? 25.838 17.382 28.274 1.00 15.85 60 ASP B N 1
ATOM 5210 C CA . ASP B 1 41 ? 25.216 16.469 27.305 1.00 16.63 60 ASP B CA 1
ATOM 5211 C C . ASP B 1 41 ? 23.830 16.987 26.923 1.00 18.35 60 ASP B C 1
ATOM 5212 O O . ASP B 1 41 ? 23.093 17.497 27.749 1.00 18.93 60 ASP B O 1
ATOM 5217 N N . GLY B 1 42 ? 23.527 16.801 25.660 1.00 19.44 61 GLY B N 1
ATOM 5218 C CA . GLY B 1 42 ? 22.115 17.140 25.202 1.00 21.19 61 GLY B CA 1
ATOM 5219 C C . GLY B 1 42 ? 21.930 18.652 24.945 1.00 20.61 61 GLY B C 1
ATOM 5220 O O . GLY B 1 42 ? 20.809 19.201 25.117 1.00 18.91 61 GLY B O 1
ATOM 5221 N N . TRP B 1 43 ? 23.001 19.323 24.580 1.00 20.80 62 TRP B N 1
ATOM 5222 C CA . TRP B 1 43 ? 22.937 20.626 24.012 1.00 24.56 62 TRP B CA 1
ATOM 5223 C C . TRP B 1 43 ? 21.902 20.632 22.835 1.00 27.47 62 TRP B C 1
ATOM 5224 O O . TRP B 1 43 ? 21.858 19.683 22.043 1.00 25.90 62 TRP B O 1
ATOM 5235 N N . THR B 1 44 ? 21.010 21.620 22.840 1.00 25.60 63 THR B N 1
ATOM 5236 C CA . THR B 1 44 ? 20.091 21.910 21.715 1.00 25.36 63 THR B CA 1
ATOM 5237 C C . THR B 1 44 ? 20.617 23.136 21.046 1.00 24.83 63 THR B C 1
ATOM 5238 O O . THR B 1 44 ? 20.668 24.211 21.639 1.00 22.36 63 THR B O 1
ATOM 5242 N N . ASP B 1 45 ? 20.984 22.970 19.759 1.00 25.27 64 ASP B N 1
ATOM 5243 C CA . ASP B 1 45 ? 21.447 24.053 18.913 1.00 25.70 64 ASP B CA 1
ATOM 5244 C C . ASP B 1 45 ? 20.331 25.022 18.635 1.00 23.93 64 ASP B C 1
ATOM 5245 O O . ASP B 1 45 ? 19.182 24.644 18.550 1.00 27.65 64 ASP B O 1
ATOM 5250 N N . GLY B 1 46 ? 20.696 26.285 18.612 1.00 22.45 65 GLY B N 1
ATOM 5251 C CA . GLY B 1 46 ? 19.792 27.357 18.235 1.00 25.22 65 GLY B CA 1
ATOM 5252 C C . GLY B 1 46 ? 20.367 28.107 17.057 1.00 26.66 65 GLY B C 1
ATOM 5253 O O . GLY B 1 46 ? 21.490 27.901 16.639 1.00 27.70 65 GLY B O 1
ATOM 5254 N N . THR B 1 47 ? 19.608 29.036 16.517 1.00 27.54 66 THR B N 1
ATOM 5255 C CA . THR B 1 47 ? 20.109 29.898 15.451 1.00 27.29 66 THR B CA 1
ATOM 5256 C C . THR B 1 47 ? 21.098 30.936 15.896 1.00 22.89 66 THR B C 1
ATOM 5257 O O . THR B 1 47 ? 20.884 31.560 16.915 1.00 24.02 66 THR B O 1
ATOM 5261 N N . GLY B 1 48 ? 22.196 31.103 15.118 1.00 19.87 67 GLY B N 1
ATOM 5262 C CA . GLY B 1 48 ? 23.134 32.221 15.263 1.00 18.81 67 GLY B CA 1
ATOM 5263 C C . GLY B 1 48 ? 24.246 31.940 16.307 1.00 18.69 67 GLY B C 1
ATOM 5264 O O . GLY B 1 48 ? 24.506 30.773 16.532 1.00 17.57 67 GLY B O 1
ATOM 5265 N N . ALA B 1 49 ? 24.840 32.968 16.854 1.00 19.22 68 ALA B N 1
ATOM 5266 C CA . ALA B 1 49 ? 25.955 32.797 17.766 1.00 21.49 68 ALA B CA 1
ATOM 5267 C C . ALA B 1 49 ? 26.098 34.051 18.606 1.00 24.31 68 ALA B C 1
ATOM 5268 O O . ALA B 1 49 ? 25.537 35.117 18.272 1.00 20.51 68 ALA B O 1
ATOM 5270 N N . TRP B 1 50 ? 26.721 33.933 19.767 1.00 19.56 69 TRP B N 1
ATOM 5271 C CA . TRP B 1 50 ? 26.948 35.054 20.612 1.00 19.44 69 TRP B CA 1
ATOM 5272 C C . TRP B 1 50 ? 28.426 35.292 20.729 1.00 20.52 69 TRP B C 1
ATOM 5273 O O . TRP B 1 50 ? 29.194 34.360 20.954 1.00 19.57 69 TRP B O 1
ATOM 5284 N N . THR B 1 51 ? 28.829 36.558 20.697 1.00 18.66 70 THR B N 1
ATOM 5285 C CA . THR B 1 51 ? 30.229 36.955 20.746 1.00 17.21 70 THR B CA 1
ATOM 5286 C C . THR B 1 51 ? 30.554 37.851 21.916 1.00 20.37 70 THR B C 1
ATOM 5287 O O . THR B 1 51 ? 29.937 38.926 22.127 1.00 22.98 70 THR B O 1
ATOM 5291 N N . LEU B 1 52 ? 31.555 37.475 22.723 1.00 19.74 71 LEU B N 1
ATOM 5292 C CA . LEU B 1 52 ? 32.057 38.294 23.796 1.00 20.03 71 LEU B CA 1
ATOM 5293 C C . LEU B 1 52 ? 32.947 39.341 23.126 1.00 21.12 71 LEU B C 1
ATOM 5294 O O . LEU B 1 52 ? 33.788 38.971 22.344 1.00 20.82 71 LEU B O 1
ATOM 5299 N N . GLY B 1 53 ? 32.786 40.607 23.488 1.00 24.12 72 GLY B N 1
ATOM 5300 C CA . GLY B 1 53 ? 33.579 41.687 22.883 1.00 26.85 72 GLY B CA 1
ATOM 5301 C C . GLY B 1 53 ? 33.567 42.928 23.767 1.00 26.92 72 GLY B C 1
ATOM 5302 O O . GLY B 1 53 ? 33.133 42.911 24.948 1.00 24.69 72 GLY B O 1
ATOM 5303 N N . GLU B 1 54 ? 34.053 44.041 23.210 1.00 26.30 73 GLU B N 1
ATOM 5304 C CA . GLU B 1 54 ? 34.103 45.280 23.941 1.00 31.77 73 GLU B CA 1
ATOM 5305 C C . GLU B 1 54 ? 32.662 45.702 24.296 1.00 30.19 73 GLU B C 1
ATOM 5306 O O . GLU B 1 54 ? 31.766 45.671 23.459 1.00 32.47 73 GLU B O 1
ATOM 5312 N N . GLY B 1 55 ? 32.446 46.043 25.577 1.00 31.70 74 GLY B N 1
ATOM 5313 C CA . GLY B 1 55 ? 31.139 46.371 26.105 1.00 30.36 74 GLY B CA 1
ATOM 5314 C C . GLY B 1 55 ? 30.394 45.269 26.837 1.00 30.99 74 GLY B C 1
ATOM 5315 O O . GLY B 1 55 ? 29.508 45.586 27.632 1.00 33.20 74 GLY B O 1
ATOM 5316 N N . THR B 1 56 ? 30.714 43.993 26.532 1.00 26.86 75 THR B N 1
ATOM 5317 C CA . THR B 1 56 ? 30.160 42.830 27.274 1.00 25.43 75 THR B CA 1
ATOM 5318 C C . THR B 1 56 ? 30.425 43.017 28.781 1.00 24.87 75 THR B C 1
ATOM 5319 O O . THR B 1 56 ? 31.547 43.405 29.178 1.00 27.68 75 THR B O 1
ATOM 5323 N N . ARG B 1 57 ? 29.360 42.815 29.568 1.00 26.41 76 ARG B N 1
ATOM 5324 C CA . ARG B 1 57 ? 29.458 42.885 31.029 1.00 27.28 76 ARG B CA 1
ATOM 5325 C C . ARG B 1 57 ? 29.045 41.514 31.590 1.00 24.61 76 ARG B C 1
ATOM 5326 O O . ARG B 1 57 ? 28.401 40.722 30.925 1.00 20.76 76 ARG B O 1
ATOM 5334 N N . VAL B 1 58 ? 29.458 41.221 32.810 1.00 25.21 77 VAL B N 1
ATOM 5335 C CA . VAL B 1 58 ? 28.807 40.143 33.542 1.00 21.29 77 VAL B CA 1
ATOM 5336 C C . VAL B 1 58 ? 27.825 40.835 34.502 1.00 20.80 77 VAL B C 1
ATOM 5337 O O . VAL B 1 58 ? 28.216 41.602 35.358 1.00 23.12 77 VAL B O 1
ATOM 5341 N N . VAL B 1 59 ? 26.555 40.501 34.362 1.00 20.69 78 VAL B N 1
ATOM 5342 C CA . VAL B 1 59 ? 25.438 41.218 35.006 1.00 23.24 78 VAL B CA 1
ATOM 5343 C C . VAL B 1 59 ? 24.843 40.263 36.037 1.00 24.85 78 VAL B C 1
ATOM 5344 O O . VAL B 1 59 ? 24.732 39.080 35.774 1.00 22.27 78 VAL B O 1
ATOM 5348 N N . SER B 1 60 ? 24.506 40.757 37.237 1.00 21.51 79 SER B N 1
ATOM 5349 C CA . SER B 1 60 ? 23.792 39.963 38.192 1.00 20.68 79 SER B CA 1
ATOM 5350 C C . SER B 1 60 ? 23.055 40.851 39.190 1.00 20.85 79 SER B C 1
ATOM 5351 O O . SER B 1 60 ? 23.314 42.055 39.285 1.00 21.77 79 SER B O 1
ATOM 5354 N N . SER B 1 61 ? 22.303 40.191 40.035 1.00 22.01 80 SER B N 1
ATOM 5355 C CA . SER B 1 61 ? 21.868 40.758 41.330 1.00 22.46 80 SER B CA 1
ATOM 5356 C C . SER B 1 61 ? 23.010 41.118 42.250 1.00 22.06 80 SER B C 1
ATOM 5357 O O . SER B 1 61 ? 24.181 40.724 42.079 1.00 22.15 80 SER B O 1
ATOM 5360 N N . ASP B 1 62 ? 22.666 41.882 43.306 1.00 24.95 81 ASP B N 1
ATOM 5361 C CA . ASP B 1 62 ? 23.636 42.130 44.389 1.00 26.38 81 ASP B CA 1
ATOM 5362 C C . ASP B 1 62 ? 24.187 40.857 45.034 1.00 23.89 81 ASP B C 1
ATOM 5363 O O . ASP B 1 62 ? 25.360 40.813 45.331 1.00 24.01 81 ASP B O 1
ATOM 5368 N N . ALA B 1 63 ? 23.336 39.887 45.377 1.00 22.48 82 ALA B N 1
ATOM 5369 C CA . ALA B 1 63 ? 23.768 38.699 46.042 1.00 22.14 82 ALA B CA 1
ATOM 5370 C C . ALA B 1 63 ? 24.811 37.883 45.226 1.00 21.42 82 ALA B C 1
ATOM 5371 O O . ALA B 1 63 ? 25.593 37.052 45.768 1.00 22.36 82 ALA B O 1
ATOM 5373 N N . LEU B 1 64 ? 24.745 38.038 43.907 1.00 18.13 83 LEU B N 1
ATOM 5374 C CA . LEU B 1 64 ? 25.753 37.420 43.017 1.00 18.90 83 LEU B CA 1
ATOM 5375 C C . LEU B 1 64 ? 26.877 38.331 42.571 1.00 20.17 83 LEU B C 1
ATOM 5376 O O . LEU B 1 64 ? 27.663 37.957 41.699 1.00 19.42 83 LEU B O 1
ATOM 5381 N N . ALA B 1 65 ? 26.960 39.553 43.114 1.00 20.66 84 ALA B N 1
ATOM 5382 C CA . ALA B 1 65 ? 27.973 40.491 42.687 1.00 18.96 84 ALA B CA 1
ATOM 5383 C C . ALA B 1 65 ? 29.400 39.983 42.794 1.00 20.90 84 ALA B C 1
ATOM 5384 O O . ALA B 1 65 ? 30.233 40.168 41.886 1.00 17.64 84 ALA B O 1
ATOM 5386 N N . ALA B 1 66 ? 29.699 39.262 43.854 1.00 19.42 85 ALA B N 1
ATOM 5387 C CA . ALA B 1 66 ? 31.093 38.851 44.049 1.00 18.43 85 ALA B CA 1
ATOM 5388 C C . ALA B 1 66 ? 31.361 37.816 42.970 1.00 18.58 85 ALA B C 1
ATOM 5389 O O . ALA B 1 66 ? 32.458 37.828 42.416 1.00 19.65 85 ALA B O 1
ATOM 5391 N N . ARG B 1 67 ? 30.386 36.938 42.694 1.00 17.71 86 ARG B N 1
ATOM 5392 C CA . ARG B 1 67 ? 30.613 35.933 41.615 1.00 17.33 86 ARG B CA 1
ATOM 5393 C C . ARG B 1 67 ? 30.761 36.629 40.263 1.00 18.10 86 ARG B C 1
ATOM 5394 O O . ARG B 1 67 ? 31.649 36.289 39.472 1.00 17.95 86 ARG B O 1
ATOM 5402 N N . ALA B 1 68 ? 29.911 37.633 40.023 1.00 19.64 87 ALA B N 1
ATOM 5403 C CA . ALA B 1 68 ? 29.955 38.381 38.800 1.00 20.15 87 ALA B CA 1
ATOM 5404 C C . ALA B 1 68 ? 31.291 39.093 38.600 1.00 20.34 87 ALA B C 1
ATOM 5405 O O . ALA B 1 68 ? 31.879 39.038 37.528 1.00 20.13 87 ALA B O 1
ATOM 5407 N N . GLN B 1 69 ? 31.786 39.730 39.645 1.00 20.12 88 GLN B N 1
ATOM 5408 C CA . GLN B 1 69 ? 33.100 40.415 39.603 1.00 21.20 88 GLN B CA 1
ATOM 5409 C C . GLN B 1 69 ? 34.216 39.464 39.370 1.00 22.56 88 GLN B C 1
ATOM 5410 O O . GLN B 1 69 ? 35.140 39.761 38.605 1.00 21.37 88 GLN B O 1
ATOM 5416 N N . SER B 1 70 ? 34.171 38.327 40.084 1.00 19.71 89 SER B N 1
ATOM 5417 C CA . SER B 1 70 ? 35.183 37.317 39.854 1.00 19.54 89 SER B CA 1
ATOM 5418 C C . SER B 1 70 ? 35.229 36.836 38.438 1.00 17.58 89 SER B C 1
ATOM 5419 O O . SER B 1 70 ? 36.308 36.671 37.841 1.00 17.96 89 SER B O 1
ATOM 5422 N N . LEU B 1 71 ? 34.083 36.602 37.812 1.00 16.47 90 LEU B N 1
ATOM 5423 C CA . LEU B 1 71 ? 34.020 36.056 36.464 1.00 16.34 90 LEU B CA 1
ATOM 5424 C C . LEU B 1 71 ? 34.528 37.102 35.469 1.00 18.18 90 LEU B C 1
ATOM 5425 O O . LEU B 1 71 ? 35.269 36.794 34.576 1.00 19.08 90 LEU B O 1
ATOM 5430 N N . ALA B 1 72 ? 34.087 38.341 35.656 1.00 18.87 91 ALA B N 1
ATOM 5431 C CA . ALA B 1 72 ? 34.515 39.452 34.768 1.00 18.60 91 ALA B CA 1
ATOM 5432 C C . ALA B 1 72 ? 36.020 39.602 34.751 1.00 19.52 91 ALA B C 1
ATOM 5433 O O . ALA B 1 72 ? 36.652 39.750 33.695 1.00 20.47 91 ALA B O 1
ATOM 5435 N N . SER B 1 73 ? 36.578 39.543 35.970 1.00 20.28 92 SER B N 1
ATOM 5436 C CA . SER B 1 73 ? 38.016 39.735 36.166 1.00 19.29 92 SER B CA 1
ATOM 5437 C C . SER B 1 73 ? 38.760 38.558 35.468 1.00 21.13 92 SER B C 1
ATOM 5438 O O . SER B 1 73 ? 39.731 38.683 34.709 1.00 22.04 92 SER B O 1
ATOM 5441 N N . GLU B 1 74 ? 38.246 37.360 35.664 1.00 19.19 93 GLU B N 1
ATOM 5442 C CA . GLU B 1 74 ? 38.863 36.224 35.075 1.00 19.70 93 GLU B CA 1
ATOM 5443 C C . GLU B 1 74 ? 38.783 36.264 33.538 1.00 18.84 93 GLU B C 1
ATOM 5444 O O . GLU B 1 74 ? 39.767 36.008 32.876 1.00 18.65 93 GLU B O 1
ATOM 5450 N N . LEU B 1 75 ? 37.612 36.624 32.976 1.00 18.99 94 LEU B N 1
ATOM 5451 C CA . LEU B 1 75 ? 37.430 36.695 31.524 1.00 18.45 94 LEU B CA 1
ATOM 5452 C C . LEU B 1 75 ? 38.276 37.787 30.878 1.00 20.01 94 LEU B C 1
ATOM 5453 O O . LEU B 1 75 ? 38.687 37.668 29.728 1.00 20.13 94 LEU B O 1
ATOM 5458 N N . THR B 1 76 ? 38.465 38.860 31.620 1.00 20.12 95 THR B N 1
ATOM 5459 C CA . THR B 1 76 ? 39.321 39.971 31.233 1.00 21.63 95 THR B CA 1
ATOM 5460 C C . THR B 1 76 ? 40.725 39.386 30.929 1.00 24.04 95 THR B C 1
ATOM 5461 O O . THR B 1 76 ? 41.290 39.578 29.887 1.00 25.80 95 THR B O 1
ATOM 5465 N N . LYS B 1 77 ? 41.264 38.648 31.867 1.00 24.22 96 LYS B N 1
ATOM 5466 C CA . LYS B 1 77 ? 42.604 38.051 31.691 1.00 24.28 96 LYS B CA 1
ATOM 5467 C C . LYS B 1 77 ? 42.661 37.014 30.588 1.00 24.68 96 LYS B C 1
ATOM 5468 O O . LYS B 1 77 ? 43.580 36.986 29.803 1.00 26.14 96 LYS B O 1
ATOM 5474 N N . PHE B 1 78 ? 41.654 36.151 30.478 1.00 20.61 97 PHE B N 1
ATOM 5475 C CA . PHE B 1 78 ? 41.673 35.124 29.446 1.00 22.21 97 PHE B CA 1
ATOM 5476 C C . PHE B 1 78 ? 41.398 35.645 28.007 1.00 24.45 97 PHE B C 1
ATOM 5477 O O . PHE B 1 78 ? 42.023 35.150 27.062 1.00 25.66 97 PHE B O 1
ATOM 5485 N N . THR B 1 79 ? 40.471 36.614 27.872 1.00 24.47 98 THR B N 1
ATOM 5486 C CA . THR B 1 79 ? 40.026 37.116 26.547 1.00 26.16 98 THR B CA 1
ATOM 5487 C C . THR B 1 79 ? 40.777 38.343 26.015 1.00 27.10 98 THR B C 1
ATOM 5488 O O . THR B 1 79 ? 40.607 38.684 24.837 1.00 26.32 98 THR B O 1
ATOM 5492 N N . ASP B 1 80 ? 41.570 38.998 26.872 1.00 28.48 99 ASP B N 1
ATOM 5493 C CA . ASP B 1 80 ? 42.116 40.357 26.649 1.00 33.30 99 ASP B CA 1
ATOM 5494 C C . ASP B 1 80 ? 41.075 41.453 26.310 1.00 32.90 99 ASP B C 1
ATOM 5495 O O . ASP B 1 80 ? 41.401 42.471 25.657 1.00 32.54 99 ASP B O 1
ATOM 5500 N N . VAL B 1 81 ? 39.835 41.249 26.704 1.00 28.94 100 VAL B N 1
ATOM 5501 C CA . VAL B 1 81 ? 38.767 42.267 26.557 1.00 25.30 100 VAL B CA 1
ATOM 5502 C C . VAL B 1 81 ? 38.441 42.818 27.941 1.00 27.94 100 VAL B C 1
ATOM 5503 O O . VAL B 1 81 ? 38.428 42.086 28.916 1.00 26.75 100 VAL B O 1
ATOM 5507 N N . ASP B 1 82 ? 38.219 44.115 28.048 1.00 28.77 101 ASP B N 1
ATOM 5508 C CA . ASP B 1 82 ? 37.884 44.749 29.312 1.00 30.43 101 ASP B CA 1
ATOM 5509 C C . ASP B 1 82 ? 36.422 44.347 29.631 1.00 28.95 101 ASP B C 1
ATOM 5510 O O . ASP B 1 82 ? 35.510 44.957 29.132 1.00 30.14 101 ASP B O 1
ATOM 5515 N N . ILE B 1 83 ? 36.225 43.306 30.457 1.00 25.84 102 ILE B N 1
ATOM 5516 C CA . ILE B 1 83 ? 34.912 42.811 30.864 1.00 24.64 102 ILE B CA 1
ATOM 5517 C C . ILE B 1 83 ? 34.686 43.242 32.266 1.00 23.64 102 ILE B C 1
ATOM 5518 O O . ILE B 1 83 ? 35.482 42.954 33.123 1.00 21.22 102 ILE B O 1
ATOM 5523 N N . LYS B 1 84 ? 33.555 43.895 32.525 1.00 25.79 103 LYS B N 1
ATOM 5524 C CA . LYS B 1 84 ? 33.242 44.305 33.872 1.00 25.12 103 LYS B CA 1
ATOM 5525 C C . LYS B 1 84 ? 31.966 43.721 34.379 1.00 23.80 103 LYS B C 1
ATOM 5526 O O . LYS B 1 84 ? 31.109 43.293 33.607 1.00 25.68 103 LYS B O 1
ATOM 5532 N N . ALA B 1 85 ? 31.819 43.747 35.695 1.00 24.10 104 ALA B N 1
ATOM 5533 C CA . ALA B 1 85 ? 30.609 43.341 36.366 1.00 25.06 104 ALA B CA 1
ATOM 5534 C C . ALA B 1 85 ? 29.649 44.543 36.515 1.00 28.49 104 ALA B C 1
ATOM 5535 O O . ALA B 1 85 ? 30.104 45.677 36.743 1.00 32.11 104 ALA B O 1
ATOM 5537 N N . ALA B 1 86 ? 28.354 44.269 36.397 1.00 27.43 105 ALA B N 1
ATOM 5538 C CA . ALA B 1 86 ? 27.306 45.298 36.544 1.00 30.39 105 ALA B CA 1
ATOM 5539 C C . ALA B 1 86 ? 26.096 44.658 37.241 1.00 32.35 105 ALA B C 1
ATOM 5540 O O . ALA B 1 86 ? 26.029 43.444 37.346 1.00 25.51 105 ALA B O 1
ATOM 5542 N N . THR B 1 87 ? 25.141 45.483 37.701 1.00 37.25 106 THR B N 1
ATOM 5543 C CA . THR B 1 87 ? 23.851 44.973 38.166 1.00 39.08 106 THR B CA 1
ATOM 5544 C C . THR B 1 87 ? 22.834 45.153 37.042 1.00 44.70 106 THR B C 1
ATOM 5545 O O . THR B 1 87 ? 22.941 46.095 36.278 1.00 40.53 106 THR B O 1
ATOM 5549 N N . GLY B 1 88 ? 21.862 44.246 36.918 1.00 53.42 107 GLY B N 1
ATOM 5550 C CA . GLY B 1 88 ? 20.858 44.253 35.806 1.00 57.54 107 GLY B CA 1
ATOM 5551 C C . GLY B 1 88 ? 20.315 45.606 35.280 1.00 66.91 107 GLY B C 1
ATOM 5552 O O . GLY B 1 88 ? 20.686 46.663 35.786 1.00 72.68 107 GLY B O 1
ATOM 5553 N N . SER B 1 89 ? 19.458 45.605 34.245 1.00 67.12 108 SER B N 1
ATOM 5554 C CA . SER B 1 89 ? 19.104 44.406 33.487 1.00 63.34 108 SER B CA 1
ATOM 5555 C C . SER B 1 89 ? 20.237 44.026 32.514 1.00 68.03 108 SER B C 1
ATOM 5556 O O . SER B 1 89 ? 21.217 44.786 32.298 1.00 66.87 108 SER B O 1
ATOM 5559 N N . ALA B 1 90 ? 20.123 42.818 31.973 1.00 58.93 109 ALA B N 1
ATOM 5560 C CA . ALA B 1 90 ? 21.101 42.307 31.026 1.00 53.70 109 ALA B CA 1
ATOM 5561 C C . ALA B 1 90 ? 20.545 42.442 29.584 1.00 50.92 109 ALA B C 1
ATOM 5562 O O . ALA B 1 90 ? 19.329 42.507 29.385 1.00 55.87 109 ALA B O 1
ATOM 5564 N N . THR B 1 91 ? 21.433 42.490 28.604 1.00 41.54 110 THR B N 1
ATOM 5565 C CA . THR B 1 91 ? 21.073 42.566 27.208 1.00 43.76 110 THR B CA 1
ATOM 5566 C C . THR B 1 91 ? 21.603 41.306 26.457 1.00 31.39 110 THR B C 1
ATOM 5567 O O . THR B 1 91 ? 22.197 40.367 27.022 1.00 29.30 110 THR B O 1
ATOM 5571 N N . GLY B 1 92 ? 21.373 41.296 25.157 1.00 26.36 111 GLY B N 1
ATOM 5572 C CA . GLY B 1 92 ? 22.077 40.447 24.247 1.00 23.25 111 GLY B CA 1
ATOM 5573 C C . GLY B 1 92 ? 23.565 40.620 24.352 1.00 22.68 111 GLY B C 1
ATOM 5574 O O . GLY B 1 92 ? 24.303 39.758 23.855 1.00 22.11 111 GLY B O 1
ATOM 5575 N N . LYS B 1 93 ? 24.049 41.692 24.933 1.00 24.92 112 LYS B N 1
ATOM 5576 C CA . LYS B 1 93 ? 25.487 41.940 24.965 1.00 28.75 112 LYS B CA 1
ATOM 5577 C C . LYS B 1 93 ? 26.246 41.291 26.172 1.00 24.12 112 LYS B C 1
ATOM 5578 O O . LYS B 1 93 ? 27.474 41.181 26.153 1.00 24.14 112 LYS B O 1
ATOM 5584 N N . ASP B 1 94 ? 25.471 40.805 27.115 1.00 25.30 113 ASP B N 1
ATOM 5585 C CA . ASP B 1 94 ? 26.000 40.448 28.403 1.00 23.35 113 ASP B CA 1
ATOM 5586 C C . ASP B 1 94 ? 25.971 38.945 28.691 1.00 19.56 113 ASP B C 1
ATOM 5587 O O . ASP B 1 94 ? 25.137 38.226 28.218 1.00 19.52 113 ASP B O 1
ATOM 5592 N N . ILE B 1 95 ? 26.899 38.538 29.552 1.00 20.47 114 ILE B N 1
ATOM 5593 C CA . ILE B 1 95 ? 26.710 37.329 30.348 1.00 17.35 114 ILE B CA 1
ATOM 5594 C C . ILE B 1 95 ? 25.888 37.640 31.589 1.00 16.94 114 ILE B C 1
ATOM 5595 O O . ILE B 1 95 ? 26.221 38.604 32.250 1.00 18.29 114 ILE B O 1
ATOM 5600 N N . SER B 1 96 ? 24.831 36.902 31.865 1.00 18.10 115 SER B N 1
ATOM 5601 C CA . SER B 1 96 ? 24.033 37.167 33.065 1.00 19.08 115 SER B CA 1
ATOM 5602 C C . SER B 1 96 ? 24.062 35.933 34.002 1.00 17.04 115 SER B C 1
ATOM 5603 O O . SER B 1 96 ? 24.039 34.810 33.493 1.00 18.28 115 SER B O 1
ATOM 5606 N N . LEU B 1 97 ? 24.122 36.203 35.329 1.00 15.27 116 LEU B N 1
ATOM 5607 C CA . LEU B 1 97 ? 24.029 35.206 36.343 1.00 16.81 116 LEU B CA 1
ATOM 5608 C C . LEU B 1 97 ? 22.749 35.395 37.099 1.00 15.65 116 LEU B C 1
ATOM 5609 O O . LEU B 1 97 ? 22.486 36.522 37.592 1.00 18.67 116 LEU B O 1
ATOM 5614 N N . THR B 1 98 ? 21.948 34.337 37.128 1.00 15.19 117 THR B N 1
ATOM 5615 C CA . THR B 1 98 ? 20.675 34.300 37.769 1.00 15.16 117 THR B CA 1
ATOM 5616 C C . THR B 1 98 ? 20.463 33.084 38.675 1.00 14.19 117 THR B C 1
ATOM 5617 O O . THR B 1 98 ? 20.637 31.947 38.235 1.00 14.43 117 THR B O 1
ATOM 5621 N N . LEU B 1 99 ? 20.137 33.306 39.966 1.00 13.68 118 LEU B N 1
ATOM 5622 C CA . LEU B 1 99 ? 19.695 32.265 40.829 1.00 13.71 118 LEU B CA 1
ATOM 5623 C C . LEU B 1 99 ? 18.163 32.309 40.756 1.00 14.92 118 LEU B C 1
ATOM 5624 O O . LEU B 1 99 ? 17.548 33.235 41.371 1.00 16.78 118 LEU B O 1
ATOM 5629 N N . ASP B 1 100 ? 17.553 31.304 40.149 1.00 13.50 119 ASP B N 1
ATOM 5630 C CA . ASP B 1 100 ? 16.125 31.103 40.048 1.00 14.97 119 ASP B CA 1
ATOM 5631 C C . ASP B 1 100 ? 15.809 29.941 40.852 1.00 17.02 119 ASP B C 1
ATOM 5632 O O . ASP B 1 100 ? 15.865 28.785 40.394 1.00 15.60 119 ASP B O 1
ATOM 5637 N N . ALA B 1 101 ? 15.410 30.201 42.116 1.00 15.96 120 ALA B N 1
ATOM 5638 C CA . ALA B 1 101 ? 15.086 29.117 43.032 1.00 15.31 120 ALA B CA 1
ATOM 5639 C C . ALA B 1 101 ? 13.849 28.342 42.660 1.00 17.82 120 ALA B C 1
ATOM 5640 O O . ALA B 1 101 ? 13.549 27.402 43.322 1.00 22.49 120 ALA B O 1
ATOM 5642 N N . SER B 1 102 ? 13.115 28.749 41.645 1.00 16.42 121 SER B N 1
ATOM 5643 C CA . SER B 1 102 ? 11.930 28.017 41.288 1.00 19.63 121 SER B CA 1
ATOM 5644 C C . SER B 1 102 ? 12.338 26.824 40.434 1.00 20.17 121 SER B C 1
ATOM 5645 O O . SER B 1 102 ? 11.484 26.087 40.014 1.00 19.31 121 SER B O 1
ATOM 5648 N N . LYS B 1 103 ? 13.633 26.722 40.097 1.00 20.03 122 LYS B N 1
ATOM 5649 C CA . LYS B 1 103 ? 14.118 25.606 39.204 1.00 18.95 122 LYS B CA 1
ATOM 5650 C C . LYS B 1 103 ? 14.782 24.478 39.930 1.00 20.47 122 LYS B C 1
ATOM 5651 O O . LYS B 1 103 ? 15.527 23.716 39.293 1.00 16.93 122 LYS B O 1
ATOM 5657 N N . LYS B 1 104 ? 14.502 24.328 41.231 1.00 19.72 123 LYS B N 1
ATOM 5658 C CA . LYS B 1 104 ? 15.155 23.302 42.013 1.00 21.50 123 LYS B CA 1
ATOM 5659 C C . LYS B 1 104 ? 14.762 21.957 41.506 1.00 24.10 123 LYS B C 1
ATOM 5660 O O . LYS B 1 104 ? 15.609 21.055 41.396 1.00 21.55 123 LYS B O 1
ATOM 5666 N N . ALA B 1 105 ? 13.502 21.779 41.087 1.00 23.79 124 ALA B N 1
ATOM 5667 C CA . ALA B 1 105 ? 13.139 20.452 40.547 1.00 27.79 124 ALA B CA 1
ATOM 5668 C C . ALA B 1 105 ? 13.989 20.035 39.355 1.00 25.34 124 ALA B C 1
ATOM 5669 O O . ALA B 1 105 ? 14.491 18.892 39.354 1.00 30.36 124 ALA B O 1
ATOM 5671 N N . GLU B 1 106 ? 14.208 20.944 38.404 1.00 21.57 125 GLU B N 1
ATOM 5672 C CA . GLU B 1 106 ? 14.873 20.745 37.173 1.00 21.47 125 GLU B CA 1
ATOM 5673 C C . GLU B 1 106 ? 16.391 20.663 37.348 1.00 21.80 125 GLU B C 1
ATOM 5674 O O . GLU B 1 106 ? 17.050 19.838 36.707 1.00 24.32 125 GLU B O 1
ATOM 5680 N N . LEU B 1 107 ? 16.957 21.558 38.138 1.00 16.60 126 LEU B N 1
ATOM 5681 C CA . LEU B 1 107 ? 18.434 21.744 38.206 1.00 15.73 126 LEU B CA 1
ATOM 5682 C C . LEU B 1 107 ? 19.041 21.142 39.500 1.00 17.10 126 LEU B C 1
ATOM 5683 O O . LEU B 1 107 ? 20.295 20.912 39.584 1.00 17.27 126 LEU B O 1
ATOM 5688 N N . GLY B 1 108 ? 18.247 20.963 40.533 1.00 17.09 127 GLY B N 1
ATOM 5689 C CA . GLY B 1 108 ? 18.725 20.484 41.813 1.00 17.88 127 GLY B CA 1
ATOM 5690 C C . GLY B 1 108 ? 19.685 21.449 42.514 1.00 15.86 127 GLY B C 1
ATOM 5691 O O . GLY B 1 108 ? 19.759 22.647 42.222 1.00 16.48 127 GLY B O 1
ATOM 5692 N N . ASP B 1 109 ? 20.425 20.907 43.500 1.00 14.50 128 ASP B N 1
ATOM 5693 C CA . ASP B 1 109 ? 21.316 21.625 44.337 1.00 15.20 128 ASP B CA 1
ATOM 5694 C C . ASP B 1 109 ? 22.539 22.187 43.605 1.00 12.95 128 ASP B C 1
ATOM 5695 O O . ASP B 1 109 ? 23.152 23.164 44.057 1.00 12.42 128 ASP B O 1
ATOM 5700 N N . GLU B 1 110 ? 22.954 21.511 42.461 1.00 11.47 129 GLU B N 1
ATOM 5701 C CA . GLU B 1 110 ? 24.202 21.853 41.842 1.00 11.09 129 GLU B CA 1
ATOM 5702 C C . GLU B 1 110 ? 24.163 22.084 40.314 1.00 10.94 129 GLU B C 1
ATOM 5703 O O . GLU B 1 110 ? 25.125 22.559 39.748 1.00 10.82 129 GLU B O 1
ATOM 5709 N N . GLY B 1 111 ? 23.029 21.802 39.736 1.00 11.87 130 GLY B N 1
ATOM 5710 C CA . GLY B 1 111 ? 22.873 21.908 38.284 1.00 12.12 130 GLY B CA 1
ATOM 5711 C C . GLY B 1 111 ? 22.733 23.328 37.824 1.00 11.78 130 GLY B C 1
ATOM 5712 O O . GLY B 1 111 ? 22.512 24.304 38.602 1.00 12.03 130 GLY B O 1
ATOM 5713 N N . PHE B 1 112 ? 22.836 23.472 36.496 1.00 10.63 131 PHE B N 1
ATOM 5714 C CA . PHE B 1 112 ? 22.689 24.823 35.916 1.00 11.52 131 PHE B CA 1
ATOM 5715 C C . PHE B 1 112 ? 22.210 24.687 34.444 1.00 13.01 131 PHE B C 1
ATOM 5716 O O . PHE B 1 112 ? 22.205 23.602 33.866 1.00 12.55 131 PHE B O 1
ATOM 5724 N N . LYS B 1 113 ? 21.744 25.828 33.911 1.00 13.14 132 LYS B N 1
ATOM 5725 C CA . LYS B 1 113 ? 21.284 25.903 32.550 1.00 13.68 132 LYS B CA 1
ATOM 5726 C C . LYS B 1 113 ? 22.035 27.031 31.938 1.00 13.99 132 LYS B C 1
ATOM 5727 O O . LYS B 1 113 ? 22.356 28.098 32.557 1.00 13.38 132 LYS B O 1
ATOM 5733 N N . LEU B 1 114 ? 22.436 26.850 30.640 1.00 13.19 133 LEU B N 1
ATOM 5734 C CA . LEU B 1 114 ? 23.024 27.935 29.853 1.00 13.41 133 LEU B CA 1
ATOM 5735 C C . LEU B 1 114 ? 22.064 28.164 28.715 1.00 14.28 133 LEU B C 1
ATOM 5736 O O . LEU B 1 114 ? 21.601 27.202 28.132 1.00 14.66 133 LEU B O 1
ATOM 5741 N N . ASN B 1 115 ? 21.786 29.428 28.400 1.00 14.92 134 ASN B N 1
ATOM 5742 C CA . ASN B 1 115 ? 21.063 29.787 27.175 1.00 16.84 134 ASN B CA 1
ATOM 5743 C C . ASN B 1 115 ? 21.963 30.739 26.475 1.00 16.39 134 ASN B C 1
ATOM 5744 O O . ASN B 1 115 ? 22.408 31.741 27.035 1.00 19.38 134 ASN B O 1
ATOM 5749 N N . ILE B 1 116 ? 22.231 30.496 25.201 1.00 15.56 135 ILE B N 1
ATOM 5750 C CA . ILE B 1 116 ? 23.106 31.351 24.508 1.00 16.58 135 ILE B CA 1
ATOM 5751 C C . ILE B 1 116 ? 22.349 31.842 23.242 1.00 17.31 135 ILE B C 1
ATOM 5752 O O . ILE B 1 116 ? 21.956 31.046 22.455 1.00 17.73 135 ILE B O 1
ATOM 5757 N N . GLY B 1 117 ? 22.111 33.153 23.177 1.00 18.76 136 GLY B N 1
ATOM 5758 C CA . GLY B 1 117 ? 21.314 33.674 22.063 1.00 20.57 136 GLY B CA 1
ATOM 5759 C C . GLY B 1 117 ? 21.064 35.164 22.197 1.00 18.95 136 GLY B C 1
ATOM 5760 O O . GLY B 1 117 ? 21.951 35.960 22.599 1.00 18.42 136 GLY B O 1
ATOM 5761 N N . SER B 1 118 ? 19.853 35.544 21.712 1.00 23.10 137 SER B N 1
ATOM 5762 C CA . SER B 1 118 ? 19.498 36.951 21.632 1.00 23.32 137 SER B CA 1
ATOM 5763 C C . SER B 1 118 ? 19.386 37.662 22.987 1.00 24.08 137 SER B C 1
ATOM 5764 O O . SER B 1 118 ? 19.607 38.886 23.052 1.00 23.35 137 SER B O 1
ATOM 5767 N N . LYS B 1 119 ? 19.185 36.906 24.076 1.00 23.90 138 LYS B N 1
ATOM 5768 C CA . LYS B 1 119 ? 19.261 37.484 25.420 1.00 22.32 138 LYS B CA 1
ATOM 5769 C C . LYS B 1 119 ? 20.655 37.322 26.089 1.00 20.85 138 LYS B C 1
ATOM 5770 O O . LYS B 1 119 ? 20.746 37.461 27.267 1.00 18.89 138 LYS B O 1
ATOM 5776 N N . GLY B 1 120 ? 21.693 37.040 25.295 1.00 17.40 139 GLY B N 1
ATOM 5777 C CA . GLY B 1 120 ? 23.068 37.035 25.684 1.00 17.20 139 GLY B CA 1
ATOM 5778 C C . GLY B 1 120 ? 23.449 35.647 26.151 1.00 15.20 139 GLY B C 1
ATOM 5779 O O . GLY B 1 120 ? 22.819 34.707 25.752 1.00 15.65 139 GLY B O 1
ATOM 5780 N N . LEU B 1 121 ? 24.451 35.537 27.013 1.00 15.95 140 LEU B N 1
ATOM 5781 C CA . LEU B 1 121 ? 24.889 34.183 27.546 1.00 16.07 140 LEU B CA 1
ATOM 5782 C C . LEU B 1 121 ? 24.302 34.150 28.944 1.00 13.05 140 LEU B C 1
ATOM 5783 O O . LEU B 1 121 ? 24.838 34.814 29.853 1.00 16.01 140 LEU B O 1
ATOM 5788 N N . GLU B 1 122 ? 23.180 33.463 29.075 1.00 12.91 141 GLU B N 1
ATOM 5789 C CA . GLU B 1 122 ? 22.477 33.351 30.356 1.00 13.26 141 GLU B CA 1
ATOM 5790 C C . GLU B 1 122 ? 22.984 32.137 31.110 1.00 13.53 141 GLU B C 1
ATOM 5791 O O . GLU B 1 122 ? 22.961 31.075 30.558 1.00 15.15 141 GLU B O 1
ATOM 5797 N N . VAL B 1 123 ? 23.377 32.353 32.380 1.00 14.76 142 VAL B N 1
ATOM 5798 C CA . VAL B 1 123 ? 23.657 31.315 33.354 1.00 14.98 142 VAL B CA 1
ATOM 5799 C C . VAL B 1 123 ? 22.517 31.310 34.382 1.00 13.48 142 VAL B C 1
ATOM 5800 O O . VAL B 1 123 ? 22.279 32.390 34.962 1.00 15.27 142 VAL B O 1
ATOM 5804 N N . ILE B 1 124 ? 21.831 30.176 34.519 1.00 12.64 143 ILE B N 1
ATOM 5805 C CA . ILE B 1 124 ? 20.731 30.034 35.490 1.00 13.14 143 ILE B CA 1
ATOM 5806 C C . ILE B 1 124 ? 21.072 28.887 36.392 1.00 13.47 143 ILE B C 1
ATOM 5807 O O . ILE B 1 124 ? 21.331 27.761 35.909 1.00 14.07 143 ILE B O 1
ATOM 5812 N N . GLY B 1 125 ? 21.069 29.096 37.721 1.00 12.83 144 GLY B N 1
ATOM 5813 C CA . GLY B 1 125 ? 21.144 27.975 38.639 1.00 12.20 144 GLY B CA 1
ATOM 5814 C C . GLY B 1 125 ? 20.047 28.092 39.689 1.00 13.34 144 GLY B C 1
ATOM 5815 O O . GLY B 1 125 ? 19.473 29.216 39.810 1.00 14.48 144 GLY B O 1
ATOM 5816 N N . ALA B 1 126 ? 19.718 26.992 40.332 1.00 12.75 145 ALA B N 1
ATOM 5817 C CA . ALA B 1 126 ? 18.637 27.036 41.364 1.00 12.55 145 ALA B CA 1
ATOM 5818 C C . ALA B 1 126 ? 19.197 27.371 42.753 1.00 13.85 145 ALA B C 1
ATOM 5819 O O . ALA B 1 126 ? 18.446 27.592 43.698 1.00 13.42 145 ALA B O 1
ATOM 5821 N N . THR B 1 127 ? 20.557 27.350 42.861 1.00 11.09 146 THR B N 1
ATOM 5822 C CA . THR B 1 127 ? 21.291 27.679 44.072 1.00 11.36 146 THR B CA 1
ATOM 5823 C C . THR B 1 127 ? 22.520 28.538 43.710 1.00 11.46 146 THR B C 1
ATOM 5824 O O . THR B 1 127 ? 22.945 28.657 42.534 1.00 13.95 146 THR B O 1
ATOM 5828 N N . ASP B 1 128 ? 23.206 29.101 44.696 1.00 12.16 147 ASP B N 1
ATOM 5829 C CA . ASP B 1 128 ? 24.407 29.835 44.449 1.00 12.51 147 ASP B CA 1
ATOM 5830 C C . ASP B 1 128 ? 25.532 28.964 43.828 1.00 11.71 147 ASP B C 1
ATOM 5831 O O . ASP B 1 128 ? 26.154 29.393 42.899 1.00 12.17 147 ASP B O 1
ATOM 5836 N N . ILE B 1 129 ? 25.650 27.757 44.360 1.00 13.92 148 ILE B N 1
ATOM 5837 C CA . ILE B 1 129 ? 26.648 26.818 43.782 1.00 12.63 148 ILE B CA 1
ATOM 5838 C C . ILE B 1 129 ? 26.291 26.450 42.366 1.00 12.67 148 ILE B C 1
ATOM 5839 O O . ILE B 1 129 ? 27.264 26.381 41.512 1.00 12.18 148 ILE B O 1
ATOM 5844 N N . GLY B 1 130 ? 24.994 26.259 42.054 1.00 11.54 149 GLY B N 1
ATOM 5845 C CA . GLY B 1 130 ? 24.602 25.939 40.624 1.00 10.99 149 GLY B CA 1
ATOM 5846 C C . GLY B 1 130 ? 25.061 27.041 39.745 1.00 11.34 149 GLY B C 1
ATOM 5847 O O . GLY B 1 130 ? 25.632 26.844 38.644 1.00 12.26 149 GLY B O 1
ATOM 5848 N N . VAL B 1 131 ? 24.825 28.312 40.179 1.00 11.60 150 VAL B N 1
ATOM 5849 C CA . VAL B 1 131 ? 25.277 29.440 39.364 1.00 11.89 150 VAL B CA 1
ATOM 5850 C C . VAL B 1 131 ? 26.774 29.450 39.201 1.00 10.65 150 VAL B C 1
ATOM 5851 O O . VAL B 1 131 ? 27.307 29.583 38.080 1.00 11.75 150 VAL B O 1
ATOM 5855 N N . PHE B 1 132 ? 27.503 29.247 40.320 1.00 10.96 151 PHE B N 1
ATOM 5856 C CA . PHE B 1 132 ? 28.980 29.180 40.274 1.00 10.52 151 PHE B CA 1
ATOM 5857 C C . PHE B 1 132 ? 29.414 28.083 39.276 1.00 11.30 151 PHE B C 1
ATOM 5858 O O . PHE B 1 132 ? 30.324 28.264 38.453 1.00 11.26 151 PHE B O 1
ATOM 5866 N N . TYR B 1 133 ? 28.784 26.922 39.341 1.00 10.29 152 TYR B N 1
ATOM 5867 C CA . TYR B 1 133 ? 29.125 25.771 38.427 1.00 10.45 152 TYR B CA 1
ATOM 5868 C C . TYR B 1 133 ? 28.882 26.189 36.967 1.00 11.00 152 TYR B C 1
ATOM 5869 O O . TYR B 1 133 ? 29.677 25.877 36.103 1.00 10.46 152 TYR B O 1
ATOM 5878 N N . GLY B 1 134 ? 27.783 26.871 36.705 1.00 10.92 153 GLY B N 1
ATOM 5879 C CA . GLY B 1 134 ? 27.590 27.364 35.320 1.00 11.13 153 GLY B CA 1
ATOM 5880 C C . GLY B 1 134 ? 28.674 28.339 34.927 1.00 10.21 153 GLY B C 1
ATOM 5881 O O . GLY B 1 134 ? 29.157 28.261 33.817 1.00 11.03 153 GLY B O 1
ATOM 5882 N N . THR B 1 135 ? 29.144 29.221 35.821 1.00 10.21 154 THR B N 1
ATOM 5883 C CA . THR B 1 135 ? 30.235 30.124 35.503 1.00 11.31 154 THR B CA 1
ATOM 5884 C C . THR B 1 135 ? 31.542 29.356 35.134 1.00 11.65 154 THR B C 1
ATOM 5885 O O . THR B 1 135 ? 32.357 29.853 34.362 1.00 11.67 154 THR B O 1
ATOM 5889 N N . ARG B 1 136 ? 31.709 28.149 35.692 1.00 10.99 155 ARG B N 1
ATOM 5890 C CA . ARG B 1 136 ? 32.928 27.408 35.356 1.00 10.25 155 ARG B CA 1
ATOM 5891 C C . ARG B 1 136 ? 32.865 26.968 33.888 1.00 10.44 155 ARG B C 1
ATOM 5892 O O . ARG B 1 136 ? 33.861 26.999 33.208 1.00 11.18 155 ARG B O 1
ATOM 5900 N N . SER B 1 137 ? 31.704 26.489 33.436 1.00 10.80 156 SER B N 1
ATOM 5901 C CA . SER B 1 137 ? 31.547 26.161 32.034 1.00 10.92 156 SER B CA 1
ATOM 5902 C C . SER B 1 137 ? 31.709 27.376 31.081 1.00 12.38 156 SER B C 1
ATOM 5903 O O . SER B 1 137 ? 32.348 27.310 30.038 1.00 12.65 156 SER B O 1
ATOM 5906 N N . VAL B 1 138 ? 31.248 28.527 31.540 1.00 11.54 157 VAL B N 1
ATOM 5907 C CA . VAL B 1 138 ? 31.414 29.729 30.753 1.00 13.47 157 VAL B CA 1
ATOM 5908 C C . VAL B 1 138 ? 32.883 30.048 30.614 1.00 12.59 157 VAL B C 1
ATOM 5909 O O . VAL B 1 138 ? 33.416 30.326 29.523 1.00 15.21 157 VAL B O 1
ATOM 5913 N N . SER B 1 139 ? 33.622 29.917 31.718 1.00 12.05 158 SER B N 1
ATOM 5914 C CA . SER B 1 139 ? 35.057 30.100 31.736 1.00 13.44 158 SER B CA 1
ATOM 5915 C C . SER B 1 139 ? 35.775 29.166 30.794 1.00 12.91 158 SER B C 1
ATOM 5916 O O . SER B 1 139 ? 36.500 29.598 29.907 1.00 12.41 158 SER B O 1
ATOM 5919 N N . GLN B 1 140 ? 35.497 27.907 30.901 1.00 12.13 159 GLN B N 1
ATOM 5920 C CA . GLN B 1 140 ? 36.086 26.932 30.041 1.00 11.51 159 GLN B CA 1
ATOM 5921 C C . GLN B 1 140 ? 35.760 27.203 28.570 1.00 11.81 159 GLN B C 1
ATOM 5922 O O . GLN B 1 140 ? 36.660 27.109 27.766 1.00 13.59 159 GLN B O 1
ATOM 5928 N N . MET B 1 141 ? 34.504 27.532 28.265 1.00 11.95 160 MET B N 1
ATOM 5929 C CA . MET B 1 141 ? 34.104 27.723 26.890 1.00 13.68 160 MET B CA 1
ATOM 5930 C C . MET B 1 141 ? 34.772 28.929 26.289 1.00 13.36 160 MET B C 1
ATOM 5931 O O . MET B 1 141 ? 34.975 28.903 25.006 1.00 13.07 160 MET B O 1
ATOM 5936 N N . LEU B 1 142 ? 35.179 29.963 27.055 1.00 14.77 161 LEU B N 1
ATOM 5937 C CA . LEU B 1 142 ? 35.670 31.211 26.495 1.00 13.99 161 LEU B CA 1
ATOM 5938 C C . LEU B 1 142 ? 37.164 31.420 26.557 1.00 15.95 161 LEU B C 1
ATOM 5939 O O . LEU B 1 142 ? 37.693 32.484 26.168 1.00 19.13 161 LEU B O 1
ATOM 5944 N N . ARG B 1 143 ? 37.896 30.432 27.094 1.00 15.44 162 ARG B N 1
ATOM 5945 C CA . ARG B 1 143 ? 39.369 30.562 27.323 1.00 14.32 162 ARG B CA 1
ATOM 5946 C C . ARG B 1 143 ? 40.144 29.680 26.323 1.00 15.20 162 ARG B C 1
ATOM 5947 O O . ARG B 1 143 ? 41.315 29.325 26.568 1.00 16.51 162 ARG B O 1
ATOM 5955 N N . GLN B 1 144 ? 39.501 29.320 25.226 1.00 15.71 163 GLN B N 1
ATOM 5956 C CA . GLN B 1 144 ? 40.125 28.343 24.266 1.00 17.41 163 GLN B CA 1
ATOM 5957 C C . GLN B 1 144 ? 40.522 28.995 22.932 1.00 19.75 163 GLN B C 1
ATOM 5958 O O . GLN B 1 144 ? 40.634 28.269 21.928 1.00 21.81 163 GLN B O 1
ATOM 5964 N N . GLY B 1 145 ? 40.632 30.334 22.958 1.00 21.51 164 GLY B N 1
ATOM 5965 C CA . GLY B 1 145 ? 40.953 31.121 21.717 1.00 21.29 164 GLY B CA 1
ATOM 5966 C C . GLY B 1 145 ? 39.756 31.482 20.842 1.00 23.15 164 GLY B C 1
ATOM 5967 O O . GLY B 1 145 ? 39.921 31.963 19.749 1.00 25.93 164 GLY B O 1
ATOM 5968 N N . GLN B 1 146 ? 38.562 31.194 21.277 1.00 18.51 165 GLN B N 1
ATOM 5969 C CA . GLN B 1 146 ? 37.380 31.473 20.524 1.00 18.28 165 GLN B CA 1
ATOM 5970 C C . GLN B 1 146 ? 36.460 32.339 21.363 1.00 21.15 165 GLN B C 1
ATOM 5971 O O . GLN B 1 146 ? 36.187 32.071 22.551 1.00 18.40 165 GLN B O 1
ATOM 5977 N N . LEU B 1 147 ? 35.879 33.370 20.739 1.00 19.24 166 LEU B N 1
ATOM 5978 C CA . LEU B 1 147 ? 35.061 34.301 21.501 1.00 18.55 166 LEU B CA 1
ATOM 5979 C C . LEU B 1 147 ? 33.617 34.344 21.016 1.00 18.60 166 LEU B C 1
ATOM 5980 O O . LEU B 1 147 ? 32.770 34.991 21.664 1.00 18.96 166 LEU B O 1
ATOM 5985 N N . THR B 1 148 ? 33.315 33.618 19.954 1.00 18.41 167 THR B N 1
ATOM 5986 C CA . THR B 1 148 ? 31.998 33.456 19.438 1.00 18.63 167 THR B CA 1
ATOM 5987 C C . THR B 1 148 ? 31.499 32.037 19.736 1.00 18.99 167 THR B C 1
ATOM 5988 O O . THR B 1 148 ? 32.127 31.044 19.355 1.00 21.18 167 THR B O 1
ATOM 5992 N N . LEU B 1 149 ? 30.378 31.957 20.443 1.00 17.26 168 LEU B N 1
ATOM 5993 C CA . LEU B 1 149 ? 29.857 30.709 20.794 1.00 17.39 168 LEU B CA 1
ATOM 5994 C C . LEU B 1 149 ? 28.578 30.433 20.051 1.00 16.25 168 LEU B C 1
ATOM 5995 O O . LEU B 1 149 ? 27.659 31.252 20.067 1.00 18.00 168 LEU B O 1
ATOM 6000 N N . PRO B 1 150 ? 28.414 29.229 19.499 1.00 15.27 169 PRO B N 1
ATOM 6001 C CA . PRO B 1 150 ? 27.148 28.852 18.881 1.00 15.41 169 PRO B CA 1
ATOM 6002 C C . PRO B 1 150 ? 25.969 28.954 19.791 1.00 16.24 169 PRO B C 1
ATOM 6003 O O . PRO B 1 150 ? 26.074 28.668 20.980 1.00 15.29 169 PRO B O 1
ATOM 6007 N N . ALA B 1 151 ? 24.867 29.455 19.261 1.00 15.83 170 ALA B N 1
ATOM 6008 C CA . ALA B 1 151 ? 23.694 29.628 20.062 1.00 16.11 170 ALA B CA 1
ATOM 6009 C C . ALA B 1 151 ? 23.082 28.297 20.437 1.00 15.47 170 ALA B C 1
ATOM 6010 O O . ALA B 1 151 ? 23.146 27.303 19.665 1.00 14.62 170 ALA B O 1
ATOM 6012 N N . GLY B 1 152 ? 22.372 28.264 21.579 1.00 15.08 171 GLY B N 1
ATOM 6013 C CA . GLY B 1 152 ? 21.613 27.147 21.971 1.00 14.13 171 GLY B CA 1
ATOM 6014 C C . GLY B 1 152 ? 21.415 27.106 23.488 1.00 12.94 171 GLY B C 1
ATOM 6015 O O . GLY B 1 152 ? 21.673 28.035 24.108 1.00 16.56 171 GLY B O 1
ATOM 6016 N N . THR B 1 153 ? 20.939 25.982 23.952 1.00 14.81 172 THR B N 1
ATOM 6017 C CA . THR B 1 153 ? 20.661 25.849 25.406 1.00 14.61 172 THR B CA 1
ATOM 6018 C C . THR B 1 153 ? 20.968 24.426 25.863 1.00 15.88 172 THR B C 1
ATOM 6019 O O . THR B 1 153 ? 20.798 23.436 25.161 1.00 13.13 172 THR B O 1
ATOM 6023 N N . VAL B 1 154 ? 21.364 24.308 27.143 1.00 14.36 173 VAL B N 1
ATOM 6024 C CA . VAL B 1 154 ? 21.564 23.033 27.769 1.00 13.98 173 VAL B CA 1
ATOM 6025 C C . VAL B 1 154 ? 21.276 23.197 29.255 1.00 12.58 173 VAL B C 1
ATOM 6026 O O . VAL B 1 154 ? 21.497 24.279 29.821 1.00 14.78 173 VAL B O 1
ATOM 6030 N N . ALA B 1 155 ? 20.751 22.167 29.853 1.00 13.33 174 ALA B N 1
ATOM 6031 C CA . ALA B 1 155 ? 20.583 22.043 31.314 1.00 12.68 174 ALA B CA 1
ATOM 6032 C C . ALA B 1 155 ? 21.339 20.757 31.722 1.00 14.65 174 ALA B C 1
ATOM 6033 O O . ALA B 1 155 ? 21.207 19.698 31.089 1.00 14.74 174 ALA B O 1
ATOM 6035 N N . THR B 1 156 ? 22.059 20.879 32.834 1.00 12.26 175 THR B N 1
ATOM 6036 C CA . THR B 1 156 ? 22.896 19.811 33.276 1.00 12.76 175 THR B CA 1
ATOM 6037 C C . THR B 1 156 ? 22.979 19.789 34.766 1.00 12.68 175 THR B C 1
ATOM 6038 O O . THR B 1 156 ? 23.117 20.838 35.385 1.00 15.84 175 THR B O 1
ATOM 6042 N N . LYS B 1 157 ? 23.015 18.575 35.301 1.00 12.32 176 LYS B N 1
ATOM 6043 C CA . LYS B 1 157 ? 23.183 18.421 36.783 1.00 12.00 176 LYS B CA 1
ATOM 6044 C C . LYS B 1 157 ? 23.888 17.092 37.042 1.00 11.50 176 LYS B C 1
ATOM 6045 O O . LYS B 1 157 ? 23.745 16.144 36.256 1.00 11.42 176 LYS B O 1
ATOM 6051 N N . PRO B 1 158 ? 24.603 17.012 38.179 1.00 10.65 177 PRO B N 1
ATOM 6052 C CA . PRO B 1 158 ? 25.448 15.817 38.329 1.00 11.85 177 PRO B CA 1
ATOM 6053 C C . PRO B 1 158 ? 24.633 14.615 38.633 1.00 10.48 177 PRO B C 1
ATOM 6054 O O . PRO B 1 158 ? 23.690 14.654 39.456 1.00 12.87 177 PRO B O 1
ATOM 6058 N N . LYS B 1 159 ? 25.079 13.464 38.103 1.00 10.54 178 LYS B N 1
ATOM 6059 C CA . LYS B 1 159 ? 24.531 12.175 38.412 1.00 11.53 178 LYS B CA 1
ATOM 6060 C C . LYS B 1 159 ? 24.716 11.797 39.876 1.00 10.91 178 LYS B C 1
ATOM 6061 O O . LYS B 1 159 ? 23.806 11.258 40.553 1.00 11.89 178 LYS B O 1
ATOM 6067 N N . TYR B 1 160 ? 25.892 12.070 40.395 1.00 10.07 179 TYR B N 1
ATOM 6068 C CA . TYR B 1 160 ? 26.216 11.664 41.747 1.00 9.82 179 TYR B CA 1
ATOM 6069 C C . TYR B 1 160 ? 26.478 12.861 42.628 1.00 9.85 179 TYR B C 1
ATOM 6070 O O . TYR B 1 160 ? 26.986 13.886 42.170 1.00 11.16 179 TYR B O 1
ATOM 6079 N N . LYS B 1 161 ? 26.142 12.698 43.919 1.00 11.14 180 LYS B N 1
ATOM 6080 C CA . LYS B 1 161 ? 26.244 13.758 44.894 1.00 11.36 180 LYS B CA 1
ATOM 6081 C C . LYS B 1 161 ? 27.630 14.075 45.419 1.00 10.23 180 LYS B C 1
ATOM 6082 O O . LYS B 1 161 ? 27.848 15.214 45.826 1.00 9.84 180 LYS B O 1
ATOM 6088 N N . GLU B 1 162 ? 28.558 13.081 45.405 1.00 9.48 181 GLU B N 1
ATOM 6089 C CA . GLU B 1 162 ? 29.857 13.279 45.969 1.00 9.68 181 GLU B CA 1
ATOM 6090 C C . GLU B 1 162 ? 30.861 12.900 44.876 1.00 9.36 181 GLU B C 1
ATOM 6091 O O . GLU B 1 162 ? 30.870 11.807 44.385 1.00 9.74 181 GLU B O 1
ATOM 6097 N N . ARG B 1 163 ? 31.732 13.828 44.577 1.00 8.29 182 ARG B N 1
ATOM 6098 C CA . ARG B 1 163 ? 32.579 13.795 43.428 1.00 8.53 182 ARG B CA 1
ATOM 6099 C C . ARG B 1 163 ? 33.896 14.445 43.760 1.00 8.46 182 ARG B C 1
ATOM 6100 O O . ARG B 1 163 ? 33.971 15.646 43.999 1.00 8.79 182 ARG B O 1
ATOM 6108 N N . GLY B 1 164 ? 34.999 13.687 43.841 1.00 8.96 183 GLY B N 1
ATOM 6109 C CA . GLY B 1 164 ? 36.223 14.299 44.230 1.00 8.36 183 GLY B CA 1
ATOM 6110 C C . GLY B 1 164 ? 37.414 13.406 44.482 1.00 8.51 183 GLY B C 1
ATOM 6111 O O . GLY B 1 164 ? 37.699 12.540 43.649 1.00 9.36 183 GLY B O 1
ATOM 6112 N N . ALA B 1 165 ? 38.097 13.670 45.571 1.00 8.96 184 ALA B N 1
ATOM 6113 C CA . ALA B 1 165 ? 39.444 13.102 45.831 1.00 8.12 184 ALA B CA 1
ATOM 6114 C C . ALA B 1 165 ? 39.640 12.835 47.317 1.00 9.49 184 ALA B C 1
ATOM 6115 O O . ALA B 1 165 ? 39.202 13.609 48.136 1.00 9.45 184 ALA B O 1
ATOM 6117 N N . THR B 1 166 ? 40.438 11.815 47.656 1.00 9.10 185 THR B N 1
ATOM 6118 C CA . THR B 1 166 ? 41.158 11.721 48.886 1.00 8.67 185 THR B CA 1
ATOM 6119 C C . THR B 1 166 ? 42.491 12.411 48.698 1.00 9.77 185 THR B C 1
ATOM 6120 O O . THR B 1 166 ? 43.193 12.120 47.700 1.00 9.65 185 THR B O 1
ATOM 6124 N N . LEU B 1 167 ? 42.815 13.376 49.528 1.00 8.20 186 LEU B N 1
ATOM 6125 C CA . LEU B 1 167 ? 44.109 14.000 49.529 1.00 8.74 186 LEU B CA 1
ATOM 6126 C C . LEU B 1 167 ? 44.738 13.750 50.892 1.00 10.96 186 LEU B C 1
ATOM 6127 O O . LEU B 1 167 ? 44.367 14.420 51.896 1.00 11.54 186 LEU B O 1
ATOM 6132 N N . CYS B 1 168 ? 45.713 12.831 50.948 1.00 8.91 187 CYS B N 1
ATOM 6133 C CA . CYS B 1 168 ? 46.300 12.513 52.205 1.00 10.00 187 CYS B CA 1
ATOM 6134 C C . CYS B 1 168 ? 47.462 13.462 52.439 1.00 10.28 187 CYS B C 1
ATOM 6135 O O . CYS B 1 168 ? 48.517 13.296 51.848 1.00 10.50 187 CYS B O 1
ATOM 6138 N N . ALA B 1 169 ? 47.201 14.480 53.224 1.00 12.03 188 ALA B N 1
ATOM 6139 C CA . ALA B 1 169 ? 48.157 15.495 53.587 1.00 11.06 188 ALA B CA 1
ATOM 6140 C C . ALA B 1 169 ? 48.651 15.048 54.956 1.00 11.18 188 ALA B C 1
ATOM 6141 O O . ALA B 1 169 ? 48.510 15.768 55.964 1.00 12.23 188 ALA B O 1
ATOM 6143 N N . CYS B 1 170 ? 49.288 13.875 54.942 1.00 12.60 189 CYS B N 1
ATOM 6144 C CA . CYS B 1 170 ? 49.441 13.050 56.108 1.00 12.88 189 CYS B CA 1
ATOM 6145 C C . CYS B 1 170 ? 50.890 12.581 56.300 1.00 12.67 189 CYS B C 1
ATOM 6146 O O . CYS B 1 170 ? 51.501 12.119 55.345 1.00 13.22 189 CYS B O 1
ATOM 6149 N N . GLN B 1 171 ? 51.417 12.754 57.490 1.00 9.65 190 GLN B N 1
ATOM 6150 C CA . GLN B 1 171 ? 52.804 12.511 57.835 1.00 9.94 190 GLN B CA 1
ATOM 6151 C C . GLN B 1 171 ? 53.664 13.578 57.210 1.00 9.83 190 GLN B C 1
ATOM 6152 O O . GLN B 1 171 ? 54.311 14.378 57.897 1.00 12.06 190 GLN B O 1
ATOM 6158 N N . ILE B 1 172 ? 53.714 13.520 55.887 1.00 10.56 191 ILE B N 1
ATOM 6159 C CA . ILE B 1 172 ? 54.258 14.617 55.140 1.00 9.77 191 ILE B CA 1
ATOM 6160 C C . ILE B 1 172 ? 53.222 15.770 55.153 1.00 9.26 191 ILE B C 1
ATOM 6161 O O . ILE B 1 172 ? 52.053 15.554 55.427 1.00 9.74 191 ILE B O 1
ATOM 6166 N N . ASN B 1 173 ? 53.716 16.908 54.803 1.00 8.99 192 ASN B N 1
ATOM 6167 C CA . ASN B 1 173 ? 52.887 18.120 54.662 1.00 8.96 192 ASN B CA 1
ATOM 6168 C C . ASN B 1 173 ? 52.762 18.494 53.169 1.00 10.42 192 ASN B C 1
ATOM 6169 O O . ASN B 1 173 ? 53.720 18.503 52.400 1.00 10.02 192 ASN B O 1
ATOM 6174 N N . ILE B 1 174 ? 51.478 18.629 52.769 1.00 9.97 193 ILE B N 1
ATOM 6175 C CA . ILE B 1 174 ? 51.177 19.169 51.426 1.00 10.66 193 ILE B CA 1
ATOM 6176 C C . ILE B 1 174 ? 50.996 20.619 51.618 1.00 10.49 193 ILE B C 1
ATOM 6177 O O . ILE B 1 174 ? 50.144 21.059 52.451 1.00 10.43 193 ILE B O 1
ATOM 6182 N N . SER B 1 175 ? 51.743 21.455 50.877 1.00 11.11 194 SER B N 1
ATOM 6183 C CA . SER B 1 175 ? 51.696 22.854 51.194 1.00 9.81 194 SER B CA 1
ATOM 6184 C C . SER B 1 175 ? 50.353 23.522 51.067 1.00 11.23 194 SER B C 1
ATOM 6185 O O . SER B 1 175 ? 49.523 23.108 50.269 1.00 10.40 194 SER B O 1
ATOM 6188 N N . THR B 1 176 ? 50.019 24.465 51.941 1.00 10.92 195 THR B N 1
ATOM 6189 C CA . THR B 1 176 ? 48.761 25.145 51.780 1.00 11.26 195 THR B CA 1
ATOM 6190 C C . THR B 1 176 ? 48.589 25.806 50.422 1.00 11.73 195 THR B C 1
ATOM 6191 O O . THR B 1 176 ? 47.470 25.897 49.916 1.00 11.84 195 THR B O 1
ATOM 6195 N N . ASP B 1 177 ? 49.662 26.301 49.804 1.00 11.82 196 ASP B N 1
ATOM 6196 C CA . ASP B 1 177 ? 49.612 26.767 48.447 1.00 11.68 196 ASP B CA 1
ATOM 6197 C C . ASP B 1 177 ? 49.078 25.700 47.467 1.00 11.00 196 ASP B C 1
ATOM 6198 O O . ASP B 1 177 ? 48.324 26.020 46.568 1.00 11.67 196 ASP B O 1
ATOM 6203 N N . TRP B 1 178 ? 49.606 24.514 47.598 1.00 10.13 197 TRP B N 1
ATOM 6204 C CA . TRP B 1 178 ? 49.191 23.384 46.780 1.00 9.31 197 TRP B CA 1
ATOM 6205 C C . TRP B 1 178 ? 47.740 23.084 47.014 1.00 9.64 197 TRP B C 1
ATOM 6206 O O . TRP B 1 178 ? 46.998 22.883 46.040 1.00 9.58 197 TRP B O 1
ATOM 6217 N N . ILE B 1 179 ? 47.299 23.043 48.284 1.00 9.68 198 ILE B N 1
ATOM 6218 C CA . ILE B 1 179 ? 45.932 22.799 48.609 1.00 9.11 198 ILE B CA 1
ATOM 6219 C C . ILE B 1 179 ? 45.057 23.868 47.898 1.00 9.42 198 ILE B C 1
ATOM 6220 O O . ILE B 1 179 ? 44.025 23.529 47.333 1.00 9.81 198 ILE B O 1
ATOM 6225 N N . ASP B 1 180 ? 45.478 25.113 47.975 1.00 10.21 199 ASP B N 1
ATOM 6226 C CA . ASP B 1 180 ? 44.675 26.148 47.330 1.00 12.45 199 ASP B CA 1
ATOM 6227 C C . ASP B 1 180 ? 44.536 25.878 45.860 1.00 11.06 199 ASP B C 1
ATOM 6228 O O . ASP B 1 180 ? 43.468 26.068 45.276 1.00 11.01 199 ASP B O 1
ATOM 6233 N N . ARG B 1 181 ? 45.639 25.542 45.203 1.00 10.70 200 ARG B N 1
ATOM 6234 C CA . ARG B 1 181 ? 45.565 25.277 43.776 1.00 10.46 200 ARG B CA 1
ATOM 6235 C C . ARG B 1 181 ? 44.657 24.104 43.523 1.00 9.72 200 ARG B C 1
ATOM 6236 O O . ARG B 1 181 ? 43.883 24.120 42.526 1.00 9.71 200 ARG B O 1
ATOM 6244 N N . PHE B 1 182 ? 44.776 23.057 44.325 1.00 9.30 201 PHE B N 1
ATOM 6245 C CA . PHE B 1 182 ? 43.948 21.858 44.156 1.00 8.69 201 PHE B CA 1
ATOM 6246 C C . PHE B 1 182 ? 42.470 22.211 44.245 1.00 9.46 201 PHE B C 1
ATOM 6247 O O . PHE B 1 182 ? 41.661 21.760 43.458 1.00 9.62 201 PHE B O 1
ATOM 6255 N N . LEU B 1 183 ? 42.067 22.993 45.223 1.00 9.33 202 LEU B N 1
ATOM 6256 C CA . LEU B 1 183 ? 40.711 23.411 45.376 1.00 10.09 202 LEU B CA 1
ATOM 6257 C C . LEU B 1 183 ? 40.233 24.196 44.147 1.00 10.61 202 LEU B C 1
ATOM 6258 O O . LEU B 1 183 ? 39.106 24.039 43.700 1.00 10.97 202 LEU B O 1
ATOM 6263 N N . SER B 1 184 ? 41.088 25.026 43.596 1.00 10.86 203 SER B N 1
ATOM 6264 C CA . SER B 1 184 ? 40.733 25.780 42.426 1.00 11.60 203 SER B CA 1
ATOM 6265 C C . SER B 1 184 ? 40.566 24.811 41.270 1.00 11.75 203 SER B C 1
ATOM 6266 O O . SER B 1 184 ? 39.653 24.992 40.419 1.00 11.28 203 SER B O 1
ATOM 6269 N N . ASP B 1 185 ? 41.414 23.762 41.149 1.00 10.41 204 ASP B N 1
ATOM 6270 C CA . ASP B 1 185 ? 41.210 22.797 40.085 1.00 9.43 204 ASP B CA 1
ATOM 6271 C C . ASP B 1 185 ? 39.959 21.953 40.264 1.00 9.61 204 ASP B C 1
ATOM 6272 O O . ASP B 1 185 ? 39.191 21.817 39.317 1.00 9.26 204 ASP B O 1
ATOM 6277 N N . MET B 1 186 ? 39.668 21.521 41.483 1.00 10.09 205 MET B N 1
ATOM 6278 C CA . MET B 1 186 ? 38.456 20.789 41.746 1.00 9.66 205 MET B CA 1
ATOM 6279 C C . MET B 1 186 ? 37.229 21.668 41.348 1.00 9.86 205 MET B C 1
ATOM 6280 O O . MET B 1 186 ? 36.272 21.156 40.742 1.00 10.36 205 MET B O 1
ATOM 6285 N N . ALA B 1 187 ? 37.242 22.966 41.709 1.00 10.66 206 ALA B N 1
ATOM 6286 C CA . ALA B 1 187 ? 36.082 23.859 41.416 1.00 10.04 206 ALA B CA 1
ATOM 6287 C C . ALA B 1 187 ? 35.880 23.938 39.910 1.00 9.98 206 ALA B C 1
ATOM 6288 O O . ALA B 1 187 ? 34.721 23.814 39.426 1.00 9.32 206 ALA B O 1
ATOM 6290 N N . ASP B 1 188 ? 36.951 24.097 39.142 1.00 8.74 207 ASP B N 1
ATOM 6291 C CA . ASP B 1 188 ? 36.843 24.124 37.678 1.00 9.76 207 ASP B CA 1
ATOM 6292 C C . ASP B 1 188 ? 36.210 22.862 37.152 1.00 9.62 207 ASP B C 1
ATOM 6293 O O . ASP B 1 188 ? 35.377 22.933 36.218 1.00 9.93 207 ASP B O 1
ATOM 6298 N N . LEU B 1 189 ? 36.542 21.737 37.798 1.00 9.69 208 LEU B N 1
ATOM 6299 C CA . LEU B 1 189 ? 36.049 20.425 37.382 1.00 9.54 208 LEU B CA 1
ATOM 6300 C C . LEU B 1 189 ? 34.743 20.061 38.091 1.00 9.51 208 LEU B C 1
ATOM 6301 O O . LEU B 1 189 ? 34.210 18.941 37.901 1.00 9.86 208 LEU B O 1
ATOM 6306 N N . ARG B 1 190 ? 34.099 20.988 38.818 1.00 9.28 209 ARG B N 1
ATOM 6307 C CA . ARG B 1 190 ? 32.836 20.696 39.464 1.00 8.66 209 ARG B CA 1
ATOM 6308 C C . ARG B 1 190 ? 32.945 19.486 40.467 1.00 7.99 209 ARG B C 1
ATOM 6309 O O . ARG B 1 190 ? 31.935 18.758 40.647 1.00 9.04 209 ARG B O 1
ATOM 6317 N N . LEU B 1 191 ? 34.124 19.337 41.063 1.00 8.24 210 LEU B N 1
ATOM 6318 C CA . LEU B 1 191 ? 34.364 18.310 42.047 1.00 8.36 210 LEU B CA 1
ATOM 6319 C C . LEU B 1 191 ? 34.094 18.985 43.418 1.00 8.82 210 LEU B C 1
ATOM 6320 O O . LEU B 1 191 ? 34.573 20.066 43.670 1.00 8.83 210 LEU B O 1
ATOM 6325 N N . ASN B 1 192 ? 33.272 18.333 44.200 1.00 8.16 211 ASN B N 1
ATOM 6326 C CA . ASN B 1 192 ? 32.754 18.927 45.448 1.00 8.92 211 ASN B CA 1
ATOM 6327 C C . ASN B 1 192 ? 33.147 18.187 46.715 1.00 8.52 211 ASN B C 1
ATOM 6328 O O . ASN B 1 192 ? 32.594 18.508 47.833 1.00 8.90 211 ASN B O 1
ATOM 6333 N N . TYR B 1 193 ? 34.097 17.225 46.640 1.00 7.74 212 TYR B N 1
ATOM 6334 C CA . TYR B 1 193 ? 34.405 16.409 47.826 1.00 8.28 212 TYR B CA 1
ATOM 6335 C C . TYR B 1 193 ? 35.933 16.323 47.942 1.00 8.42 212 TYR B C 1
ATOM 6336 O O . TYR B 1 193 ? 36.639 15.927 46.987 1.00 8.48 212 TYR B O 1
ATOM 6345 N N . VAL B 1 194 ? 36.527 16.591 49.121 1.00 9.46 213 VAL B N 1
ATOM 6346 C CA . VAL B 1 194 ? 37.922 16.286 49.370 1.00 9.61 213 VAL B CA 1
ATOM 6347 C C . VAL B 1 194 ? 37.938 15.686 50.781 1.00 9.73 213 VAL B C 1
ATOM 6348 O O . VAL B 1 194 ? 37.552 16.357 51.728 1.00 10.20 213 VAL B O 1
ATOM 6352 N N . LEU B 1 195 ? 38.466 14.450 50.861 1.00 9.95 214 LEU B N 1
ATOM 6353 C CA . LEU B 1 195 ? 38.797 13.842 52.177 1.00 9.03 214 LEU B CA 1
ATOM 6354 C C . LEU B 1 195 ? 40.221 14.229 52.474 1.00 10.16 214 LEU B C 1
ATOM 6355 O O . LEU B 1 195 ? 41.154 13.806 51.747 1.00 11.08 214 LEU B O 1
ATOM 6360 N N . LEU B 1 196 ? 40.412 15.044 53.494 1.00 10.49 215 LEU B N 1
ATOM 6361 C CA . LEU B 1 196 ? 41.748 15.607 53.853 1.00 9.23 215 LEU B CA 1
ATOM 6362 C C . LEU B 1 196 ? 42.164 14.905 55.125 1.00 10.85 215 LEU B C 1
ATOM 6363 O O . LEU B 1 196 ? 41.808 15.386 56.222 1.00 11.73 215 LEU B O 1
ATOM 6368 N N . GLU B 1 197 ? 42.901 13.790 54.978 1.00 11.10 216 GLU B N 1
ATOM 6369 C CA . GLU B 1 197 ? 43.618 13.208 56.123 1.00 11.31 216 GLU B CA 1
ATOM 6370 C C . GLU B 1 197 ? 44.806 14.083 56.504 1.00 10.86 216 GLU B C 1
ATOM 6371 O O . GLU B 1 197 ? 45.684 14.275 55.648 1.00 11.04 216 GLU B O 1
ATOM 6377 N N . MET B 1 198 ? 44.838 14.638 57.727 1.00 10.82 217 MET B N 1
ATOM 6378 C CA . MET B 1 198 ? 45.769 15.629 58.064 1.00 10.48 217 MET B CA 1
ATOM 6379 C C . MET B 1 198 ? 45.808 15.764 59.587 1.00 11.32 217 MET B C 1
ATOM 6380 O O . MET B 1 198 ? 44.860 15.223 60.243 1.00 12.48 217 MET B O 1
ATOM 6385 N N . LYS B 1 199 ? 46.853 16.451 60.043 1.00 11.45 218 LYS B N 1
ATOM 6386 C CA . LYS B 1 199 ? 46.996 16.848 61.459 1.00 9.90 218 LYS B CA 1
ATOM 6387 C C . LYS B 1 199 ? 46.778 18.330 61.592 1.00 11.57 218 LYS B C 1
ATOM 6388 O O . LYS B 1 199 ? 47.575 19.148 61.164 1.00 12.42 218 LYS B O 1
ATOM 6394 N N . LEU B 1 200 ? 45.728 18.684 62.407 1.00 11.37 219 LEU B N 1
ATOM 6395 C CA . LEU B 1 200 ? 45.544 20.016 62.941 1.00 13.38 219 LEU B CA 1
ATOM 6396 C C . LEU B 1 200 ? 46.357 20.057 64.251 1.00 12.69 219 LEU B C 1
ATOM 6397 O O . LEU B 1 200 ? 46.175 19.165 65.133 1.00 13.61 219 LEU B O 1
ATOM 6402 N N . LYS B 1 201 ? 47.239 21.020 64.352 1.00 14.46 220 LYS B N 1
ATOM 6403 C CA . LYS B 1 201 ? 48.228 21.120 65.429 1.00 14.19 220 LYS B CA 1
ATOM 6404 C C . LYS B 1 201 ? 47.509 21.038 66.774 1.00 17.27 220 LYS B C 1
ATOM 6405 O O . LYS B 1 201 ? 46.664 21.915 67.074 1.00 17.19 220 LYS B O 1
ATOM 6411 N N . PRO B 1 202 ? 47.810 19.988 67.542 1.00 18.09 221 PRO B N 1
ATOM 6412 C CA . PRO B 1 202 ? 47.199 19.856 68.897 1.00 17.83 221 PRO B CA 1
ATOM 6413 C C . PRO B 1 202 ? 47.831 20.809 69.890 1.00 20.27 221 PRO B C 1
ATOM 6414 O O . PRO B 1 202 ? 48.990 20.934 69.915 1.00 18.43 221 PRO B O 1
ATOM 6418 N N . GLU B 1 203 ? 47.006 21.461 70.770 1.00 25.43 222 GLU B N 1
ATOM 6419 C CA . GLU B 1 203 ? 47.455 22.597 71.621 1.00 29.24 222 GLU B CA 1
ATOM 6420 C C . GLU B 1 203 ? 47.132 22.432 73.103 1.00 32.39 222 GLU B C 1
ATOM 6421 O O . GLU B 1 203 ? 47.628 23.188 73.956 1.00 29.48 222 GLU B O 1
ATOM 6427 N N . GLU B 1 204 ? 46.382 21.394 73.408 1.00 25.12 223 GLU B N 1
ATOM 6428 C CA . GLU B 1 204 ? 46.028 21.084 74.734 1.00 28.11 223 GLU B CA 1
ATOM 6429 C C . GLU B 1 204 ? 47.108 20.381 75.494 1.00 32.30 223 GLU B C 1
ATOM 6430 O O . GLU B 1 204 ? 48.103 19.908 74.957 1.00 29.67 223 GLU B O 1
ATOM 6436 N N . ASP B 1 205 ? 46.901 20.339 76.800 1.00 34.45 224 ASP B N 1
ATOM 6437 C CA . ASP B 1 205 ? 47.783 19.611 77.657 1.00 35.23 224 ASP B CA 1
ATOM 6438 C C . ASP B 1 205 ? 47.775 18.088 77.435 1.00 29.04 224 ASP B C 1
ATOM 6439 O O . ASP B 1 205 ? 48.813 17.489 77.459 1.00 35.49 224 ASP B O 1
ATOM 6444 N N . ASN B 1 206 ? 46.677 17.460 77.258 1.00 27.37 225 ASN B N 1
ATOM 6445 C CA . ASN B 1 206 ? 46.740 16.038 77.058 1.00 33.06 225 ASN B CA 1
ATOM 6446 C C . ASN B 1 206 ? 47.153 15.584 75.620 1.00 32.06 225 ASN B C 1
ATOM 6447 O O . ASN B 1 206 ? 47.219 14.388 75.389 1.00 29.53 225 ASN B O 1
ATOM 6452 N N . THR B 1 207 ? 47.329 16.534 74.682 1.00 32.84 226 THR B N 1
ATOM 6453 C CA . THR B 1 207 ? 47.573 16.185 73.219 1.00 25.23 226 THR B CA 1
ATOM 6454 C C . THR B 1 207 ? 48.777 16.840 72.603 1.00 23.83 226 THR B C 1
ATOM 6455 O O . THR B 1 207 ? 49.183 16.390 71.499 1.00 20.89 226 THR B O 1
ATOM 6459 N N . LYS B 1 208 ? 49.372 17.892 73.190 1.00 23.72 227 LYS B N 1
ATOM 6460 C CA . LYS B 1 208 ? 50.343 18.689 72.564 1.00 24.69 227 LYS B CA 1
ATOM 6461 C C . LYS B 1 208 ? 51.632 17.947 72.222 1.00 22.69 227 LYS B C 1
ATOM 6462 O O . LYS B 1 208 ? 52.445 18.470 71.481 1.00 26.05 227 LYS B O 1
ATOM 6468 N N . LYS B 1 209 ? 51.875 16.785 72.837 1.00 22.23 228 LYS B N 1
ATOM 6469 C CA . LYS B 1 209 ? 53.066 15.979 72.507 1.00 18.78 228 LYS B CA 1
ATOM 6470 C C . LYS B 1 209 ? 52.951 15.382 71.073 1.00 15.37 228 LYS B C 1
ATOM 6471 O O . LYS B 1 209 ? 53.950 14.933 70.550 1.00 16.23 228 LYS B O 1
ATOM 6477 N N . ALA B 1 210 ? 51.785 15.418 70.505 1.00 14.55 229 ALA B N 1
ATOM 6478 C CA . ALA B 1 210 ? 51.562 14.958 69.068 1.00 13.45 229 ALA B CA 1
ATOM 6479 C C . ALA B 1 210 ? 51.658 16.150 68.146 1.00 13.95 229 ALA B C 1
ATOM 6480 O O . ALA B 1 210 ? 51.439 15.933 66.932 1.00 13.28 229 ALA B O 1
ATOM 6482 N N . ALA B 1 211 ? 52.147 17.290 68.589 1.00 13.85 230 ALA B N 1
ATOM 6483 C CA . ALA B 1 211 ? 52.391 18.442 67.729 1.00 14.92 230 ALA B CA 1
ATOM 6484 C C . ALA B 1 211 ? 53.736 18.366 66.984 1.00 15.70 230 ALA B C 1
ATOM 6485 O O . ALA B 1 211 ? 54.446 19.373 66.825 1.00 21.72 230 ALA B O 1
ATOM 6487 N N . THR B 1 212 ? 53.910 17.258 66.290 1.00 13.23 231 THR B N 1
ATOM 6488 C CA . THR B 1 212 ? 54.993 17.002 65.418 1.00 12.88 231 THR B CA 1
ATOM 6489 C C . THR B 1 212 ? 54.527 17.280 63.970 1.00 11.87 231 THR B C 1
ATOM 6490 O O . THR B 1 212 ? 53.302 17.214 63.656 1.00 11.96 231 THR B O 1
ATOM 6494 N N . TRP B 1 213 ? 55.522 17.507 63.118 1.00 10.48 232 TRP B N 1
ATOM 6495 C CA . TRP B 1 213 ? 55.222 17.822 61.735 1.00 9.69 232 TRP B CA 1
ATOM 6496 C C . TRP B 1 213 ? 55.040 16.564 60.934 1.00 8.74 232 TRP B C 1
ATOM 6497 O O . TRP B 1 213 ? 55.718 15.552 61.135 1.00 9.64 232 TRP B O 1
ATOM 6508 N N . SER B 1 214 ? 54.191 16.534 59.916 1.00 9.83 233 SER B N 1
ATOM 6509 C CA . SER B 1 214 ? 53.372 17.589 59.484 1.00 10.45 233 SER B CA 1
ATOM 6510 C C . SER B 1 214 ? 52.242 17.955 60.410 1.00 9.90 233 SER B C 1
ATOM 6511 O O . SER B 1 214 ? 51.586 17.098 60.961 1.00 11.30 233 SER B O 1
ATOM 6514 N N . TYR B 1 215 ? 51.988 19.256 60.459 1.00 10.56 234 TYR B N 1
ATOM 6515 C CA . TYR B 1 215 ? 50.698 19.809 60.979 1.00 10.35 234 TYR B CA 1
ATOM 6516 C C . TYR B 1 215 ? 50.314 21.029 60.271 1.00 11.96 234 TYR B C 1
ATOM 6517 O O . TYR B 1 215 ? 51.084 21.674 59.586 1.00 13.16 234 TYR B O 1
ATOM 6526 N N . TYR B 1 216 ? 49.046 21.385 60.448 1.00 12.27 235 TYR B N 1
ATOM 6527 C CA . TYR B 1 216 ? 48.468 22.645 59.956 1.00 12.17 235 TYR B CA 1
ATOM 6528 C C . TYR B 1 216 ? 47.923 23.418 61.152 1.00 12.36 235 TYR B C 1
ATOM 6529 O O . TYR B 1 216 ? 47.328 22.810 62.046 1.00 16.94 235 TYR B O 1
ATOM 6538 N N . THR B 1 217 ? 48.047 24.734 61.038 1.00 13.28 236 THR B N 1
ATOM 6539 C CA . THR B 1 217 ? 47.580 25.603 62.118 1.00 14.31 236 THR B CA 1
ATOM 6540 C C . THR B 1 217 ? 46.020 25.761 62.004 1.00 17.30 236 THR B C 1
ATOM 6541 O O . THR B 1 217 ? 45.440 25.583 60.912 1.00 15.38 236 THR B O 1
ATOM 6545 N N . ARG B 1 218 ? 45.368 26.096 63.108 1.00 15.15 237 ARG B N 1
ATOM 6546 C CA . ARG B 1 218 ? 43.915 26.334 63.024 1.00 17.75 237 ARG B CA 1
ATOM 6547 C C . ARG B 1 218 ? 43.668 27.476 62.007 1.00 19.02 237 ARG B C 1
ATOM 6548 O O . ARG B 1 218 ? 42.670 27.445 61.208 1.00 19.20 237 ARG B O 1
ATOM 6556 N N . ASP B 1 219 ? 44.544 28.459 61.925 1.00 20.65 238 ASP B N 1
ATOM 6557 C CA . ASP B 1 219 ? 44.320 29.587 61.037 1.00 24.61 238 ASP B CA 1
ATOM 6558 C C . ASP B 1 219 ? 44.443 29.095 59.594 1.00 26.65 238 ASP B C 1
ATOM 6559 O O . ASP B 1 219 ? 43.621 29.415 58.756 1.00 27.79 238 ASP B O 1
ATOM 6564 N N . ASP B 1 220 ? 45.462 28.329 59.300 1.00 21.58 239 ASP B N 1
ATOM 6565 C CA . ASP B 1 220 ? 45.585 27.905 57.917 1.00 23.69 239 ASP B CA 1
ATOM 6566 C C . ASP B 1 220 ? 44.427 27.037 57.484 1.00 18.23 239 ASP B C 1
ATOM 6567 O O . ASP B 1 220 ? 43.976 27.187 56.343 1.00 19.11 239 ASP B O 1
ATOM 6572 N N . VAL B 1 221 ? 43.919 26.200 58.324 1.00 15.85 240 VAL B N 1
ATOM 6573 C CA . VAL B 1 221 ? 42.803 25.313 57.956 1.00 14.80 240 VAL B CA 1
ATOM 6574 C C . VAL B 1 221 ? 41.527 26.189 57.748 1.00 17.22 240 VAL B C 1
ATOM 6575 O O . VAL B 1 221 ? 40.808 26.038 56.746 1.00 16.02 240 VAL B O 1
ATOM 6579 N N . LYS B 1 222 ? 41.304 27.124 58.673 1.00 17.11 241 LYS B N 1
ATOM 6580 C CA . LYS B 1 222 ? 40.149 28.043 58.482 1.00 19.25 241 LYS B CA 1
ATOM 6581 C C . LYS B 1 222 ? 40.230 28.670 57.146 1.00 18.60 241 LYS B C 1
ATOM 6582 O O . LYS B 1 222 ? 39.178 28.788 56.426 1.00 19.91 241 LYS B O 1
ATOM 6588 N N . LYS B 1 223 ? 41.400 29.103 56.720 1.00 16.90 242 LYS B N 1
ATOM 6589 C CA . LYS B 1 223 ? 41.602 29.806 55.454 1.00 19.77 242 LYS B CA 1
ATOM 6590 C C . LYS B 1 223 ? 41.309 28.964 54.200 1.00 21.99 242 LYS B C 1
ATOM 6591 O O . LYS B 1 223 ? 40.613 29.392 53.314 1.00 19.25 242 LYS B O 1
ATOM 6597 N N . PHE B 1 224 ? 41.825 27.759 54.154 1.00 15.99 243 PHE B N 1
ATOM 6598 C CA . PHE B 1 224 ? 41.474 26.897 52.993 1.00 16.38 243 PHE B CA 1
ATOM 6599 C C . PHE B 1 224 ? 40.078 26.311 53.070 1.00 15.57 243 PHE B C 1
ATOM 6600 O O . PHE B 1 224 ? 39.483 26.070 52.005 1.00 15.91 243 PHE B O 1
ATOM 6608 N N . VAL B 1 225 ? 39.495 26.083 54.232 1.00 14.53 244 VAL B N 1
ATOM 6609 C CA . VAL B 1 225 ? 38.080 25.703 54.337 1.00 15.30 244 VAL B CA 1
ATOM 6610 C C . VAL B 1 225 ? 37.178 26.790 53.739 1.00 15.74 244 VAL B C 1
ATOM 6611 O O . VAL B 1 225 ? 36.157 26.484 53.066 1.00 14.41 244 VAL B O 1
ATOM 6615 N N . LYS B 1 226 ? 37.459 28.027 54.104 1.00 18.40 245 LYS B N 1
ATOM 6616 C CA . LYS B 1 226 ? 36.664 29.155 53.573 1.00 18.74 245 LYS B CA 1
ATOM 6617 C C . LYS B 1 226 ? 36.757 29.246 52.032 1.00 17.07 245 LYS B C 1
ATOM 6618 O O . LYS B 1 226 ? 35.729 29.401 51.364 1.00 19.66 245 LYS B O 1
ATOM 6624 N N . LYS B 1 227 ? 37.922 29.060 51.481 1.00 16.18 246 LYS B N 1
ATOM 6625 C CA . LYS B 1 227 ? 38.113 28.987 50.059 1.00 16.82 246 LYS B CA 1
ATOM 6626 C C . LYS B 1 227 ? 37.332 27.814 49.486 1.00 16.07 246 LYS B C 1
ATOM 6627 O O . LYS B 1 227 ? 36.521 27.961 48.549 1.00 14.66 246 LYS B O 1
ATOM 6633 N N . ALA B 1 228 ? 37.485 26.638 50.057 1.00 14.32 247 ALA B N 1
ATOM 6634 C CA . ALA B 1 228 ? 36.697 25.484 49.620 1.00 12.96 247 ALA B CA 1
ATOM 6635 C C . ALA B 1 228 ? 35.212 25.731 49.632 1.00 13.85 247 ALA B C 1
ATOM 6636 O O . ALA B 1 228 ? 34.512 25.378 48.669 1.00 13.14 247 ALA B O 1
ATOM 6638 N N . ASN B 1 229 ? 34.718 26.349 50.716 1.00 13.89 248 ASN B N 1
ATOM 6639 C CA . ASN B 1 229 ? 33.234 26.506 50.793 1.00 15.82 248 ASN B CA 1
ATOM 6640 C C . ASN B 1 229 ? 32.715 27.418 49.732 1.00 14.85 248 ASN B C 1
ATOM 6641 O O . ASN B 1 229 ? 31.649 27.118 49.189 1.00 16.14 248 ASN B O 1
ATOM 6646 N N . ASN B 1 230 ? 33.467 28.437 49.424 1.00 16.46 249 ASN B N 1
ATOM 6647 C CA . ASN B 1 230 ? 33.126 29.419 48.363 1.00 16.20 249 ASN B CA 1
ATOM 6648 C C . ASN B 1 230 ? 33.079 28.731 46.991 1.00 14.98 249 ASN B C 1
ATOM 6649 O O . ASN B 1 230 ? 32.360 29.192 46.121 1.00 14.50 249 ASN B O 1
ATOM 6654 N N . TYR B 1 231 ? 33.833 27.633 46.855 1.00 12.43 250 TYR B N 1
ATOM 6655 C CA . TYR B 1 231 ? 33.843 26.814 45.640 1.00 12.85 250 TYR B CA 1
ATOM 6656 C C . TYR B 1 231 ? 32.846 25.647 45.640 1.00 12.51 250 TYR B C 1
ATOM 6657 O O . TYR B 1 231 ? 32.873 24.816 44.703 1.00 12.81 250 TYR B O 1
ATOM 6666 N N . GLY B 1 232 ? 32.049 25.508 46.686 1.00 11.66 251 GLY B N 1
ATOM 6667 C CA . GLY B 1 232 ? 31.101 24.389 46.791 1.00 12.64 251 GLY B CA 1
ATOM 6668 C C . GLY B 1 232 ? 31.751 23.045 47.190 1.00 11.15 251 GLY B C 1
ATOM 6669 O O . GLY B 1 232 ? 31.149 21.990 46.922 1.00 11.81 251 GLY B O 1
ATOM 6670 N N . ILE B 1 233 ? 32.921 23.127 47.794 1.00 10.04 252 ILE B N 1
ATOM 6671 C CA . ILE B 1 233 ? 33.660 21.894 48.140 1.00 11.24 252 ILE B CA 1
ATOM 6672 C C . ILE B 1 233 ? 33.489 21.551 49.625 1.00 11.25 252 ILE B C 1
ATOM 6673 O O . ILE B 1 233 ? 33.652 22.434 50.469 1.00 13.61 252 ILE B O 1
ATOM 6678 N N . ASP B 1 234 ? 33.160 20.328 49.910 1.00 10.66 253 ASP B N 1
ATOM 6679 C CA . ASP B 1 234 ? 33.058 19.812 51.318 1.00 10.94 253 ASP B CA 1
ATOM 6680 C C . ASP B 1 234 ? 34.462 19.279 51.675 1.00 12.38 253 ASP B C 1
ATOM 6681 O O . ASP B 1 234 ? 34.883 18.284 51.060 1.00 12.47 253 ASP B O 1
ATOM 6686 N N . VAL B 1 235 ? 35.152 19.918 52.614 1.00 10.59 254 VAL B N 1
ATOM 6687 C CA . VAL B 1 235 ? 36.450 19.413 53.076 1.00 10.74 254 VAL B CA 1
ATOM 6688 C C . VAL B 1 235 ? 36.190 18.574 54.327 1.00 11.24 254 VAL B C 1
ATOM 6689 O O . VAL B 1 235 ? 35.841 19.133 55.401 1.00 10.83 254 VAL B O 1
ATOM 6693 N N . ILE B 1 236 ? 36.396 17.256 54.195 1.00 10.85 255 ILE B N 1
ATOM 6694 C CA . ILE B 1 236 ? 36.056 16.289 55.258 1.00 10.86 255 ILE B CA 1
ATOM 6695 C C . ILE B 1 236 ? 37.369 15.928 55.916 1.00 11.17 255 ILE B C 1
ATOM 6696 O O . ILE B 1 236 ? 38.220 15.370 55.223 1.00 12.68 255 ILE B O 1
ATOM 6701 N N . PRO B 1 237 ? 37.551 16.146 57.239 1.00 10.86 256 PRO B N 1
ATOM 6702 C CA . PRO B 1 237 ? 38.824 15.757 57.894 1.00 11.41 256 PRO B CA 1
ATOM 6703 C C . PRO B 1 237 ? 38.774 14.270 58.211 1.00 11.65 256 PRO B C 1
ATOM 6704 O O . PRO B 1 237 ? 37.720 13.621 58.342 1.00 11.88 256 PRO B O 1
ATOM 6708 N N . GLU B 1 238 ? 40.008 13.709 58.242 1.00 12.46 257 GLU B N 1
ATOM 6709 C CA . GLU B 1 238 ? 40.180 12.331 58.707 1.00 14.19 257 GLU B CA 1
ATOM 6710 C C . GLU B 1 238 ? 41.289 12.295 59.692 1.00 13.94 257 GLU B C 1
ATOM 6711 O O . GLU B 1 238 ? 42.368 12.916 59.518 1.00 14.27 257 GLU B O 1
ATOM 6717 N N . ILE B 1 239 ? 41.007 11.673 60.839 1.00 12.74 258 ILE B N 1
ATOM 6718 C CA . ILE B 1 239 ? 42.067 11.223 61.751 1.00 13.84 258 ILE B CA 1
ATOM 6719 C C . ILE B 1 239 ? 41.881 9.718 61.734 1.00 12.72 258 ILE B C 1
ATOM 6720 O O . ILE B 1 239 ? 40.887 9.130 62.304 1.00 13.37 258 ILE B O 1
ATOM 6725 N N . ASN B 1 240 ? 42.899 9.011 61.189 1.00 13.37 259 ASN B N 1
ATOM 6726 C CA . ASN B 1 240 ? 42.778 7.603 61.011 1.00 13.11 259 ASN B CA 1
ATOM 6727 C C . ASN B 1 240 ? 42.936 6.874 62.367 1.00 12.52 259 ASN B C 1
ATOM 6728 O O . ASN B 1 240 ? 43.767 7.297 63.161 1.00 12.92 259 ASN B O 1
ATOM 6733 N N . SER B 1 241 ? 41.997 5.940 62.589 1.00 13.49 260 SER B N 1
ATOM 6734 C CA . SER B 1 241 ? 41.907 5.174 63.860 1.00 13.69 260 SER B CA 1
ATOM 6735 C C . SER B 1 241 ? 41.195 3.908 63.612 1.00 12.78 260 SER B C 1
ATOM 6736 O O . SER B 1 241 ? 40.333 3.841 62.682 1.00 14.80 260 SER B O 1
ATOM 6739 N N . PRO B 1 242 ? 41.470 2.787 64.363 1.00 11.68 261 PRO B N 1
ATOM 6740 C CA . PRO B 1 242 ? 42.483 2.658 65.366 1.00 12.76 261 PRO B CA 1
ATOM 6741 C C . PRO B 1 242 ? 43.839 2.192 64.843 1.00 12.79 261 PRO B C 1
ATOM 6742 O O . PRO B 1 242 ? 44.750 1.974 65.588 1.00 14.40 261 PRO B O 1
ATOM 6746 N N . GLY B 1 243 ? 43.943 2.075 63.492 1.00 12.11 262 GLY B N 1
ATOM 6747 C CA . GLY B 1 243 ? 45.271 1.860 62.885 1.00 13.35 262 GLY B CA 1
ATOM 6748 C C . GLY B 1 243 ? 45.859 3.094 62.261 1.00 14.23 262 GLY B C 1
ATOM 6749 O O . GLY B 1 243 ? 45.266 4.154 62.244 1.00 13.63 262 GLY B O 1
ATOM 6750 N N . HIS B 1 244 ? 47.110 2.960 61.710 1.00 12.52 263 HIS B N 1
ATOM 6751 C CA . HIS B 1 244 ? 47.762 4.186 61.169 1.00 12.56 263 HIS B CA 1
ATOM 6752 C C . HIS B 1 244 ? 47.852 5.375 62.014 1.00 13.60 263 HIS B C 1
ATOM 6753 O O . HIS B 1 244 ? 47.817 6.502 61.591 1.00 13.36 263 HIS B O 1
ATOM 6760 N N . MET B 1 245 ? 47.987 5.117 63.332 1.00 12.18 264 MET B N 1
ATOM 6761 C CA . MET B 1 245 ? 48.047 6.151 64.309 1.00 13.25 264 MET B CA 1
ATOM 6762 C C . MET B 1 245 ? 49.389 6.644 64.740 1.00 11.30 264 MET B C 1
ATOM 6763 O O . MET B 1 245 ? 49.507 7.457 65.625 1.00 12.87 264 MET B O 1
ATOM 6768 N N . ASN B 1 246 ? 50.476 6.221 64.054 1.00 14.12 265 ASN B N 1
ATOM 6769 C CA . ASN B 1 246 ? 51.831 6.618 64.466 1.00 13.50 265 ASN B CA 1
ATOM 6770 C C . ASN B 1 246 ? 52.054 8.061 64.741 1.00 13.25 265 ASN B C 1
ATOM 6771 O O . ASN B 1 246 ? 52.597 8.469 65.763 1.00 14.06 265 ASN B O 1
ATOM 6776 N N . VAL B 1 247 ? 51.557 8.937 63.834 1.00 12.61 266 VAL B N 1
ATOM 6777 C CA . VAL B 1 247 ? 51.750 10.320 63.941 1.00 14.21 266 VAL B CA 1
ATOM 6778 C C . VAL B 1 247 ? 51.045 10.971 65.164 1.00 11.48 266 VAL B C 1
ATOM 6779 O O . VAL B 1 247 ? 51.397 12.039 65.630 1.00 14.38 266 VAL B O 1
ATOM 6783 N N . TRP B 1 248 ? 50.111 10.219 65.774 1.00 12.80 267 TRP B N 1
ATOM 6784 C CA . TRP B 1 248 ? 49.412 10.681 66.956 1.00 13.38 267 TRP B CA 1
ATOM 6785 C C . TRP B 1 248 ? 49.917 10.004 68.213 1.00 12.26 267 TRP B C 1
ATOM 6786 O O . TRP B 1 248 ? 49.997 10.667 69.271 1.00 13.64 267 TRP B O 1
ATOM 6797 N N . LEU B 1 249 ? 50.227 8.711 68.092 1.00 12.74 268 LEU B N 1
ATOM 6798 C CA . LEU B 1 249 ? 50.572 7.903 69.292 1.00 12.56 268 LEU B CA 1
ATOM 6799 C C . LEU B 1 249 ? 52.054 7.708 69.570 1.00 13.32 268 LEU B C 1
ATOM 6800 O O . LEU B 1 249 ? 52.412 7.300 70.683 1.00 12.71 268 LEU B O 1
ATOM 6805 N N . GLU B 1 250 ? 52.951 8.062 68.679 1.00 12.83 269 GLU B N 1
ATOM 6806 C CA . GLU B 1 250 ? 54.366 7.839 68.958 1.00 12.79 269 GLU B CA 1
ATOM 6807 C C . GLU B 1 250 ? 54.914 8.428 70.260 1.00 14.59 269 GLU B C 1
ATOM 6808 O O . GLU B 1 250 ? 55.858 7.806 70.852 1.00 16.43 269 GLU B O 1
ATOM 6814 N N . ASN B 1 251 ? 54.400 9.592 70.666 1.00 12.88 270 ASN B N 1
ATOM 6815 C CA . ASN B 1 251 ? 54.757 10.200 71.928 1.00 15.07 270 ASN B CA 1
ATOM 6816 C C . ASN B 1 251 ? 53.708 9.912 73.064 1.00 14.32 270 ASN B C 1
ATOM 6817 O O . ASN B 1 251 ? 53.798 10.485 74.154 1.00 18.27 270 ASN B O 1
ATOM 6822 N N . TYR B 1 252 ? 52.844 8.952 72.822 1.00 14.42 271 TYR B N 1
ATOM 6823 C CA . TYR B 1 252 ? 51.823 8.503 73.853 1.00 15.18 271 TYR B CA 1
ATOM 6824 C C . TYR B 1 252 ? 51.775 6.997 73.899 1.00 15.62 271 TYR B C 1
ATOM 6825 O O . TYR B 1 252 ? 50.793 6.409 73.545 1.00 15.88 271 TYR B O 1
ATOM 6834 N N . PRO B 1 253 ? 52.888 6.356 74.266 1.00 16.45 272 PRO B N 1
ATOM 6835 C CA . PRO B 1 253 ? 52.915 4.912 74.378 1.00 15.01 272 PRO B CA 1
ATOM 6836 C C . PRO B 1 253 ? 51.842 4.308 75.278 1.00 13.36 272 PRO B C 1
ATOM 6837 O O . PRO B 1 253 ? 51.567 3.142 75.112 1.00 15.68 272 PRO B O 1
ATOM 6841 N N . GLU B 1 254 ? 51.347 5.121 76.187 1.00 16.48 273 GLU B N 1
ATOM 6842 C CA . GLU B 1 254 ? 50.335 4.671 77.155 1.00 17.08 273 GLU B CA 1
ATOM 6843 C C . GLU B 1 254 ? 49.053 4.308 76.448 1.00 17.44 273 GLU B C 1
ATOM 6844 O O . GLU B 1 254 ? 48.247 3.609 77.027 1.00 17.64 273 GLU B O 1
ATOM 6850 N N . TYR B 1 255 ? 48.847 4.804 75.194 1.00 14.70 274 TYR B N 1
ATOM 6851 C CA . TYR B 1 255 ? 47.657 4.489 74.392 1.00 14.07 274 TYR B CA 1
ATOM 6852 C C . TYR B 1 255 ? 47.830 3.463 73.313 1.00 13.77 274 TYR B C 1
ATOM 6853 O O . TYR B 1 255 ? 46.879 3.144 72.590 1.00 14.93 274 TYR B O 1
ATOM 6862 N N . GLN B 1 256 ? 49.055 2.947 73.149 1.00 13.50 275 GLN B N 1
ATOM 6863 C CA . GLN B 1 256 ? 49.373 1.979 72.113 1.00 13.75 275 GLN B CA 1
ATOM 6864 C C . GLN B 1 256 ? 48.954 0.583 72.435 1.00 13.89 275 GLN B C 1
ATOM 6865 O O . GLN B 1 256 ? 48.989 0.183 73.641 1.00 15.85 275 GLN B O 1
ATOM 6871 N N . LEU B 1 257 ? 48.508 -0.158 71.462 1.00 12.53 276 LEU B N 1
ATOM 6872 C CA . LEU B 1 257 ? 48.126 -1.519 71.689 1.00 13.38 276 LEU B CA 1
ATOM 6873 C C . LEU B 1 257 ? 49.360 -2.412 71.709 1.00 15.92 276 LEU B C 1
ATOM 6874 O O . LEU B 1 257 ? 50.097 -2.498 70.731 1.00 13.99 276 LEU B O 1
ATOM 6879 N N . ALA B 1 258 ? 49.511 -3.172 72.787 1.00 16.78 277 ALA B N 1
ATOM 6880 C CA . ALA B 1 258 ? 50.489 -4.275 72.832 1.00 16.03 277 ALA B CA 1
ATOM 6881 C C . ALA B 1 258 ? 50.000 -5.633 72.383 1.00 16.86 277 ALA B C 1
ATOM 6882 O O . ALA B 1 258 ? 48.853 -5.985 72.591 1.00 15.96 277 ALA B O 1
ATOM 6884 N N . ASP B 1 259 ? 50.879 -6.439 71.753 1.00 16.61 278 ASP B N 1
ATOM 6885 C CA . ASP B 1 259 ? 50.550 -7.818 71.377 1.00 17.08 278 ASP B CA 1
ATOM 6886 C C . ASP B 1 259 ? 50.623 -8.692 72.613 1.00 20.84 278 ASP B C 1
ATOM 6887 O O . ASP B 1 259 ? 50.858 -8.200 73.708 1.00 18.67 278 ASP B O 1
ATOM 6892 N N . ASN B 1 260 ? 50.437 -9.974 72.412 1.00 19.85 279 ASN B N 1
ATOM 6893 C CA . ASN B 1 260 ? 50.464 -10.943 73.475 1.00 20.45 279 ASN B CA 1
ATOM 6894 C C . ASN B 1 260 ? 51.831 -11.040 74.148 1.00 22.80 279 ASN B C 1
ATOM 6895 O O . ASN B 1 260 ? 51.868 -11.349 75.339 1.00 25.02 279 ASN B O 1
ATOM 6900 N N . SER B 1 261 ? 52.924 -10.718 73.475 1.00 23.43 280 SER B N 1
ATOM 6901 C CA . SER B 1 261 ? 54.213 -10.704 74.192 1.00 27.41 280 SER B CA 1
ATOM 6902 C C . SER B 1 261 ? 54.563 -9.318 74.822 1.00 22.61 280 SER B C 1
ATOM 6903 O O . SER B 1 261 ? 55.656 -9.087 75.360 1.00 27.01 280 SER B O 1
ATOM 6906 N N . GLY B 1 262 ? 53.626 -8.397 74.813 1.00 19.10 281 GLY B N 1
ATOM 6907 C CA . GLY B 1 262 ? 53.894 -7.055 75.303 1.00 17.25 281 GLY B CA 1
ATOM 6908 C C . GLY B 1 262 ? 54.486 -5.969 74.413 1.00 17.90 281 GLY B C 1
ATOM 6909 O O . GLY B 1 262 ? 54.790 -4.881 74.899 1.00 21.99 281 GLY B O 1
ATOM 6910 N N . ARG B 1 263 ? 54.636 -6.283 73.126 1.00 19.20 282 ARG B N 1
ATOM 6911 C CA . ARG B 1 263 ? 55.255 -5.371 72.186 1.00 20.82 282 ARG B CA 1
ATOM 6912 C C . ARG B 1 263 ? 54.164 -4.421 71.649 1.00 18.60 282 ARG B C 1
ATOM 6913 O O . ARG B 1 263 ? 53.255 -4.854 71.033 1.00 18.44 282 ARG B O 1
ATOM 6921 N N . LYS B 1 264 ? 54.367 -3.166 71.916 1.00 17.15 283 LYS B N 1
ATOM 6922 C CA . LYS B 1 264 ? 53.473 -2.135 71.434 1.00 18.51 283 LYS B CA 1
ATOM 6923 C C . LYS B 1 264 ? 53.766 -1.651 70.026 1.00 20.29 283 LYS B C 1
ATOM 6924 O O . LYS B 1 264 ? 54.922 -1.495 69.589 1.00 19.65 283 LYS B O 1
ATOM 6930 N N . ASP B 1 265 ? 52.701 -1.299 69.304 1.00 17.38 284 ASP B N 1
ATOM 6931 C CA . ASP B 1 265 ? 52.841 -0.704 67.940 1.00 17.26 284 ASP B CA 1
ATOM 6932 C C . ASP B 1 265 ? 52.384 0.771 68.028 1.00 16.67 284 ASP B C 1
ATOM 6933 O O . ASP B 1 265 ? 51.241 1.068 68.359 1.00 17.60 284 ASP B O 1
ATOM 6938 N N . PRO B 1 266 ? 53.221 1.690 67.680 1.00 15.89 285 PRO B N 1
ATOM 6939 C CA . PRO B 1 266 ? 52.855 3.099 67.641 1.00 16.03 285 PRO B CA 1
ATOM 6940 C C . PRO B 1 266 ? 51.633 3.384 66.690 1.00 15.09 285 PRO B C 1
ATOM 6941 O O . PRO B 1 266 ? 50.945 4.401 66.875 1.00 14.39 285 PRO B O 1
ATOM 6945 N N . ASN B 1 267 ? 51.469 2.524 65.693 1.00 14.71 286 ASN B N 1
ATOM 6946 C CA . ASN B 1 267 ? 50.384 2.620 64.747 1.00 13.44 286 ASN B CA 1
ATOM 6947 C C . ASN B 1 267 ? 49.050 2.180 65.299 1.00 13.58 286 ASN B C 1
ATOM 6948 O O . ASN B 1 267 ? 48.016 2.460 64.661 1.00 12.09 286 ASN B O 1
ATOM 6953 N N . LYS B 1 268 ? 49.018 1.466 66.442 1.00 12.90 287 LYS B N 1
ATOM 6954 C CA . LYS B 1 268 ? 47.746 0.882 66.851 1.00 13.99 287 LYS B CA 1
ATOM 6955 C C . LYS B 1 268 ? 47.203 1.441 68.160 1.00 13.95 287 LYS B C 1
ATOM 6956 O O . LYS B 1 268 ? 47.892 1.441 69.164 1.00 13.58 287 LYS B O 1
ATOM 6962 N N . LEU B 1 269 ? 45.964 1.934 68.138 1.00 12.91 288 LEU B N 1
ATOM 6963 C CA . LEU B 1 269 ? 45.301 2.396 69.372 1.00 11.94 288 LEU B CA 1
ATOM 6964 C C . LEU B 1 269 ? 44.778 1.235 70.131 1.00 11.91 288 LEU B C 1
ATOM 6965 O O . LEU B 1 269 ? 44.240 0.302 69.555 1.00 12.13 288 LEU B O 1
ATOM 6970 N N . ASP B 1 270 ? 44.907 1.294 71.480 1.00 11.73 289 ASP B N 1
ATOM 6971 C CA . ASP B 1 270 ? 44.353 0.182 72.291 1.00 12.39 289 ASP B CA 1
ATOM 6972 C C . ASP B 1 270 ? 42.912 0.533 72.562 1.00 12.58 289 ASP B C 1
ATOM 6973 O O . ASP B 1 270 ? 42.619 1.317 73.512 1.00 12.60 289 ASP B O 1
ATOM 6978 N N . ILE B 1 271 ? 42.016 -0.013 71.737 1.00 11.24 290 ILE B N 1
ATOM 6979 C CA . ILE B 1 271 ? 40.587 0.242 71.848 1.00 11.40 290 ILE B CA 1
ATOM 6980 C C . ILE B 1 271 ? 39.965 -0.304 73.149 1.00 12.39 290 ILE B C 1
ATOM 6981 O O . ILE B 1 271 ? 38.826 0.061 73.469 1.00 12.95 290 ILE B O 1
ATOM 6986 N N . SER B 1 272 ? 40.725 -1.160 73.862 1.00 11.98 291 SER B N 1
ATOM 6987 C CA . SER B 1 272 ? 40.282 -1.671 75.185 1.00 11.49 291 SER B CA 1
ATOM 6988 C C . SER B 1 272 ? 40.613 -0.756 76.307 1.00 13.12 291 SER B C 1
ATOM 6989 O O . SER B 1 272 ? 40.194 -1.054 77.457 1.00 14.15 291 SER B O 1
ATOM 6992 N N . ASN B 1 273 ? 41.351 0.313 76.075 1.00 11.25 292 ASN B N 1
ATOM 6993 C CA . ASN B 1 273 ? 41.780 1.271 77.059 1.00 12.31 292 ASN B CA 1
ATOM 6994 C C . ASN B 1 273 ? 40.919 2.520 76.993 1.00 15.32 292 ASN B C 1
ATOM 6995 O O . ASN B 1 273 ? 40.952 3.227 76.002 1.00 13.72 292 ASN B O 1
ATOM 7000 N N . PRO B 1 274 ? 40.085 2.818 77.998 1.00 15.26 293 PRO B N 1
ATOM 7001 C CA . PRO B 1 274 ? 39.116 3.859 77.832 1.00 15.05 293 PRO B CA 1
ATOM 7002 C C . PRO B 1 274 ? 39.777 5.219 77.728 1.00 14.32 293 PRO B C 1
ATOM 7003 O O . PRO B 1 274 ? 39.176 6.138 77.170 1.00 14.50 293 PRO B O 1
ATOM 7007 N N . GLU B 1 275 ? 40.999 5.392 78.238 1.00 12.28 294 GLU B N 1
ATOM 7008 C CA . GLU B 1 275 ? 41.692 6.679 78.198 1.00 14.58 294 GLU B CA 1
ATOM 7009 C C . GLU B 1 275 ? 42.176 6.865 76.749 1.00 13.51 294 GLU B C 1
ATOM 7010 O O . GLU B 1 275 ? 42.368 7.954 76.305 1.00 13.90 294 GLU B O 1
ATOM 7016 N N . ALA B 1 276 ? 42.564 5.773 76.133 1.00 13.27 295 ALA B N 1
ATOM 7017 C CA . ALA B 1 276 ? 43.029 5.810 74.711 1.00 11.55 295 ALA B CA 1
ATOM 7018 C C . ALA B 1 276 ? 41.885 6.204 73.853 1.00 11.68 295 ALA B C 1
ATOM 7019 O O . ALA B 1 276 ? 42.069 7.037 72.950 1.00 12.84 295 ALA B O 1
ATOM 7021 N N . VAL B 1 277 ? 40.702 5.644 74.068 1.00 11.55 296 VAL B N 1
ATOM 7022 C CA . VAL B 1 277 ? 39.544 6.011 73.321 1.00 13.20 296 VAL B CA 1
ATOM 7023 C C . VAL B 1 277 ? 39.202 7.504 73.570 1.00 13.78 296 VAL B C 1
ATOM 7024 O O . VAL B 1 277 ? 38.898 8.300 72.654 1.00 12.60 296 VAL B O 1
ATOM 7028 N N . LYS B 1 278 ? 39.304 7.956 74.841 1.00 12.11 297 LYS B N 1
ATOM 7029 C CA . LYS B 1 278 ? 39.054 9.289 75.162 1.00 13.27 297 LYS B CA 1
ATOM 7030 C C . LYS B 1 278 ? 40.064 10.214 74.425 1.00 14.10 297 LYS B C 1
ATOM 7031 O O . LYS B 1 278 ? 39.742 11.341 74.045 1.00 14.42 297 LYS B O 1
ATOM 7037 N N . PHE B 1 279 ? 41.311 9.791 74.280 1.00 12.75 298 PHE B N 1
ATOM 7038 C CA . PHE B 1 279 ? 42.335 10.553 73.603 1.00 14.06 298 PHE B CA 1
ATOM 7039 C C . PHE B 1 279 ? 41.875 10.790 72.160 1.00 13.09 298 PHE B C 1
ATOM 7040 O O . PHE B 1 279 ? 41.941 11.924 71.667 1.00 15.43 298 PHE B O 1
ATOM 7048 N N . TYR B 1 280 ? 41.390 9.772 71.497 1.00 12.40 299 TYR B N 1
ATOM 7049 C CA . TYR B 1 280 ? 40.980 9.944 70.108 1.00 12.78 299 TYR B CA 1
ATOM 7050 C C . TYR B 1 280 ? 39.792 10.922 70.071 1.00 13.26 299 TYR B C 1
ATOM 7051 O O . TYR B 1 280 ? 39.696 11.759 69.163 1.00 13.18 299 TYR B O 1
ATOM 7060 N N . LYS B 1 281 ? 38.869 10.762 71.026 1.00 12.29 300 LYS B N 1
ATOM 7061 C CA . LYS B 1 281 ? 37.673 11.644 71.029 1.00 13.51 300 LYS B CA 1
ATOM 7062 C C . LYS B 1 281 ? 38.059 13.083 71.298 1.00 13.00 300 LYS B C 1
ATOM 7063 O O . LYS B 1 281 ? 37.421 13.995 70.792 1.00 13.70 300 LYS B O 1
ATOM 7069 N N . THR B 1 282 ? 39.157 13.314 72.057 1.00 13.18 301 THR B N 1
ATOM 7070 C CA . THR B 1 282 ? 39.693 14.635 72.357 1.00 15.49 301 THR B CA 1
ATOM 7071 C C . THR B 1 282 ? 40.176 15.260 71.032 1.00 17.67 301 THR B C 1
ATOM 7072 O O . THR B 1 282 ? 39.955 16.423 70.810 1.00 15.61 301 THR B O 1
ATOM 7076 N N . LEU B 1 283 ? 40.804 14.417 70.212 1.00 15.63 302 LEU B N 1
ATOM 7077 C CA . LEU B 1 283 ? 41.234 14.915 68.885 1.00 15.79 302 LEU B CA 1
ATOM 7078 C C . LEU B 1 283 ? 40.088 15.336 68.025 1.00 15.62 302 LEU B C 1
ATOM 7079 O O . LEU B 1 283 ? 40.160 16.397 67.377 1.00 16.76 302 LEU B O 1
ATOM 7084 N N . ILE B 1 284 ? 38.961 14.595 68.010 1.00 14.73 303 ILE B N 1
ATOM 7085 C CA . ILE B 1 284 ? 37.786 14.919 67.260 1.00 16.04 303 ILE B CA 1
ATOM 7086 C C . ILE B 1 284 ? 37.285 16.292 67.765 1.00 16.97 303 ILE B C 1
ATOM 7087 O O . ILE B 1 284 ? 37.087 17.220 67.005 1.00 17.14 303 ILE B O 1
ATOM 7092 N N . ASP B 1 285 ? 37.264 16.467 69.075 1.00 15.59 304 ASP B N 1
ATOM 7093 C CA . ASP B 1 285 ? 36.789 17.743 69.618 1.00 15.74 304 ASP B CA 1
ATOM 7094 C C . ASP B 1 285 ? 37.638 18.934 69.163 1.00 18.29 304 ASP B C 1
ATOM 7095 O O . ASP B 1 285 ? 37.069 19.980 68.931 1.00 16.45 304 ASP B O 1
ATOM 7100 N N . GLU B 1 286 ? 38.969 18.772 69.133 1.00 17.28 305 GLU B N 1
ATOM 7101 C CA . GLU B 1 286 ? 39.899 19.788 68.693 1.00 19.35 305 GLU B CA 1
ATOM 7102 C C . GLU B 1 286 ? 39.606 20.225 67.248 1.00 18.28 305 GLU B C 1
ATOM 7103 O O . GLU B 1 286 ? 39.780 21.397 66.947 1.00 29.10 305 GLU B O 1
ATOM 7109 N N . TYR B 1 287 ? 39.201 19.306 66.387 1.00 17.77 306 TYR B N 1
ATOM 7110 C CA . TYR B 1 287 ? 38.908 19.539 64.934 1.00 18.11 306 TYR B CA 1
ATOM 7111 C C . TYR B 1 287 ? 37.489 20.170 64.731 1.00 24.01 306 TYR B C 1
ATOM 7112 O O . TYR B 1 287 ? 37.194 20.730 63.665 1.00 22.47 306 TYR B O 1
ATOM 7121 N N . ASP B 1 288 ? 36.630 20.031 65.746 1.00 23.17 307 ASP B N 1
ATOM 7122 C CA . ASP B 1 288 ? 35.318 20.727 65.768 1.00 26.79 307 ASP B CA 1
ATOM 7123 C C . ASP B 1 288 ? 35.250 22.127 65.351 1.00 24.08 307 ASP B C 1
ATOM 7124 O O . ASP B 1 288 ? 34.244 22.533 64.664 1.00 22.01 307 ASP B O 1
ATOM 7129 N N . GLY B 1 289 ? 36.221 22.895 65.830 1.00 20.84 308 GLY B N 1
ATOM 7130 C CA . GLY B 1 289 ? 36.084 24.316 65.586 1.00 23.91 308 GLY B CA 1
ATOM 7131 C C . GLY B 1 289 ? 36.536 24.890 64.294 1.00 24.28 308 GLY B C 1
ATOM 7132 O O . GLY B 1 289 ? 36.475 26.088 64.078 1.00 29.75 308 GLY B O 1
ATOM 7133 N N . VAL B 1 290 ? 37.077 24.033 63.389 1.00 19.16 309 VAL B N 1
ATOM 7134 C CA . VAL B 1 290 ? 37.697 24.471 62.234 1.00 18.75 309 VAL B CA 1
ATOM 7135 C C . VAL B 1 290 ? 37.078 23.980 60.872 1.00 16.52 309 VAL B C 1
ATOM 7136 O O . VAL B 1 290 ? 37.234 24.600 59.893 1.00 24.68 309 VAL B O 1
ATOM 7140 N N . PHE B 1 291 ? 36.604 22.770 60.852 1.00 16.80 310 PHE B N 1
ATOM 7141 C CA . PHE B 1 291 ? 36.029 22.207 59.653 1.00 16.47 310 PHE B CA 1
ATOM 7142 C C . PHE B 1 291 ? 34.529 22.516 59.788 1.00 17.09 310 PHE B C 1
ATOM 7143 O O . PHE B 1 291 ? 33.982 22.421 60.847 1.00 19.07 310 PHE B O 1
ATOM 7151 N N . THR B 1 292 ? 33.923 22.789 58.670 1.00 17.26 311 THR B N 1
ATOM 7152 C CA . THR B 1 292 ? 32.448 23.141 58.557 1.00 16.30 311 THR B CA 1
ATOM 7153 C C . THR B 1 292 ? 31.570 22.026 58.080 1.00 15.34 311 THR B C 1
ATOM 7154 O O . THR B 1 292 ? 30.371 21.982 58.317 1.00 16.29 311 THR B O 1
ATOM 7158 N N . THR B 1 293 ? 32.193 20.977 57.566 1.00 13.51 312 THR B N 1
ATOM 7159 C CA . THR B 1 293 ? 31.524 19.765 57.198 1.00 13.60 312 THR B CA 1
ATOM 7160 C C . THR B 1 293 ? 30.606 19.127 58.209 1.00 13.90 312 THR B C 1
ATOM 7161 O O . THR B 1 293 ? 30.876 19.205 59.435 1.00 14.74 312 THR B O 1
ATOM 7165 N N . LYS B 1 294 ? 29.601 18.417 57.705 1.00 15.29 313 LYS B N 1
ATOM 7166 C CA . LYS B 1 294 ? 28.794 17.574 58.531 1.00 15.22 313 LYS B CA 1
ATOM 7167 C C . LYS B 1 294 ? 29.279 16.142 58.639 1.00 14.20 313 LYS B C 1
ATOM 7168 O O . LYS B 1 294 ? 28.584 15.309 59.065 1.00 19.41 313 LYS B O 1
ATOM 7174 N N . TYR B 1 295 ? 30.508 15.875 58.191 1.00 12.20 314 TYR B N 1
ATOM 7175 C CA . TYR B 1 295 ? 30.994 14.503 58.262 1.00 10.61 314 TYR B CA 1
ATOM 7176 C C . TYR B 1 295 ? 32.278 14.422 59.138 1.00 10.61 314 TYR B C 1
ATOM 7177 O O . TYR B 1 295 ? 33.040 15.344 59.210 1.00 12.88 314 TYR B O 1
ATOM 7186 N N . TRP B 1 296 ? 32.491 13.209 59.648 1.00 11.61 315 TRP B N 1
ATOM 7187 C CA . TRP B 1 296 ? 33.791 12.865 60.235 1.00 11.46 315 TRP B CA 1
ATOM 7188 C C . TRP B 1 296 ? 34.196 11.543 59.637 1.00 10.85 315 TRP B C 1
ATOM 7189 O O . TRP B 1 296 ? 33.431 10.644 59.528 1.00 13.84 315 TRP B O 1
ATOM 7200 N N . HIS B 1 297 ? 35.479 11.448 59.185 1.00 11.28 316 HIS B N 1
ATOM 7201 C CA . HIS B 1 297 ? 36.009 10.210 58.666 1.00 11.51 316 HIS B CA 1
ATOM 7202 C C . HIS B 1 297 ? 37.051 9.679 59.668 1.00 10.53 316 HIS B C 1
ATOM 7203 O O . HIS B 1 297 ? 38.011 10.349 60.015 1.00 11.44 316 HIS B O 1
ATOM 7210 N N . MET B 1 298 ? 36.759 8.503 60.204 1.00 11.95 317 MET B N 1
ATOM 7211 C CA . MET B 1 298 ? 37.732 7.950 61.201 1.00 13.79 317 MET B CA 1
ATOM 7212 C C . MET B 1 298 ? 38.684 6.966 60.632 1.00 16.01 317 MET B C 1
ATOM 7213 O O . MET B 1 298 ? 39.405 6.284 61.356 1.00 14.84 317 MET B O 1
ATOM 7218 N N . GLY B 1 299 ? 38.721 6.858 59.298 1.00 14.73 318 GLY B N 1
ATOM 7219 C CA . GLY B 1 299 ? 39.618 5.863 58.699 1.00 14.04 318 GLY B CA 1
ATOM 7220 C C . GLY B 1 299 ? 39.167 4.451 58.814 1.00 12.97 318 GLY B C 1
ATOM 7221 O O . GLY B 1 299 ? 38.288 3.959 58.131 1.00 14.62 318 GLY B O 1
ATOM 7222 N N . ALA B 1 300 ? 39.825 3.735 59.750 1.00 15.55 319 ALA B N 1
ATOM 7223 C CA . ALA B 1 300 ? 39.603 2.382 60.085 1.00 14.34 319 ALA B CA 1
ATOM 7224 C C . ALA B 1 300 ? 40.137 1.332 59.108 1.00 12.53 319 ALA B C 1
ATOM 7225 O O . ALA B 1 300 ? 39.745 0.202 59.100 1.00 13.97 319 ALA B O 1
ATOM 7227 N N . ASP B 1 301 ? 41.124 1.736 58.273 1.00 15.68 320 ASP B N 1
ATOM 7228 C CA . ASP B 1 301 ? 41.789 0.790 57.361 1.00 11.72 320 ASP B CA 1
ATOM 7229 C C . ASP B 1 301 ? 43.006 0.203 58.020 1.00 11.36 320 ASP B C 1
ATOM 7230 O O . ASP B 1 301 ? 43.682 0.853 58.860 1.00 12.74 320 ASP B O 1
ATOM 7235 N N . GLU B 1 302 ? 43.262 -1.079 57.684 1.00 14.56 321 GLU B N 1
ATOM 7236 C CA . GLU B 1 302 ? 44.575 -1.694 57.918 1.00 12.94 321 GLU B CA 1
ATOM 7237 C C . GLU B 1 302 ? 44.968 -1.703 59.368 1.00 15.19 321 GLU B C 1
ATOM 7238 O O . GLU B 1 302 ? 46.145 -1.613 59.705 1.00 15.58 321 GLU B O 1
ATOM 7244 N N . TYR B 1 303 ? 43.978 -1.886 60.262 1.00 14.94 322 TYR B N 1
ATOM 7245 C CA . TYR B 1 303 ? 44.353 -1.987 61.698 1.00 13.12 322 TYR B CA 1
ATOM 7246 C C . TYR B 1 303 ? 45.397 -3.084 61.984 1.00 15.29 322 TYR B C 1
ATOM 7247 O O . TYR B 1 303 ? 46.380 -2.822 62.769 1.00 16.58 322 TYR B O 1
ATOM 7256 N N . MET B 1 304 ? 45.196 -4.210 61.313 1.00 16.06 323 MET B N 1
ATOM 7257 C CA . MET B 1 304 ? 46.029 -5.387 61.600 1.00 18.61 323 MET B CA 1
ATOM 7258 C C . MET B 1 304 ? 47.056 -5.654 60.518 1.00 18.53 323 MET B C 1
ATOM 7259 O O . MET B 1 304 ? 47.577 -6.760 60.420 1.00 17.33 323 MET B O 1
ATOM 7264 N N . ILE B 1 305 ? 47.339 -4.649 59.726 1.00 17.31 324 ILE B N 1
ATOM 7265 C CA . ILE B 1 305 ? 48.393 -4.858 58.653 1.00 17.72 324 ILE B CA 1
ATOM 7266 C C . ILE B 1 305 ? 49.701 -5.338 59.266 1.00 18.88 324 ILE B C 1
ATOM 7267 O O . ILE B 1 305 ? 50.148 -4.812 60.301 1.00 19.54 324 ILE B O 1
ATOM 7272 N N . GLY B 1 306 ? 50.250 -6.417 58.641 1.00 20.35 325 GLY B N 1
ATOM 7273 C CA . GLY B 1 306 ? 51.514 -7.029 59.073 1.00 19.97 325 GLY B CA 1
ATOM 7274 C C . GLY B 1 306 ? 51.387 -7.998 60.215 1.00 19.99 325 GLY B C 1
ATOM 7275 O O . GLY B 1 306 ? 52.388 -8.556 60.686 1.00 18.28 325 GLY B O 1
ATOM 7276 N N . THR B 1 307 ? 50.147 -8.285 60.600 1.00 19.21 326 THR B N 1
ATOM 7277 C CA . THR B 1 307 ? 49.874 -9.184 61.742 1.00 19.06 326 THR B CA 1
ATOM 7278 C C . THR B 1 307 ? 48.426 -9.646 61.675 1.00 20.21 326 THR B C 1
ATOM 7279 O O . THR B 1 307 ? 47.853 -9.722 60.596 1.00 19.10 326 THR B O 1
ATOM 7283 N N . SER B 1 308 ? 47.838 -10.044 62.806 1.00 17.29 327 SER B N 1
ATOM 7284 C CA . SER B 1 308 ? 46.521 -10.672 62.872 1.00 17.10 327 SER B CA 1
ATOM 7285 C C . SER B 1 308 ? 46.049 -10.455 64.333 1.00 17.75 327 SER B C 1
ATOM 7286 O O . SER B 1 308 ? 46.859 -10.422 65.290 1.00 17.22 327 SER B O 1
ATOM 7289 N N . PHE B 1 309 ? 44.732 -10.498 64.460 1.00 18.10 328 PHE B N 1
ATOM 7290 C CA . PHE B 1 309 ? 44.064 -10.385 65.782 1.00 19.29 328 PHE B CA 1
ATOM 7291 C C . PHE B 1 309 ? 44.411 -11.524 66.753 1.00 21.44 328 PHE B C 1
ATOM 7292 O O . PHE B 1 309 ? 44.343 -11.360 67.990 1.00 20.43 328 PHE B O 1
ATOM 7300 N N . ASP B 1 310 ? 44.903 -12.649 66.206 1.00 20.37 329 ASP B N 1
ATOM 7301 C CA . ASP B 1 310 ? 45.296 -13.785 67.042 1.00 20.83 329 ASP B CA 1
ATOM 7302 C C . ASP B 1 310 ? 46.438 -13.391 67.911 1.00 20.47 329 ASP B C 1
ATOM 7303 O O . ASP B 1 310 ? 46.650 -13.959 68.982 1.00 23.02 329 ASP B O 1
ATOM 7308 N N . ASN B 1 311 ? 47.217 -12.397 67.476 1.00 21.20 330 ASN B N 1
ATOM 7309 C CA . ASN B 1 311 ? 48.298 -11.849 68.276 1.00 18.47 330 ASN B CA 1
ATOM 7310 C C . ASN B 1 311 ? 47.929 -10.763 69.344 1.00 21.32 330 ASN B C 1
ATOM 7311 O O . ASN B 1 311 ? 48.798 -10.285 70.028 1.00 18.74 330 ASN B O 1
ATOM 7316 N N . TYR B 1 312 ? 46.619 -10.528 69.519 1.00 16.88 331 TYR B N 1
ATOM 7317 C CA . TYR B 1 312 ? 46.029 -9.537 70.430 1.00 17.53 331 TYR B CA 1
ATOM 7318 C C . TYR B 1 312 ? 44.868 -10.109 71.181 1.00 19.03 331 TYR B C 1
ATOM 7319 O O . TYR B 1 312 ? 43.715 -9.615 71.089 1.00 16.33 331 TYR B O 1
ATOM 7328 N N . SER B 1 313 ? 45.150 -11.088 72.027 1.00 20.57 332 SER B N 1
ATOM 7329 C CA . SER B 1 313 ? 44.124 -11.730 72.823 1.00 23.50 332 SER B CA 1
ATOM 7330 C C . SER B 1 313 ? 43.349 -10.826 73.723 1.00 19.76 332 SER B C 1
ATOM 7331 O O . SER B 1 313 ? 42.182 -11.072 74.011 1.00 16.93 332 SER B O 1
ATOM 7334 N N . LYS B 1 314 ? 43.996 -9.812 74.247 1.00 20.27 333 LYS B N 1
ATOM 7335 C CA . LYS B 1 314 ? 43.363 -8.834 75.030 1.00 20.03 333 LYS B CA 1
ATOM 7336 C C . LYS B 1 314 ? 42.134 -8.264 74.323 1.00 17.93 333 LYS B C 1
ATOM 7337 O O . LYS B 1 314 ? 41.211 -7.818 74.945 1.00 17.85 333 LYS B O 1
ATOM 7343 N N . LEU B 1 315 ? 42.161 -8.203 72.987 1.00 17.30 334 LEU B N 1
ATOM 7344 C CA . LEU B 1 315 ? 40.994 -7.605 72.335 1.00 17.31 334 LEU B CA 1
ATOM 7345 C C . LEU B 1 315 ? 39.842 -8.539 72.317 1.00 17.36 334 LEU B C 1
ATOM 7346 O O . LEU B 1 315 ? 38.684 -8.085 72.352 1.00 18.08 334 LEU B O 1
ATOM 7351 N N . LYS B 1 316 ? 40.087 -9.848 72.279 1.00 20.52 335 LYS B N 1
ATOM 7352 C CA . LYS B 1 316 ? 39.042 -10.840 72.493 1.00 22.46 335 LYS B CA 1
ATOM 7353 C C . LYS B 1 316 ? 38.409 -10.718 73.879 1.00 20.68 335 LYS B C 1
ATOM 7354 O O . LYS B 1 316 ? 37.183 -10.717 74.038 1.00 20.64 335 LYS B O 1
ATOM 7360 N N . THR B 1 317 ? 39.258 -10.589 74.904 1.00 21.70 336 THR B N 1
ATOM 7361 C CA . THR B 1 317 ? 38.784 -10.503 76.282 1.00 19.51 336 THR B CA 1
ATOM 7362 C C . THR B 1 317 ? 37.899 -9.260 76.488 1.00 20.06 336 THR B C 1
ATOM 7363 O O . THR B 1 317 ? 36.829 -9.296 77.077 1.00 18.75 336 THR B O 1
ATOM 7367 N N . PHE B 1 318 ? 38.345 -8.153 75.935 1.00 17.93 337 PHE B N 1
ATOM 7368 C CA . PHE B 1 318 ? 37.569 -6.933 75.948 1.00 16.95 337 PHE B CA 1
ATOM 7369 C C . PHE B 1 318 ? 36.266 -7.094 75.173 1.00 18.94 337 PHE B C 1
ATOM 7370 O O . PHE B 1 318 ? 35.271 -6.651 75.662 1.00 19.54 337 PHE B O 1
ATOM 7378 N N . ALA B 1 319 ? 36.311 -7.709 73.982 1.00 18.60 338 ALA B N 1
ATOM 7379 C CA . ALA B 1 319 ? 35.066 -7.967 73.238 1.00 20.90 338 ALA B CA 1
ATOM 7380 C C . ALA B 1 319 ? 34.067 -8.689 74.124 1.00 24.70 338 ALA B C 1
ATOM 7381 O O . ALA B 1 319 ? 32.915 -8.283 74.192 1.00 23.10 338 ALA B O 1
ATOM 7383 N N . GLU B 1 320 ? 34.524 -9.716 74.833 1.00 25.21 339 GLU B N 1
ATOM 7384 C CA . GLU B 1 320 ? 33.600 -10.544 75.598 1.00 28.80 339 GLU B CA 1
ATOM 7385 C C . GLU B 1 320 ? 33.029 -9.785 76.761 1.00 28.60 339 GLU B C 1
ATOM 7386 O O . GLU B 1 320 ? 31.827 -9.834 77.001 1.00 28.44 339 GLU B O 1
ATOM 7392 N N . LYS B 1 321 ? 33.848 -8.982 77.434 1.00 29.75 340 LYS B N 1
ATOM 7393 C CA . LYS B 1 321 ? 33.346 -8.081 78.440 1.00 31.07 340 LYS B CA 1
ATOM 7394 C C . LYS B 1 321 ? 32.251 -7.149 77.904 1.00 31.23 340 LYS B C 1
ATOM 7395 O O . LYS B 1 321 ? 31.262 -6.859 78.565 1.00 29.65 340 LYS B O 1
ATOM 7401 N N . GLN B 1 322 ? 32.493 -6.617 76.708 1.00 29.53 341 GLN B N 1
ATOM 7402 C CA . GLN B 1 322 ? 31.887 -5.397 76.330 1.00 29.15 341 GLN B CA 1
ATOM 7403 C C . GLN B 1 322 ? 30.613 -5.738 75.553 1.00 30.29 341 GLN B C 1
ATOM 7404 O O . GLN B 1 322 ? 29.585 -5.043 75.699 1.00 35.27 341 GLN B O 1
ATOM 7410 N N . TYR B 1 323 ? 30.646 -6.855 74.838 1.00 31.43 342 TYR B N 1
ATOM 7411 C CA . TYR B 1 323 ? 29.628 -7.276 73.879 1.00 35.45 342 TYR B CA 1
ATOM 7412 C C . TYR B 1 323 ? 29.192 -8.772 74.113 1.00 38.52 342 TYR B C 1
ATOM 7413 O O . TYR B 1 323 ? 28.587 -9.389 73.221 1.00 42.38 342 TYR B O 1
ATOM 7422 N N . GLY B 1 324 ? 29.523 -9.357 75.275 1.00 45.70 343 GLY B N 1
ATOM 7423 C CA . GLY B 1 324 ? 29.116 -10.755 75.648 1.00 42.14 343 GLY B CA 1
ATOM 7424 C C . GLY B 1 324 ? 29.822 -11.965 75.015 1.00 42.71 343 GLY B C 1
ATOM 7425 O O . GLY B 1 324 ? 30.770 -11.839 74.284 1.00 49.61 343 GLY B O 1
ATOM 7426 N N . ALA B 1 325 ? 29.317 -13.174 75.263 1.00 44.36 344 ALA B N 1
ATOM 7427 C CA . ALA B 1 325 ? 30.087 -14.409 75.021 1.00 42.86 344 ALA B CA 1
ATOM 7428 C C . ALA B 1 325 ? 30.327 -14.787 73.567 1.00 39.98 344 ALA B C 1
ATOM 7429 O O . ALA B 1 325 ? 29.497 -14.611 72.701 1.00 39.01 344 ALA B O 1
ATOM 7431 N N . GLY B 1 326 ? 31.488 -15.354 73.314 1.00 42.98 345 GLY B N 1
ATOM 7432 C CA . GLY B 1 326 ? 31.926 -15.587 71.946 1.00 43.82 345 GLY B CA 1
ATOM 7433 C C . GLY B 1 326 ? 32.041 -14.356 71.027 1.00 38.22 345 GLY B C 1
ATOM 7434 O O . GLY B 1 326 ? 32.122 -14.518 69.782 1.00 43.30 345 GLY B O 1
ATOM 7435 N N . ALA B 1 327 ? 32.092 -13.154 71.604 1.00 38.82 346 ALA B N 1
ATOM 7436 C CA . ALA B 1 327 ? 32.385 -11.920 70.843 1.00 31.17 346 ALA B CA 1
ATOM 7437 C C . ALA B 1 327 ? 33.827 -12.017 70.405 1.00 32.23 346 ALA B C 1
ATOM 7438 O O . ALA B 1 327 ? 34.665 -12.664 71.086 1.00 34.88 346 ALA B O 1
ATOM 7440 N N . THR B 1 328 ? 34.132 -11.500 69.228 1.00 27.27 347 THR B N 1
ATOM 7441 C CA . THR B 1 328 ? 35.461 -11.593 68.656 1.00 26.81 347 THR B CA 1
ATOM 7442 C C . THR B 1 328 ? 36.185 -10.234 68.664 1.00 22.22 347 THR B C 1
ATOM 7443 O O . THR B 1 328 ? 35.588 -9.166 68.868 1.00 21.43 347 THR B O 1
ATOM 7447 N N . PRO B 1 329 ? 37.502 -10.227 68.396 1.00 21.97 348 PRO B N 1
ATOM 7448 C CA . PRO B 1 329 ? 38.086 -8.973 68.219 1.00 20.47 348 PRO B CA 1
ATOM 7449 C C . PRO B 1 329 ? 37.414 -8.144 67.077 1.00 20.34 348 PRO B C 1
ATOM 7450 O O . PRO B 1 329 ? 37.453 -6.936 67.138 1.00 17.51 348 PRO B O 1
ATOM 7454 N N . ASN B 1 330 ? 36.883 -8.803 66.035 1.00 19.96 349 ASN B N 1
ATOM 7455 C CA . ASN B 1 330 ? 36.137 -8.042 65.010 1.00 20.74 349 ASN B CA 1
ATOM 7456 C C . ASN B 1 330 ? 34.894 -7.394 65.623 1.00 19.85 349 ASN B C 1
ATOM 7457 O O . ASN B 1 330 ? 34.516 -6.282 65.269 1.00 17.98 349 ASN B O 1
ATOM 7462 N N . ASP B 1 331 ? 34.273 -8.007 66.587 1.00 17.47 350 ASP B N 1
ATOM 7463 C CA . ASP B 1 331 ? 33.169 -7.282 67.299 1.00 17.05 350 ASP B CA 1
ATOM 7464 C C . ASP B 1 331 ? 33.658 -6.062 68.079 1.00 18.67 350 ASP B C 1
ATOM 7465 O O . ASP B 1 331 ? 33.021 -5.006 68.061 1.00 17.61 350 ASP B O 1
ATOM 7470 N N . ALA B 1 332 ? 34.784 -6.210 68.775 1.00 15.87 351 ALA B N 1
ATOM 7471 C CA . ALA B 1 332 ? 35.347 -5.058 69.493 1.00 18.91 351 ALA B CA 1
ATOM 7472 C C . ALA B 1 332 ? 35.666 -3.982 68.506 1.00 14.50 351 ALA B C 1
ATOM 7473 O O . ALA B 1 332 ? 35.461 -2.774 68.730 1.00 15.67 351 ALA B O 1
ATOM 7475 N N . PHE B 1 333 ? 36.192 -4.375 67.335 1.00 16.17 352 PHE B N 1
ATOM 7476 C CA . PHE B 1 333 ? 36.574 -3.368 66.321 1.00 15.54 352 PHE B CA 1
ATOM 7477 C C . PHE B 1 333 ? 35.358 -2.592 65.780 1.00 14.32 352 PHE B C 1
ATOM 7478 O O . PHE B 1 333 ? 35.337 -1.442 65.777 1.00 13.62 352 PHE B O 1
ATOM 7486 N N . THR B 1 334 ? 34.316 -3.313 65.414 1.00 15.20 353 THR B N 1
ATOM 7487 C CA . THR B 1 334 ? 33.091 -2.721 64.935 1.00 14.54 353 THR B CA 1
ATOM 7488 C C . THR B 1 334 ? 32.443 -1.923 66.019 1.00 15.20 353 THR B C 1
ATOM 7489 O O . THR B 1 334 ? 31.885 -0.857 65.775 1.00 14.86 353 THR B O 1
ATOM 7493 N N . GLY B 1 335 ? 32.540 -2.389 67.257 1.00 15.58 354 GLY B N 1
ATOM 7494 C CA . GLY B 1 335 ? 31.922 -1.643 68.334 1.00 16.30 354 GLY B CA 1
ATOM 7495 C C . GLY B 1 335 ? 32.618 -0.323 68.632 1.00 13.77 354 GLY B C 1
ATOM 7496 O O . GLY B 1 335 ? 31.991 0.637 69.044 1.00 13.76 354 GLY B O 1
ATOM 7497 N N . PHE B 1 336 ? 33.937 -0.288 68.438 1.00 12.32 355 PHE B N 1
ATOM 7498 C CA . PHE B 1 336 ? 34.701 0.935 68.512 1.00 11.02 355 PHE B CA 1
ATOM 7499 C C . PHE B 1 336 ? 34.186 1.929 67.439 1.00 10.26 355 PHE B C 1
ATOM 7500 O O . PHE B 1 336 ? 33.843 3.095 67.731 1.00 11.63 355 PHE B O 1
ATOM 7508 N N . ILE B 1 337 ? 34.030 1.408 66.197 1.00 11.02 356 ILE B N 1
ATOM 7509 C CA . ILE B 1 337 ? 33.432 2.238 65.150 1.00 12.61 356 ILE B CA 1
ATOM 7510 C C . ILE B 1 337 ? 32.039 2.729 65.595 1.00 11.37 356 ILE B C 1
ATOM 7511 O O . ILE B 1 337 ? 31.759 3.942 65.410 1.00 10.70 356 ILE B O 1
ATOM 7516 N N . ASN B 1 338 ? 31.176 1.862 66.070 1.00 13.28 357 ASN B N 1
ATOM 7517 C CA . ASN B 1 338 ? 29.825 2.318 66.403 1.00 13.42 357 ASN B CA 1
ATOM 7518 C C . ASN B 1 338 ? 29.858 3.330 67.550 1.00 13.00 357 ASN B C 1
ATOM 7519 O O . ASN B 1 338 ? 29.034 4.243 67.593 1.00 13.34 357 ASN B O 1
ATOM 7524 N N . ASP B 1 339 ? 30.802 3.230 68.480 1.00 12.49 358 ASP B N 1
ATOM 7525 C CA . ASP B 1 339 ? 30.914 4.186 69.545 1.00 13.27 358 ASP B CA 1
ATOM 7526 C C . ASP B 1 339 ? 31.349 5.526 69.041 1.00 13.85 358 ASP B C 1
ATOM 7527 O O . ASP B 1 339 ? 30.927 6.552 69.498 1.00 13.88 358 ASP B O 1
ATOM 7532 N N . ILE B 1 340 ? 32.291 5.563 68.063 1.00 11.82 359 ILE B N 1
ATOM 7533 C CA . ILE B 1 340 ? 32.669 6.835 67.543 1.00 12.73 359 ILE B CA 1
ATOM 7534 C C . ILE B 1 340 ? 31.486 7.415 66.720 1.00 11.97 359 ILE B C 1
ATOM 7535 O O . ILE B 1 340 ? 31.316 8.630 66.654 1.00 14.40 359 ILE B O 1
ATOM 7540 N N . ASP B 1 341 ? 30.735 6.556 66.072 1.00 13.39 360 ASP B N 1
ATOM 7541 C CA . ASP B 1 341 ? 29.475 6.955 65.353 1.00 13.10 360 ASP B CA 1
ATOM 7542 C C . ASP B 1 341 ? 28.585 7.705 66.331 1.00 13.42 360 ASP B C 1
ATOM 7543 O O . ASP B 1 341 ? 28.279 8.894 66.120 1.00 15.75 360 ASP B O 1
ATOM 7548 N N . LYS B 1 342 ? 28.349 7.106 67.479 1.00 13.44 361 LYS B N 1
ATOM 7549 C CA . LYS B 1 342 ? 27.542 7.808 68.516 1.00 15.54 361 LYS B CA 1
ATOM 7550 C C . LYS B 1 342 ? 28.105 9.153 68.915 1.00 15.06 361 LYS B C 1
ATOM 7551 O O . LYS B 1 342 ? 27.415 10.147 69.066 1.00 15.22 361 LYS B O 1
ATOM 7557 N N . TYR B 1 343 ? 29.427 9.204 69.073 1.00 13.27 362 TYR B N 1
ATOM 7558 C CA . TYR B 1 343 ? 30.145 10.375 69.461 1.00 14.06 362 TYR B CA 1
ATOM 7559 C C . TYR B 1 343 ? 29.992 11.478 68.475 1.00 16.02 362 TYR B C 1
ATOM 7560 O O . TYR B 1 343 ? 29.728 12.588 68.849 1.00 14.50 362 TYR B O 1
ATOM 7569 N N . VAL B 1 344 ? 30.193 11.177 67.200 1.00 14.86 363 VAL B N 1
ATOM 7570 C CA . VAL B 1 344 ? 30.140 12.232 66.222 1.00 14.31 363 VAL B CA 1
ATOM 7571 C C . VAL B 1 344 ? 28.685 12.642 65.913 1.00 14.17 363 VAL B C 1
ATOM 7572 O O . VAL B 1 344 ? 28.387 13.840 65.617 1.00 15.65 363 VAL B O 1
ATOM 7576 N N . LYS B 1 345 ? 27.787 11.709 65.934 1.00 14.92 364 LYS B N 1
ATOM 7577 C CA . LYS B 1 345 ? 26.361 12.093 65.760 1.00 16.25 364 LYS B CA 1
ATOM 7578 C C . LYS B 1 345 ? 25.934 13.111 66.788 1.00 20.20 364 LYS B C 1
ATOM 7579 O O . LYS B 1 345 ? 25.108 13.997 66.496 1.00 21.50 364 LYS B O 1
ATOM 7585 N N . ALA B 1 346 ? 26.473 13.040 68.000 1.00 18.09 365 ALA B N 1
ATOM 7586 C CA . ALA B 1 346 ? 26.141 14.013 69.034 1.00 21.01 365 ALA B CA 1
ATOM 7587 C C . ALA B 1 346 ? 26.715 15.390 68.773 1.00 21.64 365 ALA B C 1
ATOM 7588 O O . ALA B 1 346 ? 26.294 16.358 69.361 1.00 24.35 365 ALA B O 1
ATOM 7590 N N . LYS B 1 347 ? 27.695 15.506 67.859 1.00 20.86 366 LYS B N 1
ATOM 7591 C CA . LYS B 1 347 ? 28.162 16.773 67.333 1.00 22.01 366 LYS B CA 1
ATOM 7592 C C . LYS B 1 347 ? 27.504 17.118 66.014 1.00 20.24 366 LYS B C 1
ATOM 7593 O O . LYS B 1 347 ? 27.972 18.036 65.356 1.00 22.59 366 LYS B O 1
ATOM 7599 N N . GLY B 1 348 ? 26.436 16.449 65.634 1.00 19.42 367 GLY B N 1
ATOM 7600 C CA . GLY B 1 348 ? 25.743 16.784 64.418 1.00 20.73 367 GLY B CA 1
ATOM 7601 C C . GLY B 1 348 ? 26.332 16.220 63.125 1.00 20.91 367 GLY B C 1
ATOM 7602 O O . GLY B 1 348 ? 25.958 16.579 62.028 1.00 17.88 367 GLY B O 1
ATOM 7603 N N . LYS B 1 349 ? 27.242 15.283 63.248 1.00 19.07 368 LYS B N 1
ATOM 7604 C CA . LYS B 1 349 ? 27.868 14.739 62.037 1.00 18.03 368 LYS B CA 1
ATOM 7605 C C . LYS B 1 349 ? 27.490 13.340 61.713 1.00 18.44 368 LYS B C 1
ATOM 7606 O O . LYS B 1 349 ? 27.073 12.595 62.558 1.00 19.28 368 LYS B O 1
ATOM 7612 N N . GLN B 1 350 ? 27.763 12.921 60.478 1.00 14.07 369 GLN B N 1
ATOM 7613 C CA . GLN B 1 350 ? 27.643 11.581 59.990 1.00 14.10 369 GLN B CA 1
ATOM 7614 C C . GLN B 1 350 ? 29.091 10.965 59.849 1.00 12.72 369 GLN B C 1
ATOM 7615 O O . GLN B 1 350 ? 29.984 11.671 59.383 1.00 14.25 369 GLN B O 1
ATOM 7621 N N . LEU B 1 351 ? 29.231 9.759 60.361 1.00 13.45 370 LEU B N 1
ATOM 7622 C CA . LEU B 1 351 ? 30.498 9.017 60.287 1.00 13.35 370 LEU B CA 1
ATOM 7623 C C . LEU B 1 351 ? 30.677 8.422 58.907 1.00 13.17 370 LEU B C 1
ATOM 7624 O O . LEU B 1 351 ? 29.751 7.993 58.225 1.00 13.73 370 LEU B O 1
ATOM 7629 N N . ARG B 1 352 ? 31.985 8.385 58.536 1.00 13.84 371 ARG B N 1
ATOM 7630 C CA . ARG B 1 352 ? 32.469 7.692 57.350 1.00 12.46 371 ARG B CA 1
ATOM 7631 C C . ARG B 1 352 ? 33.697 6.841 57.727 1.00 11.77 371 ARG B C 1
ATOM 7632 O O . ARG B 1 352 ? 34.475 7.249 58.544 1.00 13.52 371 ARG B O 1
ATOM 7640 N N . ILE B 1 353 ? 33.819 5.716 57.044 1.00 13.98 372 ILE B N 1
ATOM 7641 C CA . ILE B 1 353 ? 34.967 4.795 57.230 1.00 12.73 372 ILE B CA 1
ATOM 7642 C C . ILE B 1 353 ? 35.422 4.257 55.862 1.00 13.15 372 ILE B C 1
ATOM 7643 O O . ILE B 1 353 ? 34.637 4.159 54.888 1.00 12.19 372 ILE B O 1
ATOM 7648 N N . TRP B 1 354 ? 36.653 3.745 55.874 1.00 13.53 373 TRP B N 1
ATOM 7649 C CA . TRP B 1 354 ? 37.087 2.806 54.869 1.00 14.87 373 TRP B CA 1
ATOM 7650 C C . TRP B 1 354 ? 36.478 1.433 55.117 1.00 16.21 373 TRP B C 1
ATOM 7651 O O . TRP B 1 354 ? 36.232 1.096 56.332 1.00 16.40 373 TRP B O 1
ATOM 7662 N N . ASN B 1 355 ? 36.309 0.658 54.079 1.00 15.96 374 ASN B N 1
ATOM 7663 C CA . ASN B 1 355 ? 35.530 -0.600 54.134 1.00 18.89 374 ASN B CA 1
ATOM 7664 C C . ASN B 1 355 ? 36.286 -1.820 54.704 1.00 17.14 374 ASN B C 1
ATOM 7665 O O . ASN B 1 355 ? 35.624 -2.766 55.124 1.00 19.95 374 ASN B O 1
ATOM 7670 N N . ASP B 1 356 ? 37.584 -1.845 54.611 1.00 15.06 375 ASP B N 1
ATOM 7671 C CA . ASP B 1 356 ? 38.326 -3.102 54.809 1.00 14.72 375 ASP B CA 1
ATOM 7672 C C . ASP B 1 356 ? 38.358 -3.900 56.110 1.00 20.76 375 ASP B C 1
ATOM 7673 O O . ASP B 1 356 ? 38.721 -5.059 56.110 1.00 19.78 375 ASP B O 1
ATOM 7678 N N . GLY B 1 357 ? 38.053 -3.270 57.190 1.00 18.56 376 GLY B N 1
ATOM 7679 C CA . GLY B 1 357 ? 38.130 -3.905 58.496 1.00 21.85 376 GLY B CA 1
ATOM 7680 C C . GLY B 1 357 ? 36.736 -4.321 58.896 1.00 20.14 376 GLY B C 1
ATOM 7681 O O . GLY B 1 357 ? 36.527 -4.822 59.992 1.00 20.49 376 GLY B O 1
ATOM 7682 N N . ILE B 1 358 ? 35.752 -4.087 58.000 1.00 21.56 377 ILE B N 1
ATOM 7683 C CA . ILE B 1 358 ? 34.382 -4.474 58.261 1.00 23.34 377 ILE B CA 1
ATOM 7684 C C . ILE B 1 358 ? 34.125 -5.879 57.803 1.00 19.71 377 ILE B C 1
ATOM 7685 O O . ILE B 1 358 ? 34.129 -6.127 56.617 1.00 17.14 377 ILE B O 1
ATOM 7690 N N . VAL B 1 359 ? 33.961 -6.796 58.768 1.00 17.36 378 VAL B N 1
ATOM 7691 C CA . VAL B 1 359 ? 33.616 -8.145 58.423 1.00 23.74 378 VAL B CA 1
ATOM 7692 C C . VAL B 1 359 ? 32.234 -8.421 59.007 1.00 25.53 378 VAL B C 1
ATOM 7693 O O . VAL B 1 359 ? 31.626 -7.573 59.644 1.00 20.35 378 VAL B O 1
ATOM 7697 N N . ASN B 1 360 ? 31.697 -9.587 58.652 1.00 27.16 379 ASN B N 1
ATOM 7698 C CA . ASN B 1 360 ? 30.380 -9.972 59.166 1.00 31.80 379 ASN B CA 1
ATOM 7699 C C . ASN B 1 360 ? 30.447 -10.457 60.606 1.00 34.41 379 ASN B C 1
ATOM 7700 O O . ASN B 1 360 ? 30.429 -11.655 60.862 1.00 42.33 379 ASN B O 1
ATOM 7705 N N . THR B 1 361 ? 30.564 -9.492 61.524 1.00 26.17 380 THR B N 1
ATOM 7706 C CA . THR B 1 361 ? 30.609 -9.701 62.960 1.00 25.51 380 THR B CA 1
ATOM 7707 C C . THR B 1 361 ? 29.267 -10.205 63.458 1.00 33.56 380 THR B C 1
ATOM 7708 O O . THR B 1 361 ? 28.183 -9.851 62.855 1.00 29.05 380 THR B O 1
ATOM 7712 N N . LYS B 1 362 ? 29.308 -10.950 64.555 1.00 33.87 381 LYS B N 1
ATOM 7713 C CA . LYS B 1 362 ? 28.044 -11.629 65.076 1.00 42.50 381 LYS B CA 1
ATOM 7714 C C . LYS B 1 362 ? 27.424 -11.127 66.371 1.00 37.02 381 LYS B C 1
ATOM 7715 O O . LYS B 1 362 ? 26.289 -11.471 66.655 1.00 37.44 381 LYS B O 1
ATOM 7721 N N . ASN B 1 363 ? 28.129 -10.364 67.181 1.00 33.68 382 ASN B N 1
ATOM 7722 C CA . ASN B 1 363 ? 27.525 -9.847 68.428 1.00 32.78 382 ASN B CA 1
ATOM 7723 C C . ASN B 1 363 ? 27.255 -8.353 68.379 1.00 28.54 382 ASN B C 1
ATOM 7724 O O . ASN B 1 363 ? 26.647 -7.785 69.298 1.00 29.07 382 ASN B O 1
ATOM 7729 N N . VAL B 1 364 ? 27.760 -7.735 67.316 1.00 26.28 383 VAL B N 1
ATOM 7730 C CA . VAL B 1 364 ? 27.581 -6.346 67.019 1.00 23.81 383 VAL B CA 1
ATOM 7731 C C . VAL B 1 364 ? 27.416 -6.267 65.458 1.00 24.22 383 VAL B C 1
ATOM 7732 O O . VAL B 1 364 ? 27.959 -7.097 64.728 1.00 24.62 383 VAL B O 1
ATOM 7736 N N . SER B 1 365 ? 26.652 -5.280 64.971 1.00 22.07 384 SER B N 1
ATOM 7737 C CA . SER B 1 365 ? 26.435 -5.013 63.546 1.00 24.40 384 SER B CA 1
ATOM 7738 C C . SER B 1 365 ? 26.945 -3.612 63.322 1.00 18.97 384 SER B C 1
ATOM 7739 O O . SER B 1 365 ? 26.640 -2.759 64.165 1.00 18.87 384 SER B O 1
ATOM 7742 N N . LEU B 1 366 ? 27.662 -3.309 62.242 1.00 20.24 385 LEU B N 1
ATOM 7743 C CA . LEU B 1 366 ? 28.003 -1.941 61.941 1.00 17.26 385 LEU B CA 1
ATOM 7744 C C . LEU B 1 366 ? 26.724 -1.133 61.780 1.00 19.42 385 LEU B C 1
ATOM 7745 O O . LEU B 1 366 ? 25.781 -1.617 61.030 1.00 21.43 385 LEU B O 1
ATOM 7750 N N . ASN B 1 367 ? 26.702 0.093 62.323 1.00 17.22 386 ASN B N 1
ATOM 7751 C CA . ASN B 1 367 ? 25.587 0.960 62.144 1.00 17.24 386 ASN B CA 1
ATOM 7752 C C . ASN B 1 367 ? 25.385 1.355 60.690 1.00 17.49 386 ASN B C 1
ATOM 7753 O O . ASN B 1 367 ? 26.344 1.711 59.988 1.00 17.81 386 ASN B O 1
ATOM 7758 N N . LYS B 1 368 ? 24.134 1.249 60.226 1.00 18.58 387 LYS B N 1
ATOM 7759 C CA . LYS B 1 368 ? 23.808 1.571 58.831 1.00 19.81 387 LYS B CA 1
ATOM 7760 C C . LYS B 1 368 ? 23.860 2.987 58.461 1.00 18.39 387 LYS B C 1
ATOM 7761 O O . LYS B 1 368 ? 23.843 3.326 57.250 1.00 20.40 387 LYS B O 1
ATOM 7767 N N . ASP B 1 369 ? 24.038 3.842 59.426 1.00 16.74 388 ASP B N 1
ATOM 7768 C CA . ASP B 1 369 ? 24.174 5.236 59.191 1.00 16.68 388 ASP B CA 1
ATOM 7769 C C . ASP B 1 369 ? 25.582 5.742 58.923 1.00 14.88 388 ASP B C 1
ATOM 7770 O O . ASP B 1 369 ? 25.817 6.927 58.900 1.00 16.10 388 ASP B O 1
ATOM 7775 N N . ILE B 1 370 ? 26.521 4.806 58.798 1.00 15.16 389 ILE B N 1
ATOM 7776 C CA . ILE B 1 370 ? 27.940 5.133 58.577 1.00 13.70 389 ILE B CA 1
ATOM 7777 C C . ILE B 1 370 ? 28.214 4.933 57.076 1.00 13.94 389 ILE B C 1
ATOM 7778 O O . ILE B 1 370 ? 27.943 3.856 56.448 1.00 14.82 389 ILE B O 1
ATOM 7783 N N . VAL B 1 371 ? 28.805 5.959 56.481 1.00 14.31 390 VAL B N 1
ATOM 7784 C CA . VAL B 1 371 ? 29.086 5.890 55.047 1.00 12.73 390 VAL B CA 1
ATOM 7785 C C . VAL B 1 371 ? 30.315 4.971 54.875 1.00 12.96 390 VAL B C 1
ATOM 7786 O O . VAL B 1 371 ? 31.302 5.176 55.563 1.00 14.69 390 VAL B O 1
ATOM 7790 N N . ILE B 1 372 ? 30.223 4.018 53.987 1.00 13.17 391 ILE B N 1
ATOM 7791 C CA . ILE B 1 372 ? 31.384 3.134 53.698 1.00 12.58 391 ILE B CA 1
ATOM 7792 C C . ILE B 1 372 ? 32.043 3.543 52.354 1.00 11.74 391 ILE B C 1
ATOM 7793 O O . ILE B 1 372 ? 31.416 3.457 51.324 1.00 11.85 391 ILE B O 1
ATOM 7798 N N . GLU B 1 373 ? 33.314 3.964 52.468 1.00 11.22 392 GLU B N 1
ATOM 7799 C CA . GLU B 1 373 ? 34.068 4.265 51.254 1.00 11.58 392 GLU B CA 1
ATOM 7800 C C . GLU B 1 373 ? 34.799 2.988 50.906 1.00 11.50 392 GLU B C 1
ATOM 7801 O O . GLU B 1 373 ? 35.697 2.560 51.718 1.00 10.98 392 GLU B O 1
ATOM 7807 N N . TYR B 1 374 ? 34.460 2.469 49.770 1.00 10.70 393 TYR B N 1
ATOM 7808 C CA . TYR B 1 374 ? 34.883 1.130 49.335 1.00 11.43 393 TYR B CA 1
ATOM 7809 C C . TYR B 1 374 ? 36.141 1.202 48.503 1.00 10.35 393 TYR B C 1
ATOM 7810 O O . TYR B 1 374 ? 36.059 1.602 47.358 1.00 11.03 393 TYR B O 1
ATOM 7819 N N . TRP B 1 375 ? 37.276 0.721 49.039 1.00 10.13 394 TRP B N 1
ATOM 7820 C CA . TRP B 1 375 ? 38.535 0.724 48.245 1.00 10.87 394 TRP B CA 1
ATOM 7821 C C . TRP B 1 375 ? 39.139 -0.647 47.979 1.00 12.18 394 TRP B C 1
ATOM 7822 O O . TRP B 1 375 ? 39.855 -0.834 47.003 1.00 12.13 394 TRP B O 1
ATOM 7833 N N . TYR B 1 376 ? 38.790 -1.658 48.768 1.00 10.70 395 TYR B N 1
ATOM 7834 C CA . TYR B 1 376 ? 39.522 -2.911 48.750 1.00 12.43 395 TYR B CA 1
ATOM 7835 C C . TYR B 1 376 ? 38.556 -3.993 48.869 1.00 14.46 395 TYR B C 1
ATOM 7836 O O . TYR B 1 376 ? 37.896 -4.089 49.936 1.00 17.62 395 TYR B O 1
ATOM 7845 N N . GLY B 1 377 ? 38.452 -4.735 47.813 1.00 15.17 396 GLY B N 1
ATOM 7846 C CA . GLY B 1 377 ? 37.668 -6.000 47.907 1.00 22.71 396 GLY B CA 1
ATOM 7847 C C . GLY B 1 377 ? 38.238 -6.943 48.998 1.00 21.61 396 GLY B C 1
ATOM 7848 O O . GLY B 1 377 ? 39.007 -7.824 48.653 1.00 18.85 396 GLY B O 1
ATOM 7849 N N . ALA B 1 378 ? 37.749 -6.795 50.272 1.00 21.69 397 ALA B N 1
ATOM 7850 C CA . ALA B 1 378 ? 38.237 -7.478 51.568 1.00 23.08 397 ALA B CA 1
ATOM 7851 C C . ALA B 1 378 ? 37.115 -7.306 52.635 1.00 26.36 397 ALA B C 1
ATOM 7852 O O . ALA B 1 378 ? 36.412 -6.319 52.572 1.00 21.92 397 ALA B O 1
ATOM 7854 N N . GLY B 1 379 ? 36.993 -8.207 53.624 1.00 23.93 398 GLY B N 1
ATOM 7855 C CA . GLY B 1 379 ? 35.839 -8.189 54.532 1.00 23.07 398 GLY B CA 1
ATOM 7856 C C . GLY B 1 379 ? 34.533 -8.202 53.706 1.00 23.11 398 GLY B C 1
ATOM 7857 O O . GLY B 1 379 ? 34.443 -8.881 52.661 1.00 23.18 398 GLY B O 1
ATOM 7858 N N . ARG B 1 380 ? 33.511 -7.484 54.141 1.00 22.69 399 ARG B N 1
ATOM 7859 C CA . ARG B 1 380 ? 32.235 -7.582 53.422 1.00 20.73 399 ARG B CA 1
ATOM 7860 C C . ARG B 1 380 ? 32.434 -6.966 52.050 1.00 20.38 399 ARG B C 1
ATOM 7861 O O . ARG B 1 380 ? 33.167 -5.943 51.875 1.00 21.08 399 ARG B O 1
ATOM 7869 N N . LYS B 1 381 ? 31.819 -7.598 51.059 1.00 20.44 400 LYS B N 1
ATOM 7870 C CA . LYS B 1 381 ? 31.956 -7.151 49.695 1.00 18.87 400 LYS B CA 1
ATOM 7871 C C . LYS B 1 381 ? 30.779 -6.216 49.291 1.00 24.11 400 LYS B C 1
ATOM 7872 O O . LYS B 1 381 ? 29.773 -6.122 50.009 1.00 24.37 400 LYS B O 1
ATOM 7878 N N . PRO B 1 382 ? 30.928 -5.499 48.141 1.00 22.19 401 PRO B N 1
ATOM 7879 C CA . PRO B 1 382 ? 29.937 -4.467 47.783 1.00 22.92 401 PRO B CA 1
ATOM 7880 C C . PRO B 1 382 ? 28.511 -4.965 47.597 1.00 24.12 401 PRO B C 1
ATOM 7881 O O . PRO B 1 382 ? 27.644 -4.321 48.086 1.00 25.67 401 PRO B O 1
ATOM 7885 N N . GLN B 1 383 ? 28.285 -6.033 46.889 1.00 28.97 402 GLN B N 1
ATOM 7886 C CA . GLN B 1 383 ? 26.865 -6.537 46.740 1.00 28.26 402 GLN B CA 1
ATOM 7887 C C . GLN B 1 383 ? 26.261 -6.905 48.093 1.00 30.76 402 GLN B C 1
ATOM 7888 O O . GLN B 1 383 ? 25.101 -6.660 48.331 1.00 24.59 402 GLN B O 1
ATOM 7894 N N . GLU B 1 384 ? 27.034 -7.434 49.019 1.00 26.54 403 GLU B N 1
ATOM 7895 C CA . GLU B 1 384 ? 26.490 -7.737 50.332 1.00 31.97 403 GLU B CA 1
ATOM 7896 C C . GLU B 1 384 ? 26.111 -6.445 51.119 1.00 29.56 403 GLU B C 1
ATOM 7897 O O . GLU B 1 384 ? 25.047 -6.350 51.764 1.00 28.41 403 GLU B O 1
ATOM 7903 N N . LEU B 1 385 ? 26.956 -5.387 51.064 1.00 21.75 404 LEU B N 1
ATOM 7904 C CA . LEU B 1 385 ? 26.618 -4.144 51.688 1.00 21.15 404 LEU B CA 1
ATOM 7905 C C . LEU B 1 385 ? 25.389 -3.508 50.991 1.00 19.88 404 LEU B C 1
ATOM 7906 O O . LEU B 1 385 ? 24.612 -2.870 51.637 1.00 21.99 404 LEU B O 1
ATOM 7911 N N . VAL B 1 386 ? 25.337 -3.640 49.710 1.00 18.08 405 VAL B N 1
ATOM 7912 C CA . VAL B 1 386 ? 24.179 -3.171 48.865 1.00 20.17 405 VAL B CA 1
ATOM 7913 C C . VAL B 1 386 ? 22.914 -3.944 49.319 1.00 21.10 405 VAL B C 1
ATOM 7914 O O . VAL B 1 386 ? 21.896 -3.326 49.631 1.00 21.58 405 VAL B O 1
ATOM 7918 N N . GLN B 1 387 ? 23.066 -5.242 49.408 1.00 23.91 406 GLN B N 1
ATOM 7919 C CA . GLN B 1 387 ? 21.957 -6.076 49.932 1.00 25.42 406 GLN B CA 1
ATOM 7920 C C . GLN B 1 387 ? 21.534 -5.714 51.312 1.00 25.47 406 GLN B C 1
ATOM 7921 O O . GLN B 1 387 ? 20.365 -5.807 51.580 1.00 25.35 406 GLN B O 1
ATOM 7927 N N . ASP B 1 388 ? 22.434 -5.221 52.180 1.00 22.17 407 ASP B N 1
ATOM 7928 C CA . ASP B 1 388 ? 22.092 -4.736 53.483 1.00 24.45 407 ASP B CA 1
ATOM 7929 C C . ASP B 1 388 ? 21.728 -3.286 53.598 1.00 22.58 407 ASP B C 1
ATOM 7930 O O . ASP B 1 388 ? 21.363 -2.816 54.685 1.00 24.91 407 ASP B O 1
ATOM 7935 N N . GLY B 1 389 ? 21.732 -2.552 52.469 1.00 20.27 408 GLY B N 1
ATOM 7936 C CA . GLY B 1 389 ? 21.282 -1.193 52.490 1.00 21.09 408 GLY B CA 1
ATOM 7937 C C . GLY B 1 389 ? 22.308 -0.205 52.990 1.00 20.22 408 GLY B C 1
ATOM 7938 O O . GLY B 1 389 ? 21.941 0.830 53.492 1.00 21.63 408 GLY B O 1
ATOM 7939 N N . TYR B 1 390 ? 23.610 -0.575 52.894 1.00 21.37 409 TYR B N 1
ATOM 7940 C CA . TYR B 1 390 ? 24.639 0.398 53.294 1.00 18.84 409 TYR B CA 1
ATOM 7941 C C . TYR B 1 390 ? 24.802 1.479 52.248 1.00 16.68 409 TYR B C 1
ATOM 7942 O O . TYR B 1 390 ? 24.585 1.256 51.057 1.00 16.79 409 TYR B O 1
ATOM 7951 N N . THR B 1 391 ? 25.191 2.661 52.709 1.00 16.45 410 THR B N 1
ATOM 7952 C CA . THR B 1 391 ? 25.572 3.762 51.829 1.00 14.59 410 THR B CA 1
ATOM 7953 C C . THR B 1 391 ? 27.065 3.553 51.437 1.00 14.37 410 THR B C 1
ATOM 7954 O O . THR B 1 391 ? 27.897 3.359 52.347 1.00 14.44 410 THR B O 1
ATOM 7958 N N . LEU B 1 392 ? 27.318 3.708 50.151 1.00 13.74 411 LEU B N 1
ATOM 7959 C CA . LEU B 1 392 ? 28.641 3.388 49.539 1.00 15.94 411 LEU B CA 1
ATOM 7960 C C . LEU B 1 392 ? 29.148 4.503 48.703 1.00 14.65 411 LEU B C 1
ATOM 7961 O O . LEU B 1 392 ? 28.386 5.096 47.962 1.00 13.77 411 LEU B O 1
ATOM 7966 N N . MET B 1 393 ? 30.444 4.787 48.837 1.00 12.43 412 MET B N 1
ATOM 7967 C CA . MET B 1 393 ? 31.150 5.645 47.904 1.00 10.88 412 MET B CA 1
ATOM 7968 C C . MET B 1 393 ? 32.199 4.769 47.234 1.00 10.48 412 MET B C 1
ATOM 7969 O O . MET B 1 393 ? 32.832 3.961 47.922 1.00 11.47 412 MET B O 1
ATOM 7974 N N . ASN B 1 394 ? 32.406 4.950 45.946 1.00 9.36 413 ASN B N 1
ATOM 7975 C CA . ASN B 1 394 ? 33.404 4.154 45.160 1.00 9.84 413 ASN B CA 1
ATOM 7976 C C . ASN B 1 394 ? 34.731 4.822 45.310 1.00 9.36 413 ASN B C 1
ATOM 7977 O O . ASN B 1 394 ? 34.955 5.852 44.647 1.00 10.33 413 ASN B O 1
ATOM 7982 N N . ALA B 1 395 ? 35.633 4.170 46.074 1.00 9.23 414 ALA B N 1
ATOM 7983 C CA . ALA B 1 395 ? 37.050 4.628 46.264 1.00 8.63 414 ALA B CA 1
ATOM 7984 C C . ALA B 1 395 ? 38.058 3.579 45.729 1.00 8.83 414 ALA B C 1
ATOM 7985 O O . ALA B 1 395 ? 39.106 3.422 46.331 1.00 9.31 414 ALA B O 1
ATOM 7987 N N . THR B 1 396 ? 37.720 3.000 44.576 1.00 9.14 415 THR B N 1
ATOM 7988 C CA . THR B 1 396 ? 38.492 1.905 44.008 1.00 9.25 415 THR B CA 1
ATOM 7989 C C . THR B 1 396 ? 39.993 2.229 43.944 1.00 9.48 415 THR B C 1
ATOM 7990 O O . THR B 1 396 ? 40.396 3.323 43.560 1.00 9.33 415 THR B O 1
ATOM 7994 N N . GLN B 1 397 ? 40.773 1.164 44.096 1.00 9.36 416 GLN B N 1
ATOM 7995 C CA . GLN B 1 397 ? 42.178 1.229 43.882 1.00 9.55 416 GLN B CA 1
ATOM 7996 C C . GLN B 1 397 ? 42.535 1.580 42.436 1.00 8.98 416 GLN B C 1
ATOM 7997 O O . GLN B 1 397 ? 43.658 2.074 42.198 1.00 9.51 416 GLN B O 1
ATOM 8003 N N . ALA B 1 398 ? 41.624 1.414 41.469 1.00 9.06 417 ALA B N 1
ATOM 8004 C CA . ALA B 1 398 ? 41.870 1.767 40.123 1.00 8.82 417 ALA B CA 1
ATOM 8005 C C . ALA B 1 398 ? 42.030 3.348 39.941 1.00 8.23 417 ALA B C 1
ATOM 8006 O O . ALA B 1 398 ? 42.480 3.808 38.895 1.00 8.93 417 ALA B O 1
ATOM 8008 N N . LEU B 1 399 ? 41.600 4.048 40.991 1.00 8.64 418 LEU B N 1
ATOM 8009 C CA . LEU B 1 399 ? 41.671 5.479 41.003 1.00 8.39 418 LEU B CA 1
ATOM 8010 C C . LEU B 1 399 ? 42.709 6.029 41.988 1.00 8.97 418 LEU B C 1
ATOM 8011 O O . LEU B 1 399 ? 42.701 7.210 42.305 1.00 7.31 418 LEU B O 1
ATOM 8016 N N . TYR B 1 400 ? 43.715 5.217 42.355 1.00 8.22 419 TYR B N 1
ATOM 8017 C CA . TYR B 1 400 ? 44.728 5.595 43.304 1.00 8.32 419 TYR B CA 1
ATOM 8018 C C . TYR B 1 400 ? 46.004 6.056 42.561 1.00 7.72 419 TYR B C 1
ATOM 8019 O O . TYR B 1 400 ? 46.444 5.474 41.541 1.00 6.61 419 TYR B O 1
ATOM 8028 N N . TRP B 1 401 ? 46.647 7.079 43.145 1.00 7.55 420 TRP B N 1
ATOM 8029 C CA . TRP B 1 401 ? 48.063 7.362 42.900 1.00 8.18 420 TRP B CA 1
ATOM 8030 C C . TRP B 1 401 ? 48.824 7.249 44.201 1.00 7.87 420 TRP B C 1
ATOM 8031 O O . TRP B 1 401 ? 48.300 7.594 45.252 1.00 9.66 420 TRP B O 1
ATOM 8042 N N . SER B 1 402 ? 50.080 6.789 44.101 1.00 8.57 421 SER B N 1
ATOM 8043 C CA . SER B 1 402 ? 51.010 6.789 45.226 1.00 8.18 421 SER B CA 1
ATOM 8044 C C . SER B 1 402 ? 52.318 7.360 44.671 1.00 8.09 421 SER B C 1
ATOM 8045 O O . SER B 1 402 ? 52.669 7.088 43.511 1.00 8.01 421 SER B O 1
ATOM 8048 N N . ARG B 1 403 ? 53.053 8.038 45.486 1.00 7.99 422 ARG B N 1
ATOM 8049 C CA . ARG B 1 403 ? 54.367 8.526 45.051 1.00 8.20 422 ARG B CA 1
ATOM 8050 C C . ARG B 1 403 ? 55.302 7.386 44.852 1.00 8.67 422 ARG B C 1
ATOM 8051 O O . ARG B 1 403 ? 56.172 7.530 43.984 1.00 10.16 422 ARG B O 1
ATOM 8059 N N . SER B 1 404 ? 55.196 6.367 45.684 1.00 8.16 423 SER B N 1
ATOM 8060 C CA . SER B 1 404 ? 56.223 5.288 45.708 1.00 8.52 423 SER B CA 1
ATOM 8061 C C . SER B 1 404 ? 55.663 3.993 45.097 1.00 9.82 423 SER B C 1
ATOM 8062 O O . SER B 1 404 ? 56.444 3.239 44.498 1.00 10.40 423 SER B O 1
ATOM 8065 N N . ALA B 1 405 ? 54.397 3.648 45.366 1.00 9.13 424 ALA B N 1
ATOM 8066 C CA . ALA B 1 405 ? 53.806 2.364 44.978 1.00 9.84 424 ALA B CA 1
ATOM 8067 C C . ALA B 1 405 ? 53.408 2.430 43.532 1.00 10.64 424 ALA B C 1
ATOM 8068 O O . ALA B 1 405 ? 52.348 3.003 43.183 1.00 9.97 424 ALA B O 1
ATOM 8070 N N . GLN B 1 406 ? 54.248 1.959 42.630 1.00 9.65 425 GLN B N 1
ATOM 8071 C CA . GLN B 1 406 ? 54.030 2.078 41.210 1.00 9.60 425 GLN B CA 1
ATOM 8072 C C . GLN B 1 406 ? 52.841 1.228 40.734 1.00 9.40 425 GLN B C 1
ATOM 8073 O O . GLN B 1 406 ? 52.355 1.494 39.622 1.00 11.41 425 GLN B O 1
ATOM 8079 N N . VAL B 1 407 ? 52.334 0.372 41.584 1.00 9.46 426 VAL B N 1
ATOM 8080 C CA . VAL B 1 407 ? 51.036 -0.325 41.292 1.00 11.43 426 VAL B CA 1
ATOM 8081 C C . VAL B 1 407 ? 49.907 0.669 41.279 1.00 12.36 426 VAL B C 1
ATOM 8082 O O . VAL B 1 407 ? 48.856 0.328 40.701 1.00 14.30 426 VAL B O 1
ATOM 8086 N N . TYR B 1 408 ? 50.105 1.831 41.866 1.00 10.19 427 TYR B N 1
ATOM 8087 C CA . TYR B 1 408 ? 49.075 2.882 41.929 1.00 10.09 427 TYR B CA 1
ATOM 8088 C C . TYR B 1 408 ? 49.367 4.115 41.110 1.00 9.43 427 TYR B C 1
ATOM 8089 O O . TYR B 1 408 ? 49.908 5.038 41.606 1.00 9.66 427 TYR B O 1
ATOM 8098 N N . LYS B 1 409 ? 49.055 4.045 39.841 1.00 9.51 428 LYS B N 1
ATOM 8099 C CA . LYS B 1 409 ? 49.071 5.214 38.968 1.00 9.48 428 LYS B CA 1
ATOM 8100 C C . LYS B 1 409 ? 47.799 5.149 38.102 1.00 10.09 428 LYS B C 1
ATOM 8101 O O . LYS B 1 409 ? 47.649 4.192 37.313 1.00 12.73 428 LYS B O 1
ATOM 8107 N N . VAL B 1 410 ? 46.886 6.105 38.248 1.00 8.80 429 VAL B N 1
ATOM 8108 C CA . VAL B 1 410 ? 45.658 6.093 37.487 1.00 9.07 429 VAL B CA 1
ATOM 8109 C C . VAL B 1 410 ? 45.986 6.069 35.993 1.00 9.53 429 VAL B C 1
ATOM 8110 O O . VAL B 1 410 ? 46.826 6.833 35.461 1.00 10.66 429 VAL B O 1
ATOM 8114 N N . ASN B 1 411 ? 45.253 5.191 35.281 1.00 10.38 430 ASN B N 1
ATOM 8115 C CA . ASN B 1 411 ? 45.326 5.111 33.838 1.00 10.23 430 ASN B CA 1
ATOM 8116 C C . ASN B 1 411 ? 44.002 5.502 33.285 1.00 10.86 430 ASN B C 1
ATOM 8117 O O . ASN B 1 411 ? 43.130 4.651 33.096 1.00 11.61 430 ASN B O 1
ATOM 8122 N N . ALA B 1 412 ? 43.831 6.819 33.081 1.00 10.86 431 ALA B N 1
ATOM 8123 C CA . ALA B 1 412 ? 42.543 7.367 32.645 1.00 10.64 431 ALA B CA 1
ATOM 8124 C C . ALA B 1 412 ? 42.154 6.774 31.288 1.00 11.77 431 ALA B C 1
ATOM 8125 O O . ALA B 1 412 ? 40.967 6.493 31.052 1.00 11.74 431 ALA B O 1
ATOM 8127 N N . ALA B 1 413 ? 43.131 6.560 30.436 1.00 10.72 432 ALA B N 1
ATOM 8128 C CA . ALA B 1 413 ? 42.866 6.052 29.022 1.00 11.56 432 ALA B CA 1
ATOM 8129 C C . ALA B 1 413 ? 42.234 4.682 29.147 1.00 11.54 432 ALA B C 1
ATOM 8130 O O . ALA B 1 413 ? 41.226 4.351 28.470 1.00 13.28 432 ALA B O 1
ATOM 8132 N N . ARG B 1 414 ? 42.772 3.839 29.992 1.00 12.30 433 ARG B N 1
ATOM 8133 C CA . ARG B 1 414 ? 42.268 2.491 30.143 1.00 13.14 433 ARG B CA 1
ATOM 8134 C C . ARG B 1 414 ? 40.898 2.490 30.720 1.00 14.30 433 ARG B C 1
ATOM 8135 O O . ARG B 1 414 ? 39.999 1.839 30.198 1.00 14.85 433 ARG B O 1
ATOM 8143 N N . LEU B 1 415 ? 40.662 3.287 31.802 1.00 11.95 434 LEU B N 1
ATOM 8144 C CA . LEU B 1 415 ? 39.341 3.378 32.385 1.00 11.78 434 LEU B CA 1
ATOM 8145 C C . LEU B 1 415 ? 38.292 3.913 31.449 1.00 11.82 434 LEU B C 1
ATOM 8146 O O . LEU B 1 415 ? 37.121 3.368 31.398 1.00 11.66 434 LEU B O 1
ATOM 8151 N N . TYR B 1 416 ? 38.640 4.949 30.699 1.00 10.44 435 TYR B N 1
ATOM 8152 C CA . TYR B 1 416 ? 37.761 5.534 29.688 1.00 12.05 435 TYR B CA 1
ATOM 8153 C C . TYR B 1 416 ? 37.431 4.495 28.599 1.00 11.20 435 TYR B C 1
ATOM 8154 O O . TYR B 1 416 ? 36.258 4.242 28.299 1.00 12.66 435 TYR B O 1
ATOM 8163 N N . ASN B 1 417 ? 38.441 3.910 28.014 1.00 11.08 436 ASN B N 1
ATOM 8164 C CA . ASN B 1 417 ? 38.238 2.989 26.921 1.00 12.27 436 ASN B CA 1
ATOM 8165 C C . ASN B 1 417 ? 37.609 1.665 27.351 1.00 13.46 436 ASN B C 1
ATOM 8166 O O . ASN B 1 417 ? 37.007 0.985 26.447 1.00 12.74 436 ASN B O 1
ATOM 8171 N N . ASN B 1 418 ? 37.714 1.289 28.619 1.00 11.80 437 ASN B N 1
ATOM 8172 C CA . ASN B 1 418 ? 37.225 -0.029 29.115 1.00 13.83 437 ASN B CA 1
ATOM 8173 C C . ASN B 1 418 ? 35.889 0.030 29.754 1.00 15.36 437 ASN B C 1
ATOM 8174 O O . ASN B 1 418 ? 35.470 -0.952 30.322 1.00 16.53 437 ASN B O 1
ATOM 8179 N N . ASN B 1 419 ? 35.219 1.197 29.691 1.00 16.00 438 ASN B N 1
ATOM 8180 C CA . ASN B 1 419 ? 33.807 1.343 30.146 1.00 17.68 438 ASN B CA 1
ATOM 8181 C C . ASN B 1 419 ? 33.536 1.339 31.636 1.00 14.63 438 ASN B C 1
ATOM 8182 O O . ASN B 1 419 ? 32.476 1.015 32.087 1.00 16.39 438 ASN B O 1
ATOM 8187 N N . TRP B 1 420 ? 34.557 1.727 32.387 1.00 13.52 439 TRP B N 1
ATOM 8188 C CA . TRP B 1 420 ? 34.459 1.875 33.806 1.00 12.23 439 TRP B CA 1
ATOM 8189 C C . TRP B 1 420 ? 33.344 2.877 34.113 1.00 12.06 439 TRP B C 1
ATOM 8190 O O . TRP B 1 420 ? 33.252 3.901 33.475 1.00 13.50 439 TRP B O 1
ATOM 8201 N N . ASN B 1 421 ? 32.593 2.600 35.154 1.00 12.92 440 ASN B N 1
ATOM 8202 C CA . ASN B 1 421 ? 31.639 3.635 35.678 1.00 12.36 440 ASN B CA 1
ATOM 8203 C C . ASN B 1 421 ? 31.671 3.664 37.193 1.00 11.43 440 ASN B C 1
ATOM 8204 O O . ASN B 1 421 ? 32.361 2.863 37.858 1.00 11.28 440 ASN B O 1
ATOM 8209 N N . VAL B 1 422 ? 30.898 4.617 37.746 1.00 10.11 441 VAL B N 1
ATOM 8210 C CA . VAL B 1 422 ? 30.873 4.731 39.207 1.00 11.24 441 VAL B CA 1
ATOM 8211 C C . VAL B 1 422 ? 30.424 3.500 39.915 1.00 10.83 441 VAL B C 1
ATOM 8212 O O . VAL B 1 422 ? 30.722 3.323 41.082 1.00 11.11 441 VAL B O 1
ATOM 8216 N N . GLY B 1 423 ? 29.646 2.649 39.223 1.00 12.57 442 GLY B N 1
ATOM 8217 C CA . GLY B 1 423 ? 29.230 1.365 39.856 1.00 12.36 442 GLY B CA 1
ATOM 8218 C C . GLY B 1 423 ? 30.290 0.252 39.752 1.00 13.68 442 GLY B C 1
ATOM 8219 O O . GLY B 1 423 ? 30.092 -0.831 40.296 1.00 15.45 442 GLY B O 1
ATOM 8220 N N . THR B 1 424 ? 31.438 0.548 39.161 1.00 13.03 443 THR B N 1
ATOM 8221 C CA . THR B 1 424 ? 32.535 -0.469 38.999 1.00 13.52 443 THR B CA 1
ATOM 8222 C C . THR B 1 424 ? 33.450 -0.421 40.178 1.00 12.81 443 THR B C 1
ATOM 8223 O O . THR B 1 424 ? 34.378 0.470 40.263 1.00 13.17 443 THR B O 1
ATOM 8227 N N . PHE B 1 425 ? 33.122 -1.212 41.164 1.00 12.54 444 PHE B N 1
ATOM 8228 C CA . PHE B 1 425 ? 33.847 -1.185 42.417 1.00 14.04 444 PHE B CA 1
ATOM 8229 C C . PHE B 1 425 ? 35.178 -1.993 42.332 1.00 13.89 444 PHE B C 1
ATOM 8230 O O . PHE B 1 425 ? 35.434 -2.637 41.344 1.00 13.84 444 PHE B O 1
ATOM 8238 N N . ASP B 1 426 ? 36.029 -1.854 43.360 1.00 12.81 445 ASP B N 1
ATOM 8239 C CA . ASP B 1 426 ? 37.365 -2.459 43.328 1.00 13.08 445 ASP B CA 1
ATOM 8240 C C . ASP B 1 426 ? 37.339 -3.910 42.919 1.00 16.30 445 ASP B C 1
ATOM 8241 O O . ASP B 1 426 ? 36.550 -4.700 43.438 1.00 16.66 445 ASP B O 1
ATOM 8246 N N . GLY B 1 427 ? 38.325 -4.216 42.108 1.00 17.48 446 GLY B N 1
ATOM 8247 C CA . GLY B 1 427 ? 38.511 -5.530 41.507 1.00 19.82 446 GLY B CA 1
ATOM 8248 C C . GLY B 1 427 ? 37.425 -5.846 40.500 1.00 21.82 446 GLY B C 1
ATOM 8249 O O . GLY B 1 427 ? 37.029 -7.044 40.403 1.00 24.80 446 GLY B O 1
ATOM 8250 N N . GLY B 1 428 ? 36.922 -4.831 39.782 1.00 18.76 447 GLY B N 1
ATOM 8251 C CA . GLY B 1 428 ? 35.855 -5.062 38.793 1.00 22.84 447 GLY B CA 1
ATOM 8252 C C . GLY B 1 428 ? 34.517 -5.577 39.316 1.00 22.37 447 GLY B C 1
ATOM 8253 O O . GLY B 1 428 ? 33.821 -6.256 38.581 1.00 32.42 447 GLY B O 1
ATOM 8254 N N . ARG B 1 429 ? 34.177 -5.342 40.562 1.00 21.72 448 ARG B N 1
ATOM 8255 C CA . ARG B 1 429 ? 32.993 -5.889 41.173 1.00 19.96 448 ARG B CA 1
ATOM 8256 C C . ARG B 1 429 ? 31.929 -4.793 40.785 1.00 20.12 448 ARG B C 1
ATOM 8257 O O . ARG B 1 429 ? 31.841 -3.778 41.422 1.00 18.75 448 ARG B O 1
ATOM 8265 N N . GLN B 1 430 ? 31.092 -5.044 39.779 1.00 17.95 449 GLN B N 1
ATOM 8266 C CA . GLN B 1 430 ? 30.075 -4.073 39.307 1.00 19.88 449 GLN B CA 1
ATOM 8267 C C . GLN B 1 430 ? 28.876 -4.171 40.199 1.00 19.33 449 GLN B C 1
ATOM 8268 O O . GLN B 1 430 ? 28.352 -5.288 40.533 1.00 21.41 449 GLN B O 1
ATOM 8274 N N . ILE B 1 431 ? 28.403 -3.038 40.619 1.00 18.31 450 ILE B N 1
ATOM 8275 C CA . ILE B 1 431 ? 27.110 -2.955 41.276 1.00 19.12 450 ILE B CA 1
ATOM 8276 C C . ILE B 1 431 ? 26.241 -2.085 40.371 1.00 16.91 450 ILE B C 1
ATOM 8277 O O . ILE B 1 431 ? 26.681 -1.539 39.385 1.00 17.63 450 ILE B O 1
ATOM 8282 N N . ASP B 1 432 ? 24.917 -2.049 40.716 1.00 18.57 451 ASP B N 1
ATOM 8283 C CA . ASP B 1 432 ? 24.003 -1.155 40.016 1.00 19.03 451 ASP B CA 1
ATOM 8284 C C . ASP B 1 432 ? 24.460 0.329 40.258 1.00 15.89 451 ASP B C 1
ATOM 8285 O O . ASP B 1 432 ? 24.485 0.820 41.394 1.00 14.94 451 ASP B O 1
ATOM 8290 N N . LYS B 1 433 ? 24.874 0.933 39.187 1.00 14.89 452 LYS B N 1
ATOM 8291 C CA . LYS B 1 433 ? 25.355 2.351 39.177 1.00 15.99 452 LYS B CA 1
ATOM 8292 C C . LYS B 1 433 ? 24.234 3.295 39.554 1.00 16.18 452 LYS B C 1
ATOM 8293 O O . LYS B 1 433 ? 24.454 4.444 39.967 1.00 15.47 452 LYS B O 1
ATOM 8299 N N . ASN B 1 434 ? 22.994 2.790 39.453 1.00 18.05 453 ASN B N 1
ATOM 8300 C CA . ASN B 1 434 ? 21.862 3.547 39.964 1.00 17.52 453 ASN B CA 1
ATOM 8301 C C . ASN B 1 434 ? 21.348 3.161 41.352 1.00 16.64 453 ASN B C 1
ATOM 8302 O O . ASN B 1 434 ? 20.305 3.663 41.783 1.00 17.68 453 ASN B O 1
ATOM 8307 N N . TYR B 1 435 ? 22.091 2.349 42.077 1.00 16.76 454 TYR B N 1
ATOM 8308 C CA . TYR B 1 435 ? 21.794 2.066 43.435 1.00 15.88 454 TYR B CA 1
ATOM 8309 C C . TYR B 1 435 ? 21.513 3.378 44.164 1.00 15.91 454 TYR B C 1
ATOM 8310 O O . TYR B 1 435 ? 22.293 4.374 44.122 1.00 16.16 454 TYR B O 1
ATOM 8319 N N . ASP B 1 436 ? 20.382 3.471 44.905 1.00 18.85 455 ASP B N 1
ATOM 8320 C CA . ASP B 1 436 ? 20.058 4.781 45.437 1.00 19.86 455 ASP B CA 1
ATOM 8321 C C . ASP B 1 436 ? 20.884 5.281 46.653 1.00 20.34 455 ASP B C 1
ATOM 8322 O O . ASP B 1 436 ? 20.786 6.450 47.014 1.00 21.16 455 ASP B O 1
ATOM 8327 N N . LYS B 1 437 ? 21.762 4.441 47.228 1.00 17.62 456 LYS B N 1
ATOM 8328 C CA . LYS B 1 437 ? 22.664 4.843 48.297 1.00 16.14 456 LYS B CA 1
ATOM 8329 C C . LYS B 1 437 ? 24.132 4.810 47.824 1.00 13.81 456 LYS B C 1
ATOM 8330 O O . LYS B 1 437 ? 24.992 4.792 48.631 1.00 14.39 456 LYS B O 1
ATOM 8336 N N . LEU B 1 438 ? 24.304 4.960 46.567 1.00 12.96 457 LEU B N 1
ATOM 8337 C CA . LEU B 1 438 ? 25.655 5.115 45.906 1.00 13.22 457 LEU B CA 1
ATOM 8338 C C . LEU B 1 438 ? 25.908 6.594 45.788 1.00 11.96 457 LEU B C 1
ATOM 8339 O O . LEU B 1 438 ? 25.223 7.264 44.980 1.00 13.09 457 LEU B O 1
ATOM 8344 N N . THR B 1 439 ? 26.842 7.115 46.573 1.00 10.58 458 THR B N 1
ATOM 8345 C CA . THR B 1 439 ? 27.004 8.523 46.703 1.00 11.36 458 THR B CA 1
ATOM 8346 C C . THR B 1 439 ? 27.806 9.151 45.571 1.00 11.98 458 THR B C 1
ATOM 8347 O O . THR B 1 439 ? 27.737 10.361 45.363 1.00 12.83 458 THR B O 1
ATOM 8351 N N . GLY B 1 440 ? 28.638 8.359 44.854 1.00 9.96 459 GLY B N 1
ATOM 8352 C CA . GLY B 1 440 ? 29.597 8.891 43.940 1.00 9.79 459 GLY B CA 1
ATOM 8353 C C . GLY B 1 440 ? 30.907 8.123 44.035 1.00 10.45 459 GLY B C 1
ATOM 8354 O O . GLY B 1 440 ? 30.931 6.941 44.428 1.00 10.41 459 GLY B O 1
ATOM 8355 N N . ALA B 1 441 ? 31.965 8.825 43.631 1.00 9.45 460 ALA B N 1
ATOM 8356 C CA . ALA B 1 441 ? 33.286 8.179 43.525 1.00 9.07 460 ALA B CA 1
ATOM 8357 C C . ALA B 1 441 ? 34.340 9.249 43.680 1.00 8.73 460 ALA B C 1
ATOM 8358 O O . ALA B 1 441 ? 34.138 10.484 43.506 1.00 9.10 460 ALA B O 1
ATOM 8360 N N . LYS B 1 442 ? 35.562 8.741 43.851 1.00 7.65 461 LYS B N 1
ATOM 8361 C CA . LYS B 1 442 ? 36.717 9.616 44.059 1.00 7.27 461 LYS B CA 1
ATOM 8362 C C . LYS B 1 442 ? 38.014 8.924 43.662 1.00 7.35 461 LYS B C 1
ATOM 8363 O O . LYS B 1 442 ? 38.183 7.655 43.786 1.00 8.75 461 LYS B O 1
ATOM 8369 N N . VAL B 1 443 ? 38.971 9.780 43.186 1.00 7.76 462 VAL B N 1
ATOM 8370 C CA . VAL B 1 443 ? 40.373 9.467 43.085 1.00 8.04 462 VAL B CA 1
ATOM 8371 C C . VAL B 1 443 ? 41.048 9.586 44.429 1.00 7.62 462 VAL B C 1
ATOM 8372 O O . VAL B 1 443 ? 40.450 10.192 45.330 1.00 7.39 462 VAL B O 1
ATOM 8376 N N . SER B 1 444 ? 42.219 8.998 44.661 1.00 9.11 463 SER B N 1
ATOM 8377 C CA . SER B 1 444 ? 42.890 9.122 45.928 1.00 8.99 463 SER B CA 1
ATOM 8378 C C . SER B 1 444 ? 44.379 9.341 45.726 1.00 7.94 463 SER B C 1
ATOM 8379 O O . SER B 1 444 ? 44.954 8.670 44.865 1.00 8.17 463 SER B O 1
ATOM 8382 N N . ILE B 1 445 ? 44.930 10.280 46.467 1.00 8.51 464 ILE B N 1
ATOM 8383 C CA . ILE B 1 445 ? 46.249 10.782 46.285 1.00 8.18 464 ILE B CA 1
ATOM 8384 C C . ILE B 1 445 ? 47.050 10.551 47.528 1.00 9.00 464 ILE B C 1
ATOM 8385 O O . ILE B 1 445 ? 46.913 11.273 48.532 1.00 9.93 464 ILE B O 1
ATOM 8390 N N . TRP B 1 446 ? 47.884 9.469 47.505 1.00 8.17 465 TRP B N 1
ATOM 8391 C CA . TRP B 1 446 ? 48.573 8.978 48.679 1.00 8.98 465 TRP B CA 1
ATOM 8392 C C . TRP B 1 446 ? 50.086 9.273 48.550 1.00 8.29 465 TRP B C 1
ATOM 8393 O O . TRP B 1 446 ? 50.679 9.051 47.471 1.00 8.61 465 TRP B O 1
ATOM 8404 N N . PRO B 1 447 ? 50.733 9.685 49.649 1.00 8.77 466 PRO B N 1
ATOM 8405 C CA . PRO B 1 447 ? 52.182 9.970 49.584 1.00 8.47 466 PRO B CA 1
ATOM 8406 C C . PRO B 1 447 ? 53.017 8.696 49.670 1.00 8.82 466 PRO B C 1
ATOM 8407 O O . PRO B 1 447 ? 53.995 8.567 48.904 1.00 8.99 466 PRO B O 1
ATOM 8411 N N . ASP B 1 448 ? 52.704 7.822 50.650 1.00 9.58 467 ASP B N 1
ATOM 8412 C CA . ASP B 1 448 ? 53.570 6.640 50.833 1.00 10.21 467 ASP B CA 1
ATOM 8413 C C . ASP B 1 448 ? 55.063 7.106 50.964 1.00 9.54 467 ASP B C 1
ATOM 8414 O O . ASP B 1 448 ? 55.324 8.067 51.620 1.00 9.82 467 ASP B O 1
ATOM 8419 N N . SER B 1 449 ? 56.001 6.375 50.420 1.00 9.22 468 SER B N 1
ATOM 8420 C CA . SER B 1 449 ? 57.431 6.822 50.520 1.00 9.23 468 SER B CA 1
ATOM 8421 C C . SER B 1 449 ? 57.619 8.006 49.634 1.00 8.63 468 SER B C 1
ATOM 8422 O O . SER B 1 449 ? 57.512 7.947 48.424 1.00 9.08 468 SER B O 1
ATOM 8425 N N . SER B 1 450 ? 57.901 9.133 50.283 1.00 8.66 469 SER B N 1
ATOM 8426 C CA . SER B 1 450 ? 57.470 10.390 49.789 1.00 8.67 469 SER B CA 1
ATOM 8427 C C . SER B 1 450 ? 58.608 11.220 49.108 1.00 9.41 469 SER B C 1
ATOM 8428 O O . SER B 1 450 ? 58.290 12.206 48.443 1.00 8.59 469 SER B O 1
ATOM 8431 N N . TYR B 1 451 ? 59.823 10.674 49.102 1.00 10.09 470 TYR B N 1
ATOM 8432 C CA . TYR B 1 451 ? 60.888 11.311 48.380 1.00 8.98 470 TYR B CA 1
ATOM 8433 C C . TYR B 1 451 ? 60.875 11.050 46.856 1.00 8.68 470 TYR B C 1
ATOM 8434 O O . TYR B 1 451 ? 61.624 11.722 46.087 1.00 9.55 470 TYR B O 1
ATOM 8443 N N . PHE B 1 452 ? 60.066 10.137 46.395 1.00 7.85 471 PHE B N 1
ATOM 8444 C CA . PHE B 1 452 ? 60.102 9.795 44.993 1.00 8.30 471 PHE B CA 1
ATOM 8445 C C . PHE B 1 452 ? 59.544 10.802 44.080 1.00 8.61 471 PHE B C 1
ATOM 8446 O O . PHE B 1 452 ? 59.824 10.795 42.826 1.00 9.72 471 PHE B O 1
ATOM 8454 N N . GLN B 1 453 ? 58.699 11.688 44.567 1.00 8.23 472 GLN B N 1
ATOM 8455 C CA . GLN B 1 453 ? 57.965 12.606 43.759 1.00 9.45 472 GLN B CA 1
ATOM 8456 C C . GLN B 1 453 ? 57.668 13.865 44.576 1.00 9.48 472 GLN B C 1
ATOM 8457 O O . GLN B 1 453 ? 57.320 13.742 45.773 1.00 10.04 472 GLN B O 1
ATOM 8463 N N . THR B 1 454 ? 57.943 15.069 44.042 1.00 8.64 473 THR B N 1
ATOM 8464 C CA . THR B 1 454 ? 57.620 16.311 44.807 1.00 8.43 473 THR B CA 1
ATOM 8465 C C . THR B 1 454 ? 56.106 16.531 44.649 1.00 8.61 473 THR B C 1
ATOM 8466 O O . THR B 1 454 ? 55.462 15.974 43.713 1.00 8.83 473 THR B O 1
ATOM 8470 N N . GLU B 1 455 ? 55.526 17.377 45.511 1.00 8.32 474 GLU B N 1
ATOM 8471 C CA . GLU B 1 455 ? 54.104 17.675 45.385 1.00 8.20 474 GLU B CA 1
ATOM 8472 C C . GLU B 1 455 ? 53.830 18.309 43.988 1.00 7.94 474 GLU B C 1
ATOM 8473 O O . GLU B 1 455 ? 52.776 18.084 43.440 1.00 8.51 474 GLU B O 1
ATOM 8479 N N . ASN B 1 456 ? 54.759 19.085 43.438 1.00 7.79 475 ASN B N 1
ATOM 8480 C CA . ASN B 1 456 ? 54.503 19.623 42.128 1.00 8.54 475 ASN B CA 1
ATOM 8481 C C . ASN B 1 456 ? 54.497 18.579 41.053 1.00 7.92 475 ASN B C 1
ATOM 8482 O O . ASN B 1 456 ? 53.773 18.767 40.058 1.00 8.15 475 ASN B O 1
ATOM 8487 N N . GLU B 1 457 ? 55.319 17.548 41.157 1.00 7.90 476 GLU B N 1
ATOM 8488 C CA . GLU B 1 457 ? 55.204 16.394 40.204 1.00 7.75 476 GLU B CA 1
ATOM 8489 C C . GLU B 1 457 ? 53.882 15.697 40.375 1.00 8.44 476 GLU B C 1
ATOM 8490 O O . GLU B 1 457 ? 53.323 15.264 39.384 1.00 7.95 476 GLU B O 1
ATOM 8496 N N . VAL B 1 458 ? 53.391 15.594 41.617 1.00 7.84 477 VAL B N 1
ATOM 8497 C CA . VAL B 1 458 ? 52.076 14.967 41.830 1.00 7.70 477 VAL B CA 1
ATOM 8498 C C . VAL B 1 458 ? 51.055 15.766 41.042 1.00 7.44 477 VAL B C 1
ATOM 8499 O O . VAL B 1 458 ? 50.199 15.219 40.345 1.00 8.02 477 VAL B O 1
ATOM 8503 N N . GLU B 1 459 ? 51.099 17.068 41.213 1.00 8.26 478 GLU B N 1
ATOM 8504 C CA . GLU B 1 459 ? 50.113 17.934 40.505 1.00 8.66 478 GLU B CA 1
ATOM 8505 C C . GLU B 1 459 ? 50.153 17.744 38.988 1.00 8.98 478 GLU B C 1
ATOM 8506 O O . GLU B 1 459 ? 49.095 17.620 38.356 1.00 8.57 478 GLU B O 1
ATOM 8512 N N . LYS B 1 460 ? 51.325 17.645 38.432 1.00 8.45 479 LYS B N 1
ATOM 8513 C CA . LYS B 1 460 ? 51.402 17.316 36.991 1.00 10.55 479 LYS B CA 1
ATOM 8514 C C . LYS B 1 460 ? 50.762 15.983 36.653 1.00 10.02 479 LYS B C 1
ATOM 8515 O O . LYS B 1 460 ? 50.014 15.846 35.638 1.00 10.31 479 LYS B O 1
ATOM 8521 N N . GLU B 1 461 ? 51.070 15.007 37.462 1.00 9.02 480 GLU B N 1
ATOM 8522 C CA . GLU B 1 461 ? 50.638 13.631 37.181 1.00 8.33 480 GLU B CA 1
ATOM 8523 C C . GLU B 1 461 ? 49.140 13.420 37.233 1.00 9.08 480 GLU B C 1
ATOM 8524 O O . GLU B 1 461 ? 48.579 12.657 36.413 1.00 10.45 480 GLU B O 1
ATOM 8530 N N . ILE B 1 462 ? 48.482 14.100 38.176 1.00 7.97 481 ILE B N 1
ATOM 8531 C CA . ILE B 1 462 ? 47.100 13.811 38.468 1.00 8.69 481 ILE B CA 1
ATOM 8532 C C . ILE B 1 462 ? 46.141 14.528 37.480 1.00 7.96 481 ILE B C 1
ATOM 8533 O O . ILE B 1 462 ? 44.917 14.222 37.514 1.00 8.28 481 ILE B O 1
ATOM 8538 N N . PHE B 1 463 ? 46.636 15.377 36.585 1.00 7.91 482 PHE B N 1
ATOM 8539 C CA . PHE B 1 463 ? 45.773 16.142 35.678 1.00 9.40 482 PHE B CA 1
ATOM 8540 C C . PHE B 1 463 ? 44.698 15.338 34.956 1.00 9.94 482 PHE B C 1
ATOM 8541 O O . PHE B 1 463 ? 43.518 15.587 35.072 1.00 8.64 482 PHE B O 1
ATOM 8549 N N . ASP B 1 464 ? 45.168 14.331 34.223 1.00 9.15 483 ASP B N 1
ATOM 8550 C CA . ASP B 1 464 ? 44.193 13.503 33.463 1.00 9.71 483 ASP B CA 1
ATOM 8551 C C . ASP B 1 464 ? 43.163 12.767 34.293 1.00 8.35 483 ASP B C 1
ATOM 8552 O O . ASP B 1 464 ? 41.951 12.781 33.938 1.00 9.38 483 ASP B O 1
ATOM 8557 N N . GLY B 1 465 ? 43.581 12.175 35.420 1.00 8.23 484 GLY B N 1
ATOM 8558 C CA . GLY B 1 465 ? 42.701 11.422 36.237 1.00 8.96 484 GLY B CA 1
ATOM 8559 C C . GLY B 1 465 ? 41.668 12.336 36.899 1.00 8.48 484 GLY B C 1
ATOM 8560 O O . GLY B 1 465 ? 40.507 11.875 37.112 1.00 9.49 484 GLY B O 1
ATOM 8561 N N . MET B 1 466 ? 42.033 13.578 37.221 1.00 9.50 485 MET B N 1
ATOM 8562 C CA . MET B 1 466 ? 41.050 14.466 37.771 1.00 9.58 485 MET B CA 1
ATOM 8563 C C . MET B 1 466 ? 39.958 14.778 36.785 1.00 10.49 485 MET B C 1
ATOM 8564 O O . MET B 1 466 ? 38.747 14.849 37.143 1.00 10.52 485 MET B O 1
ATOM 8569 N N . ARG B 1 467 ? 40.337 14.928 35.497 1.00 8.82 486 ARG B N 1
ATOM 8570 C CA . ARG B 1 467 ? 39.287 15.170 34.495 1.00 8.58 486 ARG B CA 1
ATOM 8571 C C . ARG B 1 467 ? 38.419 13.953 34.300 1.00 8.19 486 ARG B C 1
ATOM 8572 O O . ARG B 1 467 ? 37.218 14.048 34.103 1.00 8.45 486 ARG B O 1
ATOM 8580 N N . PHE B 1 468 ? 39.020 12.780 34.261 1.00 8.18 487 PHE B N 1
ATOM 8581 C CA . PHE B 1 468 ? 38.250 11.568 34.170 1.00 8.56 487 PHE B CA 1
ATOM 8582 C C . PHE B 1 468 ? 37.172 11.410 35.218 1.00 7.71 487 PHE B C 1
ATOM 8583 O O . PHE B 1 468 ? 36.009 11.155 34.930 1.00 7.86 487 PHE B O 1
ATOM 8591 N N . ILE B 1 469 ? 37.544 11.578 36.491 1.00 8.18 488 ILE B N 1
ATOM 8592 C CA . ILE B 1 469 ? 36.589 11.391 37.534 1.00 9.01 488 ILE B CA 1
ATOM 8593 C C . ILE B 1 469 ? 35.532 12.490 37.531 1.00 8.41 488 ILE B C 1
ATOM 8594 O O . ILE B 1 469 ? 34.389 12.210 37.846 1.00 9.35 488 ILE B O 1
ATOM 8599 N N . SER B 1 470 ? 35.896 13.672 37.135 1.00 8.30 489 SER B N 1
ATOM 8600 C CA . SER B 1 470 ? 34.957 14.775 36.977 1.00 9.45 489 SER B CA 1
ATOM 8601 C C . SER B 1 470 ? 33.857 14.407 35.996 1.00 10.03 489 SER B C 1
ATOM 8602 O O . SER B 1 470 ? 32.623 14.535 36.261 1.00 9.48 489 SER B O 1
ATOM 8605 N N . GLN B 1 471 ? 34.327 13.948 34.830 1.00 9.44 490 GLN B N 1
ATOM 8606 C CA . GLN B 1 471 ? 33.411 13.538 33.777 1.00 9.78 490 GLN B CA 1
ATOM 8607 C C . GLN B 1 471 ? 32.511 12.435 34.205 1.00 9.48 490 GLN B C 1
ATOM 8608 O O . GLN B 1 471 ? 31.256 12.486 34.013 1.00 9.66 490 GLN B O 1
ATOM 8614 N N . MET B 1 472 ? 33.021 11.356 34.829 1.00 9.79 491 MET B N 1
ATOM 8615 C CA . MET B 1 472 ? 32.194 10.161 35.097 1.00 10.45 491 MET B CA 1
ATOM 8616 C C . MET B 1 472 ? 31.238 10.301 36.255 1.00 10.50 491 MET B C 1
ATOM 8617 O O . MET B 1 472 ? 30.197 9.606 36.292 1.00 12.04 491 MET B O 1
ATOM 8622 N N . THR B 1 473 ? 31.564 11.191 37.175 1.00 9.52 492 THR B N 1
ATOM 8623 C CA . THR B 1 473 ? 30.685 11.384 38.337 1.00 9.60 492 THR B CA 1
ATOM 8624 C C . THR B 1 473 ? 29.604 12.471 38.011 1.00 10.30 492 THR B C 1
ATOM 8625 O O . THR B 1 473 ? 28.557 12.431 38.669 1.00 10.70 492 THR B O 1
ATOM 8629 N N . TRP B 1 474 ? 29.875 13.465 37.157 1.00 10.48 493 TRP B N 1
ATOM 8630 C CA . TRP B 1 474 ? 28.845 14.413 36.848 1.00 10.39 493 TRP B CA 1
ATOM 8631 C C . TRP B 1 474 ? 27.964 13.916 35.681 1.00 10.55 493 TRP B C 1
ATOM 8632 O O . TRP B 1 474 ? 26.747 13.744 35.764 1.00 11.10 493 TRP B O 1
ATOM 8643 N N . SER B 1 475 ? 28.607 13.645 34.560 1.00 11.14 494 SER B N 1
ATOM 8644 C CA . SER B 1 475 ? 27.909 13.307 33.332 1.00 11.88 494 SER B CA 1
ATOM 8645 C C . SER B 1 475 ? 27.649 11.811 33.101 1.00 12.86 494 SER B C 1
ATOM 8646 O O . SER B 1 475 ? 26.642 11.427 32.438 1.00 13.54 494 SER B O 1
ATOM 8649 N N . ASP B 1 476 ? 28.539 10.943 33.618 1.00 12.49 495 ASP B N 1
ATOM 8650 C CA . ASP B 1 476 ? 28.380 9.530 33.426 1.00 12.65 495 ASP B CA 1
ATOM 8651 C C . ASP B 1 476 ? 28.146 9.239 31.954 1.00 12.27 495 ASP B C 1
ATOM 8652 O O . ASP B 1 476 ? 27.176 8.502 31.576 1.00 13.86 495 ASP B O 1
ATOM 8657 N N . SER B 1 477 ? 29.026 9.749 31.139 1.00 12.09 496 SER B N 1
ATOM 8658 C CA . SER B 1 477 ? 28.935 9.546 29.674 1.00 12.85 496 SER B CA 1
ATOM 8659 C C . SER B 1 477 ? 30.252 9.695 29.025 1.00 12.76 496 SER B C 1
ATOM 8660 O O . SER B 1 477 ? 31.214 10.214 29.614 1.00 12.73 496 SER B O 1
ATOM 8663 N N . ARG B 1 478 ? 30.281 9.280 27.748 1.00 14.76 497 ARG B N 1
ATOM 8664 C CA . ARG B 1 478 ? 31.488 9.163 27.008 1.00 13.98 497 ARG B CA 1
ATOM 8665 C C . ARG B 1 478 ? 31.313 9.780 25.647 1.00 14.31 497 ARG B C 1
ATOM 8666 O O . ARG B 1 478 ? 31.333 9.031 24.612 1.00 16.84 497 ARG B O 1
ATOM 8674 N N . PRO B 1 479 ? 31.134 11.117 25.587 1.00 13.67 498 PRO B N 1
ATOM 8675 C CA . PRO B 1 479 ? 30.884 11.746 24.317 1.00 13.85 498 PRO B CA 1
ATOM 8676 C C . PRO B 1 479 ? 32.066 11.772 23.374 1.00 15.49 498 PRO B C 1
ATOM 8677 O O . PRO B 1 479 ? 31.863 11.946 22.180 1.00 18.30 498 PRO B O 1
ATOM 8681 N N . TRP B 1 480 ? 33.267 11.753 23.899 1.00 13.69 499 TRP B N 1
ATOM 8682 C CA . TRP B 1 480 ? 34.447 11.650 23.063 1.00 14.81 499 TRP B CA 1
ATOM 8683 C C . TRP B 1 480 ? 34.567 10.169 22.619 1.00 12.14 499 TRP B C 1
ATOM 8684 O O . TRP B 1 480 ? 34.362 9.243 23.408 1.00 13.87 499 TRP B O 1
ATOM 8695 N N . ALA B 1 481 ? 34.831 9.942 21.295 1.00 12.64 500 ALA B N 1
ATOM 8696 C CA . ALA B 1 481 ? 34.946 8.512 20.865 1.00 15.37 500 ALA B CA 1
ATOM 8697 C C . ALA B 1 481 ? 35.950 7.648 21.588 1.00 14.08 500 ALA B C 1
ATOM 8698 O O . ALA B 1 481 ? 35.640 6.500 21.922 1.00 17.45 500 ALA B O 1
ATOM 8700 N N . THR B 1 482 ? 37.090 8.246 21.925 1.00 15.01 501 THR B N 1
ATOM 8701 C CA . THR B 1 482 ? 38.189 7.522 22.610 1.00 15.24 501 THR B CA 1
ATOM 8702 C C . THR B 1 482 ? 38.745 8.436 23.690 1.00 13.56 501 THR B C 1
ATOM 8703 O O . THR B 1 482 ? 38.560 9.674 23.584 1.00 13.89 501 THR B O 1
ATOM 8707 N N . TRP B 1 483 ? 39.508 7.867 24.594 1.00 14.35 502 TRP B N 1
ATOM 8708 C CA . TRP B 1 483 ? 40.270 8.744 25.519 1.00 14.07 502 TRP B CA 1
ATOM 8709 C C . TRP B 1 483 ? 41.089 9.806 24.817 1.00 11.65 502 TRP B C 1
ATOM 8710 O O . TRP B 1 483 ? 41.142 10.940 25.205 1.00 11.77 502 TRP B O 1
ATOM 8721 N N . ASN B 1 484 ? 41.770 9.449 23.712 1.00 12.62 503 ASN B N 1
ATOM 8722 C CA . ASN B 1 484 ? 42.603 10.357 23.087 1.00 12.14 503 ASN B CA 1
ATOM 8723 C C . ASN B 1 484 ? 41.869 11.664 22.659 1.00 11.66 503 ASN B C 1
ATOM 8724 O O . ASN B 1 484 ? 42.405 12.787 22.699 1.00 12.22 503 ASN B O 1
ATOM 8729 N N . ASP B 1 485 ? 40.616 11.506 22.199 1.00 13.65 504 ASP B N 1
ATOM 8730 C CA . ASP B 1 485 ? 39.818 12.661 21.891 1.00 13.18 504 ASP B CA 1
ATOM 8731 C C . ASP B 1 485 ? 39.485 13.500 23.143 1.00 12.76 504 ASP B C 1
ATOM 8732 O O . ASP B 1 485 ? 39.498 14.723 23.067 1.00 13.51 504 ASP B O 1
ATOM 8737 N N . MET B 1 486 ? 39.161 12.851 24.230 1.00 11.51 505 MET B N 1
ATOM 8738 C CA . MET B 1 486 ? 38.943 13.624 25.489 1.00 10.60 505 MET B CA 1
ATOM 8739 C C . MET B 1 486 ? 40.225 14.373 25.838 1.00 10.76 505 MET B C 1
ATOM 8740 O O . MET B 1 486 ? 40.180 15.538 26.206 1.00 11.36 505 MET B O 1
ATOM 8745 N N . LYS B 1 487 ? 41.395 13.721 25.787 1.00 10.99 506 LYS B N 1
ATOM 8746 C CA . LYS B 1 487 ? 42.624 14.329 26.165 1.00 10.27 506 LYS B CA 1
ATOM 8747 C C . LYS B 1 487 ? 42.981 15.598 25.412 1.00 10.64 506 LYS B C 1
ATOM 8748 O O . LYS B 1 487 ? 43.370 16.639 25.927 1.00 11.88 506 LYS B O 1
ATOM 8754 N N . ALA B 1 488 ? 42.750 15.580 24.075 1.00 11.76 507 ALA B N 1
ATOM 8755 C CA . ALA B 1 488 ? 42.915 16.763 23.337 1.00 11.19 507 ALA B CA 1
ATOM 8756 C C . ALA B 1 488 ? 42.104 17.933 23.836 1.00 11.36 507 ALA B C 1
ATOM 8757 O O . ALA B 1 488 ? 42.637 19.016 23.927 1.00 12.00 507 ALA B O 1
ATOM 8759 N N . ASP B 1 489 ? 40.839 17.659 24.184 1.00 11.15 508 ASP B N 1
ATOM 8760 C CA . ASP B 1 489 ? 39.952 18.724 24.677 1.00 11.27 508 ASP B CA 1
ATOM 8761 C C . ASP B 1 489 ? 40.303 19.181 26.102 1.00 11.36 508 ASP B C 1
ATOM 8762 O O . ASP B 1 489 ? 40.329 20.358 26.391 1.00 11.73 508 ASP B O 1
ATOM 8767 N N . ILE B 1 490 ? 40.676 18.237 26.946 1.00 10.94 509 ILE B N 1
ATOM 8768 C CA . ILE B 1 490 ? 40.991 18.689 28.321 1.00 11.30 509 ILE B CA 1
ATOM 8769 C C . ILE B 1 490 ? 42.207 19.549 28.309 1.00 10.75 509 ILE B C 1
ATOM 8770 O O . ILE B 1 490 ? 42.398 20.443 29.110 1.00 11.25 509 ILE B O 1
ATOM 8775 N N . ASP B 1 491 ? 43.178 19.230 27.426 1.00 10.80 510 ASP B N 1
ATOM 8776 C CA . ASP B 1 491 ? 44.312 20.080 27.249 1.00 12.11 510 ASP B CA 1
ATOM 8777 C C . ASP B 1 491 ? 44.048 21.498 26.709 1.00 11.07 510 ASP B C 1
ATOM 8778 O O . ASP B 1 491 ? 44.673 22.425 27.141 1.00 11.81 510 ASP B O 1
ATOM 8783 N N . LYS B 1 492 ? 43.125 21.588 25.788 1.00 12.88 511 LYS B N 1
ATOM 8784 C CA . LYS B 1 492 ? 42.664 22.886 25.280 1.00 14.27 511 LYS B CA 1
ATOM 8785 C C . LYS B 1 492 ? 41.990 23.726 26.375 1.00 13.74 511 LYS B C 1
ATOM 8786 O O . LYS B 1 492 ? 42.224 24.878 26.492 1.00 14.30 511 LYS B O 1
ATOM 8792 N N . ILE B 1 493 ? 41.157 23.067 27.114 1.00 12.43 512 ILE B N 1
ATOM 8793 C CA . ILE B 1 493 ? 40.453 23.654 28.301 1.00 12.70 512 ILE B CA 1
ATOM 8794 C C . ILE B 1 493 ? 41.456 24.203 29.311 1.00 12.87 512 ILE B C 1
ATOM 8795 O O . ILE B 1 493 ? 41.387 25.287 29.785 1.00 12.76 512 ILE B O 1
ATOM 8800 N N . GLY B 1 494 ? 42.495 23.418 29.623 1.00 12.22 513 GLY B N 1
ATOM 8801 C CA . GLY B 1 494 ? 43.555 23.824 30.442 1.00 11.42 513 GLY B CA 1
ATOM 8802 C C . GLY B 1 494 ? 43.174 24.010 31.919 1.00 10.73 513 GLY B C 1
ATOM 8803 O O . GLY B 1 494 ? 42.039 23.674 32.320 1.00 12.50 513 GLY B O 1
ATOM 8804 N N . TYR B 1 495 ? 44.115 24.546 32.668 1.00 12.77 514 TYR B N 1
ATOM 8805 C CA . TYR B 1 495 ? 43.886 24.774 34.089 1.00 12.53 514 TYR B CA 1
ATOM 8806 C C . TYR B 1 495 ? 43.053 26.032 34.322 1.00 14.05 514 TYR B C 1
ATOM 8807 O O . TYR B 1 495 ? 42.978 26.930 33.500 1.00 13.19 514 TYR B O 1
ATOM 8816 N N . PRO B 1 496 ? 42.480 26.136 35.524 1.00 13.32 515 PRO B N 1
ATOM 8817 C CA . PRO B 1 496 ? 41.871 27.402 35.933 1.00 13.35 515 PRO B CA 1
ATOM 8818 C C . PRO B 1 496 ? 42.900 28.517 36.069 1.00 15.95 515 PRO B C 1
ATOM 8819 O O . PRO B 1 496 ? 44.102 28.253 36.174 1.00 14.84 515 PRO B O 1
ATOM 8823 N N . LEU B 1 497 ? 42.384 29.744 36.123 1.00 16.54 516 LEU B N 1
ATOM 8824 C CA . LEU B 1 497 ? 43.260 30.934 36.212 1.00 17.70 516 LEU B CA 1
ATOM 8825 C C . LEU B 1 497 ? 44.202 30.915 37.360 1.00 18.25 516 LEU B C 1
ATOM 8826 O O . LEU B 1 497 ? 45.405 31.159 37.171 1.00 18.80 516 LEU B O 1
ATOM 8831 N N . ASP B 1 498 ? 43.723 30.549 38.539 1.00 17.05 517 ASP B N 1
ATOM 8832 C CA . ASP B 1 498 ? 44.582 30.553 39.745 1.00 19.76 517 ASP B CA 1
ATOM 8833 C C . ASP B 1 498 ? 45.847 29.750 39.548 1.00 19.11 517 ASP B C 1
ATOM 8834 O O . ASP B 1 498 ? 46.941 30.134 40.032 1.00 18.44 517 ASP B O 1
ATOM 8839 N N . ILE B 1 499 ? 45.699 28.576 38.977 1.00 15.05 518 ILE B N 1
ATOM 8840 C CA . ILE B 1 499 ? 46.865 27.765 38.729 1.00 14.54 518 ILE B CA 1
ATOM 8841 C C . ILE B 1 499 ? 47.810 28.409 37.699 1.00 17.34 518 ILE B C 1
ATOM 8842 O O . ILE B 1 499 ? 49.069 28.399 37.875 1.00 16.84 518 ILE B O 1
ATOM 8847 N N . ARG B 1 500 ? 47.248 28.998 36.642 1.00 18.09 519 ARG B N 1
ATOM 8848 C CA . ARG B 1 500 ? 48.085 29.634 35.617 1.00 19.21 519 ARG B CA 1
ATOM 8849 C C . ARG B 1 500 ? 48.820 30.850 36.204 1.00 18.37 519 ARG B C 1
ATOM 8850 O O . ARG B 1 500 ? 49.882 31.195 35.717 1.00 21.58 519 ARG B O 1
ATOM 8858 N N . GLU B 1 501 ? 48.256 31.475 37.242 1.00 18.18 520 GLU B N 1
ATOM 8859 C CA . GLU B 1 501 ? 48.856 32.679 37.854 1.00 20.89 520 GLU B CA 1
ATOM 8860 C C . GLU B 1 501 ? 49.844 32.367 38.980 1.00 21.52 520 GLU B C 1
ATOM 8861 O O . GLU B 1 501 ? 50.524 33.271 39.517 1.00 20.61 520 GLU B O 1
ATOM 8867 N N . TYR B 1 502 ? 49.906 31.092 39.404 1.00 17.38 521 TYR B N 1
ATOM 8868 C CA . TYR B 1 502 ? 50.623 30.827 40.635 1.00 17.25 521 TYR B CA 1
ATOM 8869 C C . TYR B 1 502 ? 52.120 31.030 40.228 1.00 15.78 521 TYR B C 1
ATOM 8870 O O . TYR B 1 502 ? 52.558 30.541 39.188 1.00 14.67 521 TYR B O 1
ATOM 8879 N N . ASP B 1 503 ? 52.857 31.747 41.085 1.00 18.18 522 ASP B N 1
ATOM 8880 C CA . ASP B 1 503 ? 54.251 32.123 40.768 1.00 16.80 522 ASP B CA 1
ATOM 8881 C C . ASP B 1 503 ? 55.177 31.037 41.343 1.00 14.65 522 ASP B C 1
ATOM 8882 O O . ASP B 1 503 ? 55.660 31.163 42.468 1.00 15.73 522 ASP B O 1
ATOM 8887 N N . TYR B 1 504 ? 55.345 29.964 40.580 1.00 14.50 523 TYR B N 1
ATOM 8888 C CA . TYR B 1 504 ? 56.131 28.818 41.028 1.00 13.65 523 TYR B CA 1
ATOM 8889 C C . TYR B 1 504 ? 57.550 29.179 41.386 1.00 15.71 523 TYR B C 1
ATOM 8890 O O . TYR B 1 504 ? 58.030 28.773 42.439 1.00 14.82 523 TYR B O 1
ATOM 8899 N N . THR B 1 505 ? 58.177 29.972 40.537 1.00 15.71 524 THR B N 1
ATOM 8900 C CA . THR B 1 505 ? 59.597 30.346 40.660 1.00 15.85 524 THR B CA 1
ATOM 8901 C C . THR B 1 505 ? 59.706 31.902 40.617 1.00 16.17 524 THR B C 1
ATOM 8902 O O . THR B 1 505 ? 59.906 32.439 39.522 1.00 16.48 524 THR B O 1
ATOM 8906 N N . PRO B 1 506 ? 59.482 32.583 41.743 1.00 16.80 525 PRO B N 1
ATOM 8907 C CA . PRO B 1 506 ? 59.309 34.058 41.788 1.00 17.79 525 PRO B CA 1
ATOM 8908 C C . PRO B 1 506 ? 60.618 34.825 41.522 1.00 20.37 525 PRO B C 1
ATOM 8909 O O . PRO B 1 506 ? 60.565 35.997 41.182 1.00 20.29 525 PRO B O 1
ATOM 8913 N N . VAL B 1 507 ? 61.761 34.166 41.646 1.00 18.32 526 VAL B N 1
ATOM 8914 C CA . VAL B 1 507 ? 63.021 34.839 41.320 1.00 19.56 526 VAL B CA 1
ATOM 8915 C C . VAL B 1 507 ? 63.669 34.196 40.157 1.00 19.90 526 VAL B C 1
ATOM 8916 O O . VAL B 1 507 ? 63.549 32.983 39.896 1.00 19.89 526 VAL B O 1
ATOM 8920 N N . ASP B 1 508 ? 64.481 34.941 39.386 1.00 20.68 527 ASP B N 1
ATOM 8921 C CA . ASP B 1 508 ? 65.119 34.385 38.234 1.00 19.20 527 ASP B CA 1
ATOM 8922 C C . ASP B 1 508 ? 66.318 33.523 38.616 1.00 19.33 527 ASP B C 1
ATOM 8923 O O . ASP B 1 508 ? 66.929 33.821 39.684 1.00 18.49 527 ASP B O 1
ATOM 8928 N N . ALA B 1 509 ? 66.714 32.578 37.774 1.00 20.33 528 ALA B N 1
ATOM 8929 C CA . ALA B 1 509 ? 67.914 31.824 38.014 1.00 21.15 528 ALA B CA 1
ATOM 8930 C C . ALA B 1 509 ? 69.077 32.852 37.931 1.00 22.07 528 ALA B C 1
ATOM 8931 O O . ALA B 1 509 ? 69.032 33.833 37.185 1.00 22.63 528 ALA B O 1
ATOM 8933 N N . GLY B 1 510 ? 70.074 32.642 38.744 1.00 20.24 529 GLY B N 1
ATOM 8934 C CA . GLY B 1 510 ? 71.277 33.481 38.755 1.00 18.93 529 GLY B CA 1
ATOM 8935 C C . GLY B 1 510 ? 72.049 33.402 40.064 1.00 19.38 529 GLY B C 1
ATOM 8936 O O . GLY B 1 510 ? 71.836 32.522 40.870 1.00 17.49 529 GLY B O 1
ATOM 8937 N N . ILE B 1 511 ? 72.924 34.368 40.269 1.00 19.11 530 ILE B N 1
ATOM 8938 C CA . ILE B 1 511 ? 73.761 34.453 41.448 1.00 16.75 530 ILE B CA 1
ATOM 8939 C C . ILE B 1 511 ? 73.176 35.394 42.467 1.00 16.93 530 ILE B C 1
ATOM 8940 O O . ILE B 1 511 ? 72.866 36.566 42.186 1.00 19.32 530 ILE B O 1
ATOM 8945 N N . TYR B 1 512 ? 73.111 34.920 43.746 1.00 15.61 531 TYR B N 1
ATOM 8946 C CA . TYR B 1 512 ? 72.409 35.609 44.818 1.00 16.39 531 TYR B CA 1
ATOM 8947 C C . TYR B 1 512 ? 73.210 35.657 46.086 1.00 16.82 531 TYR B C 1
ATOM 8948 O O . TYR B 1 512 ? 73.930 34.699 46.380 1.00 16.47 531 TYR B O 1
ATOM 8957 N N . ASP B 1 513 ? 73.128 36.806 46.786 1.00 19.69 532 ASP B N 1
ATOM 8958 C CA . ASP B 1 513 ? 73.548 36.901 48.172 1.00 19.84 532 ASP B CA 1
ATOM 8959 C C . ASP B 1 513 ? 72.423 36.430 49.016 1.00 19.55 532 ASP B C 1
ATOM 8960 O O . ASP B 1 513 ? 71.253 36.837 48.798 1.00 18.93 532 ASP B O 1
ATOM 8965 N N . ILE B 1 514 ? 72.756 35.610 50.021 1.00 16.21 533 ILE B N 1
ATOM 8966 C CA . ILE B 1 514 ? 71.728 35.067 50.932 1.00 16.10 533 ILE B CA 1
ATOM 8967 C C . ILE B 1 514 ? 72.259 35.201 52.401 1.00 15.11 533 ILE B C 1
ATOM 8968 O O . ILE B 1 514 ? 72.869 34.332 52.957 1.00 15.64 533 ILE B O 1
ATOM 8973 N N . PRO B 1 515 ? 71.990 36.365 52.980 1.00 16.40 534 PRO B N 1
ATOM 8974 C CA . PRO B 1 515 ? 72.354 36.681 54.386 1.00 18.08 534 PRO B CA 1
ATOM 8975 C C . PRO B 1 515 ? 71.958 35.651 55.371 1.00 19.30 534 PRO B C 1
ATOM 8976 O O . PRO B 1 515 ? 72.750 35.299 56.271 1.00 17.81 534 PRO B O 1
ATOM 8980 N N . GLN B 1 516 ? 70.752 35.080 55.210 1.00 18.03 535 GLN B N 1
ATOM 8981 C CA . GLN B 1 516 ? 70.343 34.046 56.181 1.00 16.73 535 GLN B CA 1
ATOM 8982 C C . GLN B 1 516 ? 71.232 32.855 56.250 1.00 15.34 535 GLN B C 1
ATOM 8983 O O . GLN B 1 516 ? 71.229 32.118 57.250 1.00 19.81 535 GLN B O 1
ATOM 8989 N N . LEU B 1 517 ? 71.983 32.569 55.182 1.00 14.73 536 LEU B N 1
ATOM 8990 C CA . LEU B 1 517 ? 72.788 31.368 55.085 1.00 12.91 536 LEU B CA 1
ATOM 8991 C C . LEU B 1 517 ? 74.296 31.563 55.361 1.00 12.84 536 LEU B C 1
ATOM 8992 O O . LEU B 1 517 ? 75.092 30.652 55.156 1.00 13.32 536 LEU B O 1
ATOM 8997 N N . LYS B 1 518 ? 74.641 32.749 55.900 1.00 12.67 537 LYS B N 1
ATOM 8998 C CA . LYS B 1 518 ? 76.033 33.080 56.137 1.00 13.60 537 LYS B CA 1
ATOM 8999 C C . LYS B 1 518 ? 76.773 32.174 57.119 1.00 13.43 537 LYS B C 1
ATOM 9000 O O . LYS B 1 518 ? 77.998 31.979 57.007 1.00 12.67 537 LYS B O 1
ATOM 9006 N N . SER B 1 519 ? 76.030 31.509 58.030 1.00 15.42 538 SER B N 1
ATOM 9007 C CA . SER B 1 519 ? 76.632 30.517 58.892 1.00 14.46 538 SER B CA 1
ATOM 9008 C C . SER B 1 519 ? 76.997 29.192 58.220 1.00 12.82 538 SER B C 1
ATOM 9009 O O . SER B 1 519 ? 77.695 28.380 58.761 1.00 14.14 538 SER B O 1
ATOM 9012 N N . ILE B 1 520 ? 76.489 28.961 57.006 1.00 14.60 539 ILE B N 1
ATOM 9013 C CA . ILE B 1 520 ? 76.799 27.805 56.212 1.00 14.66 539 ILE B CA 1
ATOM 9014 C C . ILE B 1 520 ? 77.866 28.112 55.163 1.00 13.05 539 ILE B C 1
ATOM 9015 O O . ILE B 1 520 ? 78.719 27.320 54.914 1.00 13.68 539 ILE B O 1
ATOM 9020 N N . SER B 1 521 ? 77.698 29.260 54.541 1.00 13.69 540 SER B N 1
ATOM 9021 C CA . SER B 1 521 ? 78.712 29.730 53.573 1.00 12.87 540 SER B CA 1
ATOM 9022 C C . SER B 1 521 ? 78.635 31.202 53.412 1.00 13.25 540 SER B C 1
ATOM 9023 O O . SER B 1 521 ? 77.562 31.820 53.520 1.00 13.05 540 SER B O 1
ATOM 9026 N N . LYS B 1 522 ? 79.815 31.775 53.133 1.00 15.53 541 LYS B N 1
ATOM 9027 C CA . LYS B 1 522 ? 79.865 33.181 52.736 1.00 18.41 541 LYS B CA 1
ATOM 9028 C C . LYS B 1 522 ? 79.021 33.429 51.493 1.00 16.99 541 LYS B C 1
ATOM 9029 O O . LYS B 1 522 ? 78.520 34.510 51.219 1.00 17.54 541 LYS B O 1
ATOM 9035 N N . GLY B 1 523 ? 78.912 32.403 50.702 1.00 17.47 542 GLY B N 1
ATOM 9036 C CA . GLY B 1 523 ? 78.267 32.551 49.387 1.00 16.07 542 GLY B CA 1
ATOM 9037 C C . GLY B 1 523 ? 79.146 33.317 48.377 1.00 16.84 542 GLY B C 1
ATOM 9038 O O . GLY B 1 523 ? 80.334 33.537 48.604 1.00 16.76 542 GLY B O 1
ATOM 9039 N N . PRO B 1 524 ? 78.546 33.747 47.277 1.00 15.10 543 PRO B N 1
ATOM 9040 C CA . PRO B 1 524 ? 77.156 33.705 46.884 1.00 14.13 543 PRO B CA 1
ATOM 9041 C C . PRO B 1 524 ? 76.705 32.275 46.494 1.00 11.89 543 PRO B C 1
ATOM 9042 O O . PRO B 1 524 ? 77.493 31.310 46.571 1.00 12.38 543 PRO B O 1
ATOM 9046 N N . TRP B 1 525 ? 75.419 32.275 46.172 1.00 13.82 544 TRP B N 1
ATOM 9047 C CA . TRP B 1 525 ? 74.682 31.027 45.808 1.00 12.53 544 TRP B CA 1
ATOM 9048 C C . TRP B 1 525 ? 74.217 31.107 44.358 1.00 12.74 544 TRP B C 1
ATOM 9049 O O . TRP B 1 525 ? 73.675 32.117 43.955 1.00 14.20 544 TRP B O 1
ATOM 9060 N N . GLU B 1 526 ? 74.350 30.045 43.637 1.00 11.49 545 GLU B N 1
ATOM 9061 C CA . GLU B 1 526 ? 73.834 29.926 42.273 1.00 12.80 545 GLU B CA 1
ATOM 9062 C C . GLU B 1 526 ? 72.473 29.219 42.323 1.00 14.20 545 GLU B C 1
ATOM 9063 O O . GLU B 1 526 ? 72.440 28.076 42.839 1.00 14.25 545 GLU B O 1
ATOM 9069 N N . LEU B 1 527 ? 71.415 29.906 41.915 1.00 14.22 546 LEU B N 1
ATOM 9070 C CA . LEU B 1 527 ? 70.047 29.317 41.941 1.00 15.03 546 LEU B CA 1
ATOM 9071 C C . LEU B 1 527 ? 69.692 28.914 40.540 1.00 17.13 546 LEU B C 1
ATOM 9072 O O . LEU B 1 527 ? 69.893 29.741 39.593 1.00 17.47 546 LEU B O 1
ATOM 9077 N N . ILE B 1 528 ? 69.233 27.640 40.351 1.00 15.78 547 ILE B N 1
ATOM 9078 C CA . ILE B 1 528 ? 68.697 27.318 39.082 1.00 18.73 547 ILE B CA 1
ATOM 9079 C C . ILE B 1 528 ? 67.367 26.627 39.287 1.00 16.34 547 ILE B C 1
ATOM 9080 O O . ILE B 1 528 ? 67.159 25.944 40.295 1.00 15.81 547 ILE B O 1
ATOM 9085 N N . THR B 1 529 ? 66.521 26.792 38.326 1.00 14.13 548 THR B N 1
ATOM 9086 C CA . THR B 1 529 ? 65.185 26.328 38.456 1.00 14.33 548 THR B CA 1
ATOM 9087 C C . THR B 1 529 ? 65.096 24.917 37.967 1.00 14.43 548 THR B C 1
ATOM 9088 O O . THR B 1 529 ? 65.882 24.447 37.202 1.00 13.03 548 THR B O 1
ATOM 9092 N N . THR B 1 530 ? 64.037 24.221 38.404 1.00 11.95 549 THR B N 1
ATOM 9093 C CA . THR B 1 530 ? 63.769 22.828 38.016 1.00 12.61 549 THR B CA 1
ATOM 9094 C C . THR B 1 530 ? 62.410 22.753 37.331 1.00 11.05 549 THR B C 1
ATOM 9095 O O . THR B 1 530 ? 61.571 23.677 37.396 1.00 12.56 549 THR B O 1
ATOM 9099 N N . PRO B 1 531 ? 62.175 21.636 36.602 1.00 11.58 550 PRO B N 1
ATOM 9100 C CA . PRO B 1 531 ? 60.944 21.546 35.820 1.00 11.18 550 PRO B CA 1
ATOM 9101 C C . PRO B 1 531 ? 59.642 21.569 36.616 1.00 10.85 550 PRO B C 1
ATOM 9102 O O . PRO B 1 531 ? 58.593 21.910 36.109 1.00 11.84 550 PRO B O 1
ATOM 9106 N N . ASP B 1 532 ? 59.753 21.174 37.901 1.00 9.92 551 ASP B N 1
ATOM 9107 C CA . ASP B 1 532 ? 58.700 21.118 38.871 1.00 9.80 551 ASP B CA 1
ATOM 9108 C C . ASP B 1 532 ? 58.600 22.342 39.734 1.00 11.22 551 ASP B C 1
ATOM 9109 O O . ASP B 1 532 ? 57.919 22.338 40.694 1.00 11.09 551 ASP B O 1
ATOM 9114 N N . GLY B 1 533 ? 59.304 23.455 39.382 1.00 11.10 552 GLY B N 1
ATOM 9115 C CA . GLY B 1 533 ? 59.020 24.727 39.997 1.00 10.70 552 GLY B CA 1
ATOM 9116 C C . GLY B 1 533 ? 59.767 24.947 41.344 1.00 10.39 552 GLY B C 1
ATOM 9117 O O . GLY B 1 533 ? 59.228 25.638 42.221 1.00 12.01 552 GLY B O 1
ATOM 9118 N N . TYR B 1 534 ? 60.945 24.330 41.435 1.00 9.48 553 TYR B N 1
ATOM 9119 C CA . TYR B 1 534 ? 61.795 24.502 42.584 1.00 10.06 553 TYR B CA 1
ATOM 9120 C C . TYR B 1 534 ? 63.154 25.022 42.167 1.00 10.04 553 TYR B C 1
ATOM 9121 O O . TYR B 1 534 ? 63.436 25.300 40.957 1.00 10.93 553 TYR B O 1
ATOM 9130 N N . TYR B 1 535 ? 64.032 25.199 43.125 1.00 10.01 554 TYR B N 1
ATOM 9131 C CA . TYR B 1 535 ? 65.391 25.627 42.862 1.00 11.85 554 TYR B CA 1
ATOM 9132 C C . TYR B 1 535 ? 66.397 24.681 43.430 1.00 11.10 554 TYR B C 1
ATOM 9133 O O . TYR B 1 535 ? 66.250 24.193 44.568 1.00 11.34 554 TYR B O 1
ATOM 9142 N N . GLN B 1 536 ? 67.539 24.477 42.806 1.00 10.65 555 GLN B N 1
ATOM 9143 C CA . GLN B 1 536 ? 68.737 23.945 43.396 1.00 12.08 555 GLN B CA 1
ATOM 9144 C C . GLN B 1 536 ? 69.606 25.181 43.795 1.00 12.18 555 GLN B C 1
ATOM 9145 O O . GLN B 1 536 ? 69.618 26.157 43.046 1.00 13.49 555 GLN B O 1
ATOM 9151 N N . MET B 1 537 ? 70.275 25.072 44.950 1.00 13.58 556 MET B N 1
ATOM 9152 C CA . MET B 1 537 ? 71.084 26.180 45.475 1.00 12.87 556 MET B CA 1
ATOM 9153 C C . MET B 1 537 ? 72.480 25.692 45.665 1.00 12.35 556 MET B C 1
ATOM 9154 O O . MET B 1 537 ? 72.784 24.883 46.569 1.00 11.92 556 MET B O 1
ATOM 9159 N N . LYS B 1 538 ? 73.377 26.206 44.814 1.00 13.24 557 LYS B N 1
ATOM 9160 C CA . LYS B 1 538 ? 74.784 25.782 44.777 1.00 12.82 557 LYS B CA 1
ATOM 9161 C C . LYS B 1 538 ? 75.649 26.828 45.480 1.00 12.47 557 LYS B C 1
ATOM 9162 O O . LYS B 1 538 ? 75.519 28.049 45.141 1.00 14.45 557 LYS B O 1
ATOM 9168 N N . ASP B 1 539 ? 76.403 26.370 46.479 1.00 11.72 558 ASP B N 1
ATOM 9169 C CA . ASP B 1 539 ? 77.380 27.194 47.163 1.00 12.56 558 ASP B CA 1
ATOM 9170 C C . ASP B 1 539 ? 78.569 27.388 46.269 1.00 11.86 558 ASP B C 1
ATOM 9171 O O . ASP B 1 539 ? 79.271 26.487 45.969 1.00 12.11 558 ASP B O 1
ATOM 9176 N N . THR B 1 540 ? 78.798 28.640 45.858 1.00 13.10 559 THR B N 1
ATOM 9177 C CA . THR B 1 540 ? 79.924 28.923 44.950 1.00 15.71 559 THR B CA 1
ATOM 9178 C C . THR B 1 540 ? 81.251 28.787 45.637 1.00 16.99 559 THR B C 1
ATOM 9179 O O . THR B 1 540 ? 82.266 28.599 45.001 1.00 15.34 559 THR B O 1
ATOM 9183 N N . VAL B 1 541 ? 81.254 28.765 46.971 1.00 13.99 560 VAL B N 1
ATOM 9184 C CA . VAL B 1 541 ? 82.510 28.551 47.659 1.00 14.43 560 VAL B CA 1
ATOM 9185 C C . VAL B 1 541 ? 82.948 27.078 47.706 1.00 15.36 560 VAL B C 1
ATOM 9186 O O . VAL B 1 541 ? 83.977 26.646 47.199 1.00 15.06 560 VAL B O 1
ATOM 9190 N N . SER B 1 542 ? 82.102 26.201 48.267 1.00 14.16 561 SER B N 1
ATOM 9191 C CA . SER B 1 542 ? 82.436 24.782 48.347 1.00 13.51 561 SER B CA 1
ATOM 9192 C C . SER B 1 542 ? 82.161 24.032 47.036 1.00 13.85 561 SER B C 1
ATOM 9193 O O . SER B 1 542 ? 82.716 22.990 46.830 1.00 15.30 561 SER B O 1
ATOM 9196 N N . GLY B 1 543 ? 81.289 24.576 46.233 1.00 13.09 562 GLY B N 1
ATOM 9197 C CA . GLY B 1 543 ? 80.809 23.879 45.031 1.00 12.98 562 GLY B CA 1
ATOM 9198 C C . GLY B 1 543 ? 79.766 22.766 45.293 1.00 13.59 562 GLY B C 1
ATOM 9199 O O . GLY B 1 543 ? 79.432 22.045 44.335 1.00 14.59 562 GLY B O 1
ATOM 9200 N N . LYS B 1 544 ? 79.357 22.613 46.511 1.00 13.79 563 LYS B N 1
ATOM 9201 C CA . LYS B 1 544 ? 78.281 21.700 46.846 1.00 13.87 563 LYS B CA 1
ATOM 9202 C C . LYS B 1 544 ? 76.965 22.436 46.924 1.00 12.75 563 LYS B C 1
ATOM 9203 O O . LYS B 1 544 ? 76.844 23.625 46.878 1.00 14.65 563 LYS B O 1
ATOM 9209 N N . CYS B 1 545 ? 75.901 21.639 47.024 1.00 12.39 564 CYS B N 1
ATOM 9210 C CA . CYS B 1 545 ? 74.579 22.120 46.956 1.00 12.59 564 CYS B CA 1
ATOM 9211 C C . CYS B 1 545 ? 73.851 21.927 48.339 1.00 10.65 564 CYS B C 1
ATOM 9212 O O . CYS B 1 545 ? 74.116 20.951 49.018 1.00 11.03 564 CYS B O 1
ATOM 9215 N N . LEU B 1 546 ? 72.982 22.856 48.682 1.00 11.37 565 LEU B N 1
ATOM 9216 C CA . LEU B 1 546 ? 72.250 22.785 49.962 1.00 9.59 565 LEU B CA 1
ATOM 9217 C C . LEU B 1 546 ? 71.200 21.631 49.849 1.00 9.55 565 LEU B C 1
ATOM 9218 O O . LEU B 1 546 ? 70.470 21.547 48.827 1.00 9.62 565 LEU B O 1
ATOM 9223 N N . ALA B 1 547 ? 71.161 20.827 50.910 1.00 9.31 566 ALA B N 1
ATOM 9224 C CA . ALA B 1 547 ? 70.166 19.730 50.956 1.00 8.80 566 ALA B CA 1
ATOM 9225 C C . ALA B 1 547 ? 69.510 19.775 52.324 1.00 9.65 566 ALA B C 1
ATOM 9226 O O . ALA B 1 547 ? 70.144 20.160 53.320 1.00 9.11 566 ALA B O 1
ATOM 9228 N N . LEU B 1 548 ? 68.272 19.296 52.375 1.00 8.06 567 LEU B N 1
ATOM 9229 C CA . LEU B 1 548 ? 67.632 18.971 53.664 1.00 8.15 567 LEU B CA 1
ATOM 9230 C C . LEU B 1 548 ? 67.525 17.449 53.649 1.00 8.59 567 LEU B C 1
ATOM 9231 O O . LEU B 1 548 ? 66.605 16.900 53.022 1.00 9.78 567 LEU B O 1
ATOM 9236 N N . PHE B 1 549 ? 68.518 16.806 54.290 1.00 9.20 568 PHE B N 1
ATOM 9237 C CA . PHE B 1 549 ? 68.801 15.378 54.093 1.00 9.26 568 PHE B CA 1
ATOM 9238 C C . PHE B 1 549 ? 68.733 14.520 55.326 1.00 9.24 568 PHE B C 1
ATOM 9239 O O . PHE B 1 549 ? 68.429 13.284 55.223 1.00 10.13 568 PHE B O 1
ATOM 9247 N N . THR B 1 550 ? 69.103 15.106 56.467 1.00 9.51 569 THR B N 1
ATOM 9248 C CA . THR B 1 550 ? 69.360 14.359 57.742 1.00 9.77 569 THR B CA 1
ATOM 9249 C C . THR B 1 550 ? 68.399 14.808 58.810 1.00 10.48 569 THR B C 1
ATOM 9250 O O . THR B 1 550 ? 68.265 15.980 59.130 1.00 10.86 569 THR B O 1
ATOM 9254 N N . GLY B 1 551 ? 67.819 13.799 59.447 1.00 9.06 570 GLY B N 1
ATOM 9255 C CA . GLY B 1 551 ? 66.980 13.977 60.603 1.00 9.68 570 GLY B CA 1
ATOM 9256 C C . GLY B 1 551 ? 65.961 12.893 60.739 1.00 9.02 570 GLY B C 1
ATOM 9257 O O . GLY B 1 551 ? 65.934 11.985 59.922 1.00 10.32 570 GLY B O 1
ATOM 9258 N N . SER B 1 552 ? 65.186 12.904 61.838 1.00 10.21 571 SER B N 1
ATOM 9259 C CA . SER B 1 552 ? 64.161 11.829 61.982 1.00 11.00 571 SER B CA 1
ATOM 9260 C C . SER B 1 552 ? 63.092 12.019 60.902 1.00 10.70 571 SER B C 1
ATOM 9261 O O . SER B 1 552 ? 62.754 13.205 60.495 1.00 11.63 571 SER B O 1
ATOM 9264 N N . LYS B 1 553 ? 62.546 10.864 60.464 1.00 10.70 572 LYS B N 1
ATOM 9265 C CA . LYS B 1 553 ? 61.727 10.830 59.199 1.00 10.45 572 LYS B CA 1
ATOM 9266 C C . LYS B 1 553 ? 60.381 10.165 59.451 1.00 10.34 572 LYS B C 1
ATOM 9267 O O . LYS B 1 553 ? 60.248 9.398 60.379 1.00 12.66 572 LYS B O 1
ATOM 9273 N N . HIS B 1 554 ? 59.396 10.633 58.686 1.00 9.19 573 HIS B N 1
ATOM 9274 C CA . HIS B 1 554 ? 58.163 9.874 58.449 1.00 9.49 573 HIS B CA 1
ATOM 9275 C C . HIS B 1 554 ? 58.013 9.760 56.956 1.00 10.07 573 HIS B C 1
ATOM 9276 O O . HIS B 1 554 ? 58.334 10.697 56.227 1.00 10.03 573 HIS B O 1
ATOM 9283 N N . LEU B 1 555 ? 57.593 8.582 56.500 1.00 8.55 574 LEU B N 1
ATOM 9284 C CA . LEU B 1 555 ? 57.473 8.369 55.088 1.00 8.23 574 LEU B CA 1
ATOM 9285 C C . LEU B 1 555 ? 58.795 8.701 54.319 1.00 8.18 574 LEU B C 1
ATOM 9286 O O . LEU B 1 555 ? 58.744 9.108 53.135 1.00 9.06 574 LEU B O 1
ATOM 9291 N N . ASP B 1 556 ? 59.934 8.419 54.976 1.00 8.65 575 ASP B N 1
ATOM 9292 C CA . ASP B 1 556 ? 61.194 8.631 54.370 1.00 9.41 575 ASP B CA 1
ATOM 9293 C C . ASP B 1 556 ? 61.596 10.103 54.048 1.00 9.79 575 ASP B C 1
ATOM 9294 O O . ASP B 1 556 ? 62.527 10.313 53.273 1.00 11.07 575 ASP B O 1
ATOM 9299 N N . VAL B 1 557 ? 60.822 11.062 54.547 1.00 8.62 576 VAL B N 1
ATOM 9300 C CA . VAL B 1 557 ? 61.073 12.467 54.463 1.00 8.13 576 VAL B CA 1
ATOM 9301 C C . VAL B 1 557 ? 61.361 12.987 55.832 1.00 7.95 576 VAL B C 1
ATOM 9302 O O . VAL B 1 557 ? 60.789 12.580 56.821 1.00 7.73 576 VAL B O 1
ATOM 9306 N N . VAL B 1 558 ? 62.277 14.001 55.879 1.00 7.69 577 VAL B N 1
ATOM 9307 C CA . VAL B 1 558 ? 62.685 14.514 57.174 1.00 8.04 577 VAL B CA 1
ATOM 9308 C C . VAL B 1 558 ? 61.582 15.420 57.726 1.00 9.35 577 VAL B C 1
ATOM 9309 O O . VAL B 1 558 ? 61.372 16.530 57.274 1.00 11.90 577 VAL B O 1
ATOM 9313 N N . THR B 1 559 ? 60.941 14.929 58.774 1.00 8.67 578 THR B N 1
ATOM 9314 C CA . THR B 1 559 ? 59.885 15.696 59.471 1.00 10.24 578 THR B CA 1
ATOM 9315 C C . THR B 1 559 ? 60.367 16.431 60.715 1.00 9.74 578 THR B C 1
ATOM 9316 O O . THR B 1 559 ? 59.573 17.222 61.268 1.00 9.83 578 THR B O 1
ATOM 9320 N N . GLN B 1 560 ? 61.597 16.131 61.177 1.00 9.26 579 GLN B N 1
ATOM 9321 C CA . GLN B 1 560 ? 62.112 16.601 62.443 1.00 10.65 579 GLN B CA 1
ATOM 9322 C C . GLN B 1 560 ? 62.080 18.149 62.431 1.00 9.16 579 GLN B C 1
ATOM 9323 O O . GLN B 1 560 ? 62.730 18.798 61.551 1.00 9.77 579 GLN B O 1
ATOM 9329 N N . VAL B 1 561 ? 61.397 18.762 63.433 1.00 10.23 580 VAL B N 1
ATOM 9330 C CA . VAL B 1 561 ? 61.475 20.201 63.621 1.00 9.75 580 VAL B CA 1
ATOM 9331 C C . VAL B 1 561 ? 62.878 20.526 64.194 1.00 10.58 580 VAL B C 1
ATOM 9332 O O . VAL B 1 561 ? 63.372 19.921 65.132 1.00 11.35 580 VAL B O 1
ATOM 9336 N N . GLY B 1 562 ? 63.535 21.493 63.557 1.00 10.13 581 GLY B N 1
ATOM 9337 C CA . GLY B 1 562 ? 64.936 21.844 63.912 1.00 11.10 581 GLY B CA 1
ATOM 9338 C C . GLY B 1 562 ? 65.993 21.053 63.220 1.00 10.95 581 GLY B C 1
ATOM 9339 O O . GLY B 1 562 ? 67.183 21.195 63.467 1.00 12.74 581 GLY B O 1
ATOM 9340 N N . ALA B 1 563 ? 65.639 20.204 62.238 1.00 10.90 582 ALA B N 1
ATOM 9341 C CA . ALA B 1 563 ? 66.699 19.554 61.444 1.00 10.42 582 ALA B CA 1
ATOM 9342 C C . ALA B 1 563 ? 67.492 20.613 60.662 1.00 11.08 582 ALA B C 1
ATOM 9343 O O . ALA B 1 563 ? 66.925 21.601 60.208 1.00 11.93 582 ALA B O 1
ATOM 9345 N N . ARG B 1 564 ? 68.795 20.416 60.535 1.00 11.01 583 ARG B N 1
ATOM 9346 C CA . ARG B 1 564 ? 69.644 21.341 59.836 1.00 12.03 583 ARG B CA 1
ATOM 9347 C C . ARG B 1 564 ? 69.841 20.876 58.371 1.00 10.50 583 ARG B C 1
ATOM 9348 O O . ARG B 1 564 ? 70.007 19.690 58.150 1.00 10.03 583 ARG B O 1
ATOM 9356 N N . PRO B 1 565 ? 69.926 21.825 57.424 1.00 10.74 584 PRO B N 1
ATOM 9357 C CA . PRO B 1 565 ? 70.388 21.531 56.040 1.00 10.60 584 PRO B CA 1
ATOM 9358 C C . PRO B 1 565 ? 71.892 21.194 56.094 1.00 10.58 584 PRO B C 1
ATOM 9359 O O . PRO B 1 565 ? 72.578 21.402 57.120 1.00 11.57 584 PRO B O 1
ATOM 9363 N N . GLU B 1 566 ? 72.419 20.709 54.977 1.00 10.36 585 GLU B N 1
ATOM 9364 C CA . GLU B 1 566 ? 73.821 20.354 54.871 1.00 10.52 585 GLU B CA 1
ATOM 9365 C C . GLU B 1 566 ? 74.251 20.544 53.407 1.00 10.54 585 GLU B C 1
ATOM 9366 O O . GLU B 1 566 ? 73.398 20.604 52.500 1.00 11.59 585 GLU B O 1
ATOM 9372 N N . LEU B 1 567 ? 75.561 20.600 53.188 1.00 10.07 586 LEU B N 1
ATOM 9373 C CA . LEU B 1 567 ? 76.087 20.685 51.828 1.00 10.18 586 LEU B CA 1
ATOM 9374 C C . LEU B 1 567 ? 76.443 19.303 51.329 1.00 10.01 586 LEU B C 1
ATOM 9375 O O . LEU B 1 567 ? 77.118 18.552 52.022 1.00 10.86 586 LEU B O 1
ATOM 9380 N N . ARG B 1 568 ? 75.936 18.952 50.137 1.00 9.59 587 ARG B N 1
ATOM 9381 C CA . ARG B 1 568 ? 76.192 17.720 49.488 1.00 10.09 587 ARG B CA 1
ATOM 9382 C C . ARG B 1 568 ? 76.603 17.855 48.034 1.00 10.62 587 ARG B C 1
ATOM 9383 O O . ARG B 1 568 ? 76.262 18.848 47.352 1.00 11.78 587 ARG B O 1
ATOM 9391 N N . ASN B 1 569 ? 77.220 16.825 47.515 1.00 11.91 588 ASN B N 1
ATOM 9392 C CA . ASN B 1 569 ? 77.530 16.848 46.081 1.00 11.82 588 ASN B CA 1
ATOM 9393 C C . ASN B 1 569 ? 76.253 17.117 45.320 1.00 11.94 588 ASN B C 1
ATOM 9394 O O . ASN B 1 569 ? 75.200 16.504 45.562 1.00 11.63 588 ASN B O 1
ATOM 9399 N N . CYS B 1 570 ? 76.341 17.972 44.342 1.00 11.40 589 CYS B N 1
ATOM 9400 C CA . CYS B 1 570 ? 75.170 18.456 43.638 1.00 12.36 589 CYS B CA 1
ATOM 9401 C C . CYS B 1 570 ? 74.549 17.323 42.830 1.00 11.52 589 CYS B C 1
ATOM 9402 O O . CYS B 1 570 ? 75.201 16.738 41.945 1.00 13.18 589 CYS B O 1
ATOM 9405 N N . ALA B 1 571 ? 73.240 17.109 42.972 1.00 10.99 590 ALA B N 1
ATOM 9406 C CA . ALA B 1 571 ? 72.481 16.156 42.243 1.00 12.06 590 ALA B CA 1
ATOM 9407 C C . ALA B 1 571 ? 71.991 16.769 40.969 1.00 11.81 590 ALA B C 1
ATOM 9408 O O . ALA B 1 571 ? 72.016 18.011 40.789 1.00 12.13 590 ALA B O 1
ATOM 9410 N N . ASP B 1 572 ? 71.488 15.930 40.051 1.00 12.18 591 ASP B N 1
ATOM 9411 C CA . ASP B 1 572 ? 70.932 16.407 38.807 1.00 11.00 591 ASP B CA 1
ATOM 9412 C C . ASP B 1 572 ? 69.448 16.675 39.028 1.00 11.77 591 ASP B C 1
ATOM 9413 O O . ASP B 1 572 ? 68.683 15.693 39.130 1.00 12.49 591 ASP B O 1
ATOM 9418 N N . VAL B 1 573 ? 69.085 17.916 39.148 1.00 11.46 592 VAL B N 1
ATOM 9419 C CA . VAL B 1 573 ? 67.663 18.306 39.435 1.00 11.22 592 VAL B CA 1
ATOM 9420 C C . VAL B 1 573 ? 66.823 18.571 38.169 1.00 10.74 592 VAL B C 1
ATOM 9421 O O . VAL B 1 573 ? 65.674 18.966 38.232 1.00 12.01 592 VAL B O 1
ATOM 9425 N N . SER B 1 574 ? 67.418 18.359 36.994 1.00 12.39 593 SER B N 1
ATOM 9426 C CA . SER B 1 574 ? 66.741 18.548 35.705 1.00 12.49 593 SER B CA 1
ATOM 9427 C C . SER B 1 574 ? 65.858 17.378 35.241 1.00 12.86 593 SER B C 1
ATOM 9428 O O . SER B 1 574 ? 65.056 17.562 34.383 1.00 11.64 593 SER B O 1
ATOM 9431 N N . VAL B 1 575 ? 66.021 16.229 35.895 1.00 10.69 594 VAL B N 1
ATOM 9432 C CA . VAL B 1 575 ? 65.412 14.972 35.420 1.00 11.07 594 VAL B CA 1
ATOM 9433 C C . VAL B 1 575 ? 64.073 14.778 36.083 1.00 11.04 594 VAL B C 1
ATOM 9434 O O . VAL B 1 575 ? 63.725 15.414 37.071 1.00 12.70 594 VAL B O 1
ATOM 9438 N N . GLY B 1 576 ? 63.345 13.829 35.511 1.00 11.53 595 GLY B N 1
ATOM 9439 C CA . GLY B 1 576 ? 61.974 13.547 35.943 1.00 11.18 595 GLY B CA 1
ATOM 9440 C C . GLY B 1 576 ? 61.860 12.449 36.943 1.00 11.17 595 GLY B C 1
ATOM 9441 O O . GLY B 1 576 ? 62.820 11.768 37.284 1.00 11.04 595 GLY B O 1
ATOM 9442 N N . GLN B 1 577 ? 60.600 12.221 37.296 1.00 11.25 596 GLN B N 1
ATOM 9443 C CA . GLN B 1 577 ? 60.252 11.303 38.376 1.00 9.49 596 GLN B CA 1
ATOM 9444 C C . GLN B 1 577 ? 60.539 9.871 38.004 1.00 10.12 596 GLN B C 1
ATOM 9445 O O . GLN B 1 577 ? 60.541 9.011 38.874 1.00 9.19 596 GLN B O 1
ATOM 9451 N N . ASP B 1 578 ? 60.786 9.618 36.716 1.00 11.15 597 ASP B N 1
ATOM 9452 C CA . ASP B 1 578 ? 61.146 8.214 36.334 1.00 15.29 597 ASP B CA 1
ATOM 9453 C C . ASP B 1 578 ? 62.509 7.824 36.823 1.00 11.76 597 ASP B C 1
ATOM 9454 O O . ASP B 1 578 ? 62.854 6.642 36.918 1.00 12.38 597 ASP B O 1
ATOM 9459 N N . GLN B 1 579 ? 63.375 8.795 37.186 1.00 11.81 598 GLN B N 1
ATOM 9460 C CA . GLN B 1 579 ? 64.710 8.506 37.685 1.00 12.31 598 GLN B CA 1
ATOM 9461 C C . GLN B 1 579 ? 64.660 8.260 39.193 1.00 10.41 598 GLN B C 1
ATOM 9462 O O . GLN B 1 579 ? 65.039 9.049 40.037 1.00 11.57 598 GLN B O 1
ATOM 9468 N N . ARG B 1 580 ? 64.094 7.115 39.532 1.00 10.55 599 ARG B N 1
ATOM 9469 C CA . ARG B 1 580 ? 63.875 6.704 40.854 1.00 11.16 599 ARG B CA 1
ATOM 9470 C C . ARG B 1 580 ? 65.133 6.400 41.647 1.00 12.13 599 ARG B C 1
ATOM 9471 O O . ARG B 1 580 ? 65.102 6.536 42.866 1.00 12.44 599 ARG B O 1
ATOM 9479 N N . ASN B 1 581 ? 66.173 5.904 40.954 1.00 12.81 600 ASN B N 1
ATOM 9480 C CA . ASN B 1 581 ? 67.353 5.533 41.682 1.00 13.69 600 ASN B CA 1
ATOM 9481 C C . ASN B 1 581 ? 68.108 6.682 42.312 1.00 12.93 600 ASN B C 1
ATOM 9482 O O . ASN B 1 581 ? 68.822 6.432 43.247 1.00 16.21 600 ASN B O 1
ATOM 9487 N N . THR B 1 582 ? 67.892 7.896 41.834 1.00 11.22 601 THR B N 1
ATOM 9488 C CA . THR B 1 582 ? 68.543 9.067 42.404 1.00 11.24 601 THR B CA 1
ATOM 9489 C C . THR B 1 582 ? 67.529 10.046 43.080 1.00 9.91 601 THR B C 1
ATOM 9490 O O . THR B 1 582 ? 67.847 11.215 43.337 1.00 10.28 601 THR B O 1
ATOM 9494 N N . ALA B 1 583 ? 66.270 9.570 43.319 1.00 8.79 602 ALA B N 1
ATOM 9495 C CA . ALA B 1 583 ? 65.288 10.517 43.802 1.00 8.57 602 ALA B CA 1
ATOM 9496 C C . ALA B 1 583 ? 65.601 11.230 45.091 1.00 8.22 602 ALA B C 1
ATOM 9497 O O . ALA B 1 583 ? 65.223 12.373 45.201 1.00 7.37 602 ALA B O 1
ATOM 9499 N N . ASN B 1 584 ? 66.136 10.548 46.064 1.00 8.02 603 ASN B N 1
ATOM 9500 C CA . ASN B 1 584 ? 66.293 11.141 47.362 1.00 8.28 603 ASN B CA 1
ATOM 9501 C C . AS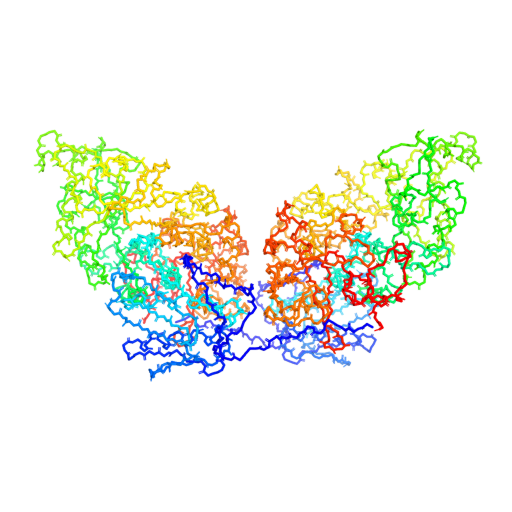N B 1 584 ? 67.359 12.236 47.294 1.00 9.33 603 ASN B C 1
ATOM 9502 O O . ASN B 1 584 ? 67.084 13.317 47.732 1.00 10.74 603 ASN B O 1
ATOM 9507 N N . GLU B 1 585 ? 68.527 11.948 46.711 1.00 9.44 604 GLU B N 1
ATOM 9508 C CA . GLU B 1 585 ? 69.529 13.046 46.605 1.00 9.84 604 GLU B CA 1
ATOM 9509 C C . GLU B 1 585 ? 68.981 14.207 45.762 1.00 10.12 604 GLU B C 1
ATOM 9510 O O . GLU B 1 585 ? 69.210 15.366 46.112 1.00 11.13 604 GLU B O 1
ATOM 9516 N N . ARG B 1 586 ? 68.250 13.910 44.673 1.00 9.30 605 ARG B N 1
ATOM 9517 C CA . ARG B 1 586 ? 67.694 14.906 43.838 1.00 8.96 605 ARG B CA 1
ATOM 9518 C C . ARG B 1 586 ? 66.722 15.760 44.624 1.00 9.47 605 ARG B C 1
ATOM 9519 O O . ARG B 1 586 ? 66.812 17.001 44.669 1.00 8.05 605 ARG B O 1
ATOM 9527 N N . ASN B 1 587 ? 65.718 15.143 45.236 1.00 8.47 606 ASN B N 1
ATOM 9528 C CA . ASN B 1 587 ? 64.607 15.905 45.757 1.00 7.79 606 ASN B CA 1
ATOM 9529 C C . ASN B 1 587 ? 64.897 16.610 47.088 1.00 7.79 606 ASN B C 1
ATOM 9530 O O . ASN B 1 587 ? 64.234 17.618 47.443 1.00 8.22 606 ASN B O 1
ATOM 9535 N N . THR B 1 588 ? 65.842 16.066 47.794 1.00 8.57 607 THR B N 1
ATOM 9536 C CA . THR B 1 588 ? 66.341 16.767 49.028 1.00 8.45 607 THR B CA 1
ATOM 9537 C C . THR B 1 588 ? 67.184 17.988 48.718 1.00 8.24 607 THR B C 1
ATOM 9538 O O . THR B 1 588 ? 67.447 18.819 49.612 1.00 9.19 607 THR B O 1
ATOM 9542 N N . GLN B 1 589 ? 67.496 18.130 47.420 1.00 9.01 608 GLN B N 1
ATOM 9543 C CA . GLN B 1 589 ? 68.172 19.337 46.914 1.00 9.42 608 GLN B CA 1
ATOM 9544 C C . GLN B 1 589 ? 67.313 20.383 46.239 1.00 8.84 608 GLN B C 1
ATOM 9545 O O . GLN B 1 589 ? 67.787 21.404 45.673 1.00 9.23 608 GLN B O 1
ATOM 9551 N N . LYS B 1 590 ? 66.014 20.137 46.197 1.00 8.93 609 LYS B N 1
ATOM 9552 C CA . LYS B 1 590 ? 65.051 21.116 45.695 1.00 9.08 609 LYS B CA 1
ATOM 9553 C C . LYS B 1 590 ? 64.460 21.992 46.789 1.00 9.86 609 LYS B C 1
ATOM 9554 O O . LYS B 1 590 ? 64.153 21.563 47.893 1.00 8.66 609 LYS B O 1
ATOM 9560 N N . TRP B 1 591 ? 64.325 23.284 46.490 1.00 9.74 610 TRP B N 1
ATOM 9561 C CA . TRP B 1 591 ? 63.897 24.302 47.424 1.00 9.68 610 TRP B CA 1
ATOM 9562 C C . TRP B 1 591 ? 62.834 25.174 46.834 1.00 8.98 610 TRP B C 1
ATOM 9563 O O . TRP B 1 591 ? 62.907 25.471 45.621 1.00 11.55 610 TRP B O 1
ATOM 9574 N N . GLN B 1 592 ? 61.801 25.470 47.576 1.00 9.13 611 GLN B N 1
ATOM 9575 C CA . GLN B 1 592 ? 60.748 26.369 47.188 1.00 9.54 611 GLN B CA 1
ATOM 9576 C C . GLN B 1 592 ? 60.990 27.740 47.731 1.00 10.48 611 GLN B C 1
ATOM 9577 O O . GLN B 1 592 ? 61.172 27.921 48.901 1.00 11.40 611 GLN B O 1
ATOM 9583 N N . ILE B 1 593 ? 61.028 28.725 46.845 1.00 11.29 612 ILE B N 1
ATOM 9584 C CA . ILE B 1 593 ? 61.170 30.131 47.271 1.00 13.69 612 ILE B CA 1
ATOM 9585 C C . ILE B 1 593 ? 59.822 30.837 47.016 1.00 14.79 612 ILE B C 1
ATOM 9586 O O . ILE B 1 593 ? 59.186 30.624 45.965 1.00 15.31 612 ILE B O 1
ATOM 9591 N N . ARG B 1 594 ? 59.357 31.516 48.043 1.00 13.80 613 ARG B N 1
ATOM 9592 C CA . ARG B 1 594 ? 58.104 32.268 47.986 1.00 16.51 613 ARG B CA 1
ATOM 9593 C C . ARG B 1 594 ? 58.391 33.684 48.418 1.00 17.90 613 ARG B C 1
ATOM 9594 O O . ARG B 1 594 ? 59.134 33.900 49.359 1.00 19.58 613 ARG B O 1
ATOM 9602 N N . ALA B 1 595 ? 57.722 34.641 47.740 1.00 21.37 614 ALA B N 1
ATOM 9603 C CA . ALA B 1 595 ? 57.608 36.002 48.266 1.00 25.79 614 ALA B CA 1
ATOM 9604 C C . ALA B 1 595 ? 56.491 36.198 49.252 1.00 29.26 614 ALA B C 1
ATOM 9605 O O . ALA B 1 595 ? 55.373 35.758 48.994 1.00 28.25 614 ALA B O 1
ATOM 9607 N N . ASP B 1 596 ? 56.795 36.849 50.375 1.00 32.59 615 ASP B N 1
ATOM 9608 C CA . ASP B 1 596 ? 55.782 37.362 51.349 1.00 38.29 615 ASP B CA 1
ATOM 9609 C C . ASP B 1 596 ? 54.942 38.423 50.693 1.00 37.67 615 ASP B C 1
ATOM 9610 O O . ASP B 1 596 ? 55.292 38.953 49.641 1.00 39.60 615 ASP B O 1
ATOM 9615 N N . LYS B 1 597 ? 53.852 38.774 51.376 1.00 52.78 616 LYS B N 1
ATOM 9616 C CA . LYS B 1 597 ? 53.323 40.143 51.324 1.00 58.62 616 LYS B CA 1
ATOM 9617 C C . LYS B 1 597 ? 54.377 40.961 52.084 1.00 62.44 616 LYS B C 1
ATOM 9618 O O . LYS B 1 597 ? 54.628 40.687 53.259 1.00 69.75 616 LYS B O 1
ATOM 9624 N N . ASP B 1 598 ? 55.004 41.921 51.409 1.00 61.26 617 ASP B N 1
ATOM 9625 C CA . ASP B 1 598 ? 56.215 42.646 51.894 1.00 60.06 617 ASP B CA 1
ATOM 9626 C C . ASP B 1 598 ? 57.355 42.386 50.927 1.00 53.74 617 ASP B C 1
ATOM 9627 O O . ASP B 1 598 ? 58.355 43.089 50.944 1.00 60.57 617 ASP B O 1
ATOM 9632 N N . GLY B 1 599 ? 57.197 41.373 50.075 1.00 49.64 618 GLY B N 1
ATOM 9633 C CA . GLY B 1 599 ? 58.197 41.050 49.047 1.00 48.16 618 GLY B CA 1
ATOM 9634 C C . GLY B 1 599 ? 59.497 40.460 49.587 1.00 45.57 618 GLY B C 1
ATOM 9635 O O . GLY B 1 599 ? 60.510 40.452 48.893 1.00 51.47 618 GLY B O 1
ATOM 9636 N N . LYS B 1 600 ? 59.474 40.011 50.840 1.00 39.40 619 LYS B N 1
ATOM 9637 C CA . LYS B 1 600 ? 60.566 39.260 51.439 1.00 36.10 619 LYS B CA 1
ATOM 9638 C C . LYS B 1 600 ? 60.414 37.808 50.986 1.00 30.56 619 LYS B C 1
ATOM 9639 O O . LYS B 1 600 ? 59.317 37.390 50.659 1.00 36.20 619 LYS B O 1
ATOM 9645 N N . TYR B 1 601 ? 61.502 37.060 50.959 1.00 22.29 620 TYR B N 1
ATOM 9646 C CA . TYR B 1 601 ? 61.527 35.660 50.429 1.00 20.63 620 TYR B CA 1
ATOM 9647 C C . TYR B 1 601 ? 61.860 34.613 51.454 1.00 20.70 620 TYR B C 1
ATOM 9648 O O . TYR B 1 601 ? 62.775 34.783 52.276 1.00 19.73 620 TYR B O 1
ATOM 9657 N N . THR B 1 602 ? 61.068 33.532 51.462 1.00 16.61 621 THR B N 1
ATOM 9658 C CA . THR B 1 602 ? 61.282 32.395 52.375 1.00 18.93 621 THR B CA 1
ATOM 9659 C C . THR B 1 602 ? 61.820 31.231 51.536 1.00 14.30 621 THR B C 1
ATOM 9660 O O . THR B 1 602 ? 61.523 31.108 50.290 1.00 13.92 621 THR B O 1
ATOM 9664 N N . ILE B 1 603 ? 62.620 30.433 52.180 1.00 13.09 622 ILE B N 1
ATOM 9665 C CA . ILE B 1 603 ? 63.234 29.291 51.571 1.00 13.14 622 ILE B CA 1
ATOM 9666 C C . ILE B 1 603 ? 62.804 28.008 52.280 1.00 12.64 622 ILE B C 1
ATOM 9667 O O . ILE B 1 603 ? 62.942 27.872 53.504 1.00 12.62 622 ILE B O 1
ATOM 9672 N N . SER B 1 604 ? 62.158 27.088 51.535 1.00 11.52 623 SER B N 1
ATOM 9673 C CA . SER B 1 604 ? 61.525 25.893 52.119 1.00 10.97 623 SER B CA 1
ATOM 9674 C C . SER B 1 604 ? 62.105 24.652 51.438 1.00 9.63 623 SER B C 1
ATOM 9675 O O . SER B 1 604 ? 62.077 24.575 50.222 1.00 10.87 623 SER B O 1
ATOM 9678 N N . PRO B 1 605 ? 62.501 23.638 52.214 1.00 9.36 624 PRO B N 1
ATOM 9679 C CA . PRO B 1 605 ? 62.816 22.340 51.546 1.00 8.67 624 PRO B CA 1
ATOM 9680 C C . PRO B 1 605 ? 61.582 21.862 50.798 1.00 8.41 624 PRO B C 1
ATOM 9681 O O . PRO B 1 605 ? 60.446 21.774 51.327 1.00 8.90 624 PRO B O 1
ATOM 9685 N N . ALA B 1 606 ? 61.717 21.518 49.505 1.00 8.49 625 ALA B N 1
ATOM 9686 C CA . ALA B 1 606 ? 60.559 21.131 48.689 1.00 9.56 625 ALA B CA 1
ATOM 9687 C C . ALA B 1 606 ? 59.830 19.956 49.300 1.00 8.43 625 ALA B C 1
ATOM 9688 O O . ALA B 1 606 ? 58.592 19.904 49.207 1.00 10.48 625 ALA B O 1
ATOM 9690 N N . LEU B 1 607 ? 60.552 18.988 49.860 1.00 9.01 626 LEU B N 1
ATOM 9691 C CA . LEU B 1 607 ? 59.869 17.748 50.299 1.00 8.50 626 LEU B CA 1
ATOM 9692 C C . LEU B 1 607 ? 59.233 17.962 51.664 1.00 8.45 626 LEU B C 1
ATOM 9693 O O . LEU B 1 607 ? 58.212 17.293 51.953 1.00 8.01 626 LEU B O 1
ATOM 9698 N N . THR B 1 608 ? 59.829 18.828 52.496 1.00 8.75 627 THR B N 1
ATOM 9699 C CA . THR B 1 608 ? 59.367 18.941 53.939 1.00 9.70 627 THR B CA 1
ATOM 9700 C C . THR B 1 608 ? 58.266 19.985 54.083 1.00 9.74 627 THR B C 1
ATOM 9701 O O . THR B 1 608 ? 57.351 19.790 54.888 1.00 10.92 627 THR B O 1
ATOM 9705 N N . GLN B 1 609 ? 58.418 21.118 53.364 1.00 9.96 628 GLN B N 1
ATOM 9706 C CA . GLN B 1 609 ? 57.559 22.268 53.443 1.00 9.83 628 GLN B CA 1
ATOM 9707 C C . GLN B 1 609 ? 57.616 23.020 54.797 1.00 11.26 628 GLN B C 1
ATOM 9708 O O . GLN B 1 609 ? 56.780 23.876 55.036 1.00 10.14 628 GLN B O 1
ATOM 9714 N N . GLN B 1 610 ? 58.608 22.728 55.644 1.00 11.61 629 GLN B N 1
ATOM 9715 C CA . GLN B 1 610 ? 59.038 23.632 56.720 1.00 10.54 629 GLN B CA 1
ATOM 9716 C C . GLN B 1 610 ? 59.774 24.763 56.089 1.00 11.25 629 GLN B C 1
ATOM 9717 O O . GLN B 1 610 ? 59.879 24.853 54.842 1.00 10.69 629 GLN B O 1
ATOM 9723 N N . ARG B 1 611 ? 60.230 25.701 56.888 1.00 10.79 630 ARG B N 1
ATOM 9724 C CA . ARG B 1 611 ? 60.905 26.893 56.368 1.00 12.43 630 ARG B CA 1
ATOM 9725 C C . ARG B 1 611 ? 62.291 26.980 57.012 1.00 12.02 630 ARG B C 1
ATOM 9726 O O . ARG B 1 611 ? 62.433 26.717 58.236 1.00 11.97 630 ARG B O 1
ATOM 9734 N N . LEU B 1 612 ? 63.318 27.361 56.281 1.00 11.97 631 LEU B N 1
ATOM 9735 C CA . LEU B 1 612 ? 64.607 27.667 56.919 1.00 12.00 631 LEU B CA 1
ATOM 9736 C C . LEU B 1 612 ? 64.466 28.969 57.716 1.00 12.10 631 LEU B C 1
ATOM 9737 O O . LEU B 1 612 ? 63.805 29.917 57.292 1.00 12.68 631 LEU B O 1
ATOM 9742 N N . ALA B 1 613 ? 65.122 28.958 58.833 1.00 12.11 632 ALA B N 1
ATOM 9743 C CA . ALA B 1 613 ? 65.207 30.135 59.732 1.00 13.00 632 ALA B CA 1
ATOM 9744 C C . ALA B 1 613 ? 66.513 30.025 60.527 1.00 11.48 632 ALA B C 1
ATOM 9745 O O . ALA B 1 613 ? 67.091 28.954 60.758 1.00 13.20 632 ALA B O 1
ATOM 9747 N N . ILE B 1 614 ? 66.981 31.183 60.977 1.00 14.53 633 ILE B N 1
ATOM 9748 C CA . ILE B 1 614 ? 68.033 31.219 61.990 1.00 13.79 633 ILE B CA 1
ATOM 9749 C C . ILE B 1 614 ? 67.396 31.059 63.354 1.00 14.23 633 ILE B C 1
ATOM 9750 O O . ILE B 1 614 ? 66.465 31.853 63.699 1.00 15.50 633 ILE B O 1
ATOM 9755 N N . ALA B 1 615 ? 67.794 30.052 64.053 1.00 13.98 634 ALA B N 1
ATOM 9756 C CA . ALA B 1 615 ? 67.194 29.691 65.351 1.00 15.17 634 ALA B CA 1
ATOM 9757 C C . ALA B 1 615 ? 67.467 30.851 66.359 1.00 16.87 634 ALA B C 1
ATOM 9758 O O . ALA B 1 615 ? 68.529 31.437 66.387 1.00 16.58 634 ALA B O 1
ATOM 9760 N N . THR B 1 616 ? 66.435 31.170 67.095 1.00 18.72 635 THR B N 1
ATOM 9761 C CA . THR B 1 616 ? 66.538 32.036 68.268 1.00 20.00 635 THR B CA 1
ATOM 9762 C C . THR B 1 616 ? 66.986 31.280 69.472 1.00 23.55 635 THR B C 1
ATOM 9763 O O . THR B 1 616 ? 67.505 31.853 70.444 1.00 21.48 635 THR B O 1
ATOM 9767 N N . GLY B 1 617 ? 66.796 29.967 69.455 1.00 24.01 636 GLY B N 1
ATOM 9768 C CA . GLY B 1 617 ? 66.937 29.128 70.624 1.00 24.60 636 GLY B CA 1
ATOM 9769 C C . GLY B 1 617 ? 65.702 29.130 71.490 1.00 24.07 636 GLY B C 1
ATOM 9770 O O . GLY B 1 617 ? 65.673 28.425 72.522 1.00 29.00 636 GLY B O 1
ATOM 9771 N N . ASN B 1 618 ? 64.664 29.877 71.154 1.00 25.14 637 ASN B N 1
ATOM 9772 C CA . ASN B 1 618 ? 63.488 29.862 71.983 1.00 29.32 637 ASN B CA 1
ATOM 9773 C C . ASN B 1 618 ? 62.292 29.218 71.335 1.00 29.27 637 ASN B C 1
ATOM 9774 O O . ASN B 1 618 ? 61.233 29.301 71.872 1.00 29.44 637 ASN B O 1
ATOM 9779 N N . GLU B 1 619 ? 62.431 28.585 70.161 1.00 22.91 638 GLU B N 1
ATOM 9780 C CA . GLU B 1 619 ? 61.272 27.978 69.513 1.00 20.57 638 GLU B CA 1
ATOM 9781 C C . GLU B 1 619 ? 60.687 26.850 70.376 1.00 17.96 638 GLU B C 1
ATOM 9782 O O . GLU B 1 619 ? 61.410 26.090 70.967 1.00 18.40 638 GLU B O 1
ATOM 9788 N N . GLN B 1 620 ? 59.357 26.711 70.381 1.00 18.91 639 GLN B N 1
ATOM 9789 C CA . GLN B 1 620 ? 58.735 25.735 71.242 1.00 19.79 639 GLN B CA 1
ATOM 9790 C C . GLN B 1 620 ? 58.132 24.638 70.403 1.00 18.01 639 GLN B C 1
ATOM 9791 O O . GLN B 1 620 ? 57.217 24.876 69.600 1.00 17.06 639 GLN B O 1
ATOM 9797 N N . ASN B 1 621 ? 58.629 23.413 70.597 1.00 17.44 640 ASN B N 1
ATOM 9798 C CA . ASN B 1 621 ? 58.029 22.245 69.974 1.00 16.12 640 ASN B CA 1
ATOM 9799 C C . ASN B 1 621 ? 58.529 20.996 70.639 1.00 14.35 640 ASN B C 1
ATOM 9800 O O . ASN B 1 621 ? 59.665 20.885 71.032 1.00 16.38 640 ASN B O 1
ATOM 9805 N N . ILE B 1 622 ? 57.683 19.966 70.710 1.00 16.63 641 ILE B N 1
ATOM 9806 C CA . ILE B 1 622 ? 58.114 18.716 71.289 1.00 16.44 641 ILE B CA 1
ATOM 9807 C C . ILE B 1 622 ? 59.463 18.187 70.812 1.00 15.88 641 ILE B C 1
ATOM 9808 O O . ILE B 1 622 ? 60.262 17.710 71.566 1.00 16.00 641 ILE B O 1
ATOM 9813 N N . ASP B 1 623 ? 59.731 18.153 69.482 1.00 14.17 642 ASP B N 1
ATOM 9814 C CA . ASP B 1 623 ? 60.975 17.713 68.995 1.00 13.12 642 ASP B CA 1
ATOM 9815 C C . ASP B 1 623 ? 62.204 18.452 69.542 1.00 13.21 642 ASP B C 1
ATOM 9816 O O . ASP B 1 623 ? 63.276 17.836 69.674 1.00 14.88 642 ASP B O 1
ATOM 9821 N N . LEU B 1 624 ? 61.991 19.712 69.899 1.00 15.22 643 LEU B N 1
ATOM 9822 C CA . LEU B 1 624 ? 63.089 20.590 70.336 1.00 16.65 643 LEU B CA 1
ATOM 9823 C C . LEU B 1 624 ? 63.344 20.389 71.817 1.00 20.18 643 LEU B C 1
ATOM 9824 O O . LEU B 1 624 ? 64.366 20.815 72.268 1.00 22.17 643 LEU B O 1
ATOM 9829 N N . GLU B 1 625 ? 62.487 19.634 72.495 1.00 22.50 644 GLU B N 1
ATOM 9830 C CA . GLU B 1 625 ? 62.761 19.284 73.922 1.00 25.30 644 GLU B CA 1
ATOM 9831 C C . GLU B 1 625 ? 63.852 18.265 74.028 1.00 31.82 644 GLU B C 1
ATOM 9832 O O . GLU B 1 625 ? 64.573 18.212 75.058 1.00 35.46 644 GLU B O 1
ATOM 9838 N N . THR B 1 626 ? 64.024 17.463 72.985 1.00 31.23 645 THR B N 1
ATOM 9839 C CA . THR B 1 626 ? 65.059 16.462 72.977 1.00 37.70 645 THR B CA 1
ATOM 9840 C C . THR B 1 626 ? 66.210 16.649 71.945 1.00 38.71 645 THR B C 1
ATOM 9841 O O . THR B 1 626 ? 67.247 16.014 72.093 1.00 31.35 645 THR B O 1
ATOM 9845 N N . HIS B 1 627 ? 66.034 17.485 70.904 1.00 28.71 646 HIS B N 1
ATOM 9846 C CA . HIS B 1 627 ? 67.222 18.076 70.233 1.00 27.68 646 HIS B CA 1
ATOM 9847 C C . HIS B 1 627 ? 66.842 19.446 69.718 1.00 25.23 646 HIS B C 1
ATOM 9848 O O . HIS B 1 627 ? 65.868 19.528 68.957 1.00 24.10 646 HIS B O 1
ATOM 9855 N N . ARG B 1 628 ? 67.597 20.470 70.146 1.00 23.09 647 ARG B N 1
ATOM 9856 C CA . ARG B 1 628 ? 67.400 21.855 69.745 1.00 24.04 647 ARG B CA 1
ATOM 9857 C C . ARG B 1 628 ? 68.641 22.465 69.029 1.00 20.76 647 ARG B C 1
ATOM 9858 O O . ARG B 1 628 ? 69.731 22.426 69.528 1.00 20.04 647 ARG B O 1
ATOM 9866 N N . PRO B 1 629 ? 68.465 23.054 67.815 1.00 19.21 648 PRO B N 1
ATOM 9867 C CA . PRO B 1 629 ? 69.569 23.847 67.270 1.00 19.76 648 PRO B CA 1
ATOM 9868 C C . PRO B 1 629 ? 69.863 25.079 68.159 1.00 18.95 648 PRO B C 1
ATOM 9869 O O . PRO B 1 629 ? 68.980 25.819 68.566 1.00 20.46 648 PRO B O 1
ATOM 9873 N N . ALA B 1 630 ? 71.149 25.413 68.354 1.00 22.56 649 ALA B N 1
ATOM 9874 C CA . ALA B 1 630 ? 71.524 26.608 69.108 1.00 24.43 649 ALA B CA 1
ATOM 9875 C C . ALA B 1 630 ? 71.166 27.885 68.392 1.00 21.48 649 ALA B C 1
ATOM 9876 O O . ALA B 1 630 ? 71.040 27.936 67.152 1.00 19.08 649 ALA B O 1
ATOM 9878 N N . ALA B 1 631 ? 71.013 28.938 69.145 1.00 21.82 650 ALA B N 1
ATOM 9879 C CA . ALA B 1 631 ? 70.750 30.277 68.635 1.00 20.25 650 ALA B CA 1
ATOM 9880 C C . ALA B 1 631 ? 71.800 30.627 67.601 1.00 18.50 650 ALA B C 1
ATOM 9881 O O . ALA B 1 631 ? 73.021 30.456 67.789 1.00 21.00 650 ALA B O 1
ATOM 9883 N N . GLY B 1 632 ? 71.299 31.012 66.445 1.00 16.72 651 GLY B N 1
ATOM 9884 C CA . GLY B 1 632 ? 72.133 31.334 65.348 1.00 16.17 651 GLY B CA 1
ATOM 9885 C C . GLY B 1 632 ? 72.309 30.235 64.308 1.00 16.44 651 GLY B C 1
ATOM 9886 O O . GLY B 1 632 ? 72.845 30.505 63.237 1.00 15.73 651 GLY B O 1
ATOM 9887 N N . THR B 1 633 ? 71.892 28.990 64.605 1.00 15.82 652 THR B N 1
ATOM 9888 C CA . THR B 1 633 ? 72.020 27.884 63.614 1.00 17.09 652 THR B CA 1
ATOM 9889 C C . THR B 1 633 ? 70.851 27.947 62.672 1.00 13.85 652 THR B C 1
ATOM 9890 O O . THR B 1 633 ? 69.758 28.194 63.103 1.00 13.82 652 THR B O 1
ATOM 9894 N N . VAL B 1 634 ? 71.139 27.662 61.392 1.00 12.84 653 VAL B N 1
ATOM 9895 C CA . VAL B 1 634 ? 70.093 27.603 60.404 1.00 13.59 653 VAL B CA 1
ATOM 9896 C C . VAL B 1 634 ? 69.492 26.207 60.445 1.00 10.45 653 VAL B C 1
ATOM 9897 O O . VAL B 1 634 ? 70.222 25.214 60.422 1.00 11.97 653 VAL B O 1
ATOM 9901 N N . ALA B 1 635 ? 68.157 26.169 60.556 1.00 10.62 654 ALA B N 1
ATOM 9902 C CA . ALA B 1 635 ? 67.431 24.887 60.564 1.00 10.46 654 ALA B CA 1
ATOM 9903 C C . ALA B 1 635 ? 66.090 25.092 59.999 1.00 10.13 654 ALA B C 1
ATOM 9904 O O . ALA B 1 635 ? 65.589 26.203 59.835 1.00 9.90 654 ALA B O 1
ATOM 9906 N N . GLN B 1 636 ? 65.403 23.974 59.717 1.00 10.63 655 GLN B N 1
ATOM 9907 C CA . GLN B 1 636 ? 64.022 24.035 59.386 1.00 10.27 655 GLN B CA 1
ATOM 9908 C C . GLN B 1 636 ? 63.069 24.041 60.551 1.00 9.51 655 GLN B C 1
ATOM 9909 O O . GLN B 1 636 ? 63.317 23.405 61.552 1.00 10.87 655 GLN B O 1
ATOM 9915 N N . PHE B 1 637 ? 62.042 24.863 60.411 1.00 10.54 656 PHE B N 1
ATOM 9916 C CA . PHE B 1 637 ? 60.950 24.914 61.346 1.00 11.68 656 PHE B CA 1
ATOM 9917 C C . PHE B 1 637 ? 59.603 25.101 60.639 1.00 11.35 656 PHE B C 1
ATOM 9918 O O . PHE B 1 637 ? 59.529 25.777 59.599 1.00 12.24 656 PHE B O 1
ATOM 9926 N N . PRO B 1 638 ? 58.538 24.596 61.207 1.00 11.83 657 PRO B N 1
ATOM 9927 C CA . PRO B 1 638 ? 57.223 24.983 60.699 1.00 12.88 657 PRO B CA 1
ATOM 9928 C C . PRO B 1 638 ? 57.078 26.472 60.693 1.00 12.97 657 PRO B C 1
ATOM 9929 O O . PRO B 1 638 ? 57.561 27.118 61.633 1.00 13.54 657 PRO B O 1
ATOM 9933 N N . ALA B 1 639 ? 56.393 27.030 59.705 1.00 14.25 658 ALA B N 1
ATOM 9934 C CA . ALA B 1 639 ? 56.265 28.502 59.633 1.00 15.33 658 ALA B CA 1
ATOM 9935 C C . ALA B 1 639 ? 55.747 29.152 60.964 1.00 16.73 658 ALA B C 1
ATOM 9936 O O . ALA B 1 639 ? 56.145 30.241 61.291 1.00 16.91 658 ALA B O 1
ATOM 9938 N N . ASP B 1 640 ? 54.797 28.519 61.639 1.00 17.59 659 ASP B N 1
ATOM 9939 C CA . ASP B 1 640 ? 54.253 29.135 62.877 1.00 19.14 659 ASP B CA 1
ATOM 9940 C C . ASP B 1 640 ? 55.243 29.305 63.969 1.00 18.35 659 ASP B C 1
ATOM 9941 O O . ASP B 1 640 ? 54.995 30.049 64.893 1.00 21.72 659 ASP B O 1
ATOM 9946 N N . LEU B 1 641 ? 56.380 28.651 63.886 1.00 17.45 660 LEU B N 1
ATOM 9947 C CA . LEU B 1 641 ? 57.385 28.842 64.935 1.00 17.05 660 LEU B CA 1
ATOM 9948 C C . LEU B 1 641 ? 58.357 29.936 64.584 1.00 19.80 660 LEU B C 1
ATOM 9949 O O . LEU B 1 641 ? 59.153 30.303 65.458 1.00 24.15 660 LEU B O 1
ATOM 9954 N N . VAL B 1 642 ? 58.319 30.479 63.385 1.00 19.41 661 VAL B N 1
ATOM 9955 C CA . VAL B 1 642 ? 59.324 31.481 63.016 1.00 22.10 661 VAL B CA 1
ATOM 9956 C C . VAL B 1 642 ? 58.708 32.622 62.284 1.00 25.83 661 VAL B C 1
ATOM 9957 O O . VAL B 1 642 ? 59.354 33.231 61.437 1.00 34.91 661 VAL B O 1
ATOM 9961 N N . SER B 1 643 ? 57.463 32.907 62.534 1.00 29.58 662 SER B N 1
ATOM 9962 C CA . SER B 1 643 ? 56.835 33.935 61.683 1.00 33.98 662 SER B CA 1
ATOM 9963 C C . SER B 1 643 ? 56.507 35.200 62.502 1.00 42.16 662 SER B C 1
ATOM 9964 O O . SER B 1 643 ? 55.527 35.931 62.230 1.00 46.04 662 SER B O 1
ATOM 9967 N N . ASP B 1 644 ? 57.378 35.424 63.502 1.00 41.68 663 ASP B N 1
ATOM 9968 C CA . ASP B 1 644 ? 57.607 36.704 64.195 1.00 42.88 663 ASP B CA 1
ATOM 9969 C C . ASP B 1 644 ? 58.915 36.488 64.912 1.00 43.48 663 ASP B C 1
ATOM 9970 O O . ASP B 1 644 ? 58.983 35.530 65.692 1.00 44.25 663 ASP B O 1
#

Foldseek 3Di:
DPPDDDPPDDAFWDQDDDPPDDQAAAFLGQPDWFFDGTKGFAAAPEEEEEDPVCQVVRQVLQVQLCVLPVHNYYYYYDAAARNYEYFEAALVCCVQANPAKWKWFDHRRHTYIYHPYSNNSLLSSLVVLLRCNLPDRMHGGTMTIFWWPFQAFEEEDECDQFHDDLVLLLQRLQQCLSLVHAEYEYEFAEQDDDPLQNLLRFPPHDYLVSLLVSLVSNVNSNHQYEYEQAPQFQQLSRCVVPQVQFAAFPVGDTDSGGGPLLDVVSLVNVLVRVVVVVVRGDDQAHEHELPCNQPPHDCVRRVVLQVSQCVPQHPPWGSLQSSLVSVVVVQVSSVVVRHFYEYEQASQADTDRHHHDQSYEYEYADPHHDQVQVVLVVPHQYEAAYQLQEDELPPPSRAHDLQVCLVVVPARQQHYPRRGDDSVSVRHRAYYHYYYYQLPLLAFSLRSVVRCQLSSSSSSNRRGPVDRPDPGSVSVVVSSVSSPRRPVVVPDQLAVDAFDWDQDVLQVVAHRATWTWDAEPSRWIWTAGPVVRFTKFQQDDDGDSNDHRQAARDIHTDHDDDRHDDSVPRVCRNSNQRRTWTWDQDVHDDIWIARRRRRFTKDQAQVPQDGSSVVPPHDDHRHIGGHHCVRPVD/DDDPPDDDDDDDAFWDQADDPPDDQAAAFQGQPPWDFDGTKHFAAAPEEEEEDPVCQVVRQVLQVQLCVLVVYNYYYYYDDAFRRYEYFEQQLVCCVPQNPAKWKWFDHGRHTYIYHVYPNNSLLSSLVVLLRPNLPDGIHGGTMTIFWFPFAAFEEEEECDQFHDDLLLLLQRLQQCLSLVHAEYEYEFAAQDDDDVFNLLRFPPHDYLVSLLVSLVSSVNSNHQYEYEDAPQFQQLSRQVSPQVQFAAFPVGDTDSGGGDLLDVVSLVSVLVRVVVCVVRGPDQEYEHELPDNQPPHDCVRRVVLQVSQCVVQNDPFGSLSSSLVSVVVVQVSSVVVRHFYEYEDASAAPGDSDHRDQRYEYEYADCHHDHDVVCLVVNHQYEAAYQLQEDELPPPVRAHDLQCCLAVLPARQQHYPRPGDPSVSPRHRAYYHYYYYQLPLLAFSLRVVVRCQSSSSSSSNRRGPVDRPQPGVVRVVVSSVSSDRRPSVVPDQLAVDAFAWDQDVQCVVQHRATWGWDAEPSSWTWTAGPVVRFTKFQADADGDSNDHRQAFRAIHTDHQDDLHDDSVPRVCRRSNQRRTWTWDADPVRDIWIARRRRRFTWGQDCQPFDGSSVVPPHDDGRGIGGHHCVRPVD